Protein AF-0000000080282280 (afdb_homodimer)

Nearest PDB structures (foldseek):
  7npr-assembly1_B1  TM=6.898E-01  e=7.291E-30  Mycobacterium tuberculosis H37Rv
  7np7-assembly1_B4  TM=6.199E-01  e=2.602E-30  Mycobacterium tuberculosis H37Rv
  7nps-assembly1_B3  TM=7.570E-01  e=7.423E-27  Mycobacterium tuberculosis H37Rv
  7nps-assembly1_B6  TM=6.991E-01  e=2.502E-27  Mycobacterium tuberculosis H37Rv
  5cyu-assembly1_A  TM=7.502E-01  e=1.195E-23  Mycolicibacterium smegmatis MC2 155

InterPro domains:
  IPR007795 Type VII secretion system EccB [PF05108] (3-463)
  IPR007795 Type VII secretion system EccB [PTHR40765] (3-463)
  IPR007795 Type VII secretion system EccB [TIGR03919] (3-458)
  IPR042485 Type VII secretion system EccB, repeat 3 domain [G3DSA:2.40.50.910] (243-331)
  IPR044857 Type VII secretion system EccB, repeat 1 domain [G3DSA:3.30.2390.20] (70-168)

Sequence (948 aa):
MWTQRDQIQAYQFLRRRLVSALVSADANHPVAPSRRLVIGTLCGLGVALLVTAVFGVIGLLNPSGGKDWLAGGKVIVEEDTGARYILGQDGALHPVLNYASARLMAGGNGEATVTVPADKLAKAPRGAQIGIPGAPDSLPAKAALVTTPWTSCSRTTQDAPASAEPATTVLLGAPAAGIDLPKDQAVVVRVPEGERYLVTAGRRYKLTPEAAAALQFDTYPAIAVSSRWIGTVAAGRDLAYRAIEDAGRPGPRVGDTATKVGSVLGVIDAMASPGDATSYYLVRADGLEPIGQTEASLVLNTPQNADAYNGVPAPVAVRAADVAAVPKVGTARAGGADPAEYPDRIPRKAPVTGQSVTLCAQGSRIVISAQVPLPQGAKAIPVTARTDALVADEVFVPPSGGAVVTESGSGTVYVVTDTGFKYPVASTEALASLGYGQAERQPVPNGLLSLVPRGPALDPAQAGRTVSAAGGTGMWTQRDQIQAYQFLRRRLVSALVSADANHPVAPSRRLVIGTLCGLGVALLVTAVFGVIGLLNPSGGKDWLAGGKVIVEEDTGARYILGQDGALHPVLNYASARLMAGGNGEATVTVPADKLAKAPRGAQIGIPGAPDSLPAKAALVTTPWTSCSRTTQDAPASAEPATTVLLGAPAAGIDLPKDQAVVVRVPEGERYLVTAGRRYKLTPEAAAALQFDTYPAIAVSSRWIGTVAAGRDLAYRAIEDAGRPGPRVGDTATKVGSVLGVIDAMASPGDATSYYLVRADGLEPIGQTEASLVLNTPQNADAYNGVPAPVAVRAADVAAVPKVGTARAGGADPAEYPDRIPRKAPVTGQSVTLCAQGSRIVISAQVPLPQGAKAIPVTARTDALVADEVFVPPSGGAVVTESGSGTVYVVTDTGFKYPVASTEALASLGYGQAERQPVPNGLLSLVPRGPALDPAQAGRTVSAAGGTG

pLDDT: mean 84.82, std 15.78, range [20.39, 98.56]

Structure (mmCIF, N/CA/C/O backbone):
data_AF-0000000080282280-model_v1
#
loop_
_entity.id
_entity.type
_entity.pdbx_description
1 polymer 'Type VII secretion protein EccB'
#
loop_
_atom_site.group_PDB
_atom_site.id
_atom_site.type_symbol
_atom_site.label_atom_id
_atom_site.label_alt_id
_atom_site.label_comp_id
_atom_site.label_asym_id
_atom_site.label_entity_id
_atom_site.label_seq_id
_atom_site.pdbx_PDB_ins_code
_atom_site.Cartn_x
_atom_site.Cartn_y
_atom_site.Cartn_z
_atom_site.occupancy
_atom_site.B_iso_or_equiv
_atom_site.auth_seq_id
_atom_site.auth_comp_id
_atom_site.auth_asym_id
_atom_site.auth_atom_id
_atom_site.pdbx_PDB_model_num
ATOM 1 N N . MET A 1 1 ? 96.438 22.734 22.719 1 35.94 1 MET A N 1
ATOM 2 C CA . MET A 1 1 ? 95.5 22.547 23.797 1 35.94 1 MET A CA 1
ATOM 3 C C . MET A 1 1 ? 94.188 21.938 23.297 1 35.94 1 MET A C 1
ATOM 5 O O . MET A 1 1 ? 93.5 22.547 22.469 1 35.94 1 MET A O 1
ATOM 9 N N . TRP A 1 2 ? 94.25 20.609 23.25 1 51.06 2 TRP A N 1
ATOM 10 C CA . TRP A 1 2 ? 93.188 19.797 22.672 1 51.06 2 TRP A CA 1
ATOM 11 C C . TRP A 1 2 ? 91.875 20.141 23.312 1 51.06 2 TRP A C 1
ATOM 13 O O . TRP A 1 2 ? 91.688 20.109 24.531 1 51.06 2 TRP A O 1
ATOM 23 N N . THR A 1 3 ? 91.062 21.078 22.719 1 51.97 3 THR A N 1
ATOM 24 C CA . THR A 1 3 ? 89.875 21.719 23.234 1 51.97 3 THR A CA 1
ATOM 25 C C . THR A 1 3 ? 88.812 20.672 23.625 1 51.97 3 THR A C 1
ATOM 27 O O . THR A 1 3 ? 88.812 19.562 23.109 1 51.97 3 THR A O 1
ATOM 30 N N . GLN A 1 4 ? 88.062 20.766 24.719 1 61.19 4 GLN A N 1
ATOM 31 C CA . GLN A 1 4 ? 87 19.953 25.359 1 61.19 4 GLN A CA 1
ATOM 32 C C . GLN A 1 4 ? 86 19.453 24.344 1 61.19 4 GLN A C 1
ATOM 34 O O . GLN A 1 4 ? 85.438 18.359 24.484 1 61.19 4 GLN A O 1
ATOM 39 N N . ARG A 1 5 ? 85.75 20.203 23.344 1 58.38 5 ARG A N 1
ATOM 40 C CA . ARG A 1 5 ? 84.75 19.859 22.312 1 58.38 5 ARG A CA 1
ATOM 41 C C . ARG A 1 5 ? 85.25 18.688 21.469 1 58.38 5 ARG A C 1
ATOM 43 O O . ARG A 1 5 ? 84.438 17.812 21.094 1 58.38 5 ARG A O 1
ATOM 50 N N . ASP A 1 6 ? 86.562 18.734 21.203 1 62.34 6 ASP A N 1
ATOM 51 C CA . ASP A 1 6 ? 87.188 17.672 20.406 1 62.34 6 ASP A CA 1
ATOM 52 C C . ASP A 1 6 ? 87.188 16.344 21.156 1 62.34 6 ASP A C 1
ATOM 54 O O . ASP A 1 6 ? 87.062 15.281 20.547 1 62.34 6 ASP A O 1
ATOM 58 N N . GLN A 1 7 ? 87.188 16.406 22.547 1 63.06 7 GLN A N 1
ATOM 59 C CA . GLN A 1 7 ? 87.188 15.211 23.391 1 63.06 7 GLN A CA 1
ATOM 60 C C . GLN A 1 7 ? 85.75 14.602 23.422 1 63.06 7 GLN A C 1
ATOM 62 O O . GLN A 1 7 ? 85.625 13.375 23.391 1 63.06 7 GLN A O 1
ATOM 67 N N . ILE A 1 8 ? 84.75 15.508 23.453 1 64.56 8 ILE A N 1
ATOM 68 C CA . ILE A 1 8 ? 83.375 15.023 23.5 1 64.56 8 ILE A CA 1
ATOM 69 C C . ILE A 1 8 ? 83 14.398 22.156 1 64.56 8 ILE A C 1
ATOM 71 O O . ILE A 1 8 ? 82.375 13.352 22.109 1 64.56 8 ILE A O 1
ATOM 75 N N . GLN A 1 9 ? 83.5 14.969 20.984 1 63.75 9 GLN A N 1
ATOM 76 C CA . GLN A 1 9 ? 83.25 14.406 19.656 1 63.75 9 GLN A CA 1
ATOM 77 C C . GLN A 1 9 ? 84 13.086 19.469 1 63.75 9 GLN A C 1
ATOM 79 O O . GLN A 1 9 ? 83.5 12.141 18.891 1 63.75 9 GLN A O 1
ATOM 84 N N . ALA A 1 10 ? 85.25 12.938 20.125 1 67.06 10 ALA A N 1
ATOM 85 C CA . ALA A 1 10 ? 86 11.695 20.141 1 67.06 10 ALA A CA 1
ATOM 86 C C . ALA A 1 10 ? 85.312 10.633 20.984 1 67.06 10 ALA A C 1
ATOM 88 O O . ALA A 1 10 ? 85.312 9.453 20.625 1 67.06 10 ALA A O 1
ATOM 89 N N . TYR A 1 11 ? 84.75 11.156 22.141 1 66.38 11 TYR A N 1
ATOM 90 C CA . TYR A 1 11 ? 84.062 10.242 23.016 1 66.38 11 TYR A CA 1
ATOM 91 C C . TYR A 1 11 ? 82.812 9.727 22.344 1 66.38 11 TYR A C 1
ATOM 93 O O . TYR A 1 11 ? 82.5 8.531 22.406 1 66.38 11 TYR A O 1
ATOM 101 N N . GLN A 1 12 ? 82 10.578 21.672 1 65.94 12 GLN A N 1
ATOM 102 C CA . GLN A 1 12 ? 80.812 10.148 20.969 1 65.94 12 GLN A CA 1
ATOM 103 C C . GLN A 1 12 ? 81.125 9.25 19.781 1 65.94 12 GLN A C 1
ATOM 105 O O . GLN A 1 12 ? 80.438 8.266 19.531 1 65.94 12 GLN A O 1
ATOM 110 N N . PHE A 1 13 ? 82.312 9.508 19.047 1 69.62 13 PHE A N 1
ATOM 111 C CA . PHE A 1 13 ? 82.812 8.664 17.969 1 69.62 13 PHE A CA 1
ATOM 112 C C . PHE A 1 13 ? 83.25 7.312 18.516 1 69.62 13 PHE A C 1
ATOM 114 O O . PHE A 1 13 ? 83 6.27 17.922 1 69.62 13 PHE A O 1
ATOM 121 N N . LEU A 1 14 ? 83.938 7.367 19.703 1 68.25 14 LEU A N 1
ATOM 122 C CA . LEU A 1 14 ? 84.438 6.137 20.344 1 68.25 14 LEU A CA 1
ATOM 123 C C . LEU A 1 14 ? 83.25 5.332 20.875 1 68.25 14 LEU A C 1
ATOM 125 O O . LEU A 1 14 ? 83.188 4.102 20.766 1 68.25 14 LEU A O 1
ATOM 129 N N . ARG A 1 15 ? 82.188 6.023 21.484 1 65.06 15 ARG A N 1
ATOM 130 C CA . ARG A 1 15 ? 81 5.316 21.953 1 65.06 15 ARG A CA 1
ATOM 131 C C . ARG A 1 15 ? 80.25 4.703 20.797 1 65.06 15 ARG A C 1
ATOM 133 O O . ARG A 1 15 ? 79.812 3.564 20.875 1 65.06 15 ARG A O 1
ATOM 140 N N . ARG A 1 16 ? 80.125 5.398 19.641 1 61.75 16 ARG A N 1
ATOM 141 C CA . ARG A 1 16 ? 79.438 4.867 18.453 1 61.75 16 ARG A CA 1
ATOM 142 C C . ARG A 1 16 ? 80.25 3.705 17.875 1 61.75 16 ARG A C 1
ATOM 144 O O . ARG A 1 16 ? 79.688 2.713 17.422 1 61.75 16 ARG A O 1
ATOM 151 N N . ARG A 1 17 ? 81.625 3.787 17.922 1 62.16 17 ARG A N 1
ATOM 152 C CA . ARG A 1 17 ? 82.5 2.701 17.516 1 62.16 17 ARG A CA 1
ATOM 153 C C . ARG A 1 17 ? 82.375 1.501 18.438 1 62.16 17 ARG A C 1
ATOM 155 O O . ARG A 1 17 ? 82.375 0.353 18 1 62.16 17 ARG A O 1
ATOM 162 N N . LEU A 1 18 ? 82.25 1.785 19.766 1 65.62 18 LEU A N 1
ATOM 163 C CA . LEU A 1 18 ? 82.125 0.697 20.719 1 65.62 18 LEU A CA 1
ATOM 164 C C . LEU A 1 18 ? 80.75 0.006 20.562 1 65.62 18 LEU A C 1
ATOM 166 O O . LEU A 1 18 ? 80.688 -1.224 20.609 1 65.62 18 LEU A O 1
ATOM 170 N N . VAL A 1 19 ? 79.75 0.74 20.453 1 62.69 19 VAL A N 1
ATOM 171 C CA . VAL A 1 19 ? 78.438 0.139 20.297 1 62.69 19 VAL A CA 1
ATOM 172 C C . VAL A 1 19 ? 78.312 -0.58 18.953 1 62.69 19 VAL A C 1
ATOM 174 O O . VAL A 1 19 ? 77.812 -1.688 18.859 1 62.69 19 VAL A O 1
ATOM 177 N N . SER A 1 20 ? 78.875 -0.004 17.859 1 57.56 20 SER A N 1
ATOM 178 C CA . SER A 1 20 ? 78.938 -0.667 16.562 1 57.56 20 SER A CA 1
ATOM 179 C C . SER A 1 20 ? 79.812 -1.923 16.625 1 57.56 20 SER A C 1
ATOM 181 O O . SER A 1 20 ? 79.5 -2.926 15.977 1 57.56 20 SER A O 1
ATOM 183 N N . ALA A 1 21 ? 80.938 -1.854 17.359 1 61.03 21 ALA A N 1
ATOM 184 C CA . ALA A 1 21 ? 81.812 -3.021 17.562 1 61.03 21 ALA A CA 1
ATOM 185 C C . ALA A 1 21 ? 81.062 -4.113 18.328 1 61.03 21 ALA A C 1
ATOM 187 O O . ALA A 1 21 ? 81.312 -5.305 18.109 1 61.03 21 ALA A O 1
ATOM 188 N N . LEU A 1 22 ? 80.312 -3.693 19.328 1 59.03 22 LEU A N 1
ATOM 189 C CA . LEU A 1 22 ? 79.625 -4.688 20.125 1 59.03 22 LEU A CA 1
ATOM 190 C C . LEU A 1 22 ? 78.5 -5.312 19.359 1 59.03 22 LEU A C 1
ATOM 192 O O . LEU A 1 22 ? 78.188 -6.492 19.531 1 59.03 22 LEU A O 1
ATOM 196 N N . VAL A 1 23 ? 77.875 -4.516 18.609 1 55.25 23 VAL A N 1
ATOM 197 C CA . VAL A 1 23 ? 76.688 -5.051 17.922 1 55.25 23 VAL A CA 1
ATOM 198 C C . VAL A 1 23 ? 77.125 -5.652 16.578 1 55.25 23 VAL A C 1
ATOM 200 O O . VAL A 1 23 ? 76.562 -6.688 16.156 1 55.25 23 VAL A O 1
ATOM 203 N N . SER A 1 24 ? 77.875 -4.934 15.664 1 52.56 24 SER A N 1
ATOM 204 C CA . SER A 1 24 ? 78.25 -5.473 14.352 1 52.56 24 SER A CA 1
ATOM 205 C C . SER A 1 24 ? 79.688 -5.883 14.266 1 52.56 24 SER A C 1
ATOM 207 O O . SER A 1 24 ? 80.188 -6.301 13.203 1 52.56 24 SER A O 1
ATOM 209 N N . ALA A 1 25 ? 80.25 -6.738 15.352 1 52.12 25 ALA A N 1
ATOM 210 C CA . ALA A 1 25 ? 81.625 -7.277 15.469 1 52.12 25 ALA A CA 1
ATOM 211 C C . ALA A 1 25 ? 82.562 -6.594 14.484 1 52.12 25 ALA A C 1
ATOM 213 O O . ALA A 1 25 ? 83.75 -6.934 14.414 1 52.12 25 ALA A O 1
ATOM 214 N N . ASP A 1 26 ? 82.25 -5.922 13.453 1 44.59 26 ASP A N 1
ATOM 215 C CA . ASP A 1 26 ? 83.188 -5.164 12.586 1 44.59 26 ASP A CA 1
ATOM 216 C C . ASP A 1 26 ? 82.875 -3.668 12.664 1 44.59 26 ASP A C 1
ATOM 218 O O . ASP A 1 26 ? 81.75 -3.232 12.359 1 44.59 26 ASP A O 1
ATOM 222 N N . ALA A 1 27 ? 83.562 -2.9 13.492 1 45.66 27 ALA A N 1
ATOM 223 C CA . ALA A 1 27 ? 83.5 -1.49 13.867 1 45.66 27 ALA A CA 1
ATOM 224 C C . ALA A 1 27 ? 83.438 -0.598 12.633 1 45.66 27 ALA A C 1
ATOM 226 O O . ALA A 1 27 ? 83.125 0.589 12.734 1 45.66 27 ALA A O 1
ATOM 227 N N . ASN A 1 28 ? 84.125 -0.952 11.594 1 41.97 28 ASN A N 1
ATOM 228 C CA . ASN A 1 28 ? 84.312 -0.088 10.43 1 41.97 28 ASN A CA 1
ATOM 229 C C . ASN A 1 28 ? 83.188 -0.181 9.461 1 41.97 28 ASN A C 1
ATOM 231 O O . ASN A 1 28 ? 83.312 0.166 8.289 1 41.97 28 ASN A O 1
ATOM 235 N N . HIS A 1 29 ? 82.125 -0.99 9.789 1 46.84 29 HIS A N 1
ATOM 236 C CA . HIS A 1 29 ? 81.125 -1.015 8.719 1 46.84 29 HIS A CA 1
ATOM 237 C C . HIS A 1 29 ? 80.312 0.268 8.703 1 46.84 29 HIS A C 1
ATOM 239 O O . HIS A 1 29 ? 79.688 0.6 9.688 1 46.84 29 HIS A O 1
ATOM 245 N N . PRO A 1 30 ? 80.688 1.22 7.926 1 47 30 PRO A N 1
ATOM 246 C CA . PRO A 1 30 ? 80.125 2.576 7.836 1 47 30 PRO A CA 1
ATOM 247 C C . PRO A 1 30 ? 78.625 2.592 7.727 1 47 30 PRO A C 1
ATOM 249 O O . PRO A 1 30 ? 78 3.664 7.672 1 47 30 PRO A O 1
ATOM 252 N N . VAL A 1 31 ? 78.062 1.532 7.242 1 47.56 31 VAL A N 1
ATOM 253 C CA . VAL A 1 31 ? 76.625 1.745 7 1 47.56 31 VAL A CA 1
ATOM 254 C C . VAL A 1 31 ? 75.875 1.457 8.273 1 47.56 31 VAL A C 1
ATOM 256 O O . VAL A 1 31 ? 75.938 0.369 8.844 1 47.56 31 VAL A O 1
ATOM 259 N N . ALA A 1 32 ? 75.438 2.459 8.953 1 49.06 32 ALA A N 1
ATOM 260 C CA . ALA A 1 32 ? 74.625 2.336 10.164 1 49.06 32 ALA A CA 1
ATOM 261 C C . ALA A 1 32 ? 73.5 1.303 9.984 1 49.06 32 ALA A C 1
ATOM 263 O O . ALA A 1 32 ? 72.688 1.396 9.047 1 49.06 32 ALA A O 1
ATOM 264 N N . PRO A 1 33 ? 73.75 0.036 10.516 1 55.19 33 PRO A N 1
ATOM 265 C CA . PRO A 1 33 ? 72.75 -1.047 10.469 1 55.19 33 PRO A CA 1
ATOM 266 C C . PRO A 1 33 ? 71.312 -0.568 10.758 1 55.19 33 PRO A C 1
ATOM 268 O O . PRO A 1 33 ? 70.375 -1.208 10.336 1 55.19 33 PRO A O 1
ATOM 271 N N . SER A 1 34 ? 71.25 0.707 11.242 1 62.09 34 SER A N 1
ATOM 272 C CA . SER A 1 34 ? 69.938 1.172 11.719 1 62.09 34 SER A CA 1
ATOM 273 C C . SER A 1 34 ? 69.062 1.665 10.562 1 62.09 34 SER A C 1
ATOM 275 O O . SER A 1 34 ? 67.812 1.602 10.633 1 62.09 34 SER A O 1
ATOM 277 N N . ARG A 1 35 ? 69.688 1.911 9.461 1 63.22 35 ARG A N 1
ATOM 278 C CA . ARG A 1 35 ? 68.875 2.447 8.344 1 63.22 35 ARG A CA 1
ATOM 279 C C . ARG A 1 35 ? 68.062 1.363 7.707 1 63.22 35 ARG A C 1
ATOM 281 O O . ARG A 1 35 ? 66.875 1.609 7.355 1 63.22 35 ARG A O 1
ATOM 288 N N . ARG A 1 36 ? 68.625 0.152 7.605 1 61.84 36 ARG A N 1
ATOM 289 C CA . ARG A 1 36 ? 67.812 -0.965 7.055 1 61.84 36 ARG A CA 1
ATOM 290 C C . ARG A 1 36 ? 66.688 -1.332 7.965 1 61.84 36 ARG A C 1
ATOM 292 O O . ARG A 1 36 ? 65.562 -1.642 7.488 1 61.84 36 ARG A O 1
ATOM 299 N N . LEU A 1 37 ? 66.938 -1.275 9.203 1 63.44 37 LEU A N 1
ATOM 300 C CA . LEU A 1 37 ? 65.938 -1.575 10.18 1 63.44 37 LEU A CA 1
ATOM 301 C C . LEU A 1 37 ? 64.875 -0.492 10.172 1 63.44 37 LEU A C 1
ATOM 303 O O . LEU A 1 37 ? 63.656 -0.795 10.25 1 63.44 37 LEU A O 1
ATOM 307 N N . VAL A 1 38 ? 65.25 0.718 10.031 1 66.81 38 VAL A N 1
ATOM 308 C CA . VAL A 1 38 ? 64.375 1.847 10.016 1 66.81 38 VAL A CA 1
ATOM 309 C C . VAL A 1 38 ? 63.531 1.819 8.742 1 66.81 38 VAL A C 1
ATOM 311 O O . VAL A 1 38 ? 62.281 1.977 8.781 1 66.81 38 VAL A O 1
ATOM 314 N N . ILE A 1 39 ? 64.188 1.504 7.652 1 66.5 39 ILE A N 1
ATOM 315 C CA . ILE A 1 39 ? 63.469 1.432 6.383 1 66.5 39 ILE A CA 1
ATOM 316 C C . ILE A 1 39 ? 62.531 0.219 6.383 1 66.5 39 ILE A C 1
ATOM 318 O O . ILE A 1 39 ? 61.375 0.31 5.953 1 66.5 39 ILE A O 1
ATOM 322 N N . GLY A 1 40 ? 63.062 -0.881 6.863 1 67.75 40 GLY A N 1
ATOM 323 C CA . GLY A 1 40 ? 62.219 -2.055 6.996 1 67.75 40 GLY A CA 1
ATOM 324 C C . GLY A 1 40 ? 61 -1.824 7.887 1 67.75 40 GLY A C 1
ATOM 325 O O . GLY A 1 40 ? 59.875 -2.236 7.559 1 67.75 40 GLY A O 1
ATOM 326 N N . THR A 1 41 ? 61.219 -1.16 8.961 1 71.06 41 THR A N 1
ATOM 327 C CA . THR A 1 41 ? 60.125 -0.857 9.898 1 71.06 41 THR A CA 1
ATOM 328 C C . THR A 1 41 ? 59.125 0.127 9.289 1 71.06 41 THR A C 1
ATOM 330 O O . THR A 1 41 ? 57.938 -0.025 9.453 1 71.06 41 THR A O 1
ATOM 333 N N . LEU A 1 42 ? 59.688 1.075 8.594 1 70.19 42 LEU A N 1
ATOM 334 C CA . LEU A 1 42 ? 58.812 2.059 7.965 1 70.19 42 LEU A CA 1
ATOM 335 C C . LEU A 1 42 ? 58.031 1.424 6.836 1 70.19 42 LEU A C 1
ATOM 337 O O . LEU A 1 42 ? 56.812 1.701 6.688 1 70.19 42 LEU A O 1
ATOM 341 N N . CYS A 1 43 ? 58.688 0.546 6.066 1 67.25 43 CYS A N 1
ATOM 342 C CA . CYS A 1 43 ? 58 -0.189 5.012 1 67.25 43 CYS A CA 1
ATOM 343 C C . CYS A 1 43 ? 56.969 -1.143 5.602 1 67.25 43 CYS A C 1
ATOM 345 O O . CYS A 1 43 ? 55.875 -1.26 5.086 1 67.25 43 CYS A O 1
ATOM 347 N N . GLY A 1 44 ? 57.344 -1.804 6.594 1 64.81 44 GLY A N 1
ATOM 348 C CA . GLY A 1 44 ? 56.406 -2.672 7.281 1 64.81 44 GLY A CA 1
ATOM 349 C C . GLY A 1 44 ? 55.188 -1.928 7.828 1 64.81 44 GLY A C 1
ATOM 350 O O . GLY A 1 44 ? 54.062 -2.389 7.691 1 64.81 44 GLY A O 1
ATOM 351 N N . LEU A 1 45 ? 55.469 -0.78 8.398 1 70.5 45 LEU A N 1
ATOM 352 C CA . LEU A 1 45 ? 54.375 0.056 8.914 1 70.5 45 LEU A CA 1
ATOM 353 C C . LEU A 1 45 ? 53.469 0.53 7.777 1 70.5 45 LEU A C 1
ATOM 355 O O . LEU A 1 45 ? 52.25 0.564 7.93 1 70.5 45 LEU A O 1
ATOM 359 N N . GLY A 1 46 ? 54.125 0.839 6.703 1 67.81 46 GLY A N 1
ATOM 360 C CA . GLY A 1 46 ? 53.375 1.227 5.535 1 67.81 46 GLY A CA 1
ATOM 361 C C . GLY A 1 46 ? 52.469 0.118 5.023 1 67.81 46 GLY A C 1
ATOM 362 O O . GLY A 1 46 ? 51.281 0.346 4.75 1 67.81 46 GLY A O 1
ATOM 363 N N . VAL A 1 47 ? 53 -1.079 4.934 1 69.94 47 VAL A N 1
ATOM 364 C CA . VAL A 1 47 ? 52.219 -2.23 4.477 1 69.94 47 VAL A CA 1
ATOM 365 C C . VAL A 1 47 ? 51.125 -2.547 5.484 1 69.94 47 VAL A C 1
ATOM 367 O O . VAL A 1 47 ? 50 -2.836 5.098 1 69.94 47 VAL A O 1
ATOM 370 N N . ALA A 1 48 ? 51.469 -2.482 6.719 1 69.94 48 ALA A N 1
ATOM 371 C CA . ALA A 1 48 ? 50.5 -2.721 7.762 1 69.94 48 ALA A CA 1
ATOM 372 C C . ALA A 1 48 ? 49.344 -1.707 7.68 1 69.94 48 ALA A C 1
ATOM 374 O O . ALA A 1 48 ? 48.188 -2.066 7.816 1 69.94 48 ALA A O 1
ATOM 375 N N . LEU A 1 49 ? 49.719 -0.532 7.465 1 70.25 49 LEU A N 1
ATOM 376 C CA . LEU A 1 49 ? 48.719 0.514 7.316 1 70.25 49 LEU A CA 1
ATOM 377 C C . LEU A 1 49 ? 47.875 0.277 6.07 1 70.25 49 LEU A C 1
ATOM 379 O O . LEU A 1 49 ? 46.656 0.48 6.094 1 70.25 49 LEU A O 1
ATOM 383 N N . LEU A 1 50 ? 48.5 -0.169 5.059 1 68 50 LEU A N 1
ATOM 384 C CA . LEU A 1 50 ? 47.781 -0.479 3.826 1 68 50 LEU A CA 1
ATOM 385 C C . LEU A 1 50 ? 46.812 -1.65 4.035 1 68 50 LEU A C 1
ATOM 387 O O . LEU A 1 50 ? 45.688 -1.606 3.59 1 68 50 LEU A O 1
ATOM 391 N N . VAL A 1 51 ? 47.281 -2.658 4.617 1 70.12 51 VAL A N 1
ATOM 392 C CA . VAL A 1 51 ? 46.469 -3.834 4.867 1 70.12 51 VAL A CA 1
ATOM 393 C C . VAL A 1 51 ? 45.312 -3.463 5.785 1 70.12 51 VAL A C 1
ATOM 395 O O . VAL A 1 51 ? 44.156 -3.857 5.543 1 70.12 51 VAL A O 1
ATOM 398 N N . THR A 1 52 ? 45.531 -2.715 6.77 1 70.06 52 THR A N 1
ATOM 399 C CA . THR A 1 52 ? 44.469 -2.271 7.676 1 70.06 52 THR A CA 1
ATOM 400 C C . THR A 1 52 ? 43.469 -1.383 6.949 1 70.06 52 THR A C 1
ATOM 402 O O . THR A 1 52 ? 42.25 -1.462 7.203 1 70.06 52 THR A O 1
ATOM 405 N N . ALA A 1 53 ? 43.969 -0.619 6.176 1 65.88 53 ALA A N 1
ATOM 406 C CA . ALA A 1 53 ? 43.094 0.24 5.379 1 65.88 53 ALA A CA 1
ATOM 407 C C . ALA A 1 53 ? 42.219 -0.587 4.449 1 65.88 53 ALA A C 1
ATOM 409 O O . ALA A 1 53 ? 41.031 -0.316 4.316 1 65.88 53 ALA A O 1
ATOM 410 N N . VAL A 1 54 ? 42.812 -1.551 3.82 1 64 54 VAL A N 1
ATOM 411 C CA . VAL A 1 54 ? 42.062 -2.416 2.914 1 64 54 VAL A CA 1
ATOM 412 C C . VAL A 1 54 ? 40.969 -3.156 3.686 1 64 54 VAL A C 1
ATOM 414 O O . VAL A 1 54 ? 39.812 -3.211 3.248 1 64 54 VAL A O 1
ATOM 417 N N . PHE A 1 55 ? 41.281 -3.68 4.785 1 64.31 55 PHE A N 1
ATOM 418 C CA . PHE A 1 55 ? 40.281 -4.387 5.598 1 64.31 55 PHE A CA 1
ATOM 419 C C . PHE A 1 55 ? 39.281 -3.414 6.18 1 64.31 55 PHE A C 1
ATOM 421 O O . PHE A 1 55 ? 38.094 -3.76 6.344 1 64.31 55 PHE A O 1
ATOM 428 N N . GLY A 1 56 ? 39.688 -2.324 6.512 1 60.59 56 GLY A N 1
ATOM 429 C CA . GLY A 1 56 ? 38.75 -1.288 6.941 1 60.59 56 GLY A CA 1
ATOM 430 C C . GLY A 1 56 ? 37.75 -0.904 5.871 1 60.59 56 GLY A C 1
ATOM 431 O O . GLY A 1 56 ? 36.562 -0.77 6.148 1 60.59 56 GLY A O 1
ATOM 432 N N . VAL A 1 57 ? 38.25 -0.82 4.73 1 59.47 57 VAL A N 1
ATOM 433 C CA . VAL A 1 57 ? 37.406 -0.485 3.594 1 59.47 57 VAL A CA 1
ATOM 434 C C . VAL A 1 57 ? 36.406 -1.631 3.316 1 59.47 57 VAL A C 1
ATOM 436 O O . VAL A 1 57 ? 35.219 -1.403 3.074 1 59.47 57 VAL A O 1
ATOM 439 N N . ILE A 1 58 ? 36.969 -2.771 3.236 1 58.25 58 ILE A N 1
ATOM 440 C CA . ILE A 1 58 ? 36.094 -3.928 3.039 1 58.25 58 ILE A CA 1
ATOM 441 C C . ILE A 1 58 ? 35.031 -3.971 4.137 1 58.25 58 ILE A C 1
ATOM 443 O O . ILE A 1 58 ? 33.875 -4.277 3.869 1 58.25 58 ILE A O 1
ATOM 447 N N . GLY A 1 59 ? 35.5 -3.803 5.277 1 52.94 59 GLY A N 1
ATOM 448 C CA . GLY A 1 59 ? 34.562 -3.736 6.387 1 52.94 59 GLY A CA 1
ATOM 449 C C . GLY A 1 59 ? 33.531 -2.654 6.215 1 52.94 59 GLY A C 1
ATOM 450 O O . GLY A 1 59 ? 32.344 -2.844 6.59 1 52.94 59 GLY A O 1
ATOM 451 N N . LEU A 1 60 ? 34.031 -1.537 5.789 1 53.09 60 LEU A N 1
ATOM 452 C CA . LEU A 1 60 ? 33.125 -0.415 5.582 1 53.09 60 LEU A CA 1
ATOM 453 C C . LEU A 1 60 ? 32.219 -0.67 4.395 1 53.09 60 LEU A C 1
ATOM 455 O O . LEU A 1 60 ? 31.047 -0.272 4.406 1 53.09 60 LEU A O 1
ATOM 459 N N . LEU A 1 61 ? 32.812 -1.003 3.381 1 50.84 61 LEU A N 1
ATOM 460 C CA . LEU A 1 61 ? 32.031 -1.265 2.164 1 50.84 61 LEU A CA 1
ATOM 461 C C . LEU A 1 61 ? 31.172 -2.508 2.324 1 50.84 61 LEU A C 1
ATOM 463 O O . LEU A 1 61 ? 30.141 -2.65 1.645 1 50.84 61 LEU A O 1
ATOM 467 N N . ASN A 1 62 ? 31.734 -3.525 2.766 1 46.88 62 ASN A N 1
ATOM 468 C CA . ASN A 1 62 ? 30.906 -4.695 3.049 1 46.88 62 ASN A CA 1
ATOM 469 C C . ASN A 1 62 ? 30.234 -4.59 4.414 1 46.88 62 ASN A C 1
ATOM 471 O O . ASN A 1 62 ? 30.719 -5.164 5.395 1 46.88 62 ASN A O 1
ATOM 475 N N . PRO A 1 63 ? 29.594 -3.465 4.578 1 45.94 63 PRO A N 1
ATOM 476 C CA . PRO A 1 63 ? 28.938 -3.609 5.875 1 45.94 63 PRO A CA 1
ATOM 477 C C . PRO A 1 63 ? 28.391 -5.02 6.105 1 45.94 63 PRO A C 1
ATOM 479 O O . PRO A 1 63 ? 27.891 -5.652 5.172 1 45.94 63 PRO A O 1
ATOM 482 N N . SER A 1 64 ? 29.141 -5.883 6.727 1 43.47 64 SER A N 1
ATOM 483 C CA . SER A 1 64 ? 28.719 -7.219 7.133 1 43.47 64 SER A CA 1
ATOM 484 C C . SER A 1 64 ? 27.219 -7.266 7.391 1 43.47 64 SER A C 1
ATOM 486 O O . SER A 1 64 ? 26.734 -6.738 8.398 1 43.47 64 SER A O 1
ATOM 488 N N . GLY A 1 65 ? 26.391 -6.922 6.57 1 47.78 65 GLY A N 1
ATOM 489 C CA . GLY A 1 65 ? 25.141 -7.531 6.98 1 47.78 65 GLY A CA 1
ATOM 490 C C . GLY A 1 65 ? 25.328 -8.859 7.684 1 47.78 65 GLY A C 1
ATOM 491 O O . GLY A 1 65 ? 25.422 -9.906 7.035 1 47.78 65 GLY A O 1
ATOM 492 N N . GLY A 1 66 ? 26.234 -8.891 8.57 1 45.97 66 GLY A N 1
ATOM 493 C CA . GLY A 1 66 ? 26.609 -9.984 9.461 1 45.97 66 GLY A CA 1
ATOM 494 C C . GLY A 1 66 ? 25.469 -10.945 9.734 1 45.97 66 GLY A C 1
ATOM 495 O O . GLY A 1 66 ? 24.312 -10.633 9.484 1 45.97 66 GLY A O 1
ATOM 496 N N . LYS A 1 67 ? 25.891 -12.289 10.031 1 54.19 67 LYS A N 1
ATOM 497 C CA . LYS A 1 67 ? 25.109 -13.383 10.617 1 54.19 67 LYS A CA 1
ATOM 498 C C . LYS A 1 67 ? 24.125 -12.852 11.656 1 54.19 67 LYS A C 1
ATOM 500 O O . LYS A 1 67 ? 23.094 -13.469 11.906 1 54.19 67 LYS A O 1
ATOM 505 N N . ASP A 1 68 ? 24.188 -11.438 11.922 1 74.88 68 ASP A N 1
ATOM 506 C CA . ASP A 1 68 ? 23.422 -10.93 13.055 1 74.88 68 ASP A CA 1
ATOM 507 C C . ASP A 1 68 ? 22.094 -10.344 12.594 1 74.88 68 ASP A C 1
ATOM 509 O O . ASP A 1 68 ? 21.266 -9.945 13.414 1 74.88 68 ASP A O 1
ATOM 513 N N . TRP A 1 69 ? 21.75 -10.391 11.227 1 80.81 69 TRP A N 1
ATOM 514 C CA . TRP A 1 69 ? 20.469 -9.875 10.805 1 80.81 69 TRP A CA 1
ATOM 515 C C . TRP A 1 69 ? 19.344 -10.867 11.109 1 80.81 69 TRP A C 1
ATOM 517 O O . TRP A 1 69 ? 18.172 -10.508 11.133 1 80.81 69 TRP A O 1
ATOM 527 N N . LEU A 1 70 ? 19.766 -12.07 11.5 1 81.81 70 LEU A N 1
ATOM 528 C CA . LEU A 1 70 ? 18.781 -13.109 11.812 1 81.81 70 LEU A CA 1
ATOM 529 C C . LEU A 1 70 ? 18.422 -13.078 13.297 1 81.81 70 LEU A C 1
ATOM 531 O O . LEU A 1 70 ? 17.641 -13.914 13.758 1 81.81 70 LEU A O 1
ATOM 535 N N . ALA A 1 71 ? 18.984 -12.156 14.125 1 79.75 71 ALA A N 1
ATOM 536 C CA . ALA A 1 71 ? 18.703 -12.086 15.555 1 79.75 71 ALA A CA 1
ATOM 537 C C . ALA A 1 71 ? 17.344 -11.438 15.812 1 79.75 71 ALA A C 1
ATOM 539 O O . ALA A 1 71 ? 16.828 -11.477 16.938 1 79.75 71 ALA A O 1
ATOM 540 N N . GLY A 1 72 ? 16.547 -11.148 14.945 1 78.62 72 GLY A N 1
ATOM 541 C CA . GLY A 1 72 ? 15.242 -10.547 15.141 1 78.62 72 GLY A CA 1
ATOM 542 C C . GLY A 1 72 ? 15.312 -9.148 15.727 1 78.62 72 GLY A C 1
ATOM 543 O O . GLY A 1 72 ? 16.391 -8.664 16.062 1 78.62 72 GLY A O 1
ATOM 544 N N . GLY A 1 73 ? 14.148 -8.391 15.797 1 87.62 73 GLY A N 1
ATOM 545 C CA . GLY A 1 73 ? 14.008 -7.086 16.438 1 87.62 73 GLY A CA 1
ATOM 546 C C . GLY A 1 73 ? 14.594 -5.957 15.602 1 87.62 73 GLY A C 1
ATOM 547 O O . GLY A 1 73 ? 14.898 -4.887 16.125 1 87.62 73 GLY A O 1
ATOM 548 N N . LYS A 1 74 ? 14.898 -6.27 14.453 1 93.25 74 LYS A N 1
ATOM 549 C CA . LYS A 1 74 ? 15.445 -5.254 13.555 1 93.25 74 LYS A CA 1
ATOM 550 C C . LYS A 1 74 ? 14.664 -5.195 12.25 1 93.25 74 LYS A C 1
ATOM 552 O O . LYS A 1 74 ? 14.094 -6.199 11.812 1 93.25 74 LYS A O 1
ATOM 557 N N . VAL A 1 75 ? 14.641 -3.967 11.742 1 96.25 75 VAL A N 1
ATOM 558 C CA . VAL A 1 75 ? 14.102 -3.814 10.398 1 96.25 75 VAL A CA 1
ATOM 559 C C . VAL A 1 75 ? 15.164 -4.211 9.367 1 96.25 75 VAL A C 1
ATOM 561 O O . VAL A 1 75 ? 16.312 -3.762 9.445 1 96.25 75 VAL A O 1
ATOM 564 N N . ILE A 1 76 ? 14.828 -5.109 8.484 1 96.31 76 ILE A N 1
ATOM 565 C CA . ILE A 1 76 ? 15.727 -5.562 7.43 1 96.31 76 ILE A CA 1
ATOM 566 C C . ILE A 1 76 ? 15.328 -4.914 6.105 1 96.31 76 ILE A C 1
ATOM 568 O O . ILE A 1 76 ? 14.203 -5.078 5.641 1 96.31 76 ILE A O 1
ATOM 572 N N . VAL A 1 77 ? 16.219 -4.156 5.57 1 95.81 77 VAL A N 1
ATOM 573 C CA . VAL A 1 77 ? 15.984 -3.498 4.289 1 95.81 77 VAL A CA 1
ATOM 574 C C . VAL A 1 77 ? 16.797 -4.184 3.195 1 95.81 77 VAL A C 1
ATOM 576 O O . VAL A 1 77 ? 18 -4.391 3.35 1 95.81 77 VAL A O 1
ATOM 579 N N . GLU A 1 78 ? 16.062 -4.641 2.154 1 95.25 78 GLU A N 1
ATOM 580 C CA . GLU A 1 78 ? 16.75 -5.246 1.026 1 95.25 78 GLU A CA 1
ATOM 581 C C . GLU A 1 78 ? 17.578 -4.211 0.26 1 95.25 78 GLU A C 1
ATOM 583 O O . GLU A 1 78 ? 17.047 -3.158 -0.117 1 95.25 78 GLU A O 1
ATOM 588 N N . GLU A 1 79 ? 18.781 -4.672 0.023 1 89.75 79 GLU A N 1
ATOM 589 C CA . GLU A 1 79 ? 19.672 -3.789 -0.724 1 89.75 79 GLU A CA 1
ATOM 590 C C . GLU A 1 79 ? 19.156 -3.547 -2.139 1 89.75 79 GLU A C 1
ATOM 592 O O . GLU A 1 79 ? 18.688 -4.477 -2.807 1 89.75 79 GLU A O 1
ATOM 597 N N . ASP A 1 80 ? 19.094 -2.342 -2.674 1 87.62 80 ASP A N 1
ATOM 598 C CA . ASP A 1 80 ? 18.812 -1.938 -4.051 1 87.62 80 ASP A CA 1
ATOM 599 C C . ASP A 1 80 ? 17.328 -1.649 -4.254 1 87.62 80 ASP A C 1
ATOM 601 O O . ASP A 1 80 ? 16.969 -0.62 -4.828 1 87.62 80 ASP A O 1
ATOM 605 N N . THR A 1 81 ? 16.453 -2.59 -3.658 1 94.56 81 THR A N 1
ATOM 606 C CA . THR A 1 81 ? 15.047 -2.383 -3.957 1 94.56 81 THR A CA 1
ATOM 607 C C . THR A 1 81 ? 14.375 -1.559 -2.861 1 94.56 81 THR A C 1
ATOM 609 O O . THR A 1 81 ? 13.305 -0.982 -3.076 1 94.56 81 THR A O 1
ATOM 612 N N . GLY A 1 82 ? 14.945 -1.611 -1.665 1 96.5 82 GLY A N 1
ATOM 613 C CA . GLY A 1 82 ? 14.352 -0.902 -0.541 1 96.5 82 GLY A CA 1
ATOM 614 C C . GLY A 1 82 ? 13.234 -1.675 0.131 1 96.5 82 GLY 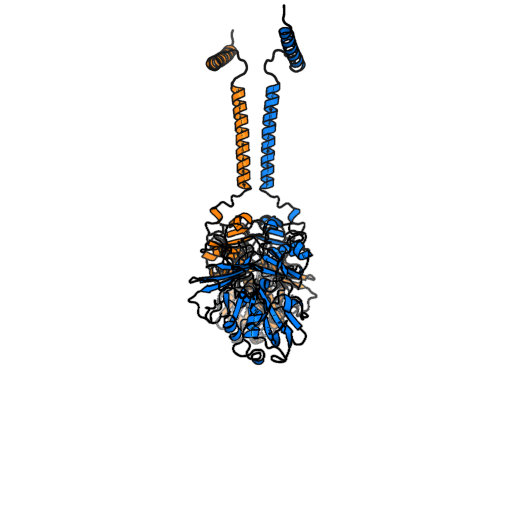A C 1
ATOM 615 O O . GLY A 1 82 ? 12.594 -1.173 1.059 1 96.5 82 GLY A O 1
ATOM 616 N N . ALA A 1 83 ? 12.953 -2.932 -0.365 1 97.75 83 ALA A N 1
ATOM 617 C CA . ALA A 1 83 ? 11.945 -3.754 0.302 1 97.75 83 ALA A CA 1
ATOM 618 C C . ALA A 1 83 ? 12.32 -4.008 1.758 1 97.75 83 ALA A C 1
ATOM 620 O O . ALA A 1 83 ? 13.508 -4.098 2.094 1 97.75 83 ALA A O 1
ATOM 621 N N . ARG A 1 84 ? 11.281 -4.078 2.555 1 97.62 84 ARG A N 1
ATOM 622 C CA . ARG A 1 84 ? 11.508 -4.23 3.988 1 97.62 84 ARG A CA 1
ATOM 623 C C . ARG A 1 84 ? 10.977 -5.574 4.484 1 97.62 84 ARG A C 1
ATOM 625 O O . ARG A 1 84 ? 9.945 -6.059 4.004 1 97.62 84 ARG A O 1
ATOM 632 N N . TYR A 1 85 ? 11.727 -6.125 5.492 1 97.12 85 TYR A N 1
ATOM 633 C CA . TYR A 1 85 ? 11.344 -7.406 6.082 1 97.12 85 TYR A CA 1
ATOM 634 C C . TYR A 1 85 ? 11.508 -7.375 7.598 1 97.12 85 TYR A C 1
ATOM 636 O O . TYR A 1 85 ? 12.305 -6.59 8.125 1 97.12 85 TYR A O 1
ATOM 644 N N . ILE A 1 86 ? 10.758 -8.172 8.242 1 96.5 86 ILE A N 1
ATOM 645 C CA . ILE A 1 86 ? 10.93 -8.477 9.664 1 96.5 86 ILE A CA 1
ATOM 646 C C . ILE A 1 86 ? 11.039 -9.984 9.859 1 96.5 86 ILE A C 1
ATOM 648 O O . ILE A 1 86 ? 10.32 -10.75 9.211 1 96.5 86 ILE A O 1
ATOM 652 N N . LEU A 1 87 ? 11.961 -10.414 10.664 1 95 87 LEU A N 1
ATOM 653 C CA . LEU A 1 87 ? 12.039 -11.828 11.031 1 95 87 LEU A CA 1
ATOM 654 C C . LEU A 1 87 ? 10.953 -12.18 12.047 1 95 87 LEU A C 1
ATOM 656 O O . LEU A 1 87 ? 10.945 -11.648 13.156 1 95 87 LEU A O 1
ATOM 660 N N . GLY A 1 88 ? 10.055 -13.086 11.609 1 91.94 88 GLY A N 1
ATOM 661 C CA . GLY A 1 88 ? 8.984 -13.492 12.508 1 91.94 88 GLY A CA 1
ATOM 662 C C . GLY A 1 88 ? 9.43 -14.508 13.547 1 91.94 88 GLY A C 1
ATOM 663 O O . GLY A 1 88 ? 10.516 -15.086 13.43 1 91.94 88 GLY A O 1
ATOM 664 N N . GLN A 1 89 ? 8.523 -14.68 14.523 1 87.75 89 GLN A N 1
ATOM 665 C CA . GLN A 1 89 ? 8.773 -15.703 15.531 1 87.75 89 GLN A CA 1
ATOM 666 C C . GLN A 1 89 ? 8.789 -17.094 14.914 1 87.75 89 GLN A C 1
ATOM 668 O O . GLN A 1 89 ? 9.367 -18.031 15.477 1 87.75 89 GLN A O 1
ATOM 673 N N . ASP A 1 90 ? 8.211 -17.234 13.766 1 87.94 90 ASP A N 1
ATOM 674 C CA . ASP A 1 90 ? 8.133 -18.516 13.055 1 87.94 90 ASP A CA 1
ATOM 675 C C . ASP A 1 90 ? 9.414 -18.781 12.266 1 87.94 90 ASP A C 1
ATOM 677 O O . ASP A 1 90 ? 9.508 -19.781 11.555 1 87.94 90 ASP A O 1
ATOM 681 N N . GLY A 1 91 ? 10.344 -17.844 12.289 1 89 91 GLY A N 1
ATOM 682 C CA . GLY A 1 91 ? 11.625 -18.016 11.617 1 89 91 GLY A CA 1
ATOM 683 C C . GLY A 1 91 ? 11.594 -17.609 10.156 1 89 91 GLY A C 1
ATOM 684 O O . GLY A 1 91 ? 12.578 -17.781 9.445 1 89 91 GLY A O 1
ATOM 685 N N . ALA A 1 92 ? 10.484 -17.094 9.734 1 93.88 92 ALA A N 1
ATOM 686 C CA . ALA A 1 92 ? 10.344 -16.672 8.344 1 93.88 92 ALA A CA 1
ATOM 687 C C . ALA A 1 92 ? 10.539 -15.156 8.227 1 93.88 92 ALA A C 1
ATOM 689 O O . ALA A 1 92 ? 10.312 -14.414 9.188 1 93.88 92 ALA A O 1
ATOM 690 N N . LEU A 1 93 ? 11.031 -14.758 7.094 1 95.69 93 LEU A N 1
ATOM 691 C CA . LEU A 1 93 ? 11.094 -13.336 6.77 1 95.69 93 LEU A CA 1
ATOM 692 C C . LEU A 1 93 ? 9.766 -12.852 6.203 1 95.69 93 LEU A C 1
ATOM 694 O O . LEU A 1 93 ? 9.305 -13.344 5.168 1 95.69 93 LEU A O 1
ATOM 698 N N . HIS A 1 94 ? 9.18 -12 6.922 1 96.12 94 HIS A N 1
ATOM 699 C CA . HIS A 1 94 ? 7.918 -11.438 6.461 1 96.12 94 HIS A CA 1
ATOM 700 C C . HIS A 1 94 ? 8.133 -10.109 5.742 1 96.12 94 HIS A C 1
ATOM 702 O O . HIS A 1 94 ? 8.688 -9.172 6.32 1 96.12 94 HIS A O 1
ATOM 708 N N . PRO A 1 95 ? 7.754 -10 4.48 1 96.81 95 PRO A N 1
ATOM 709 C CA . PRO A 1 95 ? 7.758 -8.68 3.844 1 96.81 95 PRO A CA 1
ATOM 710 C C . PRO A 1 95 ? 6.801 -7.699 4.512 1 96.81 95 PRO A C 1
ATOM 712 O O . PRO A 1 95 ? 5.715 -8.094 4.945 1 96.81 95 PRO A O 1
ATOM 715 N N . VAL A 1 96 ? 7.254 -6.477 4.645 1 97.5 96 VAL A N 1
ATOM 716 C CA . VAL A 1 96 ? 6.441 -5.469 5.316 1 97.5 96 VAL A CA 1
ATOM 717 C C . VAL A 1 96 ? 6.117 -4.332 4.352 1 97.5 96 VAL A C 1
ATOM 719 O O . VAL A 1 96 ? 6.977 -3.902 3.578 1 97.5 96 VAL A O 1
ATOM 722 N N . LEU A 1 97 ? 4.969 -3.789 4.445 1 96.62 97 LEU A N 1
ATOM 723 C CA . LEU A 1 97 ? 4.426 -2.855 3.463 1 96.62 97 LEU A CA 1
ATOM 724 C C . LEU A 1 97 ? 5.207 -1.544 3.475 1 96.62 97 LEU A C 1
ATOM 726 O O . LEU A 1 97 ? 5.359 -0.899 2.434 1 96.62 97 LEU A O 1
ATOM 730 N N . ASN A 1 98 ? 5.613 -1.14 4.652 1 97.56 98 ASN A N 1
ATOM 731 C CA . ASN A 1 98 ? 6.242 0.17 4.789 1 97.56 98 ASN A CA 1
ATOM 732 C C . ASN A 1 98 ? 7.176 0.221 5.996 1 97.56 98 ASN A C 1
ATOM 734 O O . ASN A 1 98 ? 7.176 -0.69 6.824 1 97.56 98 ASN A O 1
ATOM 738 N N . TYR A 1 99 ? 7.934 1.238 6.047 1 98.12 99 TYR A N 1
ATOM 739 C CA . TYR A 1 99 ? 8.977 1.337 7.066 1 98.12 99 TYR A CA 1
ATOM 740 C C . TYR A 1 99 ? 8.359 1.504 8.453 1 98.12 99 TYR A C 1
ATOM 742 O O . TYR A 1 99 ? 8.844 0.919 9.422 1 98.12 99 TYR A O 1
ATOM 750 N N . ALA A 1 100 ? 7.301 2.301 8.531 1 98.56 100 ALA A N 1
ATOM 751 C CA . ALA A 1 100 ? 6.664 2.539 9.82 1 98.56 100 ALA A CA 1
ATOM 752 C C . ALA A 1 100 ? 6.141 1.237 10.43 1 98.56 100 ALA A C 1
ATOM 754 O O . ALA A 1 100 ? 6.316 0.985 11.617 1 98.56 100 ALA A O 1
ATOM 755 N N . SER A 1 101 ? 5.5 0.436 9.617 1 98.31 101 SER A N 1
ATOM 756 C CA . SER A 1 101 ? 5.023 -0.854 10.102 1 98.31 101 SER A CA 1
ATOM 757 C C . SER A 1 101 ? 6.18 -1.73 10.57 1 98.31 101 SER A C 1
ATOM 759 O O . SER A 1 101 ? 6.082 -2.406 11.594 1 98.31 101 SER A O 1
ATOM 761 N N . ALA A 1 102 ? 7.215 -1.727 9.781 1 98.25 102 ALA A N 1
ATOM 762 C CA . ALA A 1 102 ? 8.383 -2.523 10.148 1 98.25 102 ALA A CA 1
ATOM 763 C C . ALA A 1 102 ? 8.969 -2.07 11.484 1 98.25 102 ALA A C 1
ATOM 765 O O . ALA A 1 102 ? 9.328 -2.896 12.32 1 98.25 102 ALA A O 1
ATOM 766 N N . ARG A 1 103 ? 9.07 -0.754 11.664 1 98.06 103 ARG A N 1
ATOM 767 C CA . ARG A 1 103 ? 9.602 -0.207 12.906 1 98.06 103 ARG A CA 1
ATOM 768 C C . ARG A 1 103 ? 8.727 -0.596 14.094 1 98.06 103 ARG A C 1
ATOM 770 O O . ARG A 1 103 ? 9.234 -0.958 15.156 1 98.06 103 ARG A O 1
ATOM 777 N N . LEU A 1 104 ? 7.43 -0.49 13.898 1 98.12 104 LEU A N 1
ATOM 778 C CA . LEU A 1 104 ? 6.5 -0.868 14.953 1 98.12 104 LEU A CA 1
ATOM 779 C C . LEU A 1 104 ? 6.691 -2.328 15.352 1 98.12 104 LEU A C 1
ATOM 781 O O . LEU A 1 104 ? 6.656 -2.664 16.531 1 98.12 104 LEU A O 1
ATOM 785 N N . MET A 1 105 ? 6.902 -3.232 14.359 1 96.81 105 MET A N 1
ATOM 786 C CA . MET A 1 105 ? 7.059 -4.664 14.602 1 96.81 105 MET A CA 1
ATOM 787 C C . MET A 1 105 ? 8.422 -4.961 15.227 1 96.81 105 MET A C 1
ATOM 789 O O . MET A 1 105 ? 8.539 -5.867 16.047 1 96.81 105 MET A O 1
ATOM 793 N N . ALA A 1 106 ? 9.461 -4.242 14.805 1 95.75 106 ALA A N 1
ATOM 794 C CA . ALA A 1 106 ? 10.797 -4.441 15.352 1 95.75 106 ALA A CA 1
ATOM 795 C C . ALA A 1 106 ? 10.867 -4.012 16.812 1 95.75 106 ALA A C 1
ATOM 797 O O . ALA A 1 106 ? 11.641 -4.574 17.594 1 95.75 106 ALA A O 1
ATOM 798 N N . GLY A 1 107 ? 10.102 -2.951 17.125 1 93.81 107 GLY A N 1
ATOM 799 C CA . GLY A 1 107 ? 10.141 -2.434 18.484 1 93.81 107 GLY A CA 1
ATOM 800 C C . GLY A 1 107 ? 11.406 -1.648 18.781 1 93.81 107 GLY A C 1
ATOM 801 O O . GLY A 1 107 ? 12.016 -1.078 17.875 1 93.81 107 GLY A O 1
ATOM 802 N N . GLY A 1 108 ? 11.609 -1.464 20.078 1 93.19 108 GLY A N 1
ATOM 803 C CA . GLY A 1 108 ? 12.82 -0.778 20.516 1 93.19 108 GLY A CA 1
ATOM 804 C C . GLY A 1 108 ? 12.711 0.732 20.422 1 93.19 108 GLY A C 1
ATOM 805 O O . GLY A 1 108 ? 11.656 1.306 20.672 1 93.19 108 GLY A O 1
ATOM 806 N N . ASN A 1 109 ? 13.922 1.334 20.031 1 92.12 109 ASN A N 1
ATOM 807 C CA . ASN A 1 109 ? 14 2.791 20.062 1 92.12 109 ASN A CA 1
ATOM 808 C C . ASN A 1 109 ? 14.109 3.385 18.656 1 92.12 109 ASN A C 1
ATOM 810 O O . ASN A 1 109 ? 14.508 4.539 18.5 1 92.12 109 ASN A O 1
ATOM 814 N N . GLY A 1 110 ? 13.852 2.586 17.688 1 87.06 110 GLY A N 1
ATOM 815 C CA . GLY A 1 110 ? 13.758 3.09 16.328 1 87.06 110 GLY A CA 1
ATOM 816 C C . GLY A 1 110 ? 15.078 3.082 15.586 1 87.06 110 GLY A C 1
ATOM 817 O O . GLY A 1 110 ? 15.188 3.623 14.484 1 87.06 110 GLY A O 1
ATOM 818 N N . GLU A 1 111 ? 16.094 2.42 16.078 1 85.75 111 GLU A N 1
ATOM 819 C CA . GLU A 1 111 ? 17.406 2.555 15.469 1 85.75 111 GLU A CA 1
ATOM 820 C C . GLU A 1 111 ? 17.875 1.241 14.844 1 85.75 111 GLU A C 1
ATOM 822 O O . GLU A 1 111 ? 18.797 1.224 14.039 1 85.75 111 GLU A O 1
ATOM 827 N N . ALA A 1 112 ? 17.297 0.193 15.086 1 89.06 112 ALA A N 1
ATOM 828 C CA . ALA A 1 112 ? 17.797 -1.111 14.656 1 89.06 112 ALA A CA 1
ATOM 829 C C . ALA A 1 112 ? 17.312 -1.438 13.242 1 89.06 112 ALA A C 1
ATOM 831 O O . ALA A 1 112 ? 16.328 -2.152 13.062 1 89.06 112 ALA A O 1
ATOM 832 N N . THR A 1 113 ? 17.969 -0.879 12.242 1 92.69 113 THR A N 1
ATOM 833 C CA . THR A 1 113 ? 17.703 -1.146 10.828 1 92.69 113 THR A CA 1
ATOM 834 C C . THR A 1 113 ? 18.984 -1.605 10.125 1 92.69 113 THR A C 1
ATOM 836 O O . THR A 1 113 ? 20.047 -1.008 10.305 1 92.69 113 THR A O 1
ATOM 839 N N . VAL A 1 114 ? 18.906 -2.693 9.375 1 92.38 114 VAL A N 1
ATOM 840 C CA . VAL A 1 114 ? 20.062 -3.225 8.664 1 92.38 114 VAL A CA 1
ATOM 841 C C . VAL A 1 114 ? 19.734 -3.4 7.188 1 92.38 114 VAL A C 1
ATOM 843 O O . VAL A 1 114 ? 18.594 -3.682 6.828 1 92.38 114 VAL A O 1
ATOM 846 N N . THR A 1 115 ? 20.703 -3.189 6.355 1 92.56 115 THR A N 1
ATOM 847 C CA . THR A 1 115 ? 20.578 -3.414 4.922 1 92.56 115 THR A CA 1
ATOM 848 C C . THR A 1 115 ? 21.25 -4.727 4.52 1 92.56 115 THR A C 1
ATOM 850 O O . THR A 1 115 ? 22.391 -4.977 4.871 1 92.56 115 THR A O 1
ATOM 853 N N . VAL A 1 116 ? 20.5 -5.582 3.826 1 92.44 116 VAL A N 1
ATOM 854 C CA . VAL A 1 116 ? 20.969 -6.918 3.473 1 92.44 116 VAL A CA 1
ATOM 855 C C . VAL A 1 116 ? 20.734 -7.172 1.985 1 92.44 116 VAL A C 1
ATOM 857 O O . VAL A 1 116 ? 19.672 -6.859 1.458 1 92.44 116 VAL A O 1
ATOM 860 N N . PRO A 1 117 ? 21.75 -7.711 1.256 1 93.19 117 PRO A N 1
ATOM 861 C CA . PRO A 1 117 ? 21.531 -8.039 -0.156 1 93.19 117 PRO A CA 1
ATOM 862 C C . PRO A 1 117 ? 20.547 -9.18 -0.351 1 93.19 117 PRO A C 1
ATOM 864 O O . PRO A 1 117 ? 20.359 -10 0.552 1 93.19 117 PRO A O 1
ATOM 867 N N . ALA A 1 118 ? 19.938 -9.227 -1.526 1 92.44 118 ALA A N 1
ATOM 868 C CA . ALA A 1 118 ? 18.891 -10.188 -1.838 1 92.44 118 ALA A CA 1
ATOM 869 C C . ALA A 1 118 ? 19.391 -11.625 -1.714 1 92.44 118 ALA A C 1
ATOM 871 O O . ALA A 1 118 ? 18.656 -12.516 -1.283 1 92.44 118 ALA A O 1
ATOM 872 N N . ASP A 1 119 ? 20.625 -11.883 -2.119 1 92.06 119 ASP A N 1
ATOM 873 C CA . ASP A 1 119 ? 21.172 -13.234 -2.102 1 92.06 119 ASP A CA 1
ATOM 874 C C . ASP A 1 119 ? 21.281 -13.766 -0.675 1 92.06 119 ASP A C 1
ATOM 876 O O . ASP A 1 119 ? 21.094 -14.961 -0.437 1 92.06 119 ASP A O 1
ATOM 880 N N . LYS A 1 120 ? 21.578 -12.859 0.222 1 91.75 120 LYS A N 1
ATOM 881 C CA . LYS A 1 120 ? 21.609 -13.258 1.627 1 91.75 120 LYS A CA 1
ATOM 882 C C . LYS A 1 120 ? 20.203 -13.477 2.17 1 91.75 120 LYS A C 1
ATOM 884 O O . LYS A 1 120 ? 19.969 -14.406 2.943 1 91.75 120 LYS A O 1
ATOM 889 N N . LEU A 1 121 ? 19.297 -12.664 1.742 1 93.81 121 LEU A N 1
ATOM 890 C CA . LEU A 1 121 ? 17.906 -12.781 2.193 1 93.81 121 LEU A CA 1
ATOM 891 C C . LEU A 1 121 ? 17.297 -14.094 1.725 1 93.81 121 LEU A C 1
ATOM 893 O O . LEU A 1 121 ? 16.328 -14.578 2.326 1 93.81 121 LEU A O 1
ATOM 897 N N . ALA A 1 122 ? 17.844 -14.633 0.655 1 92.38 122 ALA A N 1
ATOM 898 C CA . ALA A 1 122 ? 17.328 -15.852 0.051 1 92.38 122 ALA A CA 1
ATOM 899 C C . ALA A 1 122 ? 17.5 -17.047 0.987 1 92.38 122 ALA A C 1
ATOM 901 O O . ALA A 1 122 ? 16.875 -18.094 0.796 1 92.38 122 ALA A O 1
ATOM 902 N N . LYS A 1 123 ? 18.234 -16.891 2.031 1 89.44 123 LYS A N 1
ATOM 903 C CA . LYS A 1 123 ? 18.562 -18 2.926 1 89.44 123 LYS A CA 1
ATOM 904 C C . LYS A 1 123 ? 17.453 -18.203 3.967 1 89.44 123 LYS A C 1
ATOM 906 O O . LYS A 1 123 ? 17.438 -19.219 4.668 1 89.44 123 LYS A O 1
ATOM 911 N N . ALA A 1 124 ? 16.609 -17.266 4.094 1 91.88 124 ALA A N 1
ATOM 912 C CA . ALA A 1 124 ? 15.5 -17.375 5.031 1 91.88 124 ALA A CA 1
ATOM 913 C C . ALA A 1 124 ? 14.18 -17.547 4.297 1 91.88 124 ALA A C 1
ATOM 915 O O . ALA A 1 124 ? 13.938 -16.891 3.279 1 91.88 124 ALA A O 1
ATOM 916 N N . PRO A 1 125 ? 13.344 -18.469 4.867 1 93.94 125 PRO A N 1
ATOM 917 C CA . PRO A 1 125 ? 12.047 -18.656 4.215 1 93.94 125 PRO A CA 1
ATOM 918 C C . PRO A 1 125 ? 11.18 -17.391 4.273 1 93.94 125 PRO A C 1
ATOM 920 O O . PRO A 1 125 ? 11.445 -16.5 5.082 1 93.94 125 PRO A O 1
ATOM 923 N N . ARG A 1 126 ? 10.234 -17.359 3.367 1 94.69 126 ARG A N 1
ATOM 924 C CA . ARG A 1 126 ? 9.344 -16.203 3.291 1 94.69 126 ARG A CA 1
ATOM 925 C C . ARG A 1 126 ? 8.016 -16.5 3.986 1 94.69 126 ARG A C 1
ATOM 927 O O . ARG A 1 126 ? 7.496 -17.609 3.904 1 94.69 126 ARG A O 1
ATOM 934 N N . GLY A 1 127 ? 7.59 -15.547 4.742 1 93.38 127 GLY A N 1
ATOM 935 C CA . GLY A 1 127 ? 6.254 -15.602 5.312 1 93.38 127 GLY A CA 1
ATOM 936 C C . GLY A 1 127 ? 5.277 -14.656 4.633 1 93.38 127 GLY A C 1
ATOM 937 O O . GLY A 1 127 ? 5.621 -14.016 3.637 1 93.38 127 GLY A O 1
ATOM 938 N N . ALA A 1 128 ? 4.094 -14.648 5.168 1 92.94 128 ALA A N 1
ATOM 939 C CA . ALA A 1 128 ? 3.059 -13.781 4.613 1 92.94 128 ALA A CA 1
ATOM 940 C C . ALA A 1 128 ? 3.414 -12.312 4.809 1 92.94 128 ALA A C 1
ATOM 942 O O . ALA A 1 128 ? 4.078 -11.945 5.781 1 92.94 128 ALA A O 1
ATOM 943 N N . GLN A 1 129 ? 2.99 -11.477 3.881 1 94.25 129 GLN A N 1
ATOM 944 C CA . GLN A 1 129 ? 3.232 -10.039 3.969 1 94.25 129 GLN A CA 1
ATOM 945 C C . GLN A 1 129 ? 2.387 -9.406 5.07 1 94.25 129 GLN A C 1
ATOM 947 O O . GLN A 1 129 ? 1.208 -9.742 5.223 1 94.25 129 GLN A O 1
ATOM 952 N N . ILE A 1 130 ? 3.002 -8.484 5.809 1 96 130 ILE A N 1
ATOM 953 C CA . ILE A 1 130 ? 2.297 -7.824 6.902 1 96 130 ILE A CA 1
ATOM 954 C C . ILE A 1 130 ? 2.453 -6.309 6.777 1 96 130 ILE A C 1
ATOM 956 O O . ILE A 1 130 ? 3.213 -5.824 5.938 1 96 130 ILE A O 1
ATOM 960 N N . GLY A 1 131 ? 1.719 -5.543 7.617 1 96.94 131 GLY A N 1
ATOM 961 C CA . GLY A 1 131 ? 1.873 -4.098 7.688 1 96.94 131 GLY A CA 1
ATOM 962 C C . GLY A 1 131 ? 0.556 -3.352 7.594 1 96.94 131 GLY A C 1
ATOM 963 O O . GLY A 1 131 ? -0.462 -3.924 7.199 1 96.94 131 GLY A O 1
ATOM 964 N N . ILE A 1 132 ? 0.598 -2.125 7.914 1 96.69 132 ILE A N 1
ATOM 965 C CA . ILE A 1 132 ? -0.544 -1.22 7.855 1 96.69 132 ILE A CA 1
ATOM 966 C C . ILE A 1 132 ? -0.604 -0.552 6.484 1 96.69 132 ILE A C 1
ATOM 968 O O . ILE A 1 132 ? 0.269 0.246 6.137 1 96.69 132 ILE A O 1
ATOM 972 N N . PRO A 1 133 ? -1.655 -0.838 5.703 1 93.75 133 PRO A N 1
ATOM 973 C CA . PRO A 1 133 ? -1.768 -0.128 4.426 1 93.75 133 PRO A CA 1
ATOM 974 C C . PRO A 1 133 ? -1.859 1.387 4.598 1 93.75 133 PRO A C 1
ATOM 976 O O . PRO A 1 133 ? -2.652 1.872 5.41 1 93.75 133 PRO A O 1
ATOM 979 N N . GLY A 1 134 ? -1.007 2.146 3.914 1 93.75 134 GLY A N 1
ATOM 980 C CA . GLY A 1 134 ? -1.07 3.6 3.939 1 93.75 134 GLY A CA 1
ATOM 981 C C . GLY A 1 134 ? -0.151 4.219 4.977 1 93.75 134 GLY A C 1
ATOM 982 O O . GLY A 1 134 ? -0.04 5.445 5.062 1 93.75 134 GLY A O 1
ATOM 983 N N . ALA A 1 135 ? 0.453 3.402 5.801 1 97 135 ALA A N 1
ATOM 984 C CA . ALA A 1 135 ? 1.415 3.918 6.77 1 97 135 ALA A CA 1
ATOM 985 C C . ALA A 1 135 ? 2.656 4.469 6.07 1 97 135 ALA A C 1
ATOM 987 O O . ALA A 1 135 ? 2.889 4.188 4.895 1 97 135 ALA A O 1
ATOM 988 N N . PRO A 1 136 ? 3.463 5.215 6.73 1 97.25 136 PRO A N 1
ATOM 989 C CA . PRO A 1 136 ? 4.578 5.918 6.09 1 97.25 136 PRO A CA 1
ATOM 990 C C . PRO A 1 136 ? 5.664 4.973 5.59 1 97.25 136 PRO A C 1
ATOM 992 O O . PRO A 1 136 ? 6.012 4.008 6.277 1 97.25 136 PRO A O 1
ATOM 995 N N . ASP A 1 137 ? 6.223 5.312 4.445 1 97.12 137 ASP A N 1
ATOM 996 C CA . ASP A 1 137 ? 7.344 4.562 3.885 1 97.12 137 ASP A CA 1
ATOM 997 C C . ASP A 1 137 ? 8.672 5.098 4.406 1 97.12 137 ASP A C 1
ATOM 999 O O . ASP A 1 137 ? 9.711 4.441 4.27 1 97.12 137 ASP A O 1
ATOM 1003 N N . SER A 1 138 ? 8.625 6.277 4.867 1 96.88 138 SER A N 1
ATOM 1004 C CA . SER A 1 138 ? 9.797 6.93 5.445 1 96.88 138 SER A CA 1
ATOM 1005 C C . SER A 1 138 ? 9.422 7.723 6.695 1 96.88 138 SER A C 1
ATOM 1007 O O . SER A 1 138 ? 8.297 8.195 6.824 1 96.88 138 SER A O 1
ATOM 1009 N N . LEU A 1 139 ? 10.352 7.789 7.621 1 97.12 139 LEU A N 1
ATOM 1010 C CA . LEU A 1 139 ? 10.195 8.562 8.852 1 97.12 139 LEU A CA 1
ATOM 1011 C C . LEU A 1 139 ? 11.305 9.602 8.977 1 97.12 139 LEU A C 1
ATOM 1013 O O . LEU A 1 139 ? 12.477 9.297 8.789 1 97.12 139 LEU A O 1
ATOM 1017 N N . PRO A 1 140 ? 10.883 10.805 9.281 1 95.5 140 PRO A N 1
ATOM 1018 C CA . PRO A 1 140 ? 11.914 11.844 9.414 1 95.5 140 PRO A CA 1
ATOM 1019 C C . PRO A 1 140 ? 12.891 11.562 10.555 1 95.5 140 PRO A C 1
ATOM 1021 O O . PRO A 1 140 ? 12.5 11 11.578 1 95.5 140 PRO A O 1
ATOM 1024 N N . ALA A 1 141 ? 14.102 11.992 10.281 1 93.94 141 ALA A N 1
ATOM 1025 C CA . ALA A 1 141 ? 15.07 11.953 11.367 1 93.94 141 ALA A CA 1
ATOM 1026 C C . ALA A 1 141 ? 14.664 12.906 12.492 1 93.94 141 ALA A C 1
ATOM 1028 O O . ALA A 1 141 ? 14.023 13.93 12.25 1 93.94 141 ALA A O 1
ATOM 1029 N N . LYS A 1 142 ? 15.109 12.562 13.711 1 93.38 142 LYS A N 1
ATOM 1030 C CA . LYS A 1 142 ? 14.789 13.383 14.875 1 93.38 142 LYS A CA 1
ATOM 1031 C C . LYS A 1 142 ? 15.258 14.828 14.68 1 93.38 142 LYS A C 1
ATOM 1033 O O . LYS A 1 142 ? 14.555 15.766 15.039 1 93.38 142 LYS A O 1
ATOM 1038 N N . ALA A 1 143 ? 16.375 14.961 14.039 1 92.44 143 ALA A N 1
ATOM 1039 C CA . ALA A 1 143 ? 16.969 16.281 13.836 1 92.44 143 ALA A CA 1
ATOM 1040 C C . ALA A 1 143 ? 16.188 17.078 12.797 1 92.44 143 ALA A C 1
ATOM 1042 O O . ALA A 1 143 ? 16.344 18.297 12.703 1 92.44 143 ALA A O 1
ATOM 1043 N N . ALA A 1 144 ? 15.367 16.438 12.008 1 94 144 ALA A N 1
ATOM 1044 C CA . ALA A 1 144 ? 14.648 17.094 10.914 1 94 144 ALA A CA 1
ATOM 1045 C C . ALA A 1 144 ? 13.211 17.422 11.328 1 94 144 ALA A C 1
ATOM 1047 O O . ALA A 1 144 ? 12.422 17.891 10.508 1 94 144 ALA A O 1
ATOM 1048 N N . LEU A 1 145 ? 12.859 17.188 12.602 1 95.75 145 LEU A N 1
ATOM 1049 C CA . LEU A 1 145 ? 11.516 17.469 13.086 1 95.75 145 LEU A CA 1
ATOM 1050 C C . LEU A 1 145 ? 11.312 18.969 13.281 1 95.75 145 LEU A C 1
ATOM 1052 O O . LEU A 1 145 ? 12.156 19.641 13.867 1 95.75 145 LEU A O 1
ATOM 1056 N N . VAL A 1 146 ? 10.203 19.422 12.727 1 93.38 146 VAL A N 1
ATOM 1057 C CA . VAL A 1 146 ? 9.844 20.828 12.828 1 93.38 146 VAL A CA 1
ATOM 1058 C C . VAL A 1 146 ? 9.195 21.094 14.18 1 93.38 146 VAL A C 1
ATOM 1060 O O . VAL A 1 146 ? 8.281 20.375 14.602 1 93.38 146 VAL A O 1
ATOM 1063 N N . THR A 1 147 ? 9.633 22.203 14.852 1 91.31 147 THR A N 1
ATOM 1064 C CA . THR A 1 147 ? 9.055 22.578 16.141 1 91.31 147 THR A CA 1
ATOM 1065 C C . THR A 1 147 ? 8.531 24 16.094 1 91.31 147 THR A C 1
ATOM 1067 O O . THR A 1 147 ? 8.125 24.547 17.125 1 91.31 147 THR A O 1
ATOM 1070 N N . THR A 1 148 ? 8.617 24.609 14.906 1 89.12 148 THR A N 1
ATOM 1071 C CA . THR A 1 148 ? 8.109 25.969 14.75 1 89.12 148 THR A CA 1
ATOM 1072 C C . THR A 1 148 ? 6.594 25.953 14.578 1 89.12 148 THR A C 1
ATOM 1074 O O . THR A 1 148 ? 6.02 24.953 14.148 1 89.12 148 THR A O 1
ATOM 1077 N N . PRO A 1 149 ? 5.934 27.062 14.945 1 90.31 149 PRO A N 1
ATOM 1078 C CA . PRO A 1 149 ? 4.473 27.109 14.828 1 90.31 149 PRO A CA 1
ATOM 1079 C C . PRO A 1 149 ? 3.988 26.922 13.391 1 90.31 149 PRO A C 1
ATOM 1081 O O . PRO A 1 149 ? 4.656 27.359 12.445 1 90.31 149 PRO A O 1
ATOM 1084 N N . TRP A 1 150 ? 2.908 26.297 13.32 1 94.38 150 TRP A N 1
ATOM 1085 C CA . TRP A 1 150 ? 2.277 26.078 12.023 1 94.38 150 TRP A CA 1
ATOM 1086 C C . TRP A 1 150 ? 1.618 27.359 11.516 1 94.38 150 TRP A C 1
ATOM 1088 O O . TRP A 1 150 ? 1.258 28.234 12.305 1 94.38 150 TRP A O 1
ATOM 1098 N N . THR A 1 151 ? 1.517 27.469 10.211 1 94.88 151 THR A N 1
ATOM 1099 C CA . THR A 1 151 ? 0.851 28.578 9.555 1 94.88 151 THR A CA 1
ATOM 1100 C C . THR A 1 151 ? -0.293 28.094 8.672 1 94.88 151 THR A C 1
ATOM 1102 O O . THR A 1 151 ? -0.154 27.094 7.965 1 94.88 151 THR A O 1
ATOM 1105 N N . SER A 1 152 ? -1.455 28.641 8.805 1 96.44 152 SER A N 1
ATOM 1106 C CA . SER A 1 152 ? -2.562 28.375 7.895 1 96.44 152 SER A CA 1
ATOM 1107 C C . SER A 1 152 ? -2.826 29.578 6.988 1 96.44 152 SER A C 1
ATOM 1109 O O . SER A 1 152 ? -2.73 30.734 7.426 1 96.44 152 SER A O 1
ATOM 1111 N N . CYS A 1 153 ? -3.174 29.297 5.707 1 96.38 153 CYS A N 1
ATOM 1112 C CA . CYS A 1 153 ? -3.346 30.375 4.75 1 96.38 153 CYS A CA 1
ATOM 1113 C C . CYS A 1 153 ? -4.609 30.172 3.918 1 96.38 153 CYS A C 1
ATOM 1115 O O . CYS A 1 153 ? -4.992 29.031 3.635 1 96.38 153 CYS A O 1
ATOM 1117 N N . SER A 1 154 ? -5.238 31.234 3.586 1 96.56 154 SER A N 1
ATOM 1118 C CA . SER A 1 154 ? -6.32 31.297 2.607 1 96.56 154 SER A CA 1
ATOM 1119 C C . SER A 1 154 ? -5.961 32.219 1.448 1 96.56 154 SER A C 1
ATOM 1121 O O . SER A 1 154 ? -5.574 33.375 1.661 1 96.56 154 SER A O 1
ATOM 1123 N N . ARG A 1 155 ? -6.059 31.688 0.283 1 95 155 ARG A N 1
ATOM 1124 C CA . ARG A 1 155 ? -5.691 32.438 -0.899 1 95 155 ARG A CA 1
ATOM 1125 C C . ARG A 1 155 ? -6.887 32.656 -1.823 1 95 155 ARG A C 1
ATOM 1127 O O . ARG A 1 155 ? -7.648 31.703 -2.066 1 95 155 ARG A O 1
ATOM 1134 N N . THR A 1 156 ? -7.035 33.844 -2.254 1 92.25 156 THR A N 1
ATOM 1135 C CA . THR A 1 156 ? -8.102 34.188 -3.193 1 92.25 156 THR A CA 1
ATOM 1136 C C . THR A 1 156 ? -7.59 35.094 -4.297 1 92.25 156 THR A C 1
ATOM 1138 O O . THR A 1 156 ? -6.469 35.594 -4.219 1 92.25 156 THR A O 1
ATOM 1141 N N . THR A 1 157 ? -8.359 35.094 -5.348 1 87.88 157 THR A N 1
ATOM 1142 C CA . THR A 1 157 ? -8.086 36.031 -6.438 1 87.88 157 THR A CA 1
ATOM 1143 C C . THR A 1 157 ? -9.273 36.938 -6.676 1 87.88 157 THR A C 1
ATOM 1145 O O . THR A 1 157 ? -10.406 36.625 -6.316 1 87.88 157 THR A O 1
ATOM 1148 N N . GLN A 1 158 ? -8.945 38.156 -7.184 1 77.44 158 GLN A N 1
ATOM 1149 C CA . GLN A 1 158 ? -9.992 39.156 -7.422 1 77.44 158 GLN A CA 1
ATOM 1150 C C . GLN A 1 158 ? -11.031 38.625 -8.414 1 77.44 158 GLN A C 1
ATOM 1152 O O . GLN A 1 158 ? -12.203 39 -8.344 1 77.44 158 GLN A O 1
ATOM 1157 N N . ASP A 1 159 ? -10.578 37.75 -9.258 1 76.81 159 ASP A N 1
ATOM 1158 C CA . ASP A 1 159 ? -11.477 37.281 -10.305 1 76.81 159 ASP A CA 1
ATOM 1159 C C . ASP A 1 159 ? -12.227 36.031 -9.859 1 76.81 159 ASP A C 1
ATOM 1161 O O . ASP A 1 159 ? -13.055 35.5 -10.602 1 76.81 159 ASP A O 1
ATOM 1165 N N . ALA A 1 160 ? -11.977 35.656 -8.656 1 78.62 160 ALA A N 1
ATOM 1166 C CA . ALA A 1 160 ? -12.664 34.469 -8.203 1 78.62 160 ALA A CA 1
ATOM 1167 C C . ALA A 1 160 ? -14.141 34.719 -7.945 1 78.62 160 ALA A C 1
ATOM 1169 O O . ALA A 1 160 ? -14.5 35.781 -7.402 1 78.62 160 ALA A O 1
ATOM 1170 N N . PRO A 1 161 ? -14.984 33.812 -8.469 1 77.12 161 PRO A N 1
ATOM 1171 C CA . PRO A 1 161 ? -16.406 34 -8.141 1 77.12 161 PRO A CA 1
ATOM 1172 C C . PRO A 1 161 ? -16.656 34.062 -6.633 1 77.12 161 PRO A C 1
ATOM 1174 O O . PRO A 1 161 ? -15.93 33.438 -5.859 1 77.12 161 PRO A O 1
ATOM 1177 N N . ALA A 1 162 ? -17.609 34.812 -6.348 1 68.5 162 ALA A N 1
ATOM 1178 C CA . ALA A 1 162 ? -17.938 35 -4.938 1 68.5 162 ALA A CA 1
ATOM 1179 C C . ALA A 1 162 ? -18.266 33.688 -4.258 1 68.5 162 ALA A C 1
ATOM 1181 O O . ALA A 1 162 ? -18.047 33.531 -3.059 1 68.5 162 ALA A O 1
ATOM 1182 N N . SER A 1 163 ? -18.703 32.75 -5 1 76.06 163 SER A N 1
ATOM 1183 C CA . SER A 1 163 ? -19.156 31.484 -4.43 1 76.06 163 SER A CA 1
ATOM 1184 C C . SER A 1 163 ? -18.016 30.469 -4.355 1 76.06 163 SER A C 1
ATOM 1186 O O . SER A 1 163 ? -18.125 29.453 -3.668 1 76.06 163 SER A O 1
ATOM 1188 N N . ALA A 1 164 ? -16.984 30.828 -4.969 1 83.62 164 ALA A N 1
ATOM 1189 C CA . ALA A 1 164 ? -15.875 29.875 -4.992 1 83.62 164 ALA A CA 1
ATOM 1190 C C . ALA A 1 164 ? -15.141 29.844 -3.654 1 83.62 164 ALA A C 1
ATOM 1192 O O . ALA A 1 164 ? -14.883 30.906 -3.066 1 83.62 164 ALA A O 1
ATOM 1193 N N . GLU A 1 165 ? -14.984 28.719 -3.051 1 88.44 165 GLU A N 1
ATOM 1194 C CA . GLU A 1 165 ? -14.234 28.578 -1.805 1 88.44 165 GLU A CA 1
ATOM 1195 C C . GLU A 1 165 ? -12.742 28.797 -2.027 1 88.44 165 GLU A C 1
ATOM 1197 O O . GLU A 1 165 ? -12.109 28.078 -2.803 1 88.44 165 GLU A O 1
ATOM 1202 N N . PRO A 1 166 ? -12.219 29.828 -1.427 1 93.88 166 PRO A N 1
ATOM 1203 C CA . PRO A 1 166 ? -10.781 30.078 -1.586 1 93.88 166 PRO A CA 1
ATOM 1204 C C . PRO A 1 166 ? -9.922 28.906 -1.146 1 93.88 166 PRO A C 1
ATOM 1206 O O . PRO A 1 166 ? -10.352 28.109 -0.306 1 93.88 166 PRO A O 1
ATOM 1209 N N . ALA A 1 167 ? -8.727 28.797 -1.606 1 93.88 167 ALA A N 1
ATOM 1210 C CA . ALA A 1 167 ? -7.812 27.688 -1.323 1 93.88 167 ALA A CA 1
ATOM 1211 C C . ALA A 1 167 ? -7.188 27.844 0.06 1 93.88 167 ALA A C 1
ATOM 1213 O O . ALA A 1 167 ? -6.82 28.938 0.468 1 93.88 167 ALA A O 1
ATOM 1214 N N . THR A 1 168 ? -7.156 26.766 0.766 1 96.12 168 THR A N 1
ATOM 1215 C CA . THR A 1 168 ? -6.535 26.719 2.084 1 96.12 168 THR A CA 1
ATOM 1216 C C . THR A 1 168 ? -5.234 25.922 2.043 1 96.12 168 THR A C 1
ATOM 1218 O O . THR A 1 168 ? -5.164 24.859 1.418 1 96.12 168 THR A O 1
ATOM 1221 N N . THR A 1 169 ? -4.207 26.453 2.641 1 96.5 169 THR A N 1
ATOM 1222 C CA . THR A 1 169 ? -2.91 25.797 2.74 1 96.5 169 THR A CA 1
ATOM 1223 C C . THR A 1 169 ? -2.406 25.797 4.18 1 96.5 169 THR A C 1
ATOM 1225 O O . THR A 1 169 ? -2.543 26.812 4.883 1 96.5 169 THR A O 1
ATOM 1228 N N . VAL A 1 170 ? -1.915 24.703 4.605 1 96.62 170 VAL A N 1
ATOM 1229 C CA . VAL A 1 170 ? -1.272 24.641 5.914 1 96.62 170 VAL A CA 1
ATOM 1230 C C . VAL A 1 170 ? 0.229 24.422 5.746 1 96.62 170 VAL A C 1
ATOM 1232 O O . VAL A 1 170 ? 0.657 23.609 4.93 1 96.62 170 VAL A O 1
ATOM 1235 N N . LEU A 1 171 ? 1.008 25.203 6.449 1 96.44 171 LEU A N 1
ATOM 1236 C CA . LEU A 1 171 ? 2.461 25.203 6.324 1 96.44 171 LEU A CA 1
ATOM 1237 C C . LEU A 1 171 ? 3.119 24.812 7.641 1 96.44 171 LEU A C 1
ATOM 1239 O O . LEU A 1 171 ? 2.912 25.453 8.664 1 96.44 171 LEU A O 1
ATOM 1243 N N . LEU A 1 172 ? 3.869 23.703 7.566 1 94.5 172 LEU A N 1
ATOM 1244 C CA . LEU A 1 172 ? 4.75 23.344 8.672 1 94.5 172 LEU A CA 1
ATOM 1245 C C . LEU A 1 172 ? 6.164 23.859 8.43 1 94.5 172 LEU A C 1
ATOM 1247 O O . LEU A 1 172 ? 6.738 23.625 7.363 1 94.5 172 LEU A O 1
ATOM 1251 N N . GLY A 1 173 ? 6.77 24.516 9.367 1 82.25 173 GLY A N 1
ATOM 1252 C CA . GLY A 1 173 ? 8.156 24.938 9.289 1 82.25 173 GLY A CA 1
ATOM 1253 C C . GLY A 1 173 ? 8.398 26.016 8.25 1 82.25 173 GLY A C 1
ATOM 1254 O O . GLY A 1 173 ? 9.5 26.125 7.707 1 82.25 173 GLY A O 1
ATOM 1255 N N . ALA A 1 174 ? 7.367 26.688 7.797 1 77.06 174 ALA A N 1
ATOM 1256 C CA . ALA A 1 174 ? 7.586 27.703 6.781 1 77.06 174 ALA A CA 1
ATOM 1257 C C . ALA A 1 174 ? 7.961 29.047 7.422 1 77.06 174 ALA A C 1
ATOM 1259 O O . ALA A 1 174 ? 7.547 29.328 8.547 1 77.06 174 ALA A O 1
ATOM 1260 N N . PRO A 1 175 ? 8.891 29.703 6.629 1 72.12 175 PRO A N 1
ATOM 1261 C CA . PRO A 1 175 ? 9.297 31.016 7.148 1 72.12 175 PRO A CA 1
ATOM 1262 C C . PRO A 1 175 ? 8.156 32.031 7.176 1 72.12 175 PRO A C 1
ATOM 1264 O O . PRO A 1 175 ? 7.18 31.875 6.434 1 72.12 175 PRO A O 1
ATOM 1267 N N . ALA A 1 176 ? 8.289 32.875 8.109 1 65.25 176 ALA A N 1
ATOM 1268 C CA . ALA A 1 176 ? 7.352 34 8.172 1 65.25 176 ALA A CA 1
ATOM 1269 C C . ALA A 1 176 ? 7.609 35 7.047 1 65.25 176 ALA A C 1
ATOM 1271 O O . ALA A 1 176 ? 8.664 35.625 7.012 1 65.25 176 ALA A O 1
ATOM 1272 N N . ALA A 1 177 ? 6.934 34.844 5.969 1 78 177 ALA A N 1
ATOM 1273 C CA . ALA A 1 177 ? 7.043 35.812 4.895 1 78 177 ALA A CA 1
ATOM 1274 C C . ALA A 1 177 ? 5.719 36.562 4.672 1 78 177 ALA A C 1
ATOM 1276 O O . ALA A 1 177 ? 4.648 36 4.934 1 78 177 ALA A O 1
ATOM 1277 N N . GLY A 1 178 ? 5.902 37.844 4.277 1 84.94 178 GLY A N 1
ATOM 1278 C CA . GLY A 1 178 ? 4.742 38.719 4.062 1 84.94 178 GLY A CA 1
ATOM 1279 C C . GLY A 1 178 ? 4.719 39.906 4.977 1 84.94 178 GLY A C 1
ATOM 1280 O O . GLY A 1 178 ? 5.695 40.188 5.668 1 84.94 178 GLY A O 1
ATOM 1281 N N . ILE A 1 179 ? 3.609 40.625 4.867 1 90.5 179 ILE A N 1
ATOM 1282 C CA . ILE A 1 179 ? 3.441 41.844 5.66 1 90.5 179 ILE A CA 1
ATOM 1283 C C . ILE A 1 179 ? 2.525 41.562 6.848 1 90.5 179 ILE A C 1
ATOM 1285 O O . ILE A 1 179 ? 1.413 41.062 6.676 1 90.5 179 ILE A O 1
ATOM 1289 N N . ASP A 1 180 ? 2.984 41.906 7.953 1 93.25 180 ASP A N 1
ATOM 1290 C CA . ASP A 1 180 ? 2.184 41.719 9.156 1 93.25 180 ASP A CA 1
ATOM 1291 C C . ASP A 1 180 ? 1 42.688 9.188 1 93.25 180 ASP A C 1
ATOM 1293 O O . ASP A 1 180 ? 1.144 43.875 8.844 1 93.25 180 ASP A O 1
ATOM 1297 N N . LEU A 1 181 ? -0.125 42.188 9.492 1 93.88 181 LEU A N 1
ATOM 1298 C CA . LEU A 1 181 ? -1.237 43.094 9.828 1 93.88 181 LEU A CA 1
ATOM 1299 C C . LEU A 1 181 ? -1.022 43.75 11.188 1 93.88 181 LEU A C 1
ATOM 1301 O O . LEU A 1 181 ? -1.021 43.062 12.211 1 93.88 181 LEU A O 1
ATOM 1305 N N . PRO A 1 182 ? -0.815 45 11.117 1 92.44 182 PRO A N 1
ATOM 1306 C CA . PRO A 1 182 ? -0.62 45.656 12.406 1 92.44 182 PRO A CA 1
ATOM 1307 C C . PRO A 1 182 ? -1.789 45.438 13.359 1 92.44 182 PRO A C 1
ATOM 1309 O O . PRO A 1 182 ? -2.93 45.281 12.922 1 92.44 182 PRO A O 1
ATOM 1312 N N . LYS A 1 183 ? -1.535 45.562 14.664 1 90.06 183 LYS A N 1
ATOM 1313 C CA . LYS A 1 183 ? -2.535 45.25 15.688 1 90.06 183 LYS A CA 1
ATOM 1314 C C . LYS A 1 183 ? -3.643 46.312 15.688 1 90.06 183 LYS A C 1
ATOM 1316 O O . LYS A 1 183 ? -4.742 46.062 16.188 1 90.06 183 LYS A O 1
ATOM 1321 N N . ASP A 1 184 ? -3.359 47.5 15.125 1 91.44 184 ASP A N 1
ATOM 1322 C CA . ASP A 1 184 ? -4.34 48.594 15.141 1 91.44 184 ASP A CA 1
ATOM 1323 C C . ASP A 1 184 ? -5.078 48.688 13.812 1 91.44 184 ASP A C 1
ATOM 1325 O O . ASP A 1 184 ? -5.82 49.625 13.57 1 91.44 184 ASP A O 1
ATOM 1329 N N . GLN A 1 185 ? -4.832 47.719 13.008 1 94 185 GLN A N 1
ATOM 1330 C CA . GLN A 1 185 ? -5.527 47.688 11.727 1 94 185 GLN A CA 1
ATOM 1331 C C . GLN A 1 185 ? -6.348 46.406 11.602 1 94 185 GLN A C 1
ATOM 1333 O O . GLN A 1 185 ? -6.172 45.469 12.383 1 94 185 GLN A O 1
ATOM 1338 N N . ALA A 1 186 ? -7.262 46.469 10.664 1 95.12 186 ALA A N 1
ATOM 1339 C CA . ALA A 1 186 ? -8.156 45.312 10.477 1 95.12 186 ALA A CA 1
ATOM 1340 C C . ALA A 1 186 ? -8.469 45.094 9 1 95.12 186 ALA A C 1
ATOM 1342 O O . ALA A 1 186 ? -8.297 46 8.188 1 95.12 186 ALA A O 1
ATOM 1343 N N . VAL A 1 187 ? -8.812 43.875 8.758 1 94.62 187 VAL A N 1
ATOM 1344 C CA . VAL A 1 187 ? -9.359 43.531 7.453 1 94.62 187 VAL A CA 1
ATOM 1345 C C . VAL A 1 187 ? -10.727 42.875 7.625 1 94.62 187 VAL A C 1
ATOM 1347 O O . VAL A 1 187 ? -10.969 42.188 8.609 1 94.62 187 VAL A O 1
ATOM 1350 N N . VAL A 1 188 ? -11.625 43.188 6.715 1 94.75 188 VAL A N 1
ATOM 1351 C CA . VAL A 1 188 ? -12.922 42.531 6.691 1 94.75 188 VAL A CA 1
ATOM 1352 C C . VAL A 1 188 ? -12.875 41.344 5.738 1 94.75 188 VAL A C 1
ATOM 1354 O O . VAL A 1 188 ? -12.438 41.469 4.59 1 94.75 188 VAL A O 1
ATOM 1357 N N . VAL A 1 189 ? -13.297 40.219 6.262 1 94.5 189 VAL A N 1
ATOM 1358 C CA . VAL A 1 189 ? -13.281 39.031 5.426 1 94.5 189 VAL A CA 1
ATOM 1359 C C . VAL A 1 189 ? -14.688 38.438 5.352 1 94.5 189 VAL A C 1
ATOM 1361 O O . VAL A 1 189 ? -15.531 38.688 6.207 1 94.5 189 VAL A O 1
ATOM 1364 N N . ARG A 1 190 ? -14.922 37.688 4.301 1 93.38 190 ARG A N 1
ATOM 1365 C CA . ARG A 1 190 ? -16.188 37 4.113 1 93.38 190 ARG A CA 1
ATOM 1366 C C . ARG A 1 190 ? -15.984 35.562 3.736 1 93.38 190 ARG A C 1
ATOM 1368 O O . ARG A 1 190 ? -15.055 35.219 3 1 93.38 190 ARG A O 1
ATOM 1375 N N . VAL A 1 191 ? -16.828 34.688 4.25 1 93.94 191 VAL A N 1
ATOM 1376 C CA . VAL A 1 191 ? -16.812 33.281 3.869 1 93.94 191 VAL A CA 1
ATOM 1377 C C . VAL A 1 191 ? -17.922 33.031 2.844 1 93.94 191 VAL A C 1
ATOM 1379 O O . VAL A 1 191 ? -18.828 33.844 2.68 1 93.94 191 VAL A O 1
ATOM 1382 N N . PRO A 1 192 ? -17.828 32 2.064 1 87.69 192 PRO A N 1
ATOM 1383 C CA . PRO A 1 192 ? -18.797 31.734 1.001 1 87.69 192 PRO A CA 1
ATOM 1384 C C . PRO A 1 192 ? -20.234 31.688 1.515 1 87.69 192 PRO A C 1
ATOM 1386 O O . PRO A 1 192 ? -21.156 32.062 0.794 1 87.69 192 PRO A O 1
ATOM 1389 N N . GLU A 1 193 ? -20.406 31.297 2.684 1 81.19 193 GLU A N 1
ATOM 1390 C CA . GLU A 1 193 ? -21.75 31.203 3.23 1 81.19 193 GLU A CA 1
ATOM 1391 C C . GLU A 1 193 ? -22.328 32.562 3.551 1 81.19 193 GLU A C 1
ATOM 1393 O O . GLU A 1 193 ? -23.5 32.719 3.887 1 81.19 193 GLU A O 1
ATOM 1398 N N . GLY A 1 194 ? -21.516 33.531 3.488 1 82.88 194 GLY A N 1
ATOM 1399 C CA . GLY A 1 194 ? -22.031 34.906 3.578 1 82.88 194 GLY A CA 1
ATOM 1400 C C . GLY A 1 194 ? -21.656 35.594 4.871 1 82.88 194 GLY A C 1
ATOM 1401 O O . GLY A 1 194 ? -21.781 36.812 4.984 1 82.88 194 GLY A O 1
ATOM 1402 N N . GLU A 1 195 ? -21.219 34.906 5.852 1 91.75 195 GLU A N 1
ATOM 1403 C CA . GLU A 1 195 ? -20.828 35.562 7.102 1 91.75 195 GLU A CA 1
ATOM 1404 C C . GLU A 1 195 ? -19.562 36.406 6.91 1 91.75 195 GLU A C 1
ATOM 1406 O O . GLU A 1 195 ? -18.672 36.031 6.148 1 91.75 195 GLU A O 1
ATOM 1411 N N . ARG A 1 196 ? -19.594 37.5 7.625 1 95.12 196 ARG A N 1
ATOM 1412 C CA . ARG A 1 196 ? -18.453 38.406 7.582 1 95.12 196 ARG A CA 1
ATOM 1413 C C . ARG A 1 196 ? -17.734 38.469 8.93 1 95.12 196 ARG A C 1
ATOM 1415 O O . ARG A 1 196 ? -18.375 38.281 9.977 1 95.12 196 ARG A O 1
ATOM 1422 N N . TYR A 1 197 ? -16.516 38.719 8.805 1 96.69 197 TYR A N 1
ATOM 1423 C CA . TYR A 1 197 ? -15.695 38.812 10.008 1 96.69 197 TYR A CA 1
ATOM 1424 C C . TYR A 1 197 ? -14.734 40 9.914 1 96.69 197 TYR A C 1
ATOM 1426 O O . TYR A 1 197 ? -14.328 40.375 8.82 1 96.69 197 TYR A O 1
ATOM 1434 N N . LEU A 1 198 ? -14.461 40.562 11.031 1 96.06 198 LEU A N 1
ATOM 1435 C CA . LEU A 1 198 ? -13.336 41.469 11.195 1 96.06 198 LEU A CA 1
ATOM 1436 C C . LEU A 1 198 ? -12.125 40.75 11.773 1 96.06 198 LEU A C 1
ATOM 1438 O O . LEU A 1 198 ? -12.242 40.062 12.797 1 96.06 198 LEU A O 1
ATOM 1442 N N . VAL A 1 199 ? -11.062 40.781 11.055 1 95.94 199 VAL A N 1
ATOM 1443 C CA . VAL A 1 199 ? -9.836 40.156 11.555 1 95.94 199 VAL A CA 1
ATOM 1444 C C . VAL A 1 199 ? -8.859 41.219 11.992 1 95.94 199 VAL A C 1
ATOM 1446 O O . VAL A 1 199 ? -8.461 42.094 11.188 1 95.94 199 VAL A O 1
ATOM 1449 N N . THR A 1 200 ? -8.516 41.281 13.203 1 93.81 200 THR A N 1
ATOM 1450 C CA . THR A 1 200 ? -7.598 42.25 13.781 1 93.81 200 THR A CA 1
ATOM 1451 C C . THR A 1 200 ? -6.918 41.688 15.023 1 93.81 200 THR A C 1
ATOM 1453 O O . THR A 1 200 ? -7.504 40.844 15.734 1 93.81 200 THR A O 1
ATOM 1456 N N . ALA A 1 201 ? -5.648 42.031 15.18 1 91 201 ALA A N 1
ATOM 1457 C CA . ALA A 1 201 ? -4.867 41.656 16.359 1 91 201 ALA A CA 1
ATOM 1458 C C . ALA A 1 201 ? -4.926 40.156 16.594 1 91 201 ALA A C 1
ATOM 1460 O O . ALA A 1 201 ? -5.105 39.719 17.719 1 91 201 ALA A O 1
ATOM 1461 N N . GLY A 1 202 ? -5.004 39.406 15.523 1 91.19 202 GLY A N 1
ATOM 1462 C CA . GLY A 1 202 ? -4.867 37.969 15.578 1 91.19 202 GLY A CA 1
ATOM 1463 C C . GLY A 1 202 ? -6.164 37.25 15.906 1 91.19 202 GLY A C 1
ATOM 1464 O O . GLY A 1 202 ? -6.168 36.062 16.188 1 91.19 202 GLY A O 1
ATOM 1465 N N . ARG A 1 203 ? -7.289 37.969 15.836 1 94.06 203 ARG A N 1
ATOM 1466 C CA . ARG A 1 203 ? -8.578 37.375 16.172 1 94.06 203 ARG A CA 1
ATOM 1467 C C . ARG A 1 203 ? -9.617 37.688 15.094 1 94.06 203 ARG A C 1
ATOM 1469 O O . ARG A 1 203 ? -9.492 38.656 14.367 1 94.06 203 ARG A O 1
ATOM 1476 N N . ARG A 1 204 ? -10.547 36.812 15.117 1 95.62 204 ARG A N 1
ATOM 1477 C CA . ARG A 1 204 ? -11.695 37.062 14.25 1 95.62 204 ARG A CA 1
ATOM 1478 C C . ARG A 1 204 ? -12.914 37.469 15.055 1 95.62 204 ARG A C 1
ATOM 1480 O O . ARG A 1 204 ? -13.172 36.938 16.141 1 95.62 204 ARG A O 1
ATOM 1487 N N . TYR A 1 205 ? -13.641 38.438 14.555 1 95.38 205 TYR A N 1
ATOM 1488 C CA . TYR A 1 205 ? -14.891 38.906 15.133 1 95.38 205 TYR A CA 1
ATOM 1489 C C . TYR A 1 205 ? -16.031 38.844 14.125 1 95.38 205 TYR A C 1
ATOM 1491 O O . TYR A 1 205 ? -15.969 39.469 13.062 1 95.38 205 TYR A O 1
ATOM 1499 N N . LYS A 1 206 ? -17.016 38 14.484 1 96.31 206 LYS A N 1
ATOM 1500 C CA . LYS A 1 206 ? -18.172 38 13.594 1 96.31 206 LYS A CA 1
ATOM 1501 C C . LYS A 1 206 ? -18.766 39.406 13.453 1 96.31 206 LYS A C 1
ATOM 1503 O O . LYS A 1 206 ? -18.984 40.094 14.453 1 96.31 206 LYS A O 1
ATOM 1508 N N . LEU A 1 207 ? -18.938 39.812 12.258 1 96.31 207 LEU A N 1
ATOM 1509 C CA . LEU A 1 207 ? -19.375 41.188 11.977 1 96.31 207 LEU A CA 1
ATOM 1510 C C . LEU A 1 207 ? -20.766 41.188 11.367 1 96.31 207 LEU A C 1
ATOM 1512 O O . LEU A 1 207 ? -20.938 40.844 10.195 1 96.31 207 LEU A O 1
ATOM 1516 N N . THR A 1 208 ? -21.781 41.594 12.117 1 95.25 208 THR A N 1
ATOM 1517 C CA . THR A 1 208 ? -23.125 41.75 11.578 1 95.25 208 THR A CA 1
ATOM 1518 C C . THR A 1 208 ? -23.219 43 10.703 1 95.25 208 THR A C 1
ATOM 1520 O O . THR A 1 208 ? -22.391 43.906 10.812 1 95.25 208 THR A O 1
ATOM 1523 N N . PRO A 1 209 ? -24.234 43 9.805 1 93.06 209 PRO A N 1
ATOM 1524 C CA . PRO A 1 209 ? -24.406 44.188 8.977 1 93.06 209 PRO A CA 1
ATOM 1525 C C . PRO A 1 209 ? -24.594 45.469 9.797 1 93.06 209 PRO A C 1
ATOM 1527 O O . PRO A 1 209 ? -24.062 46.531 9.438 1 93.06 209 PRO A O 1
ATOM 1530 N N . GLU A 1 210 ? -25.234 45.438 10.883 1 93.25 210 GLU A N 1
ATOM 1531 C CA . GLU A 1 210 ? -25.484 46.562 11.75 1 93.25 210 GLU A CA 1
ATOM 1532 C C . GLU A 1 210 ? -24.203 47.062 12.406 1 93.25 210 GLU A C 1
ATOM 1534 O O . GLU A 1 210 ? -23.953 48.281 12.477 1 93.25 210 GLU A O 1
ATOM 1539 N N . ALA A 1 211 ? -23.469 46.125 12.836 1 94.25 211 ALA A N 1
ATOM 1540 C CA . ALA A 1 211 ? -22.203 46.5 13.453 1 94.25 211 ALA A CA 1
ATOM 1541 C C . ALA A 1 211 ? -21.234 47.094 12.438 1 94.25 211 ALA A C 1
ATOM 1543 O O . ALA A 1 211 ? -20.469 48 12.766 1 94.25 211 ALA A O 1
ATOM 1544 N N . ALA A 1 212 ? -21.266 46.562 11.234 1 94.56 212 ALA A N 1
ATOM 1545 C CA . ALA A 1 212 ? -20.422 47.094 10.18 1 94.56 212 ALA A CA 1
ATOM 1546 C C . ALA A 1 212 ? -20.703 48.562 9.945 1 94.56 212 ALA A C 1
ATOM 1548 O O . ALA A 1 212 ? -19.781 49.375 9.766 1 94.56 212 ALA A O 1
ATOM 1549 N N . ALA A 1 213 ? -21.875 48.906 9.969 1 91.62 213 ALA A N 1
ATOM 1550 C CA . ALA A 1 213 ? -22.281 50.312 9.805 1 91.62 213 ALA A CA 1
ATOM 1551 C C . ALA A 1 213 ? -21.859 51.156 11.008 1 91.62 213 ALA A C 1
ATOM 1553 O O . ALA A 1 213 ? -21.328 52.25 10.852 1 91.62 213 ALA A O 1
ATOM 1554 N N . ALA A 1 214 ? -22.109 50.594 12.172 1 90.75 214 ALA A N 1
ATOM 1555 C CA . ALA A 1 214 ? -21.797 51.281 13.406 1 90.75 214 ALA A CA 1
ATOM 1556 C C . ALA A 1 214 ? -20.312 51.562 13.523 1 90.75 214 ALA A C 1
ATOM 1558 O O . ALA A 1 214 ? -19.906 52.594 14.07 1 90.75 214 ALA A O 1
ATOM 1559 N N . LEU A 1 215 ? -19.516 50.688 12.992 1 92.94 215 LEU A N 1
ATOM 1560 C CA . LEU A 1 215 ? -18.078 50.812 13.117 1 92.94 215 LEU A CA 1
ATOM 1561 C C . LEU A 1 215 ? -17.453 51.344 11.828 1 92.94 215 LEU A C 1
ATOM 1563 O O . LEU A 1 215 ? -16.234 51.438 11.719 1 92.94 215 LEU A O 1
ATOM 1567 N N . GLN A 1 216 ? -18.328 51.594 10.812 1 89.88 216 GLN A N 1
ATOM 1568 C CA . GLN A 1 216 ? -17.938 52.219 9.547 1 89.88 216 GLN A CA 1
ATOM 1569 C C . GLN A 1 216 ? -17.094 51.281 8.703 1 89.88 216 GLN A C 1
ATOM 1571 O O . GLN A 1 216 ? -16.078 51.656 8.141 1 89.88 216 GLN A O 1
ATOM 1576 N N . PHE A 1 217 ? -17.438 50 8.742 1 91.88 217 PHE A N 1
ATOM 1577 C CA . PHE A 1 217 ? -16.781 49 7.902 1 91.88 217 PHE A CA 1
ATOM 1578 C C . PHE A 1 217 ? -17.688 48.562 6.762 1 91.88 217 PHE A C 1
ATOM 1580 O O . PHE A 1 217 ? -17.359 47.656 6 1 91.88 217 PHE A O 1
ATOM 1587 N N . ASP A 1 218 ? -18.828 49.094 6.625 1 86.5 218 ASP A N 1
ATOM 1588 C CA . ASP A 1 218 ? -19.844 48.688 5.66 1 86.5 218 ASP A CA 1
ATOM 1589 C C . ASP A 1 218 ? -19.391 48.969 4.23 1 86.5 218 ASP A C 1
ATOM 1591 O O . ASP A 1 218 ? -19.781 48.25 3.299 1 86.5 218 ASP A O 1
ATOM 1595 N N . THR A 1 219 ? -18.562 49.969 3.996 1 83.69 219 THR A N 1
ATOM 1596 C CA . THR A 1 219 ? -18.156 50.312 2.643 1 83.69 219 THR A CA 1
ATOM 1597 C C . THR A 1 219 ? -16.812 49.688 2.285 1 83.69 219 THR A C 1
ATOM 1599 O O . THR A 1 219 ? -16.281 49.906 1.192 1 83.69 219 THR A O 1
ATOM 1602 N N . TYR A 1 220 ? -16.375 48.875 3.164 1 82.75 220 TYR A N 1
ATOM 1603 C CA . TYR A 1 220 ? -15.078 48.25 2.932 1 82.75 220 TYR A CA 1
ATOM 1604 C C . TYR A 1 220 ? -15.25 46.938 2.197 1 82.75 220 TYR A C 1
ATOM 1606 O O . TYR A 1 220 ? -16.109 46.125 2.561 1 82.75 220 TYR A O 1
ATOM 1614 N N . PRO A 1 221 ? -14.43 46.844 1.182 1 84.69 221 PRO A N 1
ATOM 1615 C CA . PRO A 1 221 ? -14.508 45.562 0.481 1 84.69 221 PRO A CA 1
ATOM 1616 C C . PRO A 1 221 ? -14.039 44.406 1.344 1 84.69 221 PRO A C 1
ATOM 1618 O O . PRO A 1 221 ? -13.023 44.5 2.039 1 84.69 221 PRO A O 1
ATOM 1621 N N . ALA A 1 222 ? -14.836 43.344 1.354 1 89.94 222 ALA A N 1
ATOM 1622 C CA . ALA A 1 222 ? -14.492 42.156 2.109 1 89.94 222 ALA A CA 1
ATOM 1623 C C . ALA A 1 222 ? -13.633 41.188 1.275 1 89.94 222 ALA A C 1
ATOM 1625 O O . ALA A 1 222 ? -13.867 41.031 0.076 1 89.94 222 ALA A O 1
ATOM 1626 N N . ILE A 1 223 ? -12.633 40.688 1.815 1 91.06 223 ILE A N 1
ATOM 1627 C CA . ILE A 1 223 ? -11.789 39.688 1.161 1 91.06 223 ILE A CA 1
ATOM 1628 C C . ILE A 1 223 ? -12.375 38.281 1.377 1 91.06 223 ILE A C 1
ATOM 1630 O O . ILE A 1 223 ? -12.672 37.906 2.51 1 91.06 223 ILE A O 1
ATOM 1634 N N . ALA A 1 224 ? -12.57 37.562 0.306 1 92.75 224 ALA A N 1
ATOM 1635 C CA . ALA A 1 224 ? -13.062 36.219 0.433 1 92.75 224 ALA A CA 1
ATOM 1636 C C . ALA A 1 224 ? -12.008 35.312 1.053 1 92.75 224 ALA A C 1
ATOM 1638 O O . ALA A 1 224 ? -10.852 35.281 0.624 1 92.75 224 ALA A O 1
ATOM 1639 N N . VAL A 1 225 ? -12.398 34.625 2.08 1 94.75 225 VAL A N 1
ATOM 1640 C CA . VAL A 1 225 ? -11.5 33.656 2.697 1 94.75 225 VAL A CA 1
ATOM 1641 C C . VAL A 1 225 ? -12.219 32.312 2.859 1 94.75 225 VAL A C 1
ATOM 1643 O O . VAL A 1 225 ? -13.445 32.25 2.809 1 94.75 225 VAL A O 1
ATOM 1646 N N . SER A 1 226 ? -11.414 31.328 3.047 1 94.75 226 SER A N 1
ATOM 1647 C CA . SER A 1 226 ? -11.977 30 3.248 1 94.75 226 SER A CA 1
ATOM 1648 C C . SER A 1 226 ? -12.609 29.859 4.629 1 94.75 226 SER A C 1
ATOM 1650 O O . SER A 1 226 ? -12.07 30.375 5.613 1 94.75 226 SER A O 1
ATOM 1652 N N . SER A 1 227 ? -13.742 29.125 4.668 1 93.56 227 SER A N 1
ATOM 1653 C CA . SER A 1 227 ? -14.375 28.844 5.953 1 93.56 227 SER A CA 1
ATOM 1654 C C . SER A 1 227 ? -13.461 28 6.84 1 93.56 227 SER A C 1
ATOM 1656 O O . SER A 1 227 ? -13.484 28.125 8.062 1 93.56 227 SER A O 1
ATOM 1658 N N . ARG A 1 228 ? -12.586 27.188 6.238 1 94.5 228 ARG A N 1
ATOM 1659 C CA . ARG A 1 228 ? -11.648 26.344 6.969 1 94.5 228 ARG A CA 1
ATOM 1660 C C . ARG A 1 228 ? -10.555 27.172 7.621 1 94.5 228 ARG A C 1
ATOM 1662 O O . ARG A 1 228 ? -10.18 26.922 8.773 1 94.5 228 ARG A O 1
ATOM 1669 N N . TRP A 1 229 ? -10.172 28.125 6.941 1 96.12 229 TRP A N 1
ATOM 1670 C CA . TRP A 1 229 ? -9.102 28.969 7.465 1 96.12 229 TRP A CA 1
ATOM 1671 C C . TRP A 1 229 ? -9.602 29.828 8.617 1 96.12 229 TRP A C 1
ATOM 1673 O O . TRP A 1 229 ? -8.945 29.922 9.656 1 96.12 229 TRP A O 1
ATOM 1683 N N . ILE A 1 230 ? -10.734 30.547 8.383 1 95.56 230 ILE A N 1
ATOM 1684 C CA . ILE A 1 230 ? -11.211 31.484 9.398 1 95.56 230 ILE A CA 1
ATOM 1685 C C . ILE A 1 230 ? -11.453 30.734 10.711 1 95.56 230 ILE A C 1
ATOM 1687 O O . ILE A 1 230 ? -11.305 31.312 11.789 1 95.56 230 ILE A O 1
ATOM 1691 N N . GLY A 1 231 ? -11.711 29.391 10.586 1 93.62 231 GLY A N 1
ATOM 1692 C CA . GLY A 1 231 ? -11.906 28.562 11.766 1 93.62 231 GLY A CA 1
ATOM 1693 C C . GLY A 1 231 ? -10.633 28.359 12.57 1 93.62 231 GLY A C 1
ATOM 1694 O O . GLY A 1 231 ? -10.688 27.969 13.734 1 93.62 231 GLY A O 1
ATOM 1695 N N . THR A 1 232 ? -9.516 28.625 11.984 1 95.19 232 THR A N 1
ATOM 1696 C CA . THR A 1 232 ? -8.242 28.453 12.68 1 95.19 232 THR A CA 1
ATOM 1697 C C . THR A 1 232 ? -7.844 29.719 13.414 1 95.19 232 THR A C 1
ATOM 1699 O O . THR A 1 232 ? -6.926 29.719 14.234 1 95.19 232 THR A O 1
ATOM 1702 N N . VAL A 1 233 ? -8.453 30.828 13.117 1 94.88 233 VAL A N 1
ATOM 1703 C CA . VAL A 1 233 ? -8.188 32.094 13.773 1 94.88 233 VAL A CA 1
ATOM 1704 C C . VAL A 1 233 ? -9.008 32.219 15.055 1 94.88 233 VAL A C 1
ATOM 1706 O O . VAL A 1 233 ? -10.211 31.938 15.047 1 94.88 233 VAL A O 1
ATOM 1709 N N . ALA A 1 234 ? -8.352 32.594 16.109 1 92.44 234 ALA A N 1
ATOM 1710 C CA . ALA A 1 234 ? -9.023 32.656 17.406 1 92.44 234 ALA A CA 1
ATOM 1711 C C . ALA A 1 234 ? -10.227 33.594 17.328 1 92.44 234 ALA A C 1
ATOM 1713 O O . ALA A 1 234 ? -10.172 34.656 16.688 1 92.44 234 ALA A O 1
ATOM 1714 N N . ALA A 1 235 ? -11.297 33.25 18 1 92.69 235 ALA A N 1
ATOM 1715 C CA . ALA A 1 235 ? -12.539 34 17.953 1 92.69 235 ALA A CA 1
ATOM 1716 C C . ALA A 1 235 ? -12.586 35.031 19.078 1 92.69 235 ALA A C 1
ATOM 1718 O O . ALA A 1 235 ? -12.156 34.75 20.203 1 92.69 235 ALA A O 1
ATOM 1719 N N . GLY A 1 236 ? -13 36.188 18.719 1 91.62 236 GLY A N 1
ATOM 1720 C CA . GLY A 1 236 ? -13.414 37.188 19.688 1 91.62 236 GLY A CA 1
ATOM 1721 C C . GLY A 1 236 ? -14.922 37.281 19.828 1 91.62 236 GLY A C 1
ATOM 1722 O O . GLY A 1 236 ? -15.664 36.5 19.234 1 91.62 236 GLY A O 1
ATOM 1723 N N . ARG A 1 237 ? -15.359 38.219 20.562 1 91.62 237 ARG A N 1
ATOM 1724 C CA . ARG A 1 237 ? -16.797 38.406 20.75 1 91.62 237 ARG A CA 1
ATOM 1725 C C . ARG A 1 237 ? -17.438 38.938 19.484 1 91.62 237 ARG A C 1
ATOM 1727 O O . ARG A 1 237 ? -16.875 39.781 18.797 1 91.62 237 ARG A O 1
ATOM 1734 N N . ASP A 1 238 ? -18.656 38.438 19.266 1 93.62 238 ASP A N 1
ATOM 1735 C CA . ASP A 1 238 ? -19.359 38.906 18.078 1 93.62 238 ASP A CA 1
ATOM 1736 C C . ASP A 1 238 ? -19.578 40.406 18.109 1 93.62 238 ASP A C 1
ATOM 1738 O O . ASP A 1 238 ? -19.891 40.969 19.156 1 93.62 238 ASP A O 1
ATOM 1742 N N . LEU A 1 239 ? -19.266 40.969 17 1 95.19 239 LEU A N 1
ATOM 1743 C CA . LEU A 1 239 ? -19.578 42.406 16.844 1 95.19 239 LEU A CA 1
ATOM 1744 C C . LEU A 1 239 ? -21.016 42.594 16.375 1 95.19 239 LEU A C 1
ATOM 1746 O O . LEU A 1 239 ? -21.312 42.375 15.188 1 95.19 239 LEU A O 1
ATOM 1750 N N . ALA A 1 240 ? -21.781 42.938 17.281 1 93.5 240 ALA A N 1
ATOM 1751 C CA . ALA A 1 240 ? -23.203 43.156 17.062 1 93.5 240 ALA A CA 1
ATOM 1752 C C . ALA A 1 240 ? -23.75 44.25 17.969 1 93.5 240 ALA A C 1
ATOM 1754 O O . ALA A 1 240 ? -23.062 44.719 18.875 1 93.5 240 ALA A O 1
ATOM 1755 N N . TYR A 1 241 ? -24.953 44.688 17.594 1 92.31 241 TYR A N 1
ATOM 1756 C CA . TYR A 1 241 ? -25.641 45.625 18.469 1 92.31 241 TYR A CA 1
ATOM 1757 C C . TYR A 1 241 ? -25.797 45.031 19.875 1 92.31 241 TYR A C 1
ATOM 1759 O O . TYR A 1 241 ? -25.969 43.812 20.031 1 92.31 241 TYR A O 1
ATOM 1767 N N . ARG A 1 242 ? -25.656 45.938 20.812 1 91.81 242 ARG A N 1
ATOM 1768 C CA . ARG A 1 242 ? -25.781 45.5 22.203 1 91.81 242 ARG A CA 1
ATOM 1769 C C . ARG A 1 242 ? -26.859 46.312 22.922 1 91.81 242 ARG A C 1
ATOM 1771 O O . ARG A 1 242 ? -26.609 47.438 23.344 1 91.81 242 ARG A O 1
ATOM 1778 N N . ALA A 1 243 ? -27.984 45.688 23.125 1 94.06 243 ALA A N 1
ATOM 1779 C CA . ALA A 1 243 ? -29.078 46.344 23.844 1 94.06 243 ALA A CA 1
ATOM 1780 C C . ALA A 1 243 ? -28.844 46.281 25.359 1 94.06 243 ALA A C 1
ATOM 1782 O O . ALA A 1 243 ? -28.391 45.281 25.891 1 94.06 243 ALA A O 1
ATOM 1783 N N . ILE A 1 244 ? -29.078 47.438 25.953 1 93.94 244 ILE A N 1
ATOM 1784 C CA . ILE A 1 244 ? -28.906 47.531 27.391 1 93.94 244 ILE A CA 1
ATOM 1785 C C . ILE A 1 244 ? -30.266 47.5 28.078 1 93.94 244 ILE A C 1
ATOM 1787 O O . ILE A 1 244 ? -31.141 48.312 27.75 1 93.94 244 ILE A O 1
ATOM 1791 N N . GLU A 1 245 ? -30.344 46.656 28.984 1 92.75 245 GLU A N 1
ATOM 1792 C CA . GLU A 1 245 ? -31.594 46.594 29.734 1 92.75 245 GLU A CA 1
ATOM 1793 C C . GLU A 1 245 ? -31.844 47.906 30.484 1 92.75 245 GLU A C 1
ATOM 1795 O O . GLU A 1 245 ? -30.922 48.469 31.062 1 92.75 245 GLU A O 1
ATOM 1800 N N . ASP A 1 246 ? -33.031 48.344 30.516 1 93.19 246 ASP A N 1
ATOM 1801 C CA . ASP A 1 246 ? -33.5 49.531 31.234 1 93.19 246 ASP A CA 1
ATOM 1802 C C . ASP A 1 246 ? -32.906 50.781 30.656 1 93.19 246 ASP A C 1
ATOM 1804 O O . ASP A 1 246 ? -32.75 51.781 31.375 1 93.19 246 ASP A O 1
ATOM 1808 N N . ALA A 1 247 ? -32.5 50.75 29.422 1 96.06 247 ALA A N 1
ATOM 1809 C CA . ALA A 1 247 ? -31.953 51.938 28.781 1 96.06 247 ALA A CA 1
ATOM 1810 C C . ALA A 1 247 ? -32.938 53.125 28.891 1 96.06 247 ALA A C 1
ATOM 1812 O O . ALA A 1 247 ? -34.125 52.969 28.609 1 96.06 247 ALA A O 1
ATOM 1813 N N . GLY A 1 248 ? -32.438 54.25 29.312 1 95.31 248 GLY A N 1
ATOM 1814 C CA . GLY A 1 248 ? -33.281 55.406 29.406 1 95.31 248 GLY A CA 1
ATOM 1815 C C . GLY A 1 248 ? -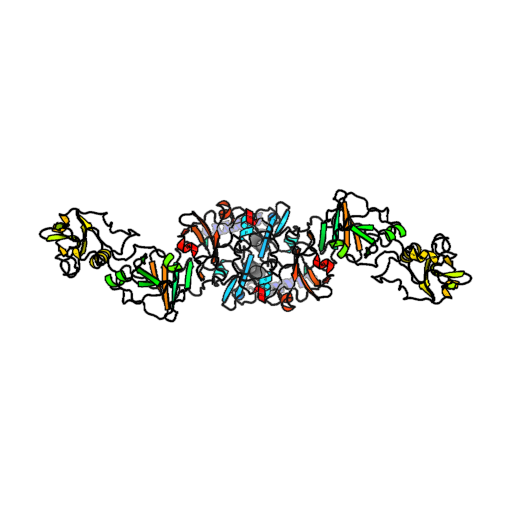33.688 55.75 30.844 1 95.31 248 GLY A C 1
ATOM 1816 O O . GLY A 1 248 ? -34.094 56.875 31.141 1 95.31 248 GLY A O 1
ATOM 1817 N N . ARG A 1 249 ? -33.688 54.781 31.75 1 96.19 249 ARG A N 1
ATOM 1818 C CA . ARG A 1 249 ? -33.969 55.031 33.156 1 96.19 249 ARG A CA 1
ATOM 1819 C C . ARG A 1 249 ? -32.875 55.906 33.812 1 96.19 249 ARG A C 1
ATOM 1821 O O . ARG A 1 249 ? -31.75 55.969 33.281 1 96.19 249 ARG A O 1
ATOM 1828 N N . PRO A 1 250 ? -33.219 56.562 34.875 1 95.25 250 PRO A N 1
ATOM 1829 C CA . PRO A 1 250 ? -32.188 57.406 35.5 1 95.25 250 PRO A CA 1
ATOM 1830 C C . PRO A 1 250 ? -31.016 56.594 36.031 1 95.25 250 PRO A C 1
ATOM 1832 O O . PRO A 1 250 ? -31.219 55.5 36.594 1 95.25 250 PRO A O 1
ATOM 1835 N N . GLY A 1 251 ? -29.906 57.031 35.719 1 94.5 251 GLY A N 1
ATOM 1836 C CA . GLY A 1 251 ? -28.672 56.469 36.25 1 94.5 251 GLY A CA 1
ATOM 1837 C C . GLY A 1 251 ? -28.062 57.312 37.375 1 94.5 251 GLY A C 1
ATOM 1838 O O . GLY A 1 251 ? -28.688 58.25 37.844 1 94.5 251 GLY A O 1
ATOM 1839 N N . PRO A 1 252 ? -26.953 56.969 37.781 1 94.62 252 PRO A N 1
ATOM 1840 C CA . PRO A 1 252 ? -26.266 57.75 38.781 1 94.62 252 PRO A CA 1
ATOM 1841 C C . PRO A 1 252 ? -25.844 59.125 38.281 1 94.62 252 PRO A C 1
ATOM 1843 O O . PRO A 1 252 ? -25.594 59.281 37.062 1 94.62 252 PRO A O 1
ATOM 1846 N N . ARG A 1 253 ? -25.75 60.031 39.156 1 94.12 253 ARG A N 1
ATOM 1847 C CA . ARG A 1 253 ? -25.219 61.344 38.781 1 94.12 253 ARG A CA 1
ATOM 1848 C C . ARG A 1 253 ? -23.688 61.344 38.719 1 94.12 253 ARG A C 1
ATOM 1850 O O . ARG A 1 253 ? -23.047 60.719 39.594 1 94.12 253 ARG A O 1
ATOM 1857 N N . VAL A 1 254 ? -23.188 61.875 37.75 1 94.5 254 VAL A N 1
ATOM 1858 C CA . VAL A 1 254 ? -21.75 62 37.594 1 94.5 254 VAL A CA 1
ATOM 1859 C C . VAL A 1 254 ? -21.359 63.5 37.625 1 94.5 254 VAL A C 1
ATOM 1861 O O . VAL A 1 254 ? -21.469 64.188 36.594 1 94.5 254 VAL A O 1
ATOM 1864 N N . GLY A 1 255 ? -20.875 63.906 38.75 1 91.81 255 GLY A N 1
ATOM 1865 C CA . GLY A 1 255 ? -20.734 65.312 38.906 1 91.81 255 GLY A CA 1
ATOM 1866 C C . GLY A 1 255 ? -22.062 66.062 38.844 1 91.81 255 GLY A C 1
ATOM 1867 O O . GLY A 1 255 ? -23.016 65.75 39.531 1 91.81 255 GLY A O 1
ATOM 1868 N N . ASP A 1 256 ? -22.047 67 37.906 1 90.69 256 ASP A N 1
ATOM 1869 C CA . ASP A 1 256 ? -23.266 67.75 37.75 1 90.69 256 ASP A CA 1
ATOM 1870 C C . ASP A 1 256 ? -24.125 67.25 36.594 1 90.69 256 ASP A C 1
ATOM 1872 O O . ASP A 1 256 ? -25.172 67.812 36.281 1 90.69 256 ASP A O 1
ATOM 1876 N N . THR A 1 257 ? -23.734 66.125 36.125 1 91.31 257 THR A N 1
ATOM 1877 C CA . THR A 1 257 ? -24.406 65.562 34.969 1 91.31 257 THR A CA 1
ATOM 1878 C C . THR A 1 257 ? -25.359 64.438 35.375 1 91.31 257 THR A C 1
ATOM 1880 O O . THR A 1 257 ? -24.938 63.469 36 1 91.31 257 THR A O 1
ATOM 1883 N N . ALA A 1 258 ? -26.625 64.625 35.062 1 92.5 258 ALA A N 1
ATOM 1884 C CA . ALA A 1 258 ? -27.562 63.531 35.219 1 92.5 258 ALA A CA 1
ATOM 1885 C C . ALA A 1 258 ? -27.406 62.531 34.062 1 92.5 258 ALA A C 1
ATOM 1887 O O . ALA A 1 258 ? -27.266 62.906 32.906 1 92.5 258 ALA A O 1
ATOM 1888 N N . THR A 1 259 ? -27.312 61.312 34.438 1 94.69 259 THR A N 1
ATOM 1889 C CA . THR A 1 259 ? -27.094 60.312 33.438 1 94.69 259 THR A CA 1
ATOM 1890 C C . THR A 1 259 ? -28.281 59.375 33.312 1 94.69 259 THR A C 1
ATOM 1892 O O . THR A 1 259 ? -29.141 59.312 34.188 1 94.69 259 THR A O 1
ATOM 1895 N N . LYS A 1 260 ? -28.375 58.688 32.188 1 96.44 260 LYS A N 1
ATOM 1896 C CA . LYS A 1 260 ? -29.375 57.656 31.953 1 96.44 260 LYS A CA 1
ATOM 1897 C C . LYS A 1 260 ? -28.719 56.312 31.719 1 96.44 260 LYS A C 1
ATOM 1899 O O . LYS A 1 260 ? -27.656 56.219 31.125 1 96.44 260 LYS A O 1
ATOM 1904 N N . VAL A 1 261 ? -29.406 55.25 32.219 1 96.5 261 VAL A N 1
ATOM 1905 C CA . VAL A 1 261 ? -28.906 53.906 31.969 1 96.5 261 VAL A CA 1
ATOM 1906 C C . VAL A 1 261 ? -28.781 53.656 30.469 1 96.5 261 VAL A C 1
ATOM 1908 O O . VAL A 1 261 ? -29.703 54 29.703 1 96.5 261 VAL A O 1
ATOM 1911 N N . GLY A 1 262 ? -27.641 53.094 30.047 1 96.19 262 GLY A N 1
ATOM 1912 C CA . GLY A 1 262 ? -27.422 52.812 28.625 1 96.19 262 GLY A CA 1
ATOM 1913 C C . GLY A 1 262 ? -26.625 53.906 27.922 1 96.19 262 GLY A C 1
ATOM 1914 O O . GLY A 1 262 ? -26.172 53.719 26.797 1 96.19 262 GLY A O 1
ATOM 1915 N N . SER A 1 263 ? -26.5 55.094 28.5 1 95.69 263 SER A N 1
ATOM 1916 C CA . SER A 1 263 ? -25.703 56.125 27.906 1 95.69 263 SER A CA 1
ATOM 1917 C C . SER A 1 263 ? -24.203 55.875 28.078 1 95.69 263 SER A C 1
ATOM 1919 O O . SER A 1 263 ? -23.797 55.188 29.016 1 95.69 263 SER A O 1
ATOM 1921 N N . VAL A 1 264 ? -23.469 56.344 27.141 1 95 264 VAL A N 1
ATOM 1922 C CA . VAL A 1 264 ? -22.016 56.188 27.172 1 95 264 VAL A CA 1
ATOM 1923 C C . VAL A 1 264 ? -21.375 57.5 27.562 1 95 264 VAL A C 1
ATOM 1925 O O . VAL A 1 264 ? -21.703 58.562 27 1 95 264 VAL A O 1
ATOM 1928 N N . LEU A 1 265 ? -20.484 57.375 28.516 1 93.25 265 LEU A N 1
ATOM 1929 C CA . LEU A 1 265 ? -19.734 58.531 28.953 1 93.25 265 LEU A CA 1
ATOM 1930 C C . LEU A 1 265 ? -18.328 58.531 28.359 1 93.25 265 LEU A C 1
ATOM 1932 O O . LEU A 1 265 ? -17.688 57.5 28.25 1 93.25 265 LEU A O 1
ATOM 1936 N N . GLY A 1 266 ? -17.859 59.625 27.906 1 90.62 266 GLY A N 1
ATOM 1937 C CA . GLY A 1 266 ? -16.484 59.844 27.469 1 90.62 266 GLY A CA 1
ATOM 1938 C C . GLY A 1 266 ? -15.703 60.781 28.359 1 90.62 266 GLY A C 1
ATOM 1939 O O . GLY A 1 266 ? -16.141 61.875 28.656 1 90.62 266 GLY A O 1
ATOM 1940 N N . VAL A 1 267 ? -14.617 60.188 28.812 1 86.94 267 VAL A N 1
ATOM 1941 C CA . VAL A 1 267 ? -13.805 61 29.703 1 86.94 267 VAL A CA 1
ATOM 1942 C C . VAL A 1 267 ? -12.914 61.938 28.875 1 86.94 267 VAL A C 1
ATOM 1944 O O . VAL A 1 267 ? -12.211 61.469 27.969 1 86.94 267 VAL A O 1
ATOM 1947 N N . ILE A 1 268 ? -13.062 63.125 28.953 1 76.56 268 ILE A N 1
ATOM 1948 C CA . ILE A 1 268 ? -12.25 64.125 28.234 1 76.56 268 ILE A CA 1
ATOM 1949 C C . ILE A 1 268 ? -11.023 64.5 29.078 1 76.56 268 ILE A C 1
ATOM 1951 O O . ILE A 1 268 ? -11.148 64.75 30.281 1 76.56 268 ILE A O 1
ATOM 1955 N N . ASP A 1 269 ? -9.883 63.906 28.578 1 63.97 269 ASP A N 1
ATOM 1956 C CA . ASP A 1 269 ? -8.664 64.375 29.219 1 63.97 269 ASP A CA 1
ATOM 1957 C C . ASP A 1 269 ? -8.344 65.812 28.766 1 63.97 269 ASP A C 1
ATOM 1959 O O . ASP A 1 269 ? -8.234 66.062 27.562 1 63.97 269 ASP A O 1
ATOM 1963 N N . ALA A 1 270 ? -8.5 66.812 29.594 1 57.19 270 ALA A N 1
ATOM 1964 C CA . ALA A 1 270 ? -8.242 68.25 29.312 1 57.19 270 ALA A CA 1
ATOM 1965 C C . ALA A 1 270 ? -6.938 68.375 28.547 1 57.19 270 ALA A C 1
ATOM 1967 O O . ALA A 1 270 ? -6.754 69.375 27.828 1 57.19 270 ALA A O 1
ATOM 1968 N N . MET A 1 271 ? -5.965 67.625 28.844 1 57.75 271 MET A N 1
ATOM 1969 C CA . MET A 1 271 ? -4.684 67.75 28.141 1 57.75 271 MET A CA 1
ATOM 1970 C C . MET A 1 271 ? -4.703 67.062 26.812 1 57.75 271 MET A C 1
ATOM 1972 O O . MET A 1 271 ? -3.762 67.125 26.016 1 57.75 271 MET A O 1
ATOM 1976 N N . ALA A 1 272 ? -5.602 66.188 26.656 1 54.06 272 ALA A N 1
ATOM 1977 C CA . ALA A 1 272 ? -5.633 65.438 25.406 1 54.06 272 ALA A CA 1
ATOM 1978 C C . ALA A 1 272 ? -6.426 66.188 24.344 1 54.06 272 ALA A C 1
ATOM 1980 O O . ALA A 1 272 ? -7.242 67.062 24.672 1 54.06 272 ALA A O 1
ATOM 1981 N N . SER A 1 273 ? -6.051 66.25 23.141 1 49.25 273 SER A N 1
ATOM 1982 C CA . SER A 1 273 ? -6.762 67 22.078 1 49.25 273 SER A CA 1
ATOM 1983 C C . SER A 1 273 ? -8.266 66.75 22.172 1 49.25 273 SER A C 1
ATOM 1985 O O . SER A 1 273 ? -8.711 65.688 22.531 1 49.25 273 SER A O 1
ATOM 1987 N N . PRO A 1 274 ? -9.133 67.75 22.016 1 41.88 274 PRO A N 1
ATOM 1988 C CA . PRO A 1 274 ? -10.594 67.75 21.953 1 41.88 274 PRO A CA 1
ATOM 1989 C C . PRO A 1 274 ? -11.141 66.688 21.016 1 41.88 274 PRO A C 1
ATOM 1991 O O . PRO A 1 274 ? -10.633 66.5 19.906 1 41.88 274 PRO A O 1
ATOM 1994 N N . GLY A 1 275 ? -11.828 65.625 21.438 1 47.03 275 GLY A N 1
ATOM 1995 C CA . GLY A 1 275 ? -12.461 64.562 20.594 1 47.03 275 GLY A CA 1
ATOM 1996 C C . GLY A 1 275 ? -11.945 63.188 20.859 1 47.03 275 GLY A C 1
ATOM 1997 O O . GLY A 1 275 ? -12.508 62.219 20.359 1 47.03 275 GLY A O 1
ATOM 1998 N N . ASP A 1 276 ? -10.758 63.156 21.344 1 55.78 276 ASP A N 1
ATOM 1999 C CA . ASP A 1 276 ? -10.211 61.812 21.484 1 55.78 276 ASP A CA 1
ATOM 2000 C C . ASP A 1 276 ? -10.469 61.25 22.891 1 55.78 276 ASP A C 1
ATOM 2002 O O . ASP A 1 276 ? -9.75 61.594 23.828 1 55.78 276 ASP A O 1
ATOM 2006 N N . ALA A 1 277 ? -11.711 60.938 23.25 1 55.38 277 ALA A N 1
ATOM 2007 C CA . ALA A 1 277 ? -11.938 60.281 24.531 1 55.38 277 ALA A CA 1
ATOM 2008 C C . ALA A 1 277 ? -10.883 59.219 24.812 1 55.38 277 ALA A C 1
ATOM 2010 O O . ALA A 1 277 ? -10.508 58.469 23.906 1 55.38 277 ALA A O 1
ATOM 2011 N N . THR A 1 278 ? -10.352 59.406 26 1 69.62 278 THR A N 1
ATOM 2012 C CA . THR A 1 278 ? -9.297 58.5 26.438 1 69.62 278 THR A CA 1
ATOM 2013 C C . THR A 1 278 ? -9.891 57.219 27.016 1 69.62 278 THR A C 1
ATOM 2015 O O . THR A 1 278 ? -9.266 56.156 26.953 1 69.62 278 THR A O 1
ATOM 2018 N N . SER A 1 279 ? -11.125 57.375 27.594 1 85.81 279 SER A N 1
ATOM 2019 C CA . SER A 1 279 ? -11.781 56.219 28.172 1 85.81 279 SER A CA 1
ATOM 2020 C C . SER A 1 279 ? -13.297 56.344 28.094 1 85.81 279 SER A C 1
ATOM 2022 O O . SER A 1 279 ? -13.828 57.438 27.984 1 85.81 279 SER A O 1
ATOM 2024 N N . TYR A 1 280 ? -14.008 55.219 28.078 1 89.31 280 TYR A N 1
ATOM 2025 C CA . TYR A 1 280 ? -15.461 55.188 27.953 1 89.31 280 TYR A CA 1
ATOM 2026 C C . TYR A 1 280 ? -16.078 54.375 29.094 1 89.31 280 TYR A C 1
ATOM 2028 O O . TYR A 1 280 ? -15.469 53.438 29.609 1 89.31 280 TYR A O 1
ATOM 2036 N N . TYR A 1 281 ? -17.266 54.812 29.469 1 91.12 281 TYR A N 1
ATOM 2037 C CA . TYR A 1 281 ? -18.016 54.125 30.516 1 91.12 281 TYR A CA 1
ATOM 2038 C C . TYR A 1 281 ? -19.469 53.969 30.125 1 91.12 281 TYR A C 1
ATOM 2040 O O . TYR A 1 281 ? -20.078 54.875 29.562 1 91.12 281 TYR A O 1
ATOM 2048 N N . LEU A 1 282 ? -19.984 52.812 30.375 1 93.62 282 LEU A N 1
ATOM 2049 C CA . LEU A 1 282 ? -21.406 52.562 30.203 1 93.62 282 LEU A CA 1
ATOM 2050 C C . LEU A 1 282 ? -22.156 52.781 31.5 1 93.62 282 LEU A C 1
ATOM 2052 O O . LEU A 1 282 ? -21.781 52.219 32.562 1 93.62 282 LEU A O 1
ATOM 2056 N N . VAL A 1 283 ? -23.141 53.562 31.375 1 95.75 283 VAL A N 1
ATOM 2057 C CA . VAL A 1 283 ? -23.938 53.844 32.562 1 95.75 283 VAL A CA 1
ATOM 2058 C C . VAL A 1 283 ? -24.875 52.688 32.875 1 95.75 283 VAL A C 1
ATOM 2060 O O . VAL A 1 283 ? -25.672 52.312 32 1 95.75 283 VAL A O 1
ATOM 2063 N N . ARG A 1 284 ? -24.75 52.188 34 1 94.62 284 ARG A N 1
ATOM 2064 C CA . ARG A 1 284 ? -25.656 51.188 34.531 1 94.62 284 ARG A CA 1
ATOM 2065 C C . ARG A 1 284 ? -26.5 51.75 35.688 1 94.62 284 ARG A C 1
ATOM 2067 O O . ARG A 1 284 ? -26.25 52.875 36.125 1 94.62 284 ARG A O 1
ATOM 2074 N N . ALA A 1 285 ? -27.469 50.906 36.062 1 92.5 285 ALA A N 1
ATOM 2075 C CA . ALA A 1 285 ? -28.344 51.375 37.156 1 92.5 285 ALA A CA 1
ATOM 2076 C C . ALA A 1 285 ? -27.562 51.625 38.438 1 92.5 285 ALA A C 1
ATOM 2078 O O . ALA A 1 285 ? -27.859 52.562 39.156 1 92.5 285 ALA A O 1
ATOM 2079 N N . ASP A 1 286 ? -26.547 50.812 38.656 1 90.62 286 ASP A N 1
ATOM 2080 C CA . ASP A 1 286 ? -25.875 50.844 39.938 1 90.62 286 ASP A CA 1
ATOM 2081 C C . ASP A 1 286 ? -24.484 51.438 39.844 1 90.62 286 ASP A C 1
ATOM 2083 O O . ASP A 1 286 ? -23.703 51.375 40.781 1 90.62 286 ASP A O 1
ATOM 2087 N N . GLY A 1 287 ? -24.141 51.906 38.688 1 93.56 287 GLY A N 1
ATOM 2088 C CA . GLY A 1 287 ? -22.797 52.469 38.531 1 93.56 287 GLY A CA 1
ATOM 2089 C C . GLY A 1 287 ? -22.344 52.562 37.094 1 93.56 287 GLY A C 1
ATOM 2090 O O . GLY A 1 287 ? -23.156 52.594 36.188 1 93.56 287 GLY A O 1
ATOM 2091 N N . LEU A 1 288 ? -21 52.75 37 1 93.19 288 LEU A N 1
ATOM 2092 C CA . LEU A 1 288 ? -20.391 52.875 35.688 1 93.19 288 LEU A CA 1
ATOM 2093 C C . LEU A 1 288 ? -19.578 51.625 35.312 1 93.19 288 LEU A C 1
ATOM 2095 O O . LEU A 1 288 ? -18.859 51.094 36.156 1 93.19 288 LEU A O 1
ATOM 2099 N N . GLU A 1 289 ? -19.75 51.125 34.156 1 91.5 289 GLU A N 1
ATOM 2100 C CA . GLU A 1 289 ? -18.984 50 33.625 1 91.5 289 GLU A CA 1
ATOM 2101 C C . GLU A 1 289 ? -17.953 50.438 32.625 1 91.5 289 GLU A C 1
ATOM 2103 O O . GLU A 1 289 ? -18.297 51 31.562 1 91.5 289 GLU A O 1
ATOM 2108 N N . PRO A 1 290 ? -16.688 50.25 32.938 1 89.06 290 PRO A N 1
ATOM 2109 C CA . PRO A 1 290 ? -15.688 50.594 31.906 1 89.06 290 PRO A CA 1
ATOM 2110 C C . PRO A 1 290 ? -15.805 49.75 30.641 1 89.06 290 PRO A C 1
ATOM 2112 O O . PRO A 1 290 ? -15.914 48.531 30.734 1 89.06 290 PRO A O 1
ATOM 2115 N N . ILE A 1 291 ? -15.836 50.375 29.469 1 87.75 291 ILE A N 1
ATOM 2116 C CA . ILE A 1 291 ? -15.914 49.656 28.203 1 87.75 291 ILE A CA 1
ATOM 2117 C C . ILE A 1 291 ? -14.922 50.25 27.219 1 87.75 291 ILE A C 1
ATOM 2119 O O . ILE A 1 291 ? -14.422 51.375 27.422 1 87.75 291 ILE A O 1
ATOM 2123 N N . GLY A 1 292 ? -14.57 49.5 26.203 1 87 292 GLY A N 1
ATOM 2124 C CA . GLY A 1 292 ? -13.703 50 25.141 1 87 292 GLY A CA 1
ATOM 2125 C C . GLY A 1 292 ? -14.43 50.844 24.125 1 87 292 GLY A C 1
ATOM 2126 O O . GLY A 1 292 ? -15.664 50.906 24.125 1 87 292 GLY A O 1
ATOM 2127 N N . GLN A 1 293 ? -13.664 51.469 23.281 1 88.38 293 GLN A N 1
ATOM 2128 C CA . GLN A 1 293 ? -14.219 52.312 22.234 1 88.38 293 GLN A CA 1
ATOM 2129 C C . GLN A 1 293 ? -15.148 51.531 21.312 1 88.38 293 GLN A C 1
ATOM 2131 O O . GLN A 1 293 ? -16.203 52.031 20.906 1 88.38 293 GLN A O 1
ATOM 2136 N N . THR A 1 294 ? -14.711 50.344 20.953 1 91.69 294 THR A N 1
ATOM 2137 C CA . THR A 1 294 ? -15.508 49.5 20.062 1 91.69 294 THR A CA 1
ATOM 2138 C C . THR A 1 294 ? -16.859 49.188 20.672 1 91.69 294 THR A C 1
ATOM 2140 O O . THR A 1 294 ? -17.906 49.344 20.031 1 91.69 294 THR A O 1
ATOM 2143 N N . GLU A 1 295 ? -16.844 48.75 21.844 1 90.69 295 GLU A N 1
ATOM 2144 C CA . GLU A 1 295 ? -18.094 48.469 22.531 1 90.69 295 GLU A CA 1
ATOM 2145 C C . GLU A 1 295 ? -18.953 49.719 22.688 1 90.69 295 GLU A C 1
ATOM 2147 O O . GLU A 1 295 ? -20.172 49.656 22.531 1 90.69 295 GLU A O 1
ATOM 2152 N N . ALA A 1 296 ? -18.344 50.781 22.984 1 90.94 296 ALA A N 1
ATOM 2153 C CA . ALA A 1 296 ? -19.062 52.031 23.109 1 90.94 296 ALA A CA 1
ATOM 2154 C C . ALA A 1 296 ? -19.812 52.375 21.828 1 90.94 296 ALA A C 1
ATOM 2156 O O . ALA A 1 296 ? -20.969 52.781 21.859 1 90.94 296 ALA A O 1
ATOM 2157 N N . SER A 1 297 ? -19.078 52.281 20.781 1 92.38 297 SER A N 1
ATOM 2158 C CA . SER A 1 297 ? -19.672 52.562 19.484 1 92.38 297 SER A CA 1
ATOM 2159 C C . SER A 1 297 ? -20.859 51.656 19.188 1 92.38 297 SER A C 1
ATOM 2161 O O . SER A 1 297 ? -21.875 52.125 18.656 1 92.38 297 SER A O 1
ATOM 2163 N N . LEU A 1 298 ? -20.781 50.438 19.547 1 94.06 298 LEU A N 1
ATOM 2164 C CA . LEU A 1 298 ? -21.859 49.469 19.312 1 94.06 298 LEU A CA 1
ATOM 2165 C C . LEU A 1 298 ? -23.078 49.812 20.156 1 94.06 298 LEU A C 1
ATOM 2167 O O . LEU A 1 298 ? -24.203 49.781 19.672 1 94.06 298 LEU A O 1
ATOM 2171 N N . VAL A 1 299 ? -22.844 50.125 21.391 1 93.81 299 VAL A N 1
ATOM 2172 C CA . VAL A 1 299 ? -23.922 50.469 22.312 1 93.81 299 VAL A CA 1
ATOM 2173 C C . VAL A 1 299 ? -24.625 51.75 21.859 1 93.81 299 VAL A C 1
ATOM 2175 O O . VAL A 1 299 ? -25.844 51.812 21.812 1 93.81 299 VAL A O 1
ATOM 2178 N N . LEU A 1 300 ? -23.828 52.75 21.469 1 94.38 300 LEU A N 1
ATOM 2179 C CA . LEU A 1 300 ? -24.328 54.062 21.062 1 94.38 300 LEU A CA 1
ATOM 2180 C C . LEU A 1 300 ? -25.234 53.938 19.828 1 94.38 300 LEU A C 1
ATOM 2182 O O . LEU A 1 300 ? -26.219 54.688 19.719 1 94.38 300 LEU A O 1
ATOM 2186 N N . ASN A 1 301 ? -24.922 53.031 19.016 1 93.44 301 ASN A N 1
ATOM 2187 C CA . ASN A 1 301 ? -25.625 52.969 17.734 1 93.44 301 ASN A CA 1
ATOM 2188 C C . ASN A 1 301 ? -26.766 51.938 17.781 1 93.44 301 ASN A C 1
ATOM 2190 O O . ASN A 1 301 ? -27.469 51.781 16.797 1 93.44 301 ASN A O 1
ATOM 2194 N N . THR A 1 302 ? -26.938 51.281 18.859 1 94.94 302 THR A N 1
ATOM 2195 C CA . THR A 1 302 ? -28.031 50.344 19 1 94.94 302 THR A CA 1
ATOM 2196 C C . THR A 1 302 ? -29.359 51.062 19.172 1 94.94 302 THR A C 1
ATOM 2198 O O . THR A 1 302 ? -29.562 51.812 20.141 1 94.94 302 THR A O 1
ATOM 2201 N N . PRO A 1 303 ? -30.281 50.781 18.297 1 93.94 303 PRO A N 1
ATOM 2202 C CA . PRO A 1 303 ? -31.562 51.5 18.328 1 93.94 303 PRO A CA 1
ATOM 2203 C C . PRO A 1 303 ? -32.344 51.281 19.641 1 93.94 303 PRO A C 1
ATOM 2205 O O . PRO A 1 303 ? -33.031 52.156 20.109 1 93.94 303 PRO A O 1
ATOM 2208 N N . GLN A 1 304 ? -32.25 50.219 20.25 1 93.88 304 GLN A N 1
ATOM 2209 C CA . GLN A 1 304 ? -32.969 49.906 21.484 1 93.88 304 GLN A CA 1
ATOM 2210 C C . GLN A 1 304 ? -32.469 50.781 22.641 1 93.88 304 GLN A C 1
ATOM 2212 O O . GLN A 1 304 ? -33.125 50.812 23.688 1 93.88 304 GLN A O 1
ATOM 2217 N N . ASN A 1 305 ? -31.312 51.438 22.391 1 96.06 305 ASN A N 1
ATOM 2218 C CA . ASN A 1 305 ? -30.766 52.25 23.453 1 96.06 305 ASN A CA 1
ATOM 2219 C C . ASN A 1 305 ? -31.094 53.719 23.234 1 96.06 305 ASN A C 1
ATOM 2221 O O . ASN A 1 305 ? -30.578 54.594 23.953 1 96.06 305 ASN A O 1
ATOM 2225 N N . ALA A 1 306 ? -31.859 54.094 22.344 1 93.5 306 ALA A N 1
ATOM 2226 C CA . ALA A 1 306 ? -32.125 55.469 21.906 1 93.5 306 ALA A CA 1
ATOM 2227 C C . ALA A 1 306 ? -32.625 56.312 23.078 1 93.5 306 ALA A C 1
ATOM 2229 O O . ALA A 1 306 ? -32.344 57.5 23.156 1 93.5 306 ALA A O 1
ATOM 2230 N N . ASP A 1 307 ? -33.375 55.688 24 1 94.38 307 ASP A N 1
ATOM 2231 C CA . ASP A 1 307 ? -33.969 56.406 25.109 1 94.38 307 ASP A CA 1
ATOM 2232 C C . ASP A 1 307 ? -32.906 56.906 26.109 1 94.38 307 ASP A C 1
ATOM 2234 O O . ASP A 1 307 ? -33.188 57.75 26.953 1 94.38 307 ASP A O 1
ATOM 2238 N N . ALA A 1 308 ? -31.75 56.406 25.922 1 95.12 308 ALA A N 1
ATOM 2239 C CA . ALA A 1 308 ? -30.672 56.812 26.828 1 95.12 308 ALA A CA 1
ATOM 2240 C C . ALA A 1 308 ? -30.078 58.156 26.406 1 95.12 308 ALA A C 1
ATOM 2242 O O . ALA A 1 308 ? -29.281 58.75 27.141 1 95.12 308 ALA A O 1
ATOM 2243 N N . TYR A 1 309 ? -30.484 58.625 25.344 1 92.81 309 TYR A N 1
ATOM 2244 C CA . TYR A 1 309 ? -29.906 59.875 24.797 1 92.81 309 TYR A CA 1
ATOM 2245 C C . TYR A 1 309 ? -31 60.875 24.453 1 92.81 309 TYR A C 1
ATOM 2247 O O . TYR A 1 309 ? -32.156 60.5 24.203 1 92.81 309 TYR A O 1
ATOM 2255 N N . ASN A 1 310 ? -30.531 62.156 24.609 1 87.19 310 ASN A N 1
ATOM 2256 C CA . ASN A 1 310 ? -31.391 63.25 24.141 1 87.19 310 ASN A CA 1
ATOM 2257 C C . ASN A 1 310 ? -31.016 63.656 22.719 1 87.19 310 ASN A C 1
ATOM 2259 O O . ASN A 1 310 ? -30.016 64.375 22.516 1 87.19 310 ASN A O 1
ATOM 2263 N N . GLY A 1 311 ? -31.562 63.031 21.672 1 86.69 311 GLY A N 1
ATOM 2264 C CA . GLY A 1 311 ? -31.234 63.312 20.281 1 86.69 311 GLY A CA 1
ATOM 2265 C C . GLY A 1 311 ? -30.328 62.281 19.656 1 86.69 311 GLY A C 1
ATOM 2266 O O . GLY A 1 311 ? -30.5 61.094 19.875 1 86.69 311 GLY A O 1
ATOM 2267 N N . VAL A 1 312 ? -29.328 62.844 18.844 1 86.88 312 VAL A N 1
ATOM 2268 C CA . VAL A 1 312 ? -28.391 61.938 18.203 1 86.88 312 VAL A CA 1
ATOM 2269 C C . VAL A 1 312 ? -27.422 61.375 19.234 1 86.88 312 VAL A C 1
ATOM 2271 O O . VAL A 1 312 ? -26.75 62.156 19.938 1 86.88 312 VAL A O 1
ATOM 2274 N N . PRO A 1 313 ? -27.406 60.125 19.344 1 89.88 313 PRO A N 1
ATOM 2275 C CA . PRO A 1 313 ? -26.578 59.5 20.391 1 89.88 313 PRO A CA 1
ATOM 2276 C C . PRO A 1 313 ? -25.109 59.906 20.266 1 89.88 313 PRO A C 1
ATOM 2278 O O . PRO A 1 313 ? -24.531 59.812 19.172 1 89.88 313 PRO A O 1
ATOM 2281 N N . ALA A 1 314 ? -24.5 60.375 21.312 1 90.12 314 ALA A N 1
ATOM 2282 C CA . ALA A 1 314 ? -23.078 60.719 21.453 1 90.12 314 ALA A CA 1
ATOM 2283 C C . ALA A 1 314 ? -22.609 60.5 22.875 1 90.12 314 ALA A C 1
ATOM 2285 O O . ALA A 1 314 ? -23.406 60.562 23.828 1 90.12 314 ALA A O 1
ATOM 2286 N N . PRO A 1 315 ? -21.344 60.25 22.938 1 90.88 315 PRO A N 1
ATOM 2287 C CA . PRO A 1 315 ? -20.844 60.125 24.312 1 90.88 315 PRO A CA 1
ATOM 2288 C C . PRO A 1 315 ? -21.016 61.438 25.109 1 90.88 315 PRO A C 1
ATOM 2290 O O . PRO A 1 315 ? -20.797 62.531 24.578 1 90.88 315 PRO A O 1
ATOM 2293 N N . VAL A 1 316 ? -21.391 61.25 26.297 1 90.38 316 VAL A N 1
ATOM 2294 C CA . VAL A 1 316 ? -21.531 62.375 27.188 1 90.38 316 VAL A CA 1
ATOM 2295 C C . VAL A 1 316 ? -20.188 62.719 27.828 1 90.38 316 VAL A C 1
ATOM 2297 O O . VAL A 1 316 ? -19.578 61.844 28.484 1 90.38 316 VAL A O 1
ATOM 2300 N N . ALA A 1 317 ? -19.688 63.906 27.625 1 88.56 317 ALA A N 1
ATOM 2301 C CA . ALA A 1 317 ? -18.391 64.312 28.141 1 88.56 317 ALA A CA 1
ATOM 2302 C C . ALA A 1 317 ? -18.438 64.5 29.656 1 88.56 317 ALA A C 1
ATOM 2304 O O . ALA A 1 317 ? -19.312 65.25 30.156 1 88.56 317 ALA A O 1
ATOM 2305 N N . VAL A 1 318 ? -17.594 63.812 30.312 1 88.69 318 VAL A N 1
ATOM 2306 C CA . VAL A 1 318 ? -17.5 63.969 31.75 1 88.69 318 VAL A CA 1
ATOM 2307 C C . VAL A 1 318 ? -16.031 64.125 32.156 1 88.69 318 VAL A C 1
ATOM 2309 O O . VAL A 1 318 ? -15.133 63.75 31.406 1 88.69 318 VAL A O 1
ATOM 2312 N N . ARG A 1 319 ? -15.789 64.562 33.312 1 88.12 319 ARG A N 1
ATOM 2313 C CA . ARG A 1 319 ? -14.438 64.75 33.844 1 88.12 319 ARG A CA 1
ATOM 2314 C C . ARG A 1 319 ? -14 63.438 34.562 1 88.12 319 ARG A C 1
ATOM 2316 O O . ARG A 1 319 ? -14.828 62.75 35.156 1 88.12 319 ARG A O 1
ATOM 2323 N N . ALA A 1 320 ? -12.766 63.219 34.531 1 86.5 320 ALA A N 1
ATOM 2324 C CA . ALA A 1 320 ? -12.195 62.031 35.188 1 86.5 320 ALA A CA 1
ATOM 2325 C C . ALA A 1 320 ? -12.531 61.969 36.656 1 86.5 320 ALA A C 1
ATOM 2327 O O . ALA A 1 320 ? -12.844 60.906 37.188 1 86.5 320 ALA A O 1
ATOM 2328 N N . ALA A 1 321 ? -12.508 63.125 37.25 1 86.19 321 ALA A N 1
ATOM 2329 C CA . ALA A 1 321 ? -12.75 63.219 38.688 1 86.19 321 ALA A CA 1
ATOM 2330 C C . ALA A 1 321 ? -14.188 62.812 39.031 1 86.19 321 ALA A C 1
ATOM 2332 O O . ALA A 1 321 ? -14.445 62.219 40.094 1 86.19 321 ALA A O 1
ATOM 2333 N N . ASP A 1 322 ? -15.055 63.281 38.219 1 90.75 322 ASP A N 1
ATOM 2334 C CA . ASP A 1 322 ? -16.469 63 38.438 1 90.75 322 ASP A CA 1
ATOM 2335 C C . ASP A 1 322 ? -16.766 61.5 38.281 1 90.75 322 ASP A C 1
ATOM 2337 O O . ASP A 1 322 ? -17.594 60.938 39 1 90.75 322 ASP A O 1
ATOM 2341 N N . VAL A 1 323 ? -16.125 60.906 37.281 1 89.94 323 VAL A N 1
ATOM 2342 C CA . VAL A 1 323 ? -16.281 59.469 37.031 1 89.94 323 VAL A CA 1
ATOM 2343 C C . VAL A 1 323 ? -15.727 58.688 38.188 1 89.94 323 VAL A C 1
ATOM 2345 O O . VAL A 1 323 ? -16.281 57.656 38.594 1 89.94 323 VAL A O 1
ATOM 2348 N N . ALA A 1 324 ? -14.594 59.125 38.781 1 88.44 324 ALA A N 1
ATOM 2349 C CA . ALA A 1 324 ? -13.922 58.438 39.875 1 88.44 324 ALA A CA 1
ATOM 2350 C C . ALA A 1 324 ? -14.828 58.375 41.125 1 88.44 324 ALA A C 1
ATOM 2352 O O . ALA A 1 324 ? -14.711 57.469 41.938 1 88.44 324 ALA A O 1
ATOM 2353 N N . ALA A 1 325 ? -15.719 59.281 41.188 1 91.25 325 ALA A N 1
ATOM 2354 C CA . ALA A 1 325 ? -16.562 59.406 42.375 1 91.25 325 ALA A CA 1
ATOM 2355 C C . ALA A 1 325 ? -17.75 58.438 42.312 1 91.25 325 ALA A C 1
ATOM 2357 O O . ALA A 1 325 ? -18.453 58.25 43.281 1 91.25 325 ALA A O 1
ATOM 2358 N N . VAL A 1 326 ? -17.922 57.906 41.156 1 92.81 326 VAL A N 1
ATOM 2359 C CA . VAL A 1 326 ? -19.047 57 40.969 1 92.81 326 VAL A CA 1
ATOM 2360 C C . VAL A 1 326 ? -18.594 55.562 41.062 1 92.81 326 VAL A C 1
ATOM 2362 O O . VAL A 1 326 ? -17.531 55.219 40.531 1 92.81 326 VAL A O 1
ATOM 2365 N N . PRO A 1 327 ? -19.344 54.656 41.719 1 91.94 327 PRO A N 1
ATOM 2366 C CA . PRO A 1 327 ? -18.953 53.25 41.812 1 91.94 327 PRO A CA 1
ATOM 2367 C C . PRO A 1 327 ? -18.844 52.594 40.438 1 91.94 327 PRO A C 1
ATOM 2369 O O . PRO A 1 327 ? -19.641 52.875 39.531 1 91.94 327 PRO A O 1
ATOM 2372 N N . LYS A 1 328 ? -17.828 51.844 40.281 1 90.25 328 LYS A N 1
ATOM 2373 C CA . LYS A 1 328 ? -17.656 51.062 39.062 1 90.25 328 LYS A CA 1
ATOM 2374 C C . LYS A 1 328 ? -18.281 49.688 39.188 1 90.25 328 LYS A C 1
ATOM 2376 O O . LYS A 1 328 ? -18.172 49.031 40.219 1 90.25 328 LYS A O 1
ATOM 2381 N N . VAL A 1 329 ? -19.047 49.375 38.125 1 83.75 329 VAL A N 1
ATOM 2382 C CA . VAL A 1 329 ? -19.703 48.062 38.094 1 83.75 329 VAL A CA 1
ATOM 2383 C C . VAL A 1 329 ? -19.156 47.25 36.938 1 83.75 329 VAL A C 1
ATOM 2385 O O . VAL A 1 329 ? -18.609 47.812 35.969 1 83.75 329 VAL A O 1
ATOM 2388 N N . GLY A 1 330 ? -19.203 45.969 37.125 1 70.12 330 GLY A N 1
ATOM 2389 C CA . GLY A 1 330 ? -18.75 45.031 36.094 1 70.12 330 GLY A CA 1
ATOM 2390 C C . GLY A 1 330 ? -17.281 44.656 36.25 1 70.12 330 GLY A C 1
ATOM 2391 O O . GLY A 1 330 ? -16.594 45.156 37.125 1 70.12 330 GLY A O 1
ATOM 2392 N N . THR A 1 331 ? -16.938 43.719 35.688 1 59.66 331 THR A N 1
ATOM 2393 C CA . THR A 1 331 ? -15.602 43.156 35.844 1 59.66 331 THR A CA 1
ATOM 2394 C C . THR A 1 331 ? -14.562 44.031 35.125 1 59.66 331 THR A C 1
ATOM 2396 O O . THR A 1 331 ? -14.812 44.531 34.062 1 59.66 331 THR A O 1
ATOM 2399 N N . ALA A 1 332 ? -13.57 44.594 35.969 1 52.81 332 ALA A N 1
ATOM 2400 C CA . ALA A 1 332 ? -12.438 45.375 35.469 1 52.81 332 ALA A CA 1
ATOM 2401 C C . ALA A 1 332 ? -11.922 44.812 34.125 1 52.81 332 ALA A C 1
ATOM 2403 O O . ALA A 1 332 ? -11.766 43.594 34 1 52.81 332 ALA A O 1
ATOM 2404 N N . ARG A 1 333 ? -12.242 45.562 33.125 1 53.12 333 ARG A N 1
ATOM 2405 C CA . ARG A 1 333 ? -11.633 45.156 31.844 1 53.12 333 ARG A CA 1
ATOM 2406 C C . ARG A 1 333 ? -10.117 45.031 31.984 1 53.12 333 ARG A C 1
ATOM 2408 O O . ARG A 1 333 ? -9.438 45.969 32.375 1 53.12 333 ARG A O 1
ATOM 2415 N N . ALA A 1 334 ? -9.609 44.062 32.625 1 42.09 334 ALA A N 1
ATOM 2416 C CA . ALA A 1 334 ? -8.156 43.938 32.656 1 42.09 334 ALA A CA 1
ATOM 2417 C C . ALA A 1 334 ? -7.57 44.156 31.266 1 42.09 334 ALA A C 1
ATOM 2419 O O . ALA A 1 334 ? -8.117 43.688 30.266 1 42.09 334 ALA A O 1
ATOM 2420 N N . GLY A 1 335 ? -7.086 45.375 30.922 1 41.62 335 GLY A N 1
ATOM 2421 C CA . GLY A 1 335 ? -6.387 45.719 29.703 1 41.62 335 GLY A CA 1
ATOM 2422 C C . GLY A 1 335 ? -5.938 44.531 28.891 1 41.62 335 GLY A C 1
ATOM 2423 O O . GLY A 1 335 ? -5.332 44.688 27.828 1 41.62 335 GLY A O 1
ATOM 2424 N N . GLY A 1 336 ? -5.66 43.469 29.609 1 37.81 336 GLY A N 1
ATOM 2425 C CA . GLY A 1 336 ? -4.934 42.375 28.969 1 37.81 336 GLY A CA 1
ATOM 2426 C C . GLY A 1 336 ? -5.723 41.688 27.875 1 37.81 336 GLY A C 1
ATOM 2427 O O . GLY A 1 336 ? -6.828 42.125 27.531 1 37.81 336 GLY A O 1
ATOM 2428 N N . ALA A 1 337 ? -5.117 40.719 27.188 1 40.84 337 ALA A N 1
ATOM 2429 C CA . ALA A 1 337 ? -5.535 39.75 26.172 1 40.84 337 ALA A CA 1
ATOM 2430 C C . ALA A 1 337 ? -6.875 39.094 26.531 1 40.84 337 ALA A C 1
ATOM 2432 O O . ALA A 1 337 ? -6.922 37.969 26.969 1 40.84 337 ALA A O 1
ATOM 2433 N N . ASP A 1 338 ? -7.652 39.656 27.312 1 46.62 338 ASP A N 1
ATOM 2434 C CA . ASP A 1 338 ? -8.828 38.812 27.547 1 46.62 338 ASP A CA 1
ATOM 2435 C C . ASP A 1 338 ? -9.461 38.375 26.234 1 46.62 338 ASP A C 1
ATOM 2437 O O . ASP A 1 338 ? -9.914 39.188 25.438 1 46.62 338 ASP A O 1
ATOM 2441 N N . PRO A 1 339 ? -9.102 37.188 25.609 1 49.25 339 PRO A N 1
ATOM 2442 C CA . PRO A 1 339 ? -9.461 36.5 24.359 1 49.25 339 PRO A CA 1
ATOM 2443 C C . PRO A 1 339 ? -10.898 36.812 23.922 1 49.25 339 PRO A C 1
ATOM 2445 O O . PRO A 1 339 ? -11.195 36.812 22.734 1 49.25 339 PRO A O 1
ATOM 2448 N N . ALA A 1 340 ? -11.891 36.75 24.875 1 53.56 340 ALA A N 1
ATOM 2449 C CA . ALA A 1 340 ? -13.297 36.719 24.484 1 53.56 340 ALA A CA 1
ATOM 2450 C C . ALA A 1 340 ? -13.852 38.156 24.328 1 53.56 340 ALA A C 1
ATOM 2452 O O . ALA A 1 340 ? -15.062 38.344 24.266 1 53.56 340 ALA A O 1
ATOM 2453 N N . GLU A 1 341 ? -12.828 39.219 24.234 1 74.12 341 GLU A N 1
ATOM 2454 C CA . GLU A 1 341 ? -13.461 40.531 24.312 1 74.12 341 GLU A CA 1
ATOM 2455 C C . GLU A 1 341 ? -13.359 41.25 22.984 1 74.12 341 GLU A C 1
ATOM 2457 O O . GLU A 1 341 ? -12.805 40.75 22.016 1 74.12 341 GLU A O 1
ATOM 2462 N N . TYR A 1 342 ? -14.125 42.438 22.844 1 86.94 342 TYR A N 1
ATOM 2463 C CA . TYR A 1 342 ? -14.086 43.344 21.719 1 86.94 342 TYR A CA 1
ATOM 2464 C C . TYR A 1 342 ? -12.703 43.969 21.562 1 86.94 342 TYR A C 1
ATOM 2466 O O . TYR A 1 342 ? -11.945 44.062 22.531 1 86.94 342 TYR A O 1
ATOM 2474 N N . PRO A 1 343 ? -12.297 44.281 20.328 1 88.38 343 PRO A N 1
ATOM 2475 C CA . PRO A 1 343 ? -11.133 45.156 20.234 1 88.38 343 PRO A CA 1
ATOM 2476 C C . PRO A 1 343 ? -11.281 46.438 21.094 1 88.38 343 PRO A C 1
ATOM 2478 O O . PRO A 1 343 ? -12.352 47.031 21.109 1 88.38 343 PRO A O 1
ATOM 2481 N N . ASP A 1 344 ? -10.305 46.781 21.812 1 84 344 ASP A N 1
ATOM 2482 C CA . ASP A 1 344 ? -10.398 47.906 22.719 1 84 344 ASP A CA 1
ATOM 2483 C C . ASP A 1 344 ? -10.672 49.188 21.922 1 84 344 ASP A C 1
ATOM 2485 O O . ASP A 1 344 ? -11.492 50.031 22.344 1 84 344 ASP A O 1
ATOM 2489 N N . ARG A 1 345 ? -9.938 49.344 20.859 1 88.19 345 ARG A N 1
ATOM 2490 C CA . ARG A 1 345 ? -10.133 50.5 19.953 1 88.19 345 ARG A CA 1
ATOM 2491 C C . ARG A 1 345 ? -10.656 50.031 18.594 1 88.19 345 ARG A C 1
ATOM 2493 O O . ARG A 1 345 ? -10.438 48.875 18.203 1 88.19 345 ARG A O 1
ATOM 2500 N N . ILE A 1 346 ? -11.398 50.875 17.984 1 90.5 346 ILE A N 1
ATOM 2501 C CA . ILE A 1 346 ? -11.82 50.562 16.625 1 90.5 346 ILE A CA 1
ATOM 2502 C C . ILE A 1 346 ? -10.602 50.562 15.695 1 90.5 346 ILE A C 1
ATOM 2504 O O . ILE A 1 346 ? -9.953 51.625 15.516 1 90.5 346 ILE A O 1
ATOM 2508 N N . PRO A 1 347 ? -10.281 49.469 15.156 1 92.19 347 PRO A N 1
ATOM 2509 C CA . PRO A 1 347 ? -9.094 49.406 14.305 1 92.19 347 PRO A CA 1
ATOM 2510 C C . PRO A 1 347 ? -9.266 50.156 13 1 92.19 347 PRO A C 1
ATOM 2512 O O . PRO A 1 347 ? -10.391 50.344 12.531 1 92.19 347 PRO A O 1
ATOM 2515 N N . ARG A 1 348 ? -8.109 50.562 12.445 1 92.31 348 ARG A N 1
ATOM 2516 C CA . ARG A 1 348 ? -8.125 51.188 11.133 1 92.31 348 ARG A CA 1
ATOM 2517 C C . ARG A 1 348 ? -8.141 50.156 10.016 1 92.31 348 ARG A C 1
ATOM 2519 O O . ARG A 1 348 ? -7.746 49 10.227 1 92.31 348 ARG A O 1
ATOM 2526 N N . LYS A 1 349 ? -8.578 50.531 8.969 1 89 349 LYS A N 1
ATOM 2527 C CA . LYS A 1 349 ? -8.594 49.625 7.82 1 89 349 LYS A CA 1
ATOM 2528 C C . LYS A 1 349 ? -7.188 49.438 7.27 1 89 349 LYS A C 1
ATOM 2530 O O . LYS A 1 349 ? -6.422 50.375 7.129 1 89 349 LYS A O 1
ATOM 2535 N N . ALA A 1 350 ? -6.902 48.219 7.062 1 89.25 350 ALA A N 1
ATOM 2536 C CA . ALA A 1 350 ? -5.633 47.906 6.41 1 89.25 350 ALA A CA 1
ATOM 2537 C C . ALA A 1 350 ? -5.777 47.938 4.891 1 89.25 350 ALA A C 1
ATOM 2539 O O . ALA A 1 350 ? -6.734 47.406 4.336 1 89.25 350 ALA A O 1
ATOM 2540 N N . PRO A 1 351 ? -4.844 48.594 4.258 1 81 351 PRO A N 1
ATOM 2541 C CA . PRO A 1 351 ? -4.891 48.594 2.795 1 81 351 PRO A CA 1
ATOM 2542 C C . PRO A 1 351 ? -4.484 47.25 2.193 1 81 351 PRO A C 1
ATOM 2544 O O . PRO A 1 351 ? -3.424 46.719 2.527 1 81 351 PRO A O 1
ATOM 2547 N N . VAL A 1 352 ? -5.387 46.594 1.651 1 81.25 352 VAL A N 1
ATOM 2548 C CA . VAL A 1 352 ? -5.059 45.375 0.908 1 81.25 352 VAL A CA 1
ATOM 2549 C C . VAL A 1 352 ? -5.242 45.625 -0.588 1 81.25 352 VAL A C 1
ATOM 2551 O O . VAL A 1 352 ? -6.344 45.938 -1.039 1 81.25 352 VAL A O 1
ATOM 2554 N N . THR A 1 353 ? -4.074 45.719 -1.151 1 72.94 353 THR A N 1
ATOM 2555 C CA . THR A 1 353 ? -4.102 45.969 -2.586 1 72.94 353 THR A CA 1
ATOM 2556 C C . THR A 1 353 ? -3.557 44.781 -3.365 1 72.94 353 THR A C 1
ATOM 2558 O O . THR A 1 353 ? -2.865 43.938 -2.801 1 72.94 353 THR A O 1
ATOM 2561 N N . GLY A 1 354 ? -4.094 44.562 -4.574 1 75.19 354 GLY A N 1
ATOM 2562 C CA . GLY A 1 354 ? -3.541 43.562 -5.469 1 75.19 354 GLY A CA 1
ATOM 2563 C C . GLY A 1 354 ? -4.59 42.594 -6.02 1 75.19 354 GLY A C 1
ATOM 2564 O O . GLY A 1 354 ? -5.723 42.562 -5.535 1 75.19 354 GLY A O 1
ATOM 2565 N N . GLN A 1 355 ? -4.203 41.875 -6.969 1 80.88 355 GLN A N 1
ATOM 2566 C CA . GLN A 1 355 ? -5.082 40.938 -7.68 1 80.88 355 GLN A CA 1
ATOM 2567 C C . GLN A 1 355 ? -5.25 39.625 -6.91 1 80.88 355 GLN A C 1
ATOM 2569 O O . GLN A 1 355 ? -6.293 38.969 -7.004 1 80.88 355 GLN A O 1
ATOM 2574 N N . SER A 1 356 ? -4.227 39.25 -6.242 1 87.25 356 SER A N 1
ATOM 2575 C CA . SER A 1 356 ? -4.258 38.062 -5.398 1 87.25 356 SER A CA 1
ATOM 2576 C C . SER A 1 356 ? -3.908 38.406 -3.953 1 87.25 356 SER A C 1
ATOM 2578 O O . SER A 1 356 ? -3.031 39.25 -3.697 1 87.25 356 SER A O 1
ATOM 2580 N N . VAL A 1 357 ? -4.719 37.844 -3.041 1 91.56 357 VAL A N 1
ATOM 2581 C CA . VAL A 1 357 ? -4.504 38.094 -1.621 1 91.56 357 VAL A CA 1
ATOM 2582 C C . VAL A 1 357 ? -4.441 36.781 -0.857 1 91.56 357 VAL A C 1
ATOM 2584 O O . VAL A 1 357 ? -5.309 35.938 -1.021 1 91.56 357 VAL A O 1
ATOM 2587 N N . THR A 1 358 ? -3.383 36.656 -0.154 1 94.44 358 THR A N 1
ATOM 2588 C CA . THR A 1 358 ? -3.232 35.531 0.767 1 94.44 358 THR A CA 1
ATOM 2589 C C . THR A 1 358 ? -3.188 36 2.211 1 94.44 358 THR A C 1
ATOM 2591 O O . THR A 1 358 ? -2.375 36.875 2.555 1 94.44 358 THR A O 1
ATOM 2594 N N . LEU A 1 359 ? -4.137 35.562 2.965 1 94.81 359 LEU A N 1
ATOM 2595 C CA . LEU A 1 359 ? -4.137 35.812 4.398 1 94.81 359 LEU A CA 1
ATOM 2596 C C . LEU A 1 359 ? -3.668 34.594 5.176 1 94.81 359 LEU A C 1
ATOM 2598 O O . LEU A 1 359 ? -4.227 33.5 5.027 1 94.81 359 LEU A O 1
ATOM 2602 N N . CYS A 1 360 ? -2.643 34.781 5.969 1 95.69 360 CYS A N 1
ATOM 2603 C CA . CYS A 1 360 ? -2.088 33.688 6.742 1 95.69 360 CYS A CA 1
ATOM 2604 C C . CYS A 1 360 ? -2.139 33.969 8.234 1 95.69 360 CYS A C 1
ATOM 2606 O O . CYS A 1 360 ? -1.959 35.125 8.648 1 95.69 360 CYS A O 1
ATOM 2608 N N . ALA A 1 361 ? -2.412 32.969 8.992 1 94.75 361 ALA A N 1
ATOM 2609 C CA . ALA A 1 361 ? -2.41 33.062 10.445 1 94.75 361 ALA A CA 1
ATOM 2610 C C . ALA A 1 361 ? -1.338 32.156 11.055 1 94.75 361 ALA A C 1
ATOM 2612 O O . ALA A 1 361 ? -1.251 30.969 10.719 1 94.75 361 ALA A O 1
ATOM 2613 N N . GLN A 1 362 ? -0.502 32.625 11.852 1 92.94 362 GLN A N 1
ATOM 2614 C CA . GLN A 1 362 ? 0.468 31.922 12.688 1 92.94 362 GLN A CA 1
ATOM 2615 C C . GLN A 1 362 ? 0.322 32.312 14.156 1 92.94 362 GLN A C 1
ATOM 2617 O O . GLN A 1 362 ? 0.888 33.344 14.586 1 92.94 362 GLN A O 1
ATOM 2622 N N . GLY A 1 363 ? -0.408 31.5 14.875 1 87.88 363 GLY A N 1
ATOM 2623 C CA . GLY A 1 363 ? -0.808 31.969 16.188 1 87.88 363 GLY A CA 1
ATOM 2624 C C . GLY A 1 363 ? -1.673 33.219 16.141 1 87.88 363 GLY A C 1
ATOM 2625 O O . GLY A 1 363 ? -2.713 33.219 15.484 1 87.88 363 GLY A O 1
ATOM 2626 N N . SER A 1 364 ? -1.14 34.25 16.75 1 88.44 364 SER A N 1
ATOM 2627 C CA . SER A 1 364 ? -1.897 35.5 16.781 1 88.44 364 SER A CA 1
ATOM 2628 C C . SER A 1 364 ? -1.401 36.469 15.711 1 88.44 364 SER A C 1
ATOM 2630 O O . SER A 1 364 ? -1.898 37.594 15.602 1 88.44 364 SER A O 1
ATOM 2632 N N . ARG A 1 365 ? -0.501 36 14.914 1 91.69 365 ARG A N 1
ATOM 2633 C CA . ARG A 1 365 ? 0.044 36.844 13.836 1 91.69 365 ARG A CA 1
ATOM 2634 C C . ARG A 1 365 ? -0.73 36.625 12.539 1 91.69 365 ARG A C 1
ATOM 2636 O O . ARG A 1 365 ? -0.97 35.5 12.133 1 91.69 365 ARG A O 1
ATOM 2643 N N . ILE A 1 366 ? -1.177 37.719 12 1 93.69 366 ILE A N 1
ATOM 2644 C CA . ILE A 1 366 ? -1.821 37.656 10.695 1 93.69 366 ILE A CA 1
ATOM 2645 C C . ILE A 1 366 ? -0.913 38.312 9.648 1 93.69 366 ILE A C 1
ATOM 2647 O O . ILE A 1 366 ? -0.453 39.438 9.828 1 93.69 366 ILE A O 1
ATOM 2651 N N . VAL A 1 367 ? -0.684 37.562 8.617 1 93.19 367 VAL A N 1
ATOM 2652 C CA . VAL A 1 367 ? 0.219 38.031 7.57 1 93.19 367 VAL A CA 1
ATOM 2653 C C . VAL A 1 367 ? -0.527 38.125 6.238 1 93.19 367 VAL A C 1
ATOM 2655 O O . VAL A 1 367 ? -1.338 37.25 5.926 1 93.19 367 VAL A O 1
ATOM 2658 N N . ILE A 1 368 ? -0.279 39.156 5.527 1 92.88 368 ILE A N 1
ATOM 2659 C CA . ILE A 1 368 ? -0.863 39.344 4.207 1 92.88 368 ILE A CA 1
ATOM 2660 C C . ILE A 1 368 ? 0.225 39.25 3.139 1 92.88 368 ILE A C 1
ATOM 2662 O O . ILE A 1 368 ? 1.292 39.875 3.275 1 92.88 368 ILE A O 1
ATOM 2666 N N . SER A 1 369 ? -0.015 38.469 2.148 1 92.06 369 SER A N 1
ATOM 2667 C CA . SER A 1 369 ? 0.923 38.344 1.041 1 92.06 369 SER A CA 1
ATOM 2668 C C . SER A 1 369 ? 0.193 38.062 -0.267 1 92.06 369 SER A C 1
ATOM 2670 O O . SER A 1 369 ? -1.021 37.844 -0.273 1 92.06 369 SER A O 1
ATOM 2672 N N . ALA A 1 370 ? 0.887 38.188 -1.336 1 90.06 370 ALA A N 1
ATOM 2673 C CA . ALA A 1 370 ? 0.303 37.906 -2.641 1 90.06 370 ALA A CA 1
ATOM 2674 C C . ALA A 1 370 ? 0.234 36.406 -2.883 1 90.06 370 ALA A C 1
ATOM 2676 O O . ALA A 1 370 ? -0.675 35.906 -3.559 1 90.06 370 ALA A O 1
ATOM 2677 N N . GLN A 1 371 ? 1.246 35.719 -2.326 1 91.12 371 GLN A N 1
ATOM 2678 C CA . GLN A 1 371 ? 1.335 34.25 -2.49 1 91.12 371 GLN A CA 1
ATOM 2679 C C . GLN A 1 371 ? 1.565 33.562 -1.148 1 91.12 371 GLN A C 1
ATOM 2681 O O . GLN A 1 371 ? 1.97 34.219 -0.176 1 91.12 371 GLN A O 1
ATOM 2686 N N . VAL A 1 372 ? 1.185 32.312 -1.188 1 93.19 372 VAL A N 1
ATOM 2687 C CA . VAL A 1 372 ? 1.486 31.516 0.001 1 93.19 372 VAL A CA 1
ATOM 2688 C C . VAL A 1 372 ? 2.986 31.562 0.286 1 93.19 372 VAL A C 1
ATOM 2690 O O . VAL A 1 372 ? 3.803 31.328 -0.611 1 93.19 372 VAL A O 1
ATOM 2693 N N . PRO A 1 373 ? 3.35 31.906 1.459 1 92.81 373 PRO A N 1
ATOM 2694 C CA . PRO A 1 373 ? 4.773 32.062 1.777 1 92.81 373 PRO A CA 1
ATOM 2695 C C . PRO A 1 373 ? 5.484 30.703 1.916 1 92.81 373 PRO A C 1
ATOM 2697 O O . PRO A 1 373 ? 5.547 30.156 3.014 1 92.81 373 PRO A O 1
ATOM 2700 N N . LEU A 1 374 ? 6.074 30.219 0.881 1 92 374 LEU A N 1
ATOM 2701 C CA . LEU A 1 374 ? 6.883 29.016 0.853 1 92 374 LEU A CA 1
ATOM 2702 C C . LEU A 1 374 ? 8.359 29.344 0.686 1 92 374 LEU A C 1
ATOM 2704 O O . LEU A 1 374 ? 8.703 30.406 0.133 1 92 374 LEU A O 1
ATOM 2708 N N . PRO A 1 375 ? 9.219 28.438 1.261 1 89.12 375 PRO A N 1
ATOM 2709 C CA . PRO A 1 375 ? 10.633 28.625 0.95 1 89.12 375 PRO A CA 1
ATOM 2710 C C . PRO A 1 375 ? 10.922 28.578 -0.549 1 89.12 375 PRO A C 1
ATOM 2712 O O . PRO A 1 375 ? 10.125 28.031 -1.316 1 89.12 375 PRO A O 1
ATOM 2715 N N . GLN A 1 376 ? 12.039 29.188 -0.884 1 85.56 376 GLN A N 1
ATOM 2716 C CA . GLN A 1 376 ? 12.398 29.219 -2.297 1 85.56 376 GLN A CA 1
ATOM 2717 C C . GLN A 1 376 ? 12.492 27.797 -2.869 1 85.56 376 GLN A C 1
ATOM 2719 O O . GLN A 1 376 ? 13.148 26.938 -2.289 1 85.56 376 GLN A O 1
ATOM 2724 N N . GLY A 1 377 ? 11.773 27.594 -3.889 1 87.12 377 GLY A N 1
ATOM 2725 C CA . GLY A 1 377 ? 11.852 26.328 -4.594 1 87.12 377 GLY A CA 1
ATOM 2726 C C . GLY A 1 377 ? 10.945 25.266 -4 1 87.12 377 GLY A C 1
ATOM 2727 O O . GLY A 1 377 ? 10.836 24.156 -4.539 1 87.12 377 GLY A O 1
ATOM 2728 N N . ALA A 1 378 ? 10.344 25.625 -2.949 1 90.75 378 ALA A N 1
ATOM 2729 C CA . ALA A 1 378 ? 9.477 24.656 -2.285 1 90.75 378 ALA A CA 1
ATOM 2730 C C . ALA A 1 378 ? 8.109 24.578 -2.961 1 90.75 378 ALA A C 1
ATOM 2732 O O . ALA A 1 378 ? 7.723 25.5 -3.688 1 90.75 378 ALA A O 1
ATOM 2733 N N . LYS A 1 379 ? 7.5 23.422 -2.801 1 92.19 379 LYS A N 1
ATOM 2734 C CA . LYS A 1 379 ? 6.148 23.203 -3.309 1 92.19 379 LYS A CA 1
ATOM 2735 C C . LYS A 1 379 ? 5.262 22.562 -2.244 1 92.19 379 LYS A C 1
ATOM 2737 O O . LYS A 1 379 ? 5.707 21.672 -1.508 1 92.19 379 LYS A O 1
ATOM 2742 N N . ALA A 1 380 ? 4.047 23.141 -2.162 1 94.31 380 ALA A N 1
ATOM 2743 C CA . ALA A 1 380 ? 3.068 22.469 -1.307 1 94.31 380 ALA A CA 1
ATOM 2744 C C . ALA A 1 380 ? 2.496 21.234 -1.991 1 94.31 380 ALA A C 1
ATOM 2746 O O . ALA A 1 380 ? 2.385 21.188 -3.219 1 94.31 380 ALA A O 1
ATOM 2747 N N . ILE A 1 381 ? 2.189 20.281 -1.205 1 93.75 381 ILE A N 1
ATOM 2748 C CA . ILE A 1 381 ? 1.655 19.016 -1.724 1 93.75 381 ILE A CA 1
ATOM 2749 C C . ILE A 1 381 ? 0.134 19.109 -1.817 1 93.75 381 ILE A C 1
ATOM 2751 O O . ILE A 1 381 ? -0.542 19.359 -0.818 1 93.75 381 ILE A O 1
ATOM 2755 N N . PRO A 1 382 ? -0.4 18.891 -2.969 1 92.06 382 PRO A N 1
ATOM 2756 C CA . PRO A 1 382 ? -1.861 18.859 -3.066 1 92.06 382 PRO A CA 1
ATOM 2757 C C . PRO A 1 382 ? -2.486 17.672 -2.363 1 92.06 382 PRO A C 1
ATOM 2759 O O . PRO A 1 382 ? -1.94 16.562 -2.418 1 92.06 382 PRO A O 1
ATOM 2762 N N . VAL A 1 383 ? -3.566 17.938 -1.693 1 90.31 383 VAL A N 1
ATOM 2763 C CA . VAL A 1 383 ? -4.309 16.859 -1.069 1 90.31 383 VAL A CA 1
ATOM 2764 C C . VAL A 1 383 ? -5.316 16.281 -2.064 1 90.31 383 VAL A C 1
ATOM 2766 O O . VAL A 1 383 ? -6.223 16.984 -2.516 1 90.31 383 VAL A O 1
ATOM 2769 N N . THR A 1 384 ? -5.133 15.031 -2.568 1 76.81 384 THR A N 1
ATOM 2770 C CA . THR A 1 384 ? -5.953 14.453 -3.625 1 76.81 384 THR A CA 1
ATOM 2771 C C . THR A 1 384 ? -7.191 1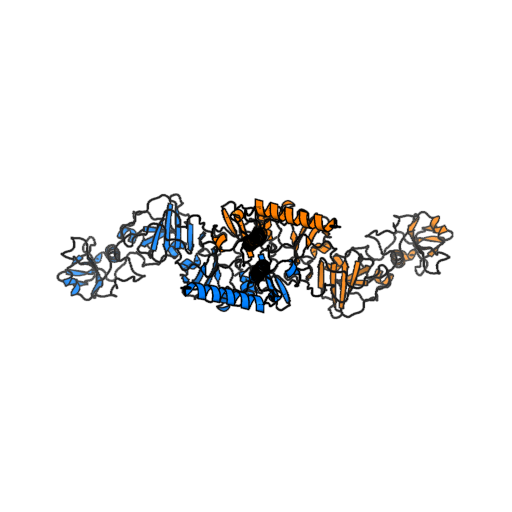3.781 -3.039 1 76.81 384 THR A C 1
ATOM 2773 O O . THR A 1 384 ? -8.219 13.68 -3.707 1 76.81 384 THR A O 1
ATOM 2776 N N . ALA A 1 385 ? -7.098 13.234 -1.951 1 68.12 385 ALA A N 1
ATOM 2777 C CA . ALA A 1 385 ? -8.273 12.625 -1.328 1 68.12 385 ALA A CA 1
ATOM 2778 C C . ALA A 1 385 ? -8.492 13.164 0.08 1 68.12 385 ALA A C 1
ATOM 2780 O O . ALA A 1 385 ? -7.652 12.977 0.965 1 68.12 385 ALA A O 1
ATOM 2781 N N . ARG A 1 386 ? -9.648 13.961 0.084 1 68.88 386 ARG A N 1
ATOM 2782 C CA . ARG A 1 386 ? -9.93 14.547 1.39 1 68.88 386 ARG A CA 1
ATOM 2783 C C . ARG A 1 386 ? -10.688 13.562 2.281 1 68.88 386 ARG A C 1
ATOM 2785 O O . ARG A 1 386 ? -11.703 13.008 1.873 1 68.88 386 ARG A O 1
ATOM 2792 N N . THR A 1 387 ? -10.094 13.289 3.322 1 69.44 387 THR A N 1
ATOM 2793 C CA . THR A 1 387 ? -10.695 12.406 4.312 1 69.44 387 THR A CA 1
ATOM 2794 C C . THR A 1 387 ? -11.828 13.117 5.055 1 69.44 387 THR A C 1
ATOM 2796 O O . THR A 1 387 ? -12.68 12.469 5.66 1 69.44 387 THR A O 1
ATOM 2799 N N . ASP A 1 388 ? -11.734 14.445 5.066 1 80.19 388 ASP A N 1
ATOM 2800 C CA . ASP A 1 388 ? -12.68 15.297 5.793 1 80.19 388 ASP A CA 1
ATOM 2801 C C . ASP A 1 388 ? -12.836 16.656 5.102 1 80.19 388 ASP A C 1
ATOM 2803 O O . ASP A 1 388 ? -11.938 17.094 4.391 1 80.19 388 ASP A O 1
ATOM 2807 N N . ALA A 1 389 ? -13.969 17.281 5.359 1 85.06 389 ALA A N 1
ATOM 2808 C CA . ALA A 1 389 ? -14.273 18.562 4.719 1 85.06 389 ALA A CA 1
ATOM 2809 C C . ALA A 1 389 ? -13.344 19.656 5.223 1 85.06 389 ALA A C 1
ATOM 2811 O O . ALA A 1 389 ? -13.125 20.656 4.531 1 85.06 389 ALA A O 1
ATOM 2812 N N . LEU A 1 390 ? -12.727 19.5 6.332 1 91.88 390 LEU A N 1
ATOM 2813 C CA . LEU A 1 390 ? -11.922 20.547 6.953 1 91.88 390 LEU A CA 1
ATOM 2814 C C . LEU A 1 390 ? -10.477 20.469 6.48 1 91.88 390 LEU A C 1
ATOM 2816 O O . LEU A 1 390 ? -9.695 21.391 6.695 1 91.88 390 LEU A O 1
ATOM 2820 N N . VAL A 1 391 ? -10.156 19.391 5.789 1 94.62 391 VAL A N 1
ATOM 2821 C CA . VAL A 1 391 ? -8.781 19.203 5.359 1 94.62 391 VAL A CA 1
ATOM 2822 C C . VAL A 1 391 ? -8.398 20.25 4.324 1 94.62 391 VAL A C 1
ATOM 2824 O O . VAL A 1 391 ? -9.195 20.562 3.432 1 94.62 391 VAL A O 1
ATOM 2827 N N . ALA A 1 392 ? -7.254 20.766 4.438 1 96.38 392 ALA A N 1
ATOM 2828 C CA . ALA A 1 392 ? -6.758 21.797 3.541 1 96.38 392 ALA A CA 1
ATOM 2829 C C . ALA A 1 392 ? -6.586 21.266 2.123 1 96.38 392 ALA A C 1
ATOM 2831 O O . ALA A 1 392 ? -6.602 20.047 1.904 1 96.38 392 ALA A O 1
ATOM 2832 N N . ASP A 1 393 ? -6.457 22.188 1.212 1 94.81 393 ASP A N 1
ATOM 2833 C CA . ASP A 1 393 ? -6.25 21.828 -0.187 1 94.81 393 ASP A CA 1
ATOM 2834 C C . ASP A 1 393 ? -4.801 21.422 -0.439 1 94.81 393 ASP A C 1
ATOM 2836 O O . ASP A 1 393 ? -4.523 20.625 -1.334 1 94.81 393 ASP A O 1
ATOM 2840 N N . GLU A 1 394 ? -3.916 22.062 0.355 1 95.56 394 GLU A N 1
ATOM 2841 C CA . GLU A 1 394 ? -2.486 21.797 0.224 1 95.56 394 GLU A CA 1
ATOM 2842 C C . GLU A 1 394 ? -1.797 21.797 1.585 1 95.56 394 GLU A C 1
ATOM 2844 O O . GLU A 1 394 ? -2.201 22.531 2.49 1 95.56 394 GLU A O 1
ATOM 2849 N N . VAL A 1 395 ? -0.795 20.984 1.636 1 96.06 395 VAL A N 1
ATOM 2850 C CA . VAL A 1 395 ? 0.017 20.922 2.846 1 96.06 395 VAL A CA 1
ATOM 2851 C C . VAL A 1 395 ? 1.495 21.047 2.484 1 96.06 395 VAL A C 1
ATOM 2853 O O . VAL A 1 395 ? 1.958 20.438 1.516 1 96.06 395 VAL A O 1
ATOM 2856 N N . PHE A 1 396 ? 2.133 21.844 3.195 1 96 396 PHE A N 1
ATOM 2857 C CA . PHE A 1 396 ? 3.578 21.906 3.018 1 96 396 PHE A CA 1
ATOM 2858 C C . PHE A 1 396 ? 4.301 21.406 4.262 1 96 396 PHE A C 1
ATOM 2860 O O . PHE A 1 396 ? 4.027 21.859 5.375 1 96 396 PHE A O 1
ATOM 2867 N N . VAL A 1 397 ? 5.105 20.469 4.07 1 96.38 397 VAL A N 1
ATOM 2868 C CA . VAL A 1 397 ? 6.078 19.969 5.031 1 96.38 397 VAL A CA 1
ATOM 2869 C C . VAL A 1 397 ? 7.469 19.938 4.398 1 96.38 397 VAL A C 1
ATOM 2871 O O . VAL A 1 397 ? 7.625 19.516 3.25 1 96.38 397 VAL A O 1
ATOM 2874 N N . PRO A 1 398 ? 8.461 20.547 5.125 1 95.5 398 PRO A N 1
ATOM 2875 C CA . PRO A 1 398 ? 9.797 20.453 4.527 1 95.5 398 PRO A CA 1
ATOM 2876 C C . PRO A 1 398 ? 10.164 19.031 4.102 1 95.5 398 PRO A C 1
ATOM 2878 O O . PRO A 1 398 ? 9.914 18.078 4.84 1 95.5 398 PRO A O 1
ATOM 2881 N N . PRO A 1 399 ? 10.727 18.891 2.869 1 95.44 399 PRO A N 1
ATOM 2882 C CA . PRO A 1 399 ? 11.102 17.562 2.4 1 95.44 399 PRO A CA 1
ATOM 2883 C C . PRO A 1 399 ? 12.031 16.828 3.373 1 95.44 399 PRO A C 1
ATOM 2885 O O . PRO A 1 399 ? 12.93 17.438 3.947 1 95.44 399 PRO A O 1
ATOM 2888 N N . SER A 1 400 ? 11.75 15.508 3.627 1 95.56 400 SER A N 1
ATOM 2889 C CA . SER A 1 400 ? 12.477 14.617 4.527 1 95.56 400 SER A CA 1
ATOM 2890 C C . SER A 1 400 ? 12.297 15.039 5.984 1 95.56 400 SER A C 1
ATOM 2892 O O . SER A 1 400 ? 12.945 14.5 6.879 1 95.56 400 SER A O 1
ATOM 2894 N N . GLY A 1 401 ? 11.469 16.047 6.18 1 95.44 401 GLY A N 1
ATOM 2895 C CA . GLY A 1 401 ? 11.141 16.484 7.523 1 95.44 401 GLY A CA 1
ATOM 2896 C C . GLY A 1 401 ? 9.805 15.969 8.016 1 95.44 401 GLY A C 1
ATOM 2897 O O . GLY A 1 401 ? 9.242 15.039 7.441 1 95.44 401 GLY A O 1
ATOM 2898 N N . GLY A 1 402 ? 9.383 16.516 9.102 1 96.81 402 GLY A N 1
ATOM 2899 C CA . GLY A 1 402 ? 8.125 16.141 9.734 1 96.81 402 GLY A CA 1
ATOM 2900 C C . GLY A 1 402 ? 7.945 16.75 11.109 1 96.81 402 GLY A C 1
ATOM 2901 O O . GLY A 1 402 ? 8.57 17.766 11.43 1 96.81 402 GLY A O 1
ATOM 2902 N N . ALA A 1 403 ? 6.984 16.203 11.852 1 97.62 403 ALA A N 1
ATOM 2903 C CA . ALA A 1 403 ? 6.727 16.719 13.195 1 97.62 403 ALA A CA 1
ATOM 2904 C C . ALA A 1 403 ? 6.055 15.656 14.07 1 97.62 403 ALA A C 1
ATOM 2906 O O . ALA A 1 403 ? 5.379 14.758 13.555 1 97.62 403 ALA A O 1
ATOM 2907 N N . VAL A 1 404 ? 6.375 15.695 15.344 1 98.12 404 VAL A N 1
ATOM 2908 C CA . VAL A 1 404 ? 5.605 14.992 16.359 1 98.12 404 VAL A CA 1
ATOM 2909 C C . VAL A 1 404 ? 4.758 15.984 17.156 1 98.12 404 VAL A C 1
ATOM 2911 O O . VAL A 1 404 ? 5.289 16.906 17.781 1 98.12 404 VAL A O 1
ATOM 2914 N N . VAL A 1 405 ? 3.428 15.789 17.062 1 97.62 405 VAL A N 1
ATOM 2915 C CA . VAL A 1 405 ? 2.561 16.812 17.641 1 97.62 405 VAL A CA 1
ATOM 2916 C C . VAL A 1 405 ? 1.554 16.172 18.578 1 97.62 405 VAL A C 1
ATOM 2918 O O . VAL A 1 405 ? 1.276 14.969 18.484 1 97.62 405 VAL A O 1
ATOM 2921 N N . THR A 1 406 ? 1.105 16.938 19.5 1 96.62 406 THR A N 1
ATOM 2922 C CA . THR A 1 406 ? 0.029 16.547 20.406 1 96.62 406 THR A CA 1
ATOM 2923 C C . THR A 1 406 ? -1.194 17.438 20.203 1 96.62 406 THR A C 1
ATOM 2925 O O . THR A 1 406 ? -1.066 18.656 20.062 1 96.62 406 THR A O 1
ATOM 2928 N N . GLU A 1 407 ? -2.271 16.828 19.938 1 94.62 407 GLU A N 1
ATOM 2929 C CA . GLU A 1 407 ? -3.514 17.594 19.828 1 94.62 407 GLU A CA 1
ATOM 2930 C C . GLU A 1 407 ? -3.857 18.266 21.141 1 94.62 407 GLU A C 1
ATOM 2932 O O . GLU A 1 407 ? -3.932 17.625 22.188 1 94.62 407 GLU A O 1
ATOM 2937 N N . SER A 1 408 ? -4.129 19.547 20.906 1 88.81 408 SER A N 1
ATOM 2938 C CA . SER A 1 408 ? -4.504 20.281 22.109 1 88.81 408 SER A CA 1
ATOM 2939 C C . SER A 1 408 ? -5.852 19.812 22.641 1 88.81 408 SER A C 1
ATOM 2941 O O . SER A 1 408 ? -6.805 19.641 21.875 1 88.81 408 SER A O 1
ATOM 2943 N N . GLY A 1 409 ? -6.027 19.438 23.891 1 86.38 409 GLY A N 1
ATOM 2944 C CA . GLY A 1 409 ? -7.262 18.969 24.5 1 86.38 409 GLY A CA 1
ATOM 2945 C C . GLY A 1 409 ? -7.273 17.469 24.75 1 86.38 409 GLY A C 1
ATOM 2946 O O . GLY A 1 409 ? -7.203 17.031 25.906 1 86.38 409 GLY A O 1
ATOM 2947 N N . SER A 1 410 ? -7.184 16.625 23.516 1 87.12 410 SER A N 1
ATOM 2948 C CA . SER A 1 410 ? -7.301 15.18 23.656 1 87.12 410 SER A CA 1
ATOM 2949 C C . SER A 1 410 ? -5.984 14.555 24.094 1 87.12 410 SER A C 1
ATOM 2951 O O . SER A 1 410 ? -5.973 13.461 24.656 1 87.12 410 SER A O 1
ATOM 2953 N N . GLY A 1 411 ? -4.898 15.227 23.688 1 91.88 411 GLY A N 1
ATOM 2954 C CA . GLY A 1 411 ? -3.596 14.68 24.031 1 91.88 411 GLY A CA 1
ATOM 2955 C C . GLY A 1 411 ? -3.119 13.625 23.047 1 91.88 411 GLY A C 1
ATOM 2956 O O . GLY A 1 411 ? -2.037 13.062 23.219 1 91.88 411 GLY A O 1
ATOM 2957 N N . THR A 1 412 ? -3.916 13.359 22.047 1 95.62 412 THR A N 1
ATOM 2958 C CA . THR A 1 412 ? -3.529 12.375 21.047 1 95.62 412 THR A CA 1
ATOM 2959 C C . THR A 1 412 ? -2.244 12.805 20.344 1 95.62 412 THR A C 1
ATOM 2961 O O . THR A 1 412 ? -2.07 13.984 20.016 1 95.62 412 THR A O 1
ATOM 2964 N N . VAL A 1 413 ? -1.333 11.891 20.219 1 97.94 413 VAL A N 1
ATOM 2965 C CA . VAL A 1 413 ? -0.052 12.172 19.578 1 97.94 413 VAL A CA 1
ATOM 2966 C C . VAL A 1 413 ? -0.109 11.773 18.094 1 97.94 413 VAL A C 1
ATOM 2968 O O . VAL A 1 413 ? -0.627 10.711 17.766 1 97.94 413 VAL A O 1
ATOM 2971 N N . TYR A 1 414 ? 0.376 12.664 17.266 1 98.12 414 TYR A N 1
ATOM 2972 C CA . TYR A 1 414 ? 0.446 12.406 15.836 1 98.12 414 TYR A CA 1
ATOM 2973 C C . TYR A 1 414 ? 1.876 12.539 15.328 1 98.12 414 TYR A C 1
ATOM 2975 O O . TYR A 1 414 ? 2.662 13.32 15.859 1 98.12 414 TYR A O 1
ATOM 2983 N N . VAL A 1 415 ? 2.18 11.719 14.328 1 98.31 415 VAL A N 1
ATOM 2984 C CA . VAL A 1 415 ? 3.383 11.914 13.531 1 98.31 415 VAL A CA 1
ATOM 2985 C C . VAL A 1 415 ? 3.004 12.469 12.156 1 98.31 415 VAL A C 1
ATOM 2987 O O . VAL A 1 415 ? 2.148 11.898 11.469 1 98.31 415 VAL A O 1
ATOM 2990 N N . VAL A 1 416 ? 3.537 13.586 11.828 1 97.69 416 VAL A N 1
ATOM 2991 C CA . VAL A 1 416 ? 3.338 14.172 10.508 1 97.69 416 VAL A CA 1
ATOM 2992 C C . VAL A 1 416 ? 4.574 13.938 9.641 1 97.69 416 VAL A C 1
ATOM 2994 O O . VAL A 1 416 ? 5.703 14.18 10.078 1 97.69 416 VAL A O 1
ATOM 2997 N N . THR A 1 417 ? 4.371 13.43 8.43 1 97.06 417 THR A N 1
ATOM 2998 C CA . THR A 1 417 ? 5.496 13.156 7.543 1 97.06 417 THR A CA 1
ATOM 2999 C C . THR A 1 417 ? 5.527 14.156 6.387 1 97.06 417 THR A C 1
ATOM 3001 O O . THR A 1 417 ? 4.637 15 6.266 1 97.06 417 THR A O 1
ATOM 3004 N N . ASP A 1 418 ? 6.602 14.047 5.551 1 96.06 418 ASP A N 1
ATOM 3005 C CA . ASP A 1 418 ? 6.789 15.016 4.469 1 96.06 418 ASP A CA 1
ATOM 3006 C C . ASP A 1 418 ? 5.848 14.727 3.305 1 96.06 418 ASP A C 1
ATOM 3008 O O . ASP A 1 418 ? 5.867 15.43 2.293 1 96.06 418 ASP A O 1
ATOM 3012 N N . THR A 1 419 ? 4.996 13.648 3.502 1 93.62 419 THR A N 1
ATOM 3013 C CA . THR A 1 419 ? 3.955 13.406 2.51 1 93.62 419 THR A CA 1
ATOM 3014 C C . THR A 1 419 ? 2.709 14.227 2.828 1 93.62 419 THR A C 1
ATOM 3016 O O . THR A 1 419 ? 1.747 14.234 2.057 1 93.62 419 THR A O 1
ATOM 3019 N N . GLY A 1 420 ? 2.668 14.875 3.93 1 93.88 420 GLY A N 1
ATOM 3020 C CA . GLY A 1 420 ? 1.598 15.797 4.273 1 93.88 420 GLY A CA 1
ATOM 3021 C C . GLY A 1 420 ? 0.471 15.141 5.051 1 93.88 420 GLY A C 1
ATOM 3022 O O . GLY A 1 420 ? -0.616 15.711 5.172 1 93.88 420 GLY A O 1
ATOM 3023 N N . PHE A 1 421 ? 0.733 13.945 5.59 1 94.81 421 PHE A N 1
ATOM 3024 C CA . PHE A 1 421 ? -0.273 13.25 6.375 1 94.81 421 PHE A CA 1
ATOM 3025 C C . PHE A 1 421 ? 0.095 13.25 7.855 1 94.81 421 PHE A C 1
ATOM 3027 O O . PHE A 1 421 ? 1.276 13.258 8.203 1 94.81 421 PHE A O 1
ATOM 3034 N N . LYS A 1 422 ? -0.941 13.273 8.633 1 96.44 422 LYS A N 1
ATOM 3035 C CA . LYS A 1 422 ? -0.748 13.031 10.055 1 96.44 422 LYS A CA 1
ATOM 3036 C C . LYS A 1 422 ? -1.212 11.633 10.445 1 96.44 422 LYS A C 1
ATOM 3038 O O . LYS A 1 422 ? -2.252 11.164 9.977 1 96.44 422 LYS A O 1
ATOM 3043 N N . TYR A 1 423 ? -0.436 11 11.266 1 97.69 423 TYR A N 1
ATOM 3044 C CA . TYR A 1 423 ? -0.724 9.625 11.68 1 97.69 423 TYR A CA 1
ATOM 3045 C C . TYR A 1 423 ? -0.846 9.523 13.195 1 97.69 423 TYR A C 1
ATOM 3047 O O . TYR A 1 423 ? 0.11 9.812 13.922 1 97.69 423 TYR A O 1
ATOM 3055 N N . PRO A 1 424 ? -2.072 9.148 13.672 1 98.06 424 PRO A N 1
ATOM 3056 C CA . PRO A 1 424 ? -2.156 8.961 15.117 1 98.06 424 PRO A CA 1
ATOM 3057 C C . PRO A 1 424 ? -1.327 7.773 15.602 1 98.06 424 PRO A C 1
ATOM 3059 O O . PRO A 1 424 ? -1.253 6.746 14.922 1 98.06 424 PRO A O 1
ATOM 3062 N N . VAL A 1 425 ? -0.651 7.938 16.672 1 98.38 425 VAL A N 1
ATOM 3063 C CA . VAL A 1 425 ? 0.19 6.891 17.25 1 98.38 425 VAL A CA 1
ATOM 3064 C C . VAL A 1 425 ? -0.517 6.254 18.438 1 98.38 425 VAL A C 1
ATOM 3066 O O . VAL A 1 425 ? -1.005 6.957 19.328 1 98.38 425 VAL A O 1
ATOM 3069 N N . ALA A 1 426 ? -0.533 4.996 18.516 1 96.06 426 ALA A N 1
ATOM 3070 C CA . ALA A 1 426 ? -1.403 4.246 19.422 1 96.06 426 ALA A CA 1
ATOM 3071 C C . ALA A 1 426 ? -0.892 4.316 20.859 1 96.06 426 ALA A C 1
ATOM 3073 O O . ALA A 1 426 ? -1.676 4.234 21.812 1 96.06 426 ALA A O 1
ATOM 3074 N N . SER A 1 427 ? 0.456 4.387 21.094 1 95.88 427 SER A N 1
ATOM 3075 C CA . SER A 1 427 ? 1.015 4.332 22.438 1 95.88 427 SER A CA 1
ATOM 3076 C C . SER A 1 427 ? 2.398 4.969 22.484 1 95.88 427 SER A C 1
ATOM 3078 O O . SER A 1 427 ? 2.996 5.25 21.453 1 95.88 427 SER A O 1
ATOM 3080 N N . THR A 1 428 ? 2.842 5.164 23.75 1 95.5 428 THR A N 1
ATOM 3081 C CA . THR A 1 428 ? 4.184 5.703 23.953 1 95.5 428 THR A CA 1
ATOM 3082 C C . THR A 1 428 ? 5.242 4.719 23.469 1 95.5 428 THR A C 1
ATOM 3084 O O . THR A 1 428 ? 6.289 5.125 22.969 1 95.5 428 THR A O 1
ATOM 3087 N N . GLU A 1 429 ? 4.98 3.457 23.594 1 96.44 429 GLU A N 1
ATOM 3088 C CA . GLU A 1 429 ? 5.895 2.426 23.109 1 96.44 429 GLU A CA 1
ATOM 3089 C C . GLU A 1 429 ? 5.988 2.445 21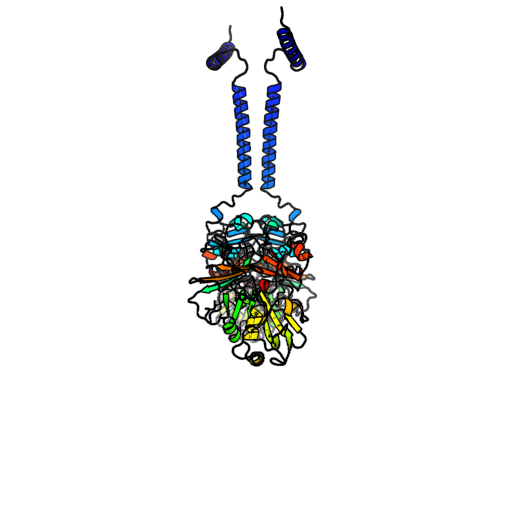.594 1 96.44 429 GLU A C 1
ATOM 3091 O O . GLU A 1 429 ? 7.074 2.279 21.031 1 96.44 429 GLU A O 1
ATOM 3096 N N . ALA A 1 430 ? 4.816 2.615 21 1 98.06 430 ALA A N 1
ATOM 3097 C CA . ALA A 1 430 ? 4.801 2.732 19.531 1 98.06 430 ALA A CA 1
ATOM 3098 C C . ALA A 1 430 ? 5.609 3.941 19.078 1 98.06 430 ALA A C 1
ATOM 3100 O O . ALA A 1 430 ? 6.379 3.852 18.109 1 98.06 430 ALA A O 1
ATOM 3101 N N . LEU A 1 431 ? 5.441 5.059 19.797 1 98.06 431 LEU A N 1
ATOM 3102 C CA . LEU A 1 431 ? 6.176 6.273 19.453 1 98.06 431 LEU A CA 1
ATOM 3103 C C . LEU A 1 431 ? 7.68 6.051 19.578 1 98.06 431 LEU A C 1
ATOM 3105 O O . LEU A 1 431 ? 8.445 6.512 18.734 1 98.06 431 LEU A O 1
ATOM 3109 N N . ALA A 1 432 ? 8.109 5.344 20.594 1 97.5 432 ALA A N 1
ATOM 3110 C CA . ALA A 1 432 ? 9.523 5.031 20.797 1 97.5 432 ALA A CA 1
ATOM 3111 C C . ALA A 1 432 ? 10.047 4.125 19.688 1 97.5 432 ALA A C 1
ATOM 3113 O O . ALA A 1 432 ? 11.164 4.32 19.188 1 97.5 432 ALA A O 1
ATOM 3114 N N . SER A 1 433 ? 9.242 3.148 19.297 1 97.25 433 SER A N 1
ATOM 3115 C CA . SER A 1 433 ? 9.641 2.223 18.25 1 97.25 433 SER A CA 1
ATOM 3116 C C . SER A 1 433 ? 9.844 2.949 16.922 1 97.25 433 SER A C 1
ATOM 3118 O O . SER A 1 433 ? 10.609 2.496 16.062 1 97.25 433 SER A O 1
ATOM 3120 N N . LEU A 1 434 ? 9.125 4.059 16.781 1 98.12 434 LEU A N 1
ATOM 3121 C CA . LEU A 1 434 ? 9.242 4.855 15.57 1 98.12 434 LEU A CA 1
ATOM 3122 C C . LEU A 1 434 ? 10.445 5.785 15.648 1 98.12 434 LEU A C 1
ATOM 3124 O O . LEU A 1 434 ? 10.773 6.473 14.672 1 98.12 434 LEU A O 1
ATOM 3128 N N . GLY A 1 435 ? 11.086 5.844 16.797 1 96.56 435 GLY A N 1
ATOM 3129 C CA . GLY A 1 435 ? 12.289 6.633 16.984 1 96.56 435 GLY A CA 1
ATOM 3130 C C . GLY A 1 435 ? 12.039 7.961 17.672 1 96.56 435 GLY A C 1
ATOM 3131 O O . GLY A 1 435 ? 12.938 8.805 17.75 1 96.56 435 GLY A O 1
ATOM 3132 N N . TYR A 1 436 ? 10.828 8.141 18.219 1 97.88 436 TYR A N 1
ATOM 3133 C CA . TYR A 1 436 ? 10.469 9.477 18.688 1 97.88 436 TYR A CA 1
ATOM 3134 C C . TYR A 1 436 ? 10.18 9.461 20.188 1 97.88 436 TYR A C 1
ATOM 3136 O O . TYR A 1 436 ? 9.469 10.328 20.703 1 97.88 436 TYR A O 1
ATOM 3144 N N . GLY A 1 437 ? 10.648 8.453 20.875 1 94.94 437 GLY A N 1
ATOM 3145 C CA . GLY A 1 437 ? 10.398 8.352 22.297 1 94.94 437 GLY A CA 1
ATOM 3146 C C . GLY A 1 437 ? 10.773 9.602 23.062 1 94.94 437 GLY A C 1
ATOM 3147 O O . GLY A 1 437 ? 10.062 10.008 24 1 94.94 437 GLY A O 1
ATOM 3148 N N . GLN A 1 438 ? 11.82 10.281 22.609 1 91.88 438 GLN A N 1
ATOM 3149 C CA . GLN A 1 438 ? 12.312 11.445 23.328 1 91.88 438 GLN A CA 1
ATOM 3150 C C . GLN A 1 438 ? 12.109 12.719 22.531 1 91.88 438 GLN A C 1
ATOM 3152 O O . GLN A 1 438 ? 12.688 13.766 22.844 1 91.88 438 GLN A O 1
ATOM 3157 N N . ALA A 1 439 ? 11.375 12.57 21.547 1 92.38 439 ALA A N 1
ATOM 3158 C CA . ALA A 1 439 ? 11.164 13.742 20.688 1 92.38 439 ALA A CA 1
ATOM 3159 C C . ALA A 1 439 ? 10.242 14.75 21.359 1 92.38 439 ALA A C 1
ATOM 3161 O O . ALA A 1 439 ? 9.328 14.375 22.094 1 92.38 439 ALA A O 1
ATOM 3162 N N . GLU A 1 440 ? 10.547 16.031 21.109 1 90.94 440 GLU A N 1
ATOM 3163 C CA . GLU A 1 440 ? 9.656 17.094 21.594 1 90.94 440 GLU A CA 1
ATOM 3164 C C . GLU A 1 440 ? 8.305 17.031 20.875 1 90.94 440 GLU A C 1
ATOM 3166 O O . GLU A 1 440 ? 8.242 16.922 19.656 1 90.94 440 GLU A O 1
ATOM 3171 N N . ARG A 1 441 ? 7.266 17.047 21.703 1 93.31 441 ARG A N 1
ATOM 3172 C CA . ARG A 1 441 ? 5.91 17.031 21.156 1 93.31 441 ARG A CA 1
ATOM 3173 C C . ARG A 1 441 ? 5.301 18.438 21.172 1 93.31 441 ARG A C 1
ATOM 3175 O O . ARG A 1 441 ? 5.059 19 22.25 1 93.31 441 ARG A O 1
ATOM 3182 N N . GLN A 1 442 ? 5.078 18.953 20.062 1 92.56 442 GLN A N 1
ATOM 3183 C CA . GLN A 1 442 ? 4.527 20.297 19.938 1 92.56 442 GLN A CA 1
ATOM 3184 C C . GLN A 1 442 ? 3.006 20.297 20.047 1 92.56 442 GLN A C 1
ATOM 3186 O O . GLN A 1 442 ? 2.336 19.562 19.312 1 92.56 442 GLN A O 1
ATOM 3191 N N . PRO A 1 443 ? 2.463 21.062 20.969 1 94 443 PRO A N 1
ATOM 3192 C CA . PRO A 1 443 ? 1.001 21.172 20.984 1 94 443 PRO A CA 1
ATOM 3193 C C . PRO A 1 443 ? 0.445 21.953 19.797 1 94 443 PRO A C 1
ATOM 3195 O O . PRO A 1 443 ? 0.985 23 19.438 1 94 443 PRO A O 1
ATOM 3198 N N . VAL A 1 444 ? -0.49 21.422 19.141 1 94.19 444 VAL A N 1
ATOM 3199 C CA . VAL A 1 444 ? -1.138 22.047 18 1 94.19 444 VAL A CA 1
ATOM 3200 C C . VAL A 1 444 ? -2.646 22.109 18.234 1 94.19 444 VAL A C 1
ATOM 3202 O O . VAL A 1 444 ? -3.266 21.094 18.578 1 94.19 444 VAL A O 1
ATOM 3205 N N . PRO A 1 445 ? -3.26 23.312 18.078 1 92.69 445 PRO A N 1
ATOM 3206 C CA . PRO A 1 445 ? -4.711 23.422 18.234 1 92.69 445 PRO A CA 1
ATOM 3207 C C . PRO A 1 445 ? -5.484 22.531 17.281 1 92.69 445 PRO A C 1
ATOM 3209 O O . PRO A 1 445 ? -5.023 22.266 16.156 1 92.69 445 PRO A O 1
ATOM 3212 N N . ASN A 1 446 ? -6.637 22.078 17.625 1 92.25 446 ASN A N 1
ATOM 3213 C CA . ASN A 1 446 ? -7.469 21.172 16.844 1 92.25 446 ASN A CA 1
ATOM 3214 C C . ASN A 1 446 ? -7.809 21.766 15.484 1 92.25 446 ASN A C 1
ATOM 3216 O O . ASN A 1 446 ? -7.801 21.047 14.477 1 92.25 446 ASN A O 1
ATOM 3220 N N . GLY A 1 447 ? -8.117 23.062 15.477 1 91.44 447 GLY A N 1
ATOM 3221 C CA . GLY A 1 447 ? -8.469 23.688 14.211 1 91.44 447 GLY A CA 1
ATOM 3222 C C . GLY A 1 447 ? -7.375 23.578 13.164 1 91.44 447 GLY A C 1
ATOM 3223 O O . GLY A 1 447 ? -7.656 23.344 11.992 1 91.44 447 GLY A O 1
ATOM 3224 N N . LEU A 1 448 ? -6.16 23.719 13.633 1 94.06 448 LEU A N 1
ATOM 3225 C CA . LEU A 1 448 ? -5.016 23.625 12.734 1 94.06 448 LEU A CA 1
ATOM 3226 C C . LEU A 1 448 ? -4.742 22.172 12.352 1 94.06 448 LEU A C 1
ATOM 3228 O O . LEU A 1 448 ? -4.469 21.859 11.188 1 94.06 448 LEU A O 1
ATOM 3232 N N . LEU A 1 449 ? -4.828 21.281 13.281 1 95.06 449 LEU A N 1
ATOM 3233 C CA . LEU A 1 449 ? -4.555 19.859 13.055 1 95.06 449 LEU A CA 1
ATOM 3234 C C . LEU A 1 449 ? -5.562 19.266 12.078 1 95.06 449 LEU A C 1
ATOM 3236 O O . LEU A 1 449 ? -5.219 18.375 11.297 1 95.06 449 LEU A O 1
ATOM 3240 N N . SER A 1 450 ? -6.77 19.766 12.109 1 94.69 450 SER A N 1
ATOM 3241 C CA . SER A 1 450 ? -7.828 19.25 11.25 1 94.69 450 SER A CA 1
ATOM 3242 C C . SER A 1 450 ? -7.559 19.562 9.781 1 94.69 450 SER A C 1
ATOM 3244 O O . SER A 1 450 ? -8.141 18.938 8.891 1 94.69 450 SER A O 1
ATOM 3246 N N . LEU A 1 451 ? -6.707 20.531 9.516 1 96.06 451 LEU A N 1
ATOM 3247 C CA . LEU A 1 451 ? -6.387 20.891 8.141 1 96.06 451 LEU A CA 1
ATOM 3248 C C . LEU A 1 451 ? -5.48 19.859 7.496 1 96.06 451 LEU A C 1
ATOM 3250 O O . LEU A 1 451 ? -5.359 19.812 6.27 1 96.06 451 LEU A O 1
ATOM 3254 N N . VAL A 1 452 ? -4.797 19.062 8.266 1 95.81 452 VAL A N 1
ATOM 3255 C CA . VAL A 1 452 ? -3.875 18.047 7.762 1 95.81 452 VAL A CA 1
ATOM 3256 C C . VAL A 1 452 ? -4.609 16.719 7.578 1 95.81 452 VAL A C 1
ATOM 3258 O O . VAL A 1 452 ? -5.293 16.25 8.492 1 95.81 452 VAL A O 1
ATOM 3261 N N . PRO A 1 453 ? -4.504 16.141 6.387 1 95.06 453 PRO A N 1
ATOM 3262 C CA . PRO A 1 453 ? -5.172 14.852 6.184 1 95.06 453 PRO A CA 1
ATOM 3263 C C . PRO A 1 453 ? -4.668 13.773 7.133 1 95.06 453 PRO A C 1
ATOM 3265 O O . PRO A 1 453 ? -3.488 13.766 7.496 1 95.06 453 PRO A O 1
ATOM 3268 N N . ARG A 1 454 ? -5.551 12.883 7.496 1 94.19 454 ARG A N 1
ATOM 3269 C CA . ARG A 1 454 ? -5.254 11.844 8.477 1 94.19 454 ARG A CA 1
ATOM 3270 C C . ARG A 1 454 ? -4.977 10.508 7.797 1 94.19 454 ARG A C 1
ATOM 3272 O O . ARG A 1 454 ? -5.711 10.094 6.895 1 94.19 454 ARG A O 1
ATOM 3279 N N . GLY A 1 455 ? -3.889 9.875 8.148 1 94.5 455 GLY A N 1
ATOM 3280 C CA . GLY A 1 455 ? -3.598 8.508 7.746 1 94.5 455 GLY A CA 1
ATOM 3281 C C . GLY A 1 455 ? -4.008 7.48 8.781 1 94.5 455 GLY A C 1
ATOM 3282 O O . GLY A 1 455 ? -4.625 7.82 9.797 1 94.5 455 GLY A O 1
ATOM 3283 N N . PRO A 1 456 ? -3.703 6.242 8.539 1 95.38 456 PRO A N 1
ATOM 3284 C CA . PRO A 1 456 ? -4.062 5.188 9.484 1 95.38 456 PRO A CA 1
ATOM 3285 C C . PRO A 1 456 ? -3.309 5.297 10.805 1 95.38 456 PRO A C 1
ATOM 3287 O O . PRO A 1 456 ? -2.236 5.902 10.859 1 95.38 456 PRO A O 1
ATOM 3290 N N . ALA A 1 457 ? -3.893 4.672 11.805 1 97.88 457 ALA A N 1
ATOM 3291 C CA . ALA A 1 457 ? -3.238 4.664 13.109 1 97.88 457 ALA A CA 1
ATOM 3292 C C . ALA A 1 457 ? -1.985 3.793 13.086 1 97.88 457 ALA A C 1
ATOM 3294 O O . ALA A 1 457 ? -1.981 2.713 12.492 1 97.88 457 ALA A O 1
ATOM 3295 N N . LEU A 1 458 ? -0.957 4.332 13.633 1 98.56 458 LEU A N 1
ATOM 3296 C CA . LEU A 1 458 ? 0.277 3.57 13.781 1 98.56 458 LEU A CA 1
ATOM 3297 C C . LEU A 1 458 ? 0.25 2.744 15.062 1 98.56 458 LEU A C 1
ATOM 3299 O O . LEU A 1 458 ? 0.649 3.227 16.125 1 98.56 458 LEU A O 1
ATOM 3303 N N . ASP A 1 459 ? -0.193 1.547 14.852 1 98.12 459 ASP A N 1
ATOM 3304 C CA . ASP A 1 459 ? -0.423 0.594 15.938 1 98.12 459 ASP A CA 1
ATOM 3305 C C . ASP A 1 459 ? 0.289 -0.729 15.664 1 98.12 459 ASP A C 1
ATOM 3307 O O . ASP A 1 459 ? 0.044 -1.372 14.641 1 98.12 459 ASP A O 1
ATOM 3311 N N . PRO A 1 460 ? 1.13 -1.165 16.672 1 97.12 460 PRO A N 1
ATOM 3312 C CA . PRO A 1 460 ? 1.845 -2.428 16.469 1 97.12 460 PRO A CA 1
ATOM 3313 C C . PRO A 1 460 ? 0.905 -3.602 16.203 1 97.12 460 PRO A C 1
ATOM 3315 O O . PRO A 1 460 ? 1.242 -4.504 15.43 1 97.12 460 PRO A O 1
ATOM 3318 N N . ALA A 1 461 ? -0.204 -3.65 16.781 1 96.62 461 ALA A N 1
ATOM 3319 C CA . ALA A 1 461 ? -1.162 -4.73 16.562 1 96.62 461 ALA A CA 1
ATOM 3320 C C . ALA A 1 461 ? -1.619 -4.773 15.102 1 96.62 461 ALA A C 1
ATOM 3322 O O . ALA A 1 461 ? -1.77 -5.852 14.523 1 96.62 461 ALA A O 1
ATOM 3323 N N . GLN A 1 462 ? -1.837 -3.672 14.547 1 96.38 462 GLN A N 1
ATOM 3324 C CA . GLN A 1 462 ? -2.254 -3.598 13.156 1 96.38 462 GLN A CA 1
ATOM 3325 C C . GLN A 1 462 ? -1.087 -3.891 12.211 1 96.38 462 GLN A C 1
ATOM 3327 O O . GLN A 1 462 ? -1.276 -4.477 11.148 1 96.38 462 GLN A O 1
ATOM 3332 N N . ALA A 1 463 ? 0.07 -3.465 12.617 1 97.38 463 ALA A N 1
ATOM 3333 C CA . ALA A 1 463 ? 1.264 -3.658 11.797 1 97.38 463 ALA A CA 1
ATOM 3334 C C . ALA A 1 463 ? 1.556 -5.141 11.602 1 97.38 463 ALA A C 1
ATOM 3336 O O . ALA A 1 463 ? 2.145 -5.535 10.594 1 97.38 463 ALA A O 1
ATOM 3337 N N . GLY A 1 464 ? 1.189 -5.98 12.562 1 95.5 464 GLY A N 1
ATOM 3338 C CA . GLY A 1 464 ? 1.479 -7.406 12.508 1 95.5 464 GLY A CA 1
ATOM 3339 C C . GLY A 1 464 ? 0.429 -8.195 11.758 1 95.5 464 GLY A C 1
ATOM 3340 O O . GLY A 1 464 ? 0.57 -9.406 11.578 1 95.5 464 GLY A O 1
ATOM 3341 N N . ARG A 1 465 ? -0.503 -7.555 11.242 1 93.31 465 ARG A N 1
ATOM 3342 C CA . ARG A 1 465 ? -1.577 -8.25 10.539 1 93.31 465 ARG A CA 1
ATOM 3343 C C . ARG A 1 465 ? -1.197 -8.523 9.086 1 93.31 465 ARG A C 1
ATOM 3345 O O . ARG A 1 465 ? -0.572 -7.684 8.438 1 93.31 465 ARG A O 1
ATOM 3352 N N . THR A 1 466 ? -1.596 -9.695 8.617 1 91.81 466 THR A N 1
ATOM 3353 C CA . THR A 1 466 ? -1.337 -10.07 7.23 1 91.81 466 THR A CA 1
ATOM 3354 C C . THR A 1 466 ? -2.172 -9.219 6.277 1 91.81 466 THR A C 1
ATOM 3356 O O . THR A 1 466 ? -3.307 -8.859 6.594 1 91.81 466 THR A O 1
ATOM 3359 N N . VAL A 1 467 ? -1.529 -8.852 5.156 1 86.56 467 VAL A N 1
ATOM 3360 C CA . VAL A 1 467 ? -2.172 -7.996 4.16 1 86.56 467 VAL A CA 1
ATOM 3361 C C . VAL A 1 467 ? -3.062 -8.844 3.252 1 86.56 467 VAL A C 1
ATOM 3363 O O . VAL A 1 467 ? -2.666 -9.93 2.82 1 86.56 467 VAL A O 1
ATOM 3366 N N . SER A 1 468 ? -4.281 -8.562 3.283 1 68.88 468 SER A N 1
ATOM 3367 C CA . SER A 1 468 ? -5.16 -9.258 2.354 1 68.88 468 SER A CA 1
ATOM 3368 C C . SER A 1 468 ? -5.035 -8.695 0.943 1 68.88 468 SER A C 1
ATOM 3370 O O . SER A 1 468 ? -4.77 -7.508 0.765 1 68.88 468 SER A O 1
ATOM 3372 N N . ALA A 1 469 ? -4.844 -9.562 -0.052 1 55.31 469 ALA A N 1
ATOM 3373 C CA . ALA A 1 469 ? -4.758 -9.102 -1.433 1 55.31 469 ALA A CA 1
ATOM 3374 C C . ALA A 1 469 ? -5.922 -8.172 -1.771 1 55.31 469 ALA A C 1
ATOM 3376 O O . ALA A 1 469 ? -7.082 -8.5 -1.519 1 55.31 469 ALA A O 1
ATOM 3377 N N . ALA A 1 470 ? -5.93 -6.895 -1.59 1 47 470 ALA A N 1
ATOM 3378 C CA . ALA A 1 470 ? -6.953 -5.93 -1.978 1 47 470 ALA A CA 1
ATOM 3379 C C . ALA A 1 470 ? -7.602 -6.32 -3.305 1 47 470 ALA A C 1
ATOM 3381 O O . ALA A 1 470 ? -6.906 -6.52 -4.305 1 47 470 ALA A O 1
ATOM 3382 N N . GLY A 1 471 ? -8.664 -7.152 -3.307 1 36 471 GLY A N 1
ATOM 3383 C CA . GLY A 1 471 ? -9.5 -7.379 -4.477 1 36 471 GLY A CA 1
ATOM 3384 C C . GLY A 1 471 ? -9.57 -6.18 -5.398 1 36 471 GLY A C 1
ATOM 3385 O O . GLY A 1 471 ? -9.836 -5.062 -4.949 1 36 471 GLY A O 1
ATOM 3386 N N . GLY A 1 472 ? -8.672 -6.023 -6.332 1 30.72 472 GLY A N 1
ATOM 3387 C CA . GLY A 1 472 ? -9.055 -5.117 -7.398 1 30.72 472 GLY A CA 1
ATOM 3388 C C . GLY A 1 472 ? -10.562 -5.004 -7.574 1 30.72 472 GLY A C 1
ATOM 3389 O O . GLY A 1 472 ? -11.273 -6.012 -7.535 1 30.72 472 GLY A O 1
ATOM 3390 N N . THR A 1 473 ? -11.344 -3.947 -7.012 1 25.83 473 THR A N 1
ATOM 3391 C CA . THR A 1 473 ? -12.641 -3.705 -7.641 1 25.83 473 THR A CA 1
ATOM 3392 C C . THR A 1 473 ? -12.602 -4.078 -9.117 1 25.83 473 THR A C 1
ATOM 3394 O O . THR A 1 473 ? -11.766 -3.574 -9.875 1 25.83 473 THR A O 1
ATOM 3397 N N . GLY A 1 474 ? -12.898 -5.379 -9.609 1 20.72 474 GLY A N 1
ATOM 3398 C CA . GLY A 1 474 ? -13.586 -5.465 -10.883 1 20.72 474 GLY A CA 1
ATOM 3399 C C . GLY A 1 474 ? -14.523 -4.301 -11.141 1 20.72 474 GLY A C 1
ATOM 3400 O O . GLY A 1 474 ? -15.109 -3.75 -10.211 1 20.72 474 GLY A O 1
ATOM 3401 N N . MET B 1 1 ? 99.125 -16.219 -13.18 1 37 1 MET B N 1
ATOM 3402 C CA . MET B 1 1 ? 98.25 -16.156 -14.336 1 37 1 MET B CA 1
ATOM 3403 C C . MET B 1 1 ? 96.875 -15.562 -13.953 1 37 1 MET B C 1
ATOM 3405 O O . MET B 1 1 ? 96.188 -16.109 -13.109 1 37 1 MET B O 1
ATOM 3409 N N . TRP B 1 2 ? 96.938 -14.234 -14.031 1 51.5 2 TRP B N 1
ATOM 3410 C CA . TRP B 1 2 ? 95.75 -13.438 -13.672 1 51.5 2 TRP B CA 1
ATOM 3411 C C . TRP B 1 2 ? 94.5 -13.922 -14.398 1 51.5 2 TRP B C 1
ATOM 3413 O O . TRP B 1 2 ? 94.5 -14.031 -15.633 1 51.5 2 TRP B O 1
ATOM 3423 N N . THR B 1 3 ? 93.75 -14.852 -13.789 1 52.53 3 THR B N 1
ATOM 3424 C CA . THR B 1 3 ? 92.625 -15.57 -14.359 1 52.53 3 THR B CA 1
ATOM 3425 C C . THR B 1 3 ? 91.562 -14.594 -14.883 1 52.53 3 THR B C 1
ATOM 3427 O O . THR B 1 3 ? 91.5 -13.438 -14.453 1 52.53 3 THR B O 1
ATOM 3430 N N . GLN B 1 4 ? 90.938 -14.758 -16.031 1 61.78 4 GLN B N 1
ATOM 3431 C CA . GLN B 1 4 ? 89.938 -14.031 -16.781 1 61.78 4 GLN B CA 1
ATOM 3432 C C . GLN B 1 4 ? 88.812 -13.555 -15.867 1 61.78 4 GLN B C 1
ATOM 3434 O O . GLN B 1 4 ? 88.188 -12.5 -16.094 1 61.78 4 GLN B O 1
ATOM 3439 N N . ARG B 1 5 ? 88.5 -14.25 -14.828 1 58.47 5 ARG B N 1
ATOM 3440 C CA . ARG B 1 5 ? 87.438 -13.922 -13.875 1 58.47 5 ARG B CA 1
ATOM 3441 C C . ARG B 1 5 ? 87.812 -12.68 -13.07 1 58.47 5 ARG B C 1
ATOM 3443 O O . ARG B 1 5 ? 86.938 -11.828 -12.812 1 58.47 5 ARG B O 1
ATOM 3450 N N . ASP B 1 6 ? 89.125 -12.602 -12.711 1 62.59 6 ASP B N 1
ATOM 3451 C CA . ASP B 1 6 ? 89.625 -11.461 -11.945 1 62.59 6 ASP B CA 1
ATOM 3452 C C . ASP B 1 6 ? 89.625 -10.18 -12.773 1 62.59 6 ASP B C 1
ATOM 3454 O O . ASP B 1 6 ? 89.375 -9.094 -12.234 1 62.59 6 ASP B O 1
ATOM 3458 N N . GLN B 1 7 ? 89.688 -10.305 -14.172 1 63.62 7 GLN B N 1
ATOM 3459 C CA . GLN B 1 7 ? 89.625 -9.156 -15.078 1 63.62 7 GLN B CA 1
ATOM 3460 C C . GLN B 1 7 ? 88.188 -8.641 -15.219 1 63.62 7 GLN B C 1
ATOM 3462 O O . GLN B 1 7 ? 88 -7.43 -15.273 1 63.62 7 GLN B O 1
ATOM 3467 N N . ILE B 1 8 ? 87.25 -9.609 -15.234 1 65.31 8 ILE B N 1
ATOM 3468 C CA . ILE B 1 8 ? 85.875 -9.219 -15.391 1 65.31 8 ILE B CA 1
ATOM 3469 C C . ILE B 1 8 ? 85.375 -8.562 -14.102 1 65.31 8 ILE B C 1
ATOM 3471 O O . ILE B 1 8 ? 84.625 -7.559 -14.148 1 65.31 8 ILE B O 1
ATOM 3475 N N . GLN B 1 9 ? 85.812 -9.016 -12.891 1 64.38 9 GLN B N 1
ATOM 3476 C CA . GLN B 1 9 ? 85.438 -8.406 -11.609 1 64.38 9 GLN B CA 1
ATOM 3477 C C . GLN B 1 9 ? 86.125 -7.035 -11.453 1 64.38 9 GLN B C 1
ATOM 3479 O O . GLN B 1 9 ? 85.5 -6.105 -10.945 1 64.38 9 GLN B O 1
ATOM 3484 N N . ALA B 1 10 ? 87.375 -6.836 -12.008 1 67.94 10 ALA B N 1
ATOM 3485 C CA . ALA B 1 10 ? 88.062 -5.551 -12.039 1 67.94 10 ALA B CA 1
ATOM 3486 C C . ALA B 1 10 ? 87.375 -4.574 -12.984 1 67.94 10 ALA B C 1
ATOM 3488 O O . ALA B 1 10 ? 87.25 -3.383 -12.688 1 67.94 10 ALA B O 1
ATOM 3489 N N . TYR B 1 11 ? 86.875 -5.164 -14.133 1 66.88 11 TYR B N 1
ATOM 3490 C CA . TYR B 1 11 ? 86.188 -4.34 -15.094 1 66.88 11 TYR B CA 1
ATOM 3491 C C . TYR B 1 11 ? 84.812 -3.879 -14.523 1 66.88 11 TYR B C 1
ATOM 3493 O O . TYR B 1 11 ? 84.438 -2.713 -14.664 1 66.88 11 TYR B O 1
ATOM 3501 N N . GLN B 1 12 ? 84.062 -4.75 -13.875 1 66.38 12 GLN B N 1
ATOM 3502 C CA . GLN B 1 12 ? 82.812 -4.379 -13.273 1 66.38 12 GLN B CA 1
ATOM 3503 C C . GLN B 1 12 ? 83 -3.41 -12.109 1 66.38 12 GLN B C 1
ATOM 3505 O O . GLN B 1 12 ? 82.188 -2.463 -11.945 1 66.38 12 GLN B O 1
ATOM 3510 N N . PHE B 1 13 ? 84.125 -3.537 -11.281 1 70.38 13 PHE B N 1
ATOM 3511 C CA . PHE B 1 13 ? 84.5 -2.619 -10.219 1 70.38 13 PHE B CA 1
ATOM 3512 C C . PHE B 1 13 ? 84.875 -1.266 -10.797 1 70.38 13 PHE B C 1
ATOM 3514 O O . PHE B 1 13 ? 84.5 -0.221 -10.273 1 70.38 13 PHE B O 1
ATOM 3521 N N . LEU B 1 14 ? 85.625 -1.312 -11.945 1 69.38 14 LEU B N 1
ATOM 3522 C CA . LEU B 1 14 ? 86.062 -0.077 -12.609 1 69.38 14 LEU B CA 1
ATOM 3523 C C . LEU B 1 14 ? 84.875 0.626 -13.242 1 69.38 14 LEU B C 1
ATOM 3525 O O . LEU B 1 14 ? 84.75 1.854 -13.188 1 69.38 14 LEU B O 1
ATOM 3529 N N . ARG B 1 15 ? 83.938 -0.133 -13.875 1 66 15 ARG B N 1
ATOM 3530 C CA . ARG B 1 15 ? 82.75 0.469 -14.445 1 66 15 ARG B CA 1
ATOM 3531 C C . ARG B 1 15 ? 81.875 1.073 -13.359 1 66 15 ARG B C 1
ATOM 3533 O O . ARG B 1 15 ? 81.312 2.174 -13.523 1 66 15 ARG B O 1
ATOM 3540 N N . ARG B 1 16 ? 81.688 0.427 -12.234 1 62.22 16 ARG B N 1
ATOM 3541 C CA . ARG B 1 16 ? 80.875 0.953 -11.094 1 62.22 16 ARG B CA 1
ATOM 3542 C C . ARG B 1 16 ? 81.562 2.195 -10.523 1 62.22 16 ARG B C 1
ATOM 3544 O O . ARG B 1 16 ? 80.875 3.16 -10.156 1 62.22 16 ARG B O 1
ATOM 3551 N N . ARG B 1 17 ? 82.938 2.219 -10.461 1 62.62 17 ARG B N 1
ATOM 3552 C CA . ARG B 1 17 ? 83.688 3.377 -10.039 1 62.62 17 ARG B CA 1
ATOM 3553 C C . ARG B 1 17 ? 83.562 4.531 -11.016 1 62.62 17 ARG B C 1
ATOM 3555 O O . ARG B 1 17 ? 83.5 5.691 -10.609 1 62.62 17 ARG B O 1
ATOM 3562 N N . LEU B 1 18 ? 83.562 4.184 -12.305 1 67.06 18 LEU B N 1
ATOM 3563 C CA . LEU B 1 18 ? 83.438 5.227 -13.312 1 67.06 18 LEU B CA 1
ATOM 3564 C C . LEU B 1 18 ? 82 5.828 -13.289 1 67.06 18 LEU B C 1
ATOM 3566 O O . LEU B 1 18 ? 81.875 7.047 -13.391 1 67.06 18 LEU B O 1
ATOM 3570 N N . VAL B 1 19 ? 81.062 5.035 -13.203 1 63.59 19 VAL B N 1
ATOM 3571 C CA . VAL B 1 19 ? 79.688 5.543 -13.164 1 63.59 19 VAL B CA 1
ATOM 3572 C C . VAL B 1 19 ? 79.438 6.301 -11.859 1 63.59 19 VAL B C 1
ATOM 3574 O O . VAL B 1 19 ? 78.812 7.367 -11.852 1 63.59 19 VAL B O 1
ATOM 3577 N N . SER B 1 20 ? 79.938 5.805 -10.75 1 58.44 20 SER B N 1
ATOM 3578 C CA . SER B 1 20 ? 79.875 6.508 -9.469 1 58.44 20 SER B CA 1
ATOM 3579 C C . SER B 1 20 ? 80.625 7.82 -9.508 1 58.44 20 SER B C 1
ATOM 3581 O O . SER B 1 20 ? 80.188 8.82 -8.922 1 58.44 20 SER B O 1
ATOM 3583 N N . ALA B 1 21 ? 81.812 7.801 -10.164 1 62.22 21 ALA B N 1
ATOM 3584 C CA . ALA B 1 21 ? 82.625 9.016 -10.352 1 62.22 21 ALA B CA 1
ATOM 3585 C C . ALA B 1 21 ? 81.812 10.031 -11.203 1 62.22 21 ALA B C 1
ATOM 3587 O O . ALA B 1 21 ? 82 11.242 -11.008 1 62.22 21 ALA B O 1
ATOM 3588 N N . LEU B 1 22 ? 81.25 9.516 -12.211 1 60.56 22 LEU B N 1
ATOM 3589 C CA . LEU B 1 22 ? 80.5 10.43 -13.109 1 60.56 22 LEU B CA 1
ATOM 3590 C C . LEU B 1 22 ? 79.25 11 -12.445 1 60.56 22 LEU B C 1
ATOM 3592 O O . LEU B 1 22 ? 78.938 12.148 -12.68 1 60.56 22 LEU B O 1
ATOM 3596 N N . VAL B 1 23 ? 78.688 10.195 -11.695 1 56.97 23 VAL B N 1
ATOM 3597 C CA . VAL B 1 23 ? 77.438 10.656 -11.125 1 56.97 23 VAL B CA 1
ATOM 3598 C C . VAL B 1 23 ? 77.688 11.336 -9.781 1 56.97 23 VAL B C 1
ATOM 3600 O O . VAL B 1 23 ? 77 12.328 -9.445 1 56.97 23 VAL B O 1
ATOM 3603 N N . SER B 1 24 ? 78.5 10.711 -8.789 1 53.78 24 SER B N 1
ATOM 3604 C CA . SER B 1 24 ? 78.625 11.305 -7.465 1 53.78 24 SER B CA 1
ATOM 3605 C C . SER B 1 24 ? 80.062 11.867 -7.266 1 53.78 24 SER B C 1
ATOM 3607 O O . SER B 1 24 ? 80.375 12.359 -6.18 1 53.78 24 SER B O 1
ATOM 3609 N N . ALA B 1 25 ? 80.688 12.664 -8.328 1 52.5 25 ALA B N 1
ATOM 3610 C CA . ALA B 1 25 ? 82 13.32 -8.336 1 52.5 25 ALA B CA 1
ATOM 3611 C C . ALA B 1 25 ? 82.875 12.75 -7.238 1 52.5 25 ALA B C 1
ATOM 3613 O O . ALA B 1 25 ? 84 13.203 -7.062 1 52.5 25 ALA B O 1
ATOM 3614 N N . ASP B 1 26 ? 82.562 12.094 -6.223 1 45.44 26 ASP B N 1
ATOM 3615 C CA . ASP B 1 26 ? 83.438 11.43 -5.254 1 45.44 26 ASP B CA 1
ATOM 3616 C C . ASP B 1 26 ? 83.25 9.914 -5.316 1 45.44 26 ASP B C 1
ATOM 3618 O O . ASP B 1 26 ? 82.125 9.398 -5.105 1 45.44 26 ASP B O 1
ATOM 3622 N N . ALA B 1 27 ? 84.062 9.188 -6.051 1 47.34 27 ALA B N 1
ATOM 3623 C CA . ALA B 1 27 ? 84.188 7.77 -6.402 1 47.34 27 ALA B CA 1
ATOM 3624 C C . ALA B 1 27 ? 84 6.887 -5.168 1 47.34 27 ALA B C 1
ATOM 3626 O O . ALA B 1 27 ? 83.75 5.688 -5.285 1 47.34 27 ALA B O 1
ATOM 3627 N N . ASN B 1 28 ? 84.562 7.277 -4.059 1 42.41 28 ASN B N 1
ATOM 3628 C CA . ASN B 1 28 ? 84.688 6.457 -2.855 1 42.41 28 ASN B CA 1
ATOM 3629 C C . ASN B 1 28 ? 83.438 6.531 -2.008 1 42.41 28 ASN B C 1
ATOM 3631 O O . ASN B 1 28 ? 83.438 6.234 -0.812 1 42.41 28 ASN B O 1
ATOM 3635 N N . HIS B 1 29 ? 82.438 7.258 -2.451 1 47.75 29 HIS B N 1
ATOM 3636 C CA . HIS B 1 29 ? 81.312 7.273 -1.502 1 47.75 29 HIS B CA 1
ATOM 3637 C C . HIS B 1 29 ? 80.562 5.949 -1.504 1 47.75 29 HIS B C 1
ATOM 3639 O O . HIS B 1 29 ? 80 5.535 -2.533 1 47.75 29 HIS B O 1
ATOM 3645 N N . PRO B 1 30 ? 80.875 5.07 -0.64 1 47.91 30 PRO B N 1
ATOM 3646 C CA . PRO B 1 30 ? 80.438 3.682 -0.555 1 47.91 30 PRO B CA 1
ATOM 3647 C C . PRO B 1 30 ? 78.938 3.557 -0.582 1 47.91 30 PRO B C 1
ATOM 3649 O O . PRO B 1 30 ? 78.375 2.443 -0.569 1 47.91 30 PRO B O 1
ATOM 3652 N N . VAL B 1 31 ? 78.25 4.594 -0.22 1 48.47 31 VAL B N 1
ATOM 3653 C CA . VAL B 1 31 ? 76.812 4.309 -0.13 1 48.47 31 VAL B CA 1
ATOM 3654 C C . VAL B 1 31 ? 76.125 4.555 -1.485 1 48.47 31 VAL B C 1
ATOM 3656 O O . VAL B 1 31 ? 76.25 5.645 -2.049 1 48.47 31 VAL B O 1
ATOM 3659 N N . ALA B 1 32 ? 75.812 3.545 -2.213 1 50 32 ALA B N 1
ATOM 3660 C CA . ALA B 1 32 ? 75.188 3.621 -3.508 1 50 32 ALA B CA 1
ATOM 3661 C C . ALA B 1 32 ? 73.938 4.578 -3.455 1 50 32 ALA B C 1
ATOM 3663 O O . ALA B 1 32 ? 73.062 4.426 -2.613 1 50 32 ALA B O 1
ATOM 3664 N N . PRO B 1 33 ? 74.188 5.852 -3.994 1 56 33 PRO B N 1
ATOM 3665 C CA . PRO B 1 33 ? 73.125 6.871 -4.059 1 56 33 PRO B CA 1
ATOM 3666 C C . PRO B 1 33 ? 71.75 6.301 -4.488 1 56 33 PRO B C 1
ATOM 3668 O O . PRO B 1 33 ? 70.75 6.867 -4.164 1 56 33 PRO B O 1
ATOM 3671 N N . SER B 1 34 ? 71.812 5.059 -5.012 1 62.22 34 SER B N 1
ATOM 3672 C CA . SER B 1 34 ? 70.562 4.504 -5.602 1 62.22 34 SER B CA 1
ATOM 3673 C C . SER B 1 34 ? 69.625 3.941 -4.531 1 62.22 34 SER B C 1
ATOM 3675 O O . SER B 1 34 ? 68.438 3.91 -4.715 1 62.22 34 SER B O 1
ATOM 3677 N N . ARG B 1 35 ? 70.188 3.734 -3.385 1 64.12 35 ARG B N 1
ATOM 3678 C CA . ARG B 1 35 ? 69.375 3.146 -2.334 1 64.12 35 ARG B CA 1
ATOM 3679 C C . ARG B 1 35 ? 68.375 4.164 -1.784 1 64.12 35 ARG B C 1
ATOM 3681 O O . ARG B 1 35 ? 67.188 3.832 -1.53 1 64.12 35 ARG B O 1
ATOM 3688 N N . ARG B 1 36 ? 68.812 5.422 -1.653 1 62.59 36 ARG B N 1
ATOM 3689 C CA . ARG B 1 36 ? 67.875 6.48 -1.186 1 62.59 36 ARG B CA 1
ATOM 3690 C C . ARG B 1 36 ? 66.812 6.754 -2.197 1 62.59 36 ARG B C 1
ATOM 3692 O O . ARG B 1 36 ? 65.625 6.98 -1.821 1 62.59 36 ARG B O 1
ATOM 3699 N N . LEU B 1 37 ? 67.188 6.73 -3.406 1 64 37 LEU B N 1
ATOM 3700 C CA . LEU B 1 37 ? 66.25 6.941 -4.473 1 64 37 LEU B CA 1
ATOM 3701 C C . LEU B 1 37 ? 65.25 5.777 -4.551 1 64 37 LEU B C 1
ATOM 3703 O O . LEU B 1 37 ? 64.062 5.98 -4.734 1 64 37 LEU B O 1
ATOM 3707 N N . VAL B 1 38 ? 65.75 4.605 -4.371 1 67.94 38 VAL B N 1
ATOM 3708 C CA . VAL B 1 38 ? 64.938 3.406 -4.422 1 67.94 38 VAL B CA 1
ATOM 3709 C C . VAL B 1 38 ? 63.969 3.377 -3.217 1 67.94 38 VAL B C 1
ATOM 3711 O O . VAL B 1 38 ? 62.781 3.119 -3.361 1 67.94 38 VAL B O 1
ATOM 3714 N N . ILE B 1 39 ? 64.5 3.756 -2.088 1 67.06 39 ILE B N 1
ATOM 3715 C CA . ILE B 1 39 ? 63.688 3.783 -0.885 1 67.06 39 ILE B CA 1
ATOM 3716 C C . ILE B 1 39 ? 62.688 4.918 -0.981 1 67.06 39 ILE B C 1
ATOM 3718 O O . ILE B 1 39 ? 61.5 4.738 -0.644 1 67.06 39 ILE B O 1
ATOM 3722 N N . GLY B 1 40 ? 63.156 6.047 -1.444 1 68.19 40 GLY B N 1
ATOM 3723 C CA . GLY B 1 40 ? 62.25 7.152 -1.664 1 68.19 40 GLY B CA 1
ATOM 3724 C C . GLY B 1 40 ? 61.125 6.816 -2.65 1 68.19 40 GLY B C 1
ATOM 3725 O O . GLY B 1 40 ? 59.969 7.145 -2.418 1 68.19 40 GLY B O 1
ATOM 3726 N N . THR B 1 41 ? 61.469 6.188 -3.697 1 70.94 41 THR B N 1
ATOM 3727 C CA . THR B 1 41 ? 60.5 5.789 -4.715 1 70.94 41 THR B CA 1
ATOM 3728 C C . THR B 1 41 ? 59.562 4.738 -4.172 1 70.94 41 THR B C 1
ATOM 3730 O O . THR B 1 41 ? 58.344 4.793 -4.438 1 70.94 41 THR B O 1
ATOM 3733 N N . LEU B 1 42 ? 60.125 3.852 -3.412 1 70.44 42 LEU B N 1
ATOM 3734 C CA . LEU B 1 42 ? 59.281 2.809 -2.842 1 70.44 42 LEU B CA 1
ATOM 3735 C C . LEU B 1 42 ? 58.344 3.387 -1.798 1 70.44 42 LEU B C 1
ATOM 3737 O O . LEU B 1 42 ? 57.156 3.02 -1.749 1 70.44 42 LEU B O 1
ATOM 3741 N N . CYS B 1 43 ? 58.844 4.332 -1.005 1 67.44 43 CYS B N 1
ATOM 3742 C CA . CYS B 1 43 ? 58.031 5.02 -0.025 1 67.44 43 CYS B CA 1
ATOM 3743 C C . CYS B 1 43 ? 56.969 5.883 -0.713 1 67.44 43 CYS B C 1
ATOM 3745 O O . CYS B 1 43 ? 55.812 5.914 -0.29 1 67.44 43 CYS B O 1
ATOM 3747 N N . GLY B 1 44 ? 57.375 6.566 -1.661 1 65 44 GLY B N 1
ATOM 3748 C CA . GLY B 1 44 ? 56.406 7.352 -2.436 1 65 44 GLY B CA 1
ATOM 3749 C C . GLY B 1 44 ? 55.344 6.512 -3.074 1 65 44 GLY B C 1
ATOM 3750 O O . GLY B 1 44 ? 54.156 6.883 -3.045 1 65 44 GLY B O 1
ATOM 3751 N N . LEU B 1 45 ? 55.719 5.391 -3.619 1 70.44 45 LEU B N 1
ATOM 3752 C CA . LEU B 1 45 ? 54.75 4.465 -4.211 1 70.44 45 LEU B CA 1
ATOM 3753 C C . LEU B 1 45 ? 53.812 3.932 -3.152 1 70.44 45 LEU B C 1
ATOM 3755 O O . LEU B 1 45 ? 52.594 3.795 -3.408 1 70.44 45 LEU B O 1
ATOM 3759 N N . GLY B 1 46 ? 54.375 3.686 -2.018 1 67.81 46 GLY B N 1
ATOM 3760 C CA . GLY B 1 46 ? 53.531 3.246 -0.916 1 67.81 46 GLY B CA 1
ATOM 3761 C C . GLY B 1 46 ? 52.531 4.285 -0.5 1 67.81 46 GLY B C 1
ATOM 3762 O O . GLY B 1 46 ? 51.344 3.965 -0.326 1 67.81 46 GLY B O 1
ATOM 3763 N N . VAL B 1 47 ? 52.938 5.527 -0.388 1 70.19 47 VAL B N 1
ATOM 3764 C CA . VAL B 1 47 ? 52.062 6.617 -0.015 1 70.19 47 VAL B CA 1
ATOM 3765 C C . VAL B 1 47 ? 51.031 6.84 -1.117 1 70.19 47 VAL B C 1
ATOM 3767 O O . VAL B 1 47 ? 49.844 7.039 -0.836 1 70.19 47 VAL B O 1
ATOM 3770 N N . ALA B 1 48 ? 51.469 6.793 -2.305 1 69.75 48 ALA B N 1
ATOM 3771 C CA . ALA B 1 48 ? 50.562 6.945 -3.434 1 69.75 48 ALA B CA 1
ATOM 3772 C C . ALA B 1 48 ? 49.5 5.848 -3.434 1 69.75 48 ALA B C 1
ATOM 3774 O O . ALA B 1 48 ? 48.312 6.109 -3.676 1 69.75 48 ALA B O 1
ATOM 3775 N N . LEU B 1 49 ? 49.938 4.715 -3.17 1 70.44 49 LEU B N 1
ATOM 3776 C CA . LEU B 1 49 ? 49.031 3.594 -3.09 1 70.44 49 LEU B CA 1
ATOM 3777 C C . LEU B 1 49 ? 48.062 3.77 -1.923 1 70.44 49 LEU B C 1
ATOM 3779 O O . LEU B 1 49 ? 46.875 3.467 -2.045 1 70.44 49 LEU B O 1
ATOM 3783 N N . LEU B 1 50 ? 48.531 4.277 -0.882 1 68.25 50 LEU B N 1
ATOM 3784 C CA . LEU B 1 50 ? 47.719 4.535 0.282 1 68.25 50 LEU B CA 1
ATOM 3785 C C . LEU B 1 50 ? 46.688 5.621 -0.018 1 68.25 50 LEU B C 1
ATOM 3787 O O . LEU B 1 50 ? 45.5 5.488 0.333 1 68.25 50 LEU B O 1
ATOM 3791 N N . VAL B 1 51 ? 47.094 6.672 -0.566 1 70.25 51 VAL B N 1
ATOM 3792 C CA . VAL B 1 51 ? 46.219 7.773 -0.898 1 70.25 51 VAL B CA 1
ATOM 3793 C C . VAL B 1 51 ? 45.156 7.301 -1.907 1 70.25 51 VAL B C 1
ATOM 3795 O O . VAL B 1 51 ? 43.969 7.602 -1.766 1 70.25 51 VAL B O 1
ATOM 3798 N N . THR B 1 52 ? 45.5 6.574 -2.871 1 70.12 52 THR B N 1
ATOM 3799 C CA . THR B 1 52 ? 44.594 6.039 -3.857 1 70.12 52 THR B CA 1
ATOM 3800 C C . THR B 1 52 ? 43.594 5.074 -3.207 1 70.12 52 THR B C 1
ATOM 3802 O O . THR B 1 52 ? 42.406 5.051 -3.561 1 70.12 52 THR B O 1
ATOM 3805 N N . ALA B 1 53 ? 44.094 4.367 -2.373 1 65.88 53 ALA B N 1
ATOM 3806 C CA . ALA B 1 53 ? 43.219 3.445 -1.641 1 65.88 53 ALA B CA 1
ATOM 3807 C C . ALA B 1 53 ? 42.219 4.199 -0.802 1 65.88 53 ALA B C 1
ATOM 3809 O O . ALA B 1 53 ? 41.031 3.832 -0.768 1 65.88 53 ALA B O 1
ATOM 3810 N N . VAL B 1 54 ? 42.656 5.215 -0.142 1 64.44 54 VAL B N 1
ATOM 3811 C CA . VAL B 1 54 ? 41.781 6.02 0.688 1 64.44 54 VAL B CA 1
ATOM 3812 C C . VAL B 1 54 ? 40.688 6.664 -0.182 1 64.44 54 VAL B C 1
ATOM 3814 O O . VAL B 1 54 ? 39.5 6.625 0.158 1 64.44 54 VAL B O 1
ATOM 3817 N N . PHE B 1 55 ? 41.031 7.199 -1.259 1 64.44 55 PHE B N 1
ATOM 3818 C CA . PHE B 1 55 ? 40.062 7.816 -2.158 1 64.44 55 PHE B CA 1
ATOM 3819 C C . PHE B 1 55 ? 39.188 6.762 -2.812 1 64.44 55 PHE B C 1
ATOM 3821 O O . PHE B 1 55 ? 38 7.012 -3.08 1 64.44 55 PHE B O 1
ATOM 3828 N N . GLY B 1 56 ? 39.719 5.711 -3.107 1 60.84 56 GLY B N 1
ATOM 3829 C CA . GLY B 1 56 ? 38.938 4.602 -3.598 1 60.84 56 GLY B CA 1
ATOM 3830 C C . GLY B 1 56 ? 37.875 4.145 -2.609 1 60.84 56 GLY B C 1
ATOM 3831 O O . GLY B 1 56 ? 36.719 3.908 -2.986 1 60.84 56 GLY B O 1
ATOM 3832 N N . VAL B 1 57 ? 38.281 4.113 -1.428 1 59.84 57 VAL B N 1
ATOM 3833 C CA . VAL B 1 57 ? 37.344 3.713 -0.362 1 59.84 57 VAL B CA 1
ATOM 3834 C C . VAL B 1 57 ? 36.281 4.777 -0.18 1 59.84 57 VAL B C 1
ATOM 3836 O O . VAL B 1 57 ? 35.094 4.449 -0.033 1 59.84 57 VAL B O 1
ATOM 3839 N N . ILE B 1 58 ? 36.719 5.961 -0.068 1 58.41 58 ILE B N 1
ATOM 3840 C CA . ILE B 1 58 ? 35.719 7.039 0.048 1 58.41 58 ILE B CA 1
ATOM 3841 C C . ILE B 1 58 ? 34.781 6.992 -1.134 1 58.41 58 ILE B C 1
ATOM 3843 O O . ILE B 1 58 ? 33.562 7.199 -0.967 1 58.41 58 ILE B O 1
ATOM 3847 N N . GLY B 1 59 ? 35.344 6.867 -2.23 1 53.06 59 GLY B N 1
ATOM 3848 C CA . GLY B 1 59 ? 34.5 6.723 -3.414 1 53.06 59 GLY B CA 1
ATOM 3849 C C . GLY B 1 59 ? 33.531 5.555 -3.324 1 53.06 59 GLY B C 1
ATOM 3850 O O . GLY B 1 59 ? 32.406 5.641 -3.799 1 53.06 59 GLY B O 1
ATOM 3851 N N . LEU B 1 60 ? 34.125 4.488 -2.842 1 53.62 60 LEU B N 1
ATOM 3852 C CA . LEU B 1 60 ? 33.312 3.293 -2.699 1 53.62 60 LEU B CA 1
ATOM 3853 C C . LEU B 1 60 ? 32.25 3.477 -1.597 1 53.62 60 LEU B C 1
ATOM 3855 O O . LEU B 1 60 ? 31.141 2.984 -1.709 1 53.62 60 LEU B O 1
ATOM 3859 N N . LEU B 1 61 ? 32.75 3.869 -0.548 1 50.88 61 LEU B N 1
ATOM 3860 C CA . LEU B 1 61 ? 31.859 4.07 0.594 1 50.88 61 LEU B CA 1
ATOM 3861 C C . LEU B 1 61 ? 30.906 5.234 0.344 1 50.88 61 LEU B C 1
ATOM 3863 O O . LEU B 1 61 ? 29.812 5.293 0.93 1 50.88 61 LEU B O 1
ATOM 3867 N N . ASN B 1 62 ? 31.406 6.281 -0.071 1 47.06 62 ASN B N 1
ATOM 3868 C CA . ASN B 1 62 ? 30.516 7.371 -0.434 1 47.06 62 ASN B CA 1
ATOM 3869 C C . ASN B 1 62 ? 29.969 7.207 -1.853 1 47.06 62 ASN B C 1
ATOM 3871 O O . ASN B 1 62 ? 30.484 7.816 -2.791 1 47.06 62 ASN B O 1
ATOM 3875 N N . PRO B 1 63 ? 29.438 6.051 -2.059 1 45.97 63 PRO B N 1
ATOM 3876 C CA . PRO B 1 63 ? 28.875 6.117 -3.412 1 45.97 63 PRO B CA 1
ATOM 3877 C C . PRO B 1 63 ? 28.234 7.469 -3.719 1 45.97 63 PRO B C 1
ATOM 3879 O O . PRO B 1 63 ? 27.609 8.078 -2.842 1 45.97 63 PRO B O 1
ATOM 3882 N N . SER B 1 64 ? 28.953 8.375 -4.328 1 43.5 64 SER B N 1
ATOM 3883 C CA . SER B 1 64 ? 28.453 9.664 -4.805 1 43.5 64 SER B CA 1
ATOM 3884 C C . SER B 1 64 ? 26.969 9.578 -5.168 1 43.5 64 SER B C 1
ATOM 3886 O O . SER B 1 64 ? 26.609 9.023 -6.211 1 43.5 64 SER B O 1
ATOM 3888 N N . GLY B 1 65 ? 26.125 9.164 -4.402 1 47.94 65 GLY B N 1
ATOM 3889 C CA . GLY B 1 65 ? 24.844 9.641 -4.914 1 47.94 65 GLY B CA 1
ATOM 3890 C C . GLY B 1 65 ? 24.953 11 -5.578 1 47.94 65 GLY B C 1
ATOM 3891 O O . GLY B 1 65 ? 24.875 12.031 -4.906 1 47.94 65 GLY B O 1
ATOM 3892 N N . GLY B 1 66 ? 25.938 11.18 -6.363 1 46.19 66 GLY B N 1
ATOM 3893 C CA . GLY B 1 66 ? 26.25 12.328 -7.191 1 46.19 66 GLY B CA 1
ATOM 3894 C C . GLY B 1 66 ? 25.031 13.141 -7.578 1 46.19 66 GLY B C 1
ATOM 3895 O O . GLY B 1 66 ? 23.906 12.672 -7.441 1 46.19 66 GLY B O 1
ATOM 3896 N N . LYS B 1 67 ? 25.297 14.531 -7.875 1 54.28 67 LYS B N 1
ATOM 3897 C CA . LYS B 1 67 ? 24.453 15.508 -8.531 1 54.28 67 LYS B CA 1
ATOM 3898 C C . LYS B 1 67 ? 23.625 14.867 -9.648 1 54.28 67 LYS B C 1
ATOM 3900 O O . LYS B 1 67 ? 22.531 15.344 -9.977 1 54.28 67 LYS B O 1
ATOM 3905 N N . ASP B 1 68 ? 23.859 13.469 -9.883 1 75.06 68 ASP B N 1
ATOM 3906 C CA . ASP B 1 68 ? 23.266 12.859 -11.062 1 75.06 68 ASP B CA 1
ATOM 3907 C C . ASP B 1 68 ? 21.969 12.133 -10.711 1 75.06 68 ASP B C 1
ATOM 3909 O O . ASP B 1 68 ? 21.25 11.664 -11.594 1 75.06 68 ASP B O 1
ATOM 3913 N N . TRP B 1 69 ? 21.5 12.148 -9.367 1 81.12 69 TRP B N 1
ATOM 3914 C CA . TRP B 1 69 ? 20.234 11.492 -9.047 1 81.12 69 TRP B CA 1
ATOM 3915 C C . TRP B 1 69 ? 19.062 12.367 -9.453 1 81.12 69 TRP B C 1
ATOM 3917 O O . TRP B 1 69 ? 17.938 11.883 -9.57 1 81.12 69 TRP B O 1
ATOM 3927 N N . LEU B 1 70 ? 19.391 13.617 -9.82 1 81.88 70 LEU B N 1
ATOM 3928 C CA . LEU B 1 70 ? 18.328 14.547 -10.211 1 81.88 70 LEU B CA 1
ATOM 3929 C C . LEU B 1 70 ? 18.109 14.5 -11.719 1 81.88 70 LEU B C 1
ATOM 3931 O O . LEU B 1 70 ? 17.297 15.258 -12.258 1 81.88 70 LEU B O 1
ATOM 3935 N N . ALA B 1 71 ? 18.812 13.641 -12.5 1 79.69 71 ALA B N 1
ATOM 3936 C CA . ALA B 1 71 ? 18.656 13.555 -13.953 1 79.69 71 ALA B CA 1
ATOM 3937 C C . ALA B 1 71 ? 17.406 12.781 -14.328 1 79.69 71 ALA B C 1
ATOM 3939 O O . ALA B 1 71 ? 16.984 12.773 -15.492 1 79.69 71 ALA B O 1
ATOM 3940 N N . GLY B 1 72 ? 16.547 12.438 -13.516 1 78.5 72 GLY B N 1
ATOM 3941 C CA . GLY B 1 72 ? 15.336 11.711 -13.828 1 78.5 72 GLY B CA 1
ATOM 3942 C C . GLY B 1 72 ? 15.586 10.328 -14.398 1 78.5 72 GLY B C 1
ATOM 3943 O O . GLY B 1 72 ? 16.734 9.961 -14.656 1 78.5 72 GLY B O 1
ATOM 3944 N N . GLY B 1 73 ? 14.523 9.461 -14.57 1 87.44 73 GLY B N 1
ATOM 3945 C CA . GLY B 1 73 ? 14.57 8.148 -15.203 1 87.44 73 GLY B CA 1
ATOM 3946 C C . GLY B 1 73 ? 15.188 7.082 -14.328 1 87.44 73 GLY B C 1
ATOM 3947 O O . GLY B 1 73 ? 15.641 6.047 -14.828 1 87.44 73 GLY B O 1
ATOM 3948 N N . LYS B 1 74 ? 15.359 7.406 -13.156 1 93.19 74 LYS B N 1
ATOM 3949 C CA . LYS B 1 74 ? 15.93 6.441 -12.219 1 93.19 74 LYS B CA 1
ATOM 3950 C C . LYS B 1 74 ? 15.047 6.301 -10.977 1 93.19 74 LYS B C 1
ATOM 3952 O O . LYS B 1 74 ? 14.352 7.242 -10.594 1 93.19 74 LYS B O 1
ATOM 3957 N N . VAL B 1 75 ? 15.117 5.078 -10.469 1 96.25 75 VAL B N 1
ATOM 3958 C CA . VAL B 1 75 ? 14.492 4.867 -9.164 1 96.25 75 VAL B CA 1
ATOM 3959 C C . VAL B 1 75 ? 15.414 5.359 -8.055 1 96.25 75 VAL B C 1
ATOM 3961 O O . VAL B 1 75 ? 16.594 5.023 -8.039 1 96.25 75 VAL B O 1
ATOM 3964 N N . ILE B 1 76 ? 14.922 6.219 -7.211 1 96.38 76 ILE B N 1
ATOM 3965 C CA . ILE B 1 76 ? 15.68 6.754 -6.082 1 96.38 76 ILE B CA 1
ATOM 3966 C C . ILE B 1 76 ? 15.234 6.062 -4.793 1 96.38 76 ILE B C 1
ATOM 3968 O O . ILE B 1 76 ? 14.062 6.105 -4.43 1 96.38 76 ILE B O 1
ATOM 3972 N N . VAL B 1 77 ? 16.156 5.395 -4.168 1 95.88 77 VAL B N 1
ATOM 3973 C CA . VAL B 1 77 ? 15.875 4.711 -2.912 1 95.88 77 VAL B CA 1
ATOM 3974 C C . VAL B 1 77 ? 16.531 5.465 -1.757 1 95.88 77 VAL B C 1
ATOM 3976 O O . VAL B 1 77 ? 17.719 5.789 -1.813 1 95.88 77 VAL B O 1
ATOM 3979 N N . GLU B 1 78 ? 15.664 5.848 -0.779 1 95.38 78 GLU B N 1
ATOM 3980 C CA . GLU B 1 78 ? 16.203 6.516 0.399 1 95.38 78 GLU B CA 1
ATOM 3981 C C . GLU B 1 78 ? 17.047 5.562 1.236 1 95.38 78 GLU B C 1
ATOM 3983 O O . GLU B 1 78 ? 16.609 4.461 1.573 1 95.38 78 GLU B O 1
ATOM 3988 N N . GLU B 1 79 ? 18.188 6.129 1.561 1 89.81 79 GLU B N 1
ATOM 3989 C CA . GLU B 1 79 ? 19.094 5.336 2.387 1 89.81 79 GLU B CA 1
ATOM 3990 C C . GLU B 1 79 ? 18.484 5.047 3.756 1 89.81 79 GLU B C 1
ATOM 3992 O O . GLU B 1 79 ? 17.875 5.934 4.371 1 89.81 79 GLU B O 1
ATOM 3997 N N . ASP B 1 80 ? 18.5 3.842 4.301 1 87.75 80 ASP B N 1
ATOM 3998 C CA . ASP B 1 80 ? 18.156 3.416 5.652 1 87.75 80 ASP B CA 1
ATOM 3999 C C . ASP B 1 80 ? 16.688 2.992 5.738 1 87.75 80 ASP B C 1
ATOM 4001 O O . ASP B 1 80 ? 16.375 1.951 6.32 1 87.75 80 ASP B O 1
ATOM 4005 N N . THR B 1 81 ? 15.797 3.818 5.043 1 94.69 81 THR B N 1
ATOM 4006 C CA . THR B 1 81 ? 14.391 3.48 5.227 1 94.69 81 THR B CA 1
ATOM 4007 C C . THR B 1 81 ? 13.891 2.6 4.082 1 94.69 81 THR B C 1
ATOM 4009 O O . THR B 1 81 ? 12.867 1.921 4.215 1 94.69 81 THR B O 1
ATOM 4012 N N . GLY B 1 82 ? 14.547 2.715 2.938 1 96.5 82 GLY B N 1
ATOM 4013 C CA . GLY B 1 82 ? 14.125 1.954 1.772 1 96.5 82 GLY B CA 1
ATOM 4014 C C . GLY B 1 82 ? 12.992 2.613 1.007 1 96.5 82 GLY B C 1
ATOM 4015 O O . GLY B 1 82 ? 12.484 2.053 0.034 1 96.5 82 GLY B O 1
ATOM 4016 N N . ALA B 1 83 ? 12.539 3.83 1.48 1 97.81 83 ALA B N 1
ATOM 4017 C CA . ALA B 1 83 ? 11.516 4.551 0.729 1 97.81 83 ALA B CA 1
ATOM 4018 C C . ALA B 1 83 ? 11.984 4.844 -0.694 1 97.81 83 ALA B C 1
ATOM 4020 O O . ALA B 1 83 ? 13.18 5.055 -0.93 1 97.81 83 ALA B O 1
ATOM 4021 N N . ARG B 1 84 ? 11.016 4.824 -1.584 1 97.62 84 ARG B N 1
ATOM 4022 C CA . ARG B 1 84 ? 11.336 5.004 -2.994 1 97.62 84 ARG B CA 1
ATOM 4023 C C . ARG B 1 84 ? 10.727 6.289 -3.539 1 97.62 84 ARG B C 1
ATOM 4025 O O . ARG B 1 84 ? 9.625 6.672 -3.145 1 97.62 84 ARG B O 1
ATOM 4032 N N . TYR B 1 85 ? 11.5 6.914 -4.473 1 97.12 85 TYR B N 1
ATOM 4033 C CA . TYR B 1 85 ? 11.047 8.148 -5.098 1 97.12 85 TYR B CA 1
ATOM 4034 C C . TYR B 1 85 ? 11.336 8.148 -6.594 1 97.12 85 TYR B C 1
ATOM 4036 O O . TYR B 1 85 ? 12.242 7.445 -7.055 1 97.12 85 TYR B O 1
ATOM 4044 N N . ILE B 1 86 ? 10.555 8.867 -7.309 1 96.56 86 ILE B N 1
ATOM 4045 C CA . ILE B 1 86 ? 10.82 9.188 -8.703 1 96.56 86 ILE B CA 1
ATOM 4046 C C . ILE B 1 86 ? 10.789 10.703 -8.898 1 96.56 86 ILE B C 1
ATOM 4048 O O . ILE B 1 86 ? 9.953 11.398 -8.312 1 96.56 86 ILE B O 1
ATOM 4052 N N . LEU B 1 87 ? 11.734 11.227 -9.641 1 95 87 LEU B N 1
ATOM 4053 C CA . LEU B 1 87 ? 11.695 12.641 -10.008 1 95 87 LEU B CA 1
ATOM 4054 C C . LEU B 1 87 ? 10.68 12.891 -11.109 1 95 87 LEU B C 1
ATOM 4056 O O . LEU B 1 87 ? 10.805 12.359 -12.211 1 95 87 LEU B O 1
ATOM 4060 N N . GLY B 1 88 ? 9.656 13.695 -10.742 1 91.94 88 GLY B N 1
ATOM 4061 C CA . GLY B 1 88 ? 8.633 14 -11.734 1 91.94 88 GLY B CA 1
ATOM 4062 C C . GLY B 1 88 ? 9.062 15.062 -12.727 1 91.94 88 GLY B C 1
ATOM 4063 O O . GLY B 1 88 ? 10.07 15.734 -12.531 1 91.94 88 GLY B O 1
ATOM 4064 N N . GLN B 1 89 ? 8.219 15.156 -13.781 1 87.75 89 GLN B N 1
ATOM 4065 C CA . GLN B 1 89 ? 8.461 16.203 -14.766 1 87.75 89 GLN B CA 1
ATOM 4066 C C . GLN B 1 89 ? 8.289 17.594 -14.148 1 87.75 89 GLN B C 1
ATOM 4068 O O . GLN B 1 89 ? 8.812 18.578 -14.672 1 87.75 89 GLN B O 1
ATOM 4073 N N . ASP B 1 90 ? 7.605 17.656 -13.055 1 87.94 90 ASP B N 1
ATOM 4074 C CA . ASP B 1 90 ? 7.348 18.922 -12.359 1 87.94 90 ASP B CA 1
ATOM 4075 C C . ASP B 1 90 ? 8.523 19.312 -11.469 1 87.94 90 ASP B C 1
ATOM 4077 O O . ASP B 1 90 ? 8.469 20.312 -10.766 1 87.94 90 ASP B O 1
ATOM 4081 N N . GLY B 1 91 ? 9.547 18.469 -11.43 1 89.06 91 GLY B N 1
ATOM 4082 C CA . GLY B 1 91 ? 10.742 18.766 -10.656 1 89.06 91 GLY B CA 1
ATOM 4083 C C . GLY B 1 91 ? 10.625 18.344 -9.203 1 89.06 91 GLY B C 1
ATOM 4084 O O . GLY B 1 91 ? 11.539 18.594 -8.406 1 89.06 91 GLY B O 1
ATOM 4085 N N . ALA B 1 92 ? 9.531 17.719 -8.859 1 94 92 ALA B N 1
ATOM 4086 C CA . ALA B 1 92 ? 9.32 17.266 -7.488 1 94 92 ALA B CA 1
ATOM 4087 C C . ALA B 1 92 ? 9.648 15.789 -7.344 1 94 92 ALA B C 1
ATOM 4089 O O . ALA B 1 92 ? 9.57 15.031 -8.312 1 94 92 ALA B O 1
ATOM 4090 N N . LEU B 1 93 ? 10.086 15.438 -6.176 1 95.75 93 LEU B N 1
ATOM 4091 C CA . LEU B 1 93 ? 10.266 14.031 -5.84 1 95.75 93 LEU B CA 1
ATOM 4092 C C . LEU B 1 93 ? 8.945 13.414 -5.379 1 95.75 93 LEU B C 1
ATOM 4094 O O . LEU B 1 93 ? 8.359 13.859 -4.391 1 95.75 93 LEU B O 1
ATOM 4098 N N . HIS B 1 94 ? 8.508 12.508 -6.141 1 96.19 94 HIS B N 1
ATOM 4099 C CA . HIS B 1 94 ? 7.277 11.82 -5.785 1 96.19 94 HIS B CA 1
ATOM 4100 C C . HIS B 1 94 ? 7.562 10.523 -5.047 1 96.19 94 HIS B C 1
ATOM 4102 O O . HIS B 1 94 ? 8.25 9.641 -5.574 1 96.19 94 HIS B O 1
ATOM 4108 N N . PRO B 1 95 ? 7.086 10.383 -3.812 1 96.88 95 PRO B N 1
ATOM 4109 C CA . PRO B 1 95 ? 7.168 9.062 -3.17 1 96.88 95 PRO B CA 1
ATOM 4110 C C . PRO B 1 95 ? 6.367 7.996 -3.91 1 96.88 95 PRO B C 1
ATOM 4112 O O . PRO B 1 95 ? 5.289 8.281 -4.434 1 96.88 95 PRO B O 1
ATOM 4115 N N . VAL B 1 96 ? 6.953 6.824 -3.996 1 97.56 96 VAL B N 1
ATOM 4116 C CA . VAL B 1 96 ? 6.305 5.742 -4.73 1 97.56 96 VAL B CA 1
ATOM 4117 C C . VAL B 1 96 ? 6.016 4.578 -3.787 1 97.56 96 VAL B C 1
ATOM 4119 O O . VAL B 1 96 ? 6.848 4.23 -2.945 1 97.56 96 VAL B O 1
ATOM 4122 N N . LEU B 1 97 ? 4.938 3.926 -3.975 1 96.62 97 LEU B N 1
ATOM 4123 C CA . LEU B 1 97 ? 4.41 2.939 -3.037 1 96.62 97 LEU B CA 1
ATOM 4124 C C . LEU B 1 97 ? 5.312 1.71 -2.98 1 96.62 97 LEU B C 1
ATOM 4126 O O . LEU B 1 97 ? 5.445 1.079 -1.931 1 96.62 97 LEU B O 1
ATOM 4130 N N . ASN B 1 98 ? 5.852 1.351 -4.121 1 97.56 98 ASN B N 1
ATOM 4131 C CA . ASN B 1 98 ? 6.613 0.108 -4.203 1 97.56 98 ASN B CA 1
ATOM 4132 C C . ASN B 1 98 ? 7.645 0.152 -5.328 1 97.56 98 ASN B C 1
ATOM 4134 O O . ASN B 1 98 ? 7.617 1.06 -6.16 1 97.56 98 ASN B O 1
ATOM 4138 N N . TYR B 1 99 ? 8.508 -0.786 -5.316 1 98.06 99 TYR B N 1
ATOM 4139 C CA . TYR B 1 99 ? 9.633 -0.778 -6.246 1 98.06 99 TYR B CA 1
ATOM 4140 C C . TYR B 1 99 ? 9.156 -0.999 -7.68 1 98.06 99 TYR B C 1
ATOM 4142 O O . TYR B 1 99 ? 9.656 -0.367 -8.609 1 98.06 99 TYR B O 1
ATOM 4150 N N . ALA B 1 100 ? 8.188 -1.888 -7.844 1 98.56 100 ALA B N 1
ATOM 4151 C CA . ALA B 1 100 ? 7.68 -2.182 -9.18 1 98.56 100 ALA B CA 1
ATOM 4152 C C . ALA B 1 100 ? 7.086 -0.935 -9.828 1 98.56 100 ALA B C 1
ATOM 4154 O O . ALA B 1 100 ? 7.332 -0.661 -11.008 1 98.56 100 ALA B O 1
ATOM 4155 N N . SER B 1 101 ? 6.309 -0.203 -9.078 1 98.31 101 SER B N 1
ATOM 4156 C CA . SER B 1 101 ? 5.75 1.036 -9.609 1 98.31 101 SER B CA 1
ATOM 4157 C C . SER B 1 101 ? 6.852 2.023 -9.977 1 98.31 101 SER B C 1
ATOM 4159 O O . SER B 1 101 ? 6.773 2.689 -11.016 1 98.31 101 SER B O 1
ATOM 4161 N N . ALA B 1 102 ? 7.805 2.117 -9.109 1 98.25 102 ALA B N 1
ATOM 4162 C CA . ALA B 1 102 ? 8.914 3.025 -9.375 1 98.25 102 ALA B CA 1
ATOM 4163 C C . ALA B 1 102 ? 9.648 2.637 -10.656 1 98.25 102 ALA B C 1
ATOM 4165 O O . ALA B 1 102 ? 10 3.498 -11.469 1 98.25 102 ALA B O 1
ATOM 4166 N N . ARG B 1 103 ? 9.898 1.342 -10.828 1 98 103 ARG B N 1
ATOM 4167 C CA . ARG B 1 103 ? 10.578 0.852 -12.023 1 98 103 ARG B CA 1
ATOM 4168 C C . ARG B 1 103 ? 9.766 1.159 -13.281 1 98 103 ARG B C 1
ATOM 4170 O O . ARG B 1 103 ? 10.32 1.57 -14.297 1 98 103 ARG B O 1
ATOM 4177 N N . LEU B 1 104 ? 8.477 0.926 -13.188 1 98.06 104 LEU B N 1
ATOM 4178 C CA . LEU B 1 104 ? 7.605 1.215 -14.32 1 98.06 104 LEU B CA 1
ATOM 4179 C C . LEU B 1 104 ? 7.68 2.689 -14.703 1 98.06 104 LEU B C 1
ATOM 4181 O O . LEU B 1 104 ? 7.711 3.027 -15.891 1 98.06 104 LEU B O 1
ATOM 4185 N N . MET B 1 105 ? 7.723 3.604 -13.703 1 96.75 105 MET B N 1
ATOM 4186 C CA . MET B 1 105 ? 7.762 5.047 -13.938 1 96.75 105 MET B CA 1
ATOM 4187 C C . MET B 1 105 ? 9.133 5.477 -14.445 1 96.75 105 MET B C 1
ATOM 4189 O O . MET B 1 105 ? 9.234 6.395 -15.266 1 96.75 105 MET B O 1
ATOM 4193 N N . ALA B 1 106 ? 10.195 4.863 -13.938 1 95.75 106 ALA B N 1
ATOM 4194 C CA . ALA B 1 106 ? 11.555 5.195 -14.375 1 95.75 106 ALA B CA 1
ATOM 4195 C C . ALA B 1 106 ? 11.781 4.781 -15.82 1 95.75 106 ALA B C 1
ATOM 4197 O O . ALA B 1 106 ? 12.555 5.418 -16.547 1 95.75 106 ALA B O 1
ATOM 4198 N N . GLY B 1 107 ? 11.156 3.654 -16.188 1 93.75 107 GLY B N 1
ATOM 4199 C CA . GLY B 1 107 ? 11.352 3.146 -17.547 1 93.75 107 GLY B CA 1
ATOM 4200 C C . GLY B 1 107 ? 12.711 2.49 -17.734 1 93.75 107 GLY B C 1
ATOM 4201 O O . GLY B 1 107 ? 13.297 1.977 -16.781 1 93.75 107 GLY B O 1
ATOM 4202 N N . GLY B 1 108 ? 13.047 2.34 -19.016 1 93.12 108 GLY B N 1
ATOM 4203 C CA . GLY B 1 108 ? 14.344 1.777 -19.344 1 93.12 108 GLY B CA 1
ATOM 4204 C C . GLY B 1 108 ? 14.383 0.264 -19.25 1 93.12 108 GLY B C 1
ATOM 4205 O O . GLY B 1 108 ? 13.406 -0.41 -19.594 1 93.12 108 GLY B O 1
ATOM 4206 N N . ASN B 1 109 ? 15.609 -0.219 -18.766 1 91.94 109 ASN B N 1
ATOM 4207 C CA . ASN B 1 109 ? 15.836 -1.661 -18.797 1 91.94 109 ASN B CA 1
ATOM 4208 C C . ASN B 1 109 ? 15.883 -2.248 -17.391 1 91.94 109 ASN B C 1
ATOM 4210 O O . ASN B 1 109 ? 16.375 -3.357 -17.188 1 91.94 109 ASN B O 1
ATOM 4214 N N . GLY B 1 110 ? 15.477 -1.487 -16.422 1 86.94 110 GLY B N 1
ATOM 4215 C CA . GLY B 1 110 ? 15.312 -2.008 -15.078 1 86.94 110 GLY B CA 1
ATOM 4216 C C . GLY B 1 110 ? 16.562 -1.876 -14.227 1 86.94 110 GLY B C 1
ATOM 4217 O O . GLY B 1 110 ? 16.641 -2.414 -13.125 1 86.94 110 GLY B O 1
ATOM 4218 N N . GLU B 1 111 ? 17.531 -1.106 -14.633 1 85.62 111 GLU B N 1
ATOM 4219 C CA . GLU B 1 111 ? 18.812 -1.116 -13.922 1 85.62 111 GLU B CA 1
ATOM 4220 C C . GLU B 1 111 ? 19.094 0.234 -13.266 1 85.62 111 GLU B C 1
ATOM 4222 O O . GLU B 1 111 ? 19.953 0.339 -12.383 1 85.62 111 GLU B O 1
ATOM 4227 N N . ALA B 1 112 ? 18.438 1.217 -13.555 1 88.88 112 ALA B N 1
ATOM 4228 C CA . ALA B 1 112 ? 18.766 2.561 -13.086 1 88.88 112 ALA B CA 1
ATOM 4229 C C . ALA B 1 112 ? 18.141 2.834 -11.719 1 88.88 112 ALA B C 1
ATOM 4231 O O . ALA B 1 112 ? 17.078 3.445 -11.625 1 88.88 112 ALA B O 1
ATOM 4232 N N . THR B 1 113 ? 18.75 2.336 -10.672 1 92.56 113 THR B N 1
ATOM 4233 C CA . THR B 1 113 ? 18.359 2.572 -9.281 1 92.56 113 THR B CA 1
ATOM 4234 C C . THR B 1 113 ? 19.516 3.152 -8.484 1 92.56 113 THR B C 1
ATOM 4236 O O . THR B 1 113 ? 20.656 2.666 -8.57 1 92.56 113 THR B O 1
ATOM 4239 N N . VAL B 1 114 ? 19.281 4.223 -7.738 1 92.38 114 VAL B N 1
ATOM 4240 C CA . VAL B 1 114 ? 20.312 4.867 -6.945 1 92.38 114 VAL B CA 1
ATOM 4241 C C . VAL B 1 114 ? 19.859 5 -5.496 1 92.38 114 VAL B C 1
ATOM 4243 O O . VAL B 1 114 ? 18.656 5.18 -5.234 1 92.38 114 VAL B O 1
ATOM 4246 N N . THR B 1 115 ? 20.766 4.871 -4.586 1 92.56 115 THR B N 1
ATOM 4247 C CA . THR B 1 115 ? 20.5 5.074 -3.164 1 92.56 115 THR B CA 1
ATOM 4248 C C . THR B 1 115 ? 20.984 6.445 -2.713 1 92.56 115 THR B C 1
ATOM 4250 O O . THR B 1 115 ? 22.141 6.809 -2.969 1 92.56 115 THR B O 1
ATOM 4253 N N . VAL B 1 116 ? 20.125 7.23 -2.09 1 92.56 116 VAL B N 1
ATOM 4254 C CA . VAL B 1 116 ? 20.422 8.609 -1.703 1 92.56 116 VAL B CA 1
ATOM 4255 C C . VAL B 1 116 ? 20.031 8.828 -0.242 1 92.56 116 VAL B C 1
ATOM 4257 O O . VAL B 1 116 ? 18.953 8.414 0.194 1 92.56 116 VAL B O 1
ATOM 4260 N N . PRO B 1 117 ? 20.938 9.461 0.564 1 93.19 117 PRO B N 1
ATOM 4261 C CA . PRO B 1 117 ? 20.562 9.75 1.952 1 93.19 117 PRO B CA 1
ATOM 4262 C C . PRO B 1 117 ? 19.453 10.797 2.061 1 93.19 117 PRO B C 1
ATOM 4264 O O . PRO B 1 117 ? 19.266 11.594 1.142 1 93.19 117 PRO B O 1
ATOM 4267 N N . ALA B 1 118 ? 18.75 10.773 3.191 1 92.62 118 ALA B N 1
ATOM 4268 C CA . ALA B 1 118 ? 17.594 11.633 3.412 1 92.62 118 ALA B CA 1
ATOM 4269 C C . ALA B 1 118 ? 17.969 13.109 3.322 1 92.62 118 ALA B C 1
ATOM 4271 O O . ALA B 1 118 ? 17.188 13.922 2.828 1 92.62 118 ALA B O 1
ATOM 4272 N N . ASP B 1 119 ? 19.125 13.484 3.82 1 92.25 119 ASP B N 1
ATOM 4273 C CA . ASP B 1 119 ? 19.547 14.883 3.84 1 92.25 119 ASP B CA 1
ATOM 4274 C C . ASP B 1 119 ? 19.703 15.43 2.424 1 92.25 119 ASP B C 1
ATOM 4276 O O . ASP B 1 119 ? 19.422 16.594 2.162 1 92.25 119 ASP B O 1
ATOM 4280 N N . LYS B 1 120 ? 20.188 14.562 1.55 1 91.81 120 LYS B N 1
ATOM 4281 C CA . LYS B 1 120 ? 20.297 14.961 0.15 1 91.81 120 LYS B CA 1
ATOM 4282 C C . LYS B 1 120 ? 18.922 15.039 -0.509 1 91.81 120 LYS B C 1
ATOM 4284 O O . LYS B 1 120 ? 18.656 15.938 -1.307 1 91.81 120 LYS B O 1
ATOM 4289 N N . LEU B 1 121 ? 18.047 14.141 -0.145 1 93.88 121 LEU B N 1
ATOM 4290 C CA . LEU B 1 121 ? 16.703 14.117 -0.71 1 93.88 121 LEU B CA 1
ATOM 4291 C C . LEU B 1 121 ? 15.922 15.359 -0.303 1 93.88 121 LEU B C 1
ATOM 4293 O O . LEU B 1 121 ? 14.977 15.758 -0.987 1 93.88 121 LEU B O 1
ATOM 4297 N N . ALA B 1 122 ? 16.328 15.953 0.809 1 92.56 122 ALA B N 1
ATOM 4298 C CA . ALA B 1 122 ? 15.641 17.109 1.36 1 92.56 122 ALA B CA 1
ATOM 4299 C C . ALA B 1 122 ? 15.781 18.328 0.435 1 92.56 122 ALA B C 1
ATOM 4301 O O . ALA B 1 122 ? 15.039 19.297 0.565 1 92.56 122 ALA B O 1
ATOM 4302 N N . LYS B 1 123 ? 16.609 18.234 -0.545 1 89.56 123 LYS B N 1
ATOM 4303 C CA . LYS B 1 123 ? 16.891 19.375 -1.417 1 89.56 123 LYS B CA 1
ATOM 4304 C C . LYS B 1 123 ? 15.875 19.469 -2.543 1 89.56 123 LYS B C 1
ATOM 4306 O O . LYS B 1 123 ? 15.812 20.484 -3.242 1 89.56 123 LYS B O 1
ATOM 4311 N N . ALA B 1 124 ? 15.133 18.453 -2.738 1 92 124 ALA B N 1
ATOM 4312 C CA . ALA B 1 124 ? 14.094 18.469 -3.766 1 92 124 ALA B CA 1
ATOM 4313 C C . ALA B 1 124 ? 12.703 18.5 -3.141 1 92 124 ALA B C 1
ATOM 4315 O O . ALA B 1 124 ? 12.445 17.828 -2.143 1 92 124 ALA B O 1
ATOM 4316 N N . PRO B 1 125 ? 11.836 19.344 -3.781 1 94.06 125 PRO B N 1
ATOM 4317 C CA . PRO B 1 125 ? 10.477 19.391 -3.236 1 94.06 125 PRO B CA 1
ATOM 4318 C C . PRO B 1 125 ? 9.75 18.062 -3.359 1 94.06 125 PRO B C 1
ATOM 4320 O O . PRO B 1 125 ? 10.148 17.203 -4.148 1 94.06 125 PRO B O 1
ATOM 4323 N N . ARG B 1 126 ? 8.75 17.938 -2.523 1 94.75 126 ARG B N 1
ATOM 4324 C CA . ARG B 1 126 ? 7.965 16.703 -2.518 1 94.75 126 ARG B CA 1
ATOM 4325 C C . ARG B 1 126 ? 6.68 16.859 -3.322 1 94.75 126 ARG B C 1
ATOM 4327 O O . ARG B 1 126 ? 6.051 17.922 -3.285 1 94.75 126 ARG B O 1
ATOM 4334 N N . GLY B 1 127 ? 6.414 15.875 -4.105 1 93.44 127 GLY B N 1
ATOM 4335 C CA . GLY B 1 127 ? 5.129 15.797 -4.789 1 93.44 127 GLY B CA 1
ATOM 4336 C C . GLY B 1 127 ? 4.195 14.766 -4.188 1 93.44 127 GLY B C 1
ATOM 4337 O O . GLY B 1 127 ? 4.512 14.156 -3.162 1 93.44 127 GLY B O 1
ATOM 4338 N N . ALA B 1 128 ? 3.066 14.648 -4.82 1 93.06 128 ALA B N 1
ATOM 4339 C CA . ALA B 1 128 ? 2.076 13.68 -4.352 1 93.06 128 ALA B CA 1
ATOM 4340 C C . ALA B 1 128 ? 2.588 12.258 -4.512 1 93.06 128 ALA B C 1
ATOM 4342 O O . ALA B 1 128 ? 3.365 11.961 -5.422 1 93.06 128 ALA B O 1
ATOM 4343 N N . GLN B 1 129 ? 2.172 11.383 -3.621 1 94.25 129 GLN B N 1
ATOM 4344 C CA . GLN B 1 129 ? 2.561 9.977 -3.684 1 94.25 129 GLN B CA 1
ATOM 4345 C C . GLN B 1 129 ? 1.874 9.266 -4.848 1 94.25 129 GLN B C 1
ATOM 4347 O O . GLN B 1 129 ? 0.687 9.484 -5.102 1 94.25 129 GLN B O 1
ATOM 4352 N N . ILE B 1 130 ? 2.645 8.414 -5.523 1 96 130 ILE B N 1
ATOM 4353 C CA . ILE B 1 130 ? 2.104 7.688 -6.672 1 96 130 ILE B CA 1
ATOM 4354 C C . ILE B 1 130 ? 2.396 6.199 -6.527 1 96 130 ILE B C 1
ATOM 4356 O O . ILE B 1 130 ? 3.121 5.785 -5.617 1 96 130 ILE B O 1
ATOM 4360 N N . GLY B 1 131 ? 1.801 5.363 -7.426 1 97 131 GLY B N 1
ATOM 4361 C CA . GLY B 1 131 ? 2.1 3.941 -7.473 1 97 131 GLY B CA 1
ATOM 4362 C C . GLY B 1 131 ? 0.858 3.07 -7.484 1 97 131 GLY B C 1
ATOM 4363 O O . GLY B 1 131 ? -0.239 3.539 -7.176 1 97 131 GLY B O 1
ATOM 4364 N N . ILE B 1 132 ? 1.052 1.858 -7.793 1 96.75 132 ILE B N 1
ATOM 4365 C CA . ILE B 1 132 ? 0.002 0.846 -7.824 1 96.75 132 ILE B CA 1
ATOM 4366 C C . ILE B 1 132 ? -0.106 0.171 -6.461 1 96.75 132 ILE B C 1
ATOM 4368 O O . ILE B 1 132 ? 0.809 -0.54 -6.039 1 96.75 132 ILE B O 1
ATOM 4372 N N . PRO B 1 133 ? -1.243 0.355 -5.773 1 93.75 133 PRO B N 1
ATOM 4373 C CA . PRO B 1 133 ? -1.392 -0.37 -4.508 1 93.75 133 PRO B CA 1
ATOM 4374 C C . PRO B 1 133 ? -1.323 -1.886 -4.684 1 93.75 133 PRO B C 1
ATOM 4376 O O . PRO B 1 133 ? -1.998 -2.439 -5.555 1 93.75 133 PRO B O 1
ATOM 4379 N N . GLY B 1 134 ? -0.451 -2.561 -3.932 1 93.75 134 GLY B N 1
ATOM 4380 C CA . GLY B 1 134 ? -0.371 -4.012 -3.959 1 93.75 134 GLY B CA 1
ATOM 4381 C C . GLY B 1 134 ? 0.686 -4.535 -4.914 1 93.75 134 GLY B C 1
ATOM 4382 O O . GLY B 1 134 ? 0.922 -5.742 -4.984 1 93.75 134 GLY B O 1
ATOM 4383 N N . ALA B 1 135 ? 1.272 -3.666 -5.68 1 97.06 135 ALA B N 1
ATOM 4384 C CA . ALA B 1 135 ? 2.357 -4.082 -6.566 1 97.06 135 ALA B CA 1
ATOM 4385 C C . ALA B 1 135 ? 3.584 -4.512 -5.766 1 97.06 135 ALA B C 1
ATOM 4387 O O . ALA B 1 135 ? 3.691 -4.211 -4.574 1 97.06 135 ALA B O 1
ATOM 4388 N N . PRO B 1 136 ? 4.516 -5.172 -6.348 1 97.25 136 PRO B N 1
ATOM 4389 C CA . PRO B 1 136 ? 5.637 -5.77 -5.617 1 97.25 136 PRO B CA 1
ATOM 4390 C C . PRO B 1 136 ? 6.578 -4.723 -5.031 1 97.25 136 PRO B C 1
ATOM 4392 O O . PRO B 1 136 ? 6.887 -3.725 -5.688 1 97.25 136 PRO B O 1
ATOM 4395 N N . ASP B 1 137 ? 7.066 -5.012 -3.842 1 97.06 137 ASP B N 1
ATOM 4396 C CA . ASP B 1 137 ? 8.055 -4.16 -3.191 1 97.06 137 ASP B CA 1
ATOM 4397 C C . ASP B 1 137 ? 9.477 -4.559 -3.598 1 97.06 137 ASP B C 1
ATOM 4399 O O . ASP B 1 137 ? 10.422 -3.803 -3.377 1 97.06 137 ASP B O 1
ATOM 4403 N N . SER B 1 138 ? 9.578 -5.734 -4.051 1 96.81 138 SER B N 1
ATOM 4404 C CA . SER B 1 138 ? 10.852 -6.262 -4.535 1 96.81 138 SER B CA 1
ATOM 4405 C C . SER B 1 138 ? 10.664 -7.082 -5.809 1 96.81 138 SER B C 1
ATOM 4407 O O . SER B 1 138 ? 9.594 -7.664 -6.023 1 96.81 138 SER B O 1
ATOM 4409 N N . LEU B 1 139 ? 11.664 -7.055 -6.652 1 97.06 139 LEU B N 1
ATOM 4410 C CA . LEU B 1 139 ? 11.688 -7.836 -7.883 1 97.06 139 LEU B CA 1
ATOM 4411 C C . LEU B 1 139 ? 12.898 -8.766 -7.914 1 97.06 139 LEU B C 1
ATOM 4413 O O . LEU B 1 139 ? 14.016 -8.344 -7.629 1 97.06 139 LEU B O 1
ATOM 4417 N N . PRO B 1 140 ? 12.633 -10 -8.25 1 95.44 140 PRO B N 1
ATOM 4418 C CA . PRO B 1 140 ? 13.766 -10.93 -8.297 1 95.44 140 PRO B CA 1
ATOM 4419 C C . PRO B 1 140 ? 14.797 -10.547 -9.352 1 95.44 140 PRO B C 1
ATOM 4421 O O . PRO B 1 140 ? 14.438 -10.016 -10.406 1 95.44 140 PRO B O 1
ATOM 4424 N N . ALA B 1 141 ? 16.016 -10.852 -8.984 1 93.88 141 ALA B N 1
ATOM 4425 C CA . ALA B 1 141 ? 17.062 -10.711 -9.992 1 93.88 141 ALA B CA 1
ATOM 4426 C C . ALA B 1 141 ? 16.859 -11.688 -11.148 1 93.88 141 ALA B C 1
ATOM 4428 O O . ALA B 1 141 ? 16.297 -12.773 -10.953 1 93.88 141 ALA B O 1
ATOM 4429 N N . LYS B 1 142 ? 17.359 -11.305 -12.312 1 93.5 142 LYS B N 1
ATOM 4430 C CA . LYS B 1 142 ? 17.219 -12.156 -13.5 1 93.5 142 LYS B CA 1
ATOM 4431 C C . LYS B 1 142 ? 17.812 -13.539 -13.258 1 93.5 142 LYS B C 1
ATOM 4433 O O . LYS B 1 142 ? 17.234 -14.547 -13.672 1 93.5 142 LYS B O 1
ATOM 4438 N N . ALA B 1 143 ? 18.875 -13.562 -12.531 1 92.44 143 ALA B N 1
ATOM 4439 C CA . ALA B 1 143 ? 19.578 -14.82 -12.281 1 92.44 143 ALA B CA 1
ATOM 4440 C C . ALA B 1 143 ? 18.797 -15.703 -11.312 1 92.44 143 ALA B C 1
ATOM 4442 O O . ALA B 1 143 ? 19.078 -16.906 -11.203 1 92.44 143 ALA B O 1
ATOM 4443 N N . ALA B 1 144 ? 17.859 -15.156 -10.594 1 94 144 ALA B N 1
ATOM 4444 C CA . ALA B 1 144 ? 17.125 -15.883 -9.562 1 94 144 ALA B CA 1
ATOM 4445 C C . ALA B 1 144 ? 15.766 -16.344 -10.086 1 94 144 ALA B C 1
ATOM 4447 O O . ALA B 1 144 ? 14.961 -16.922 -9.344 1 94 144 ALA B O 1
ATOM 4448 N N . LEU B 1 145 ? 15.492 -16.141 -11.383 1 95.69 145 LEU B N 1
ATOM 4449 C CA . LEU B 1 145 ? 14.227 -16.547 -11.977 1 95.69 145 LEU B CA 1
ATOM 4450 C C . LEU B 1 145 ? 14.188 -18.062 -12.18 1 95.69 145 LEU B C 1
ATOM 4452 O O . LEU B 1 145 ? 15.141 -18.656 -12.688 1 95.69 145 LEU B O 1
ATOM 4456 N N . VAL B 1 146 ? 13.086 -18.609 -11.734 1 93.31 146 VAL B N 1
ATOM 4457 C CA . VAL B 1 146 ? 12.875 -20.047 -11.852 1 93.31 146 VAL B CA 1
ATOM 4458 C C . VAL B 1 146 ? 12.367 -20.375 -13.258 1 93.31 146 VAL B C 1
ATOM 4460 O O . VAL B 1 146 ? 11.43 -19.734 -13.75 1 93.31 146 VAL B O 1
ATOM 4463 N N . THR B 1 147 ? 12.961 -21.422 -13.875 1 91.25 147 THR B N 1
ATOM 4464 C CA . THR B 1 147 ? 12.531 -21.844 -15.211 1 91.25 147 THR B CA 1
ATOM 4465 C C . THR B 1 147 ? 12.148 -23.328 -15.211 1 91.25 147 THR B C 1
ATOM 4467 O O . THR B 1 147 ? 11.883 -23.891 -16.266 1 91.25 147 THR B O 1
ATOM 4470 N N . THR B 1 148 ? 12.203 -23.922 -14.023 1 89.12 148 THR B N 1
ATOM 4471 C CA . THR B 1 148 ? 11.82 -25.312 -13.906 1 89.12 148 THR B CA 1
ATOM 4472 C C . THR B 1 148 ? 10.297 -25.453 -13.859 1 89.12 148 THR B C 1
ATOM 4474 O O . THR B 1 148 ? 9.594 -24.516 -13.477 1 89.12 148 THR B O 1
ATOM 4477 N N . PRO B 1 149 ? 9.781 -26.625 -14.266 1 90.25 149 PRO B N 1
ATOM 4478 C CA . PRO B 1 149 ? 8.328 -26.828 -14.281 1 90.25 149 PRO B CA 1
ATOM 4479 C C . PRO B 1 149 ? 7.707 -26.688 -12.891 1 90.25 149 PRO B C 1
ATOM 4481 O O . PRO B 1 149 ? 8.328 -27.062 -11.891 1 90.25 149 PRO B O 1
ATOM 4484 N N . TRP B 1 150 ? 6.578 -26.172 -12.914 1 94.38 150 TRP B N 1
ATOM 4485 C CA . TRP B 1 150 ? 5.82 -26.016 -11.68 1 94.38 150 TRP B CA 1
ATOM 4486 C C . TRP B 1 150 ? 5.25 -27.359 -11.227 1 94.38 150 TRP B C 1
ATOM 4488 O O . TRP B 1 150 ? 5.047 -28.266 -12.039 1 94.38 150 TRP B O 1
ATOM 4498 N N . THR B 1 151 ? 5.043 -27.469 -9.93 1 94.81 151 THR B N 1
ATOM 4499 C CA . THR B 1 151 ? 4.438 -28.656 -9.328 1 94.81 151 THR B CA 1
ATOM 4500 C C . THR B 1 151 ? 3.182 -28.281 -8.547 1 94.81 151 THR B C 1
ATOM 4502 O O . THR B 1 151 ? 3.162 -27.281 -7.836 1 94.81 151 THR B O 1
ATOM 4505 N N . SER B 1 152 ? 2.096 -28.953 -8.773 1 96.44 152 SER B N 1
ATOM 4506 C CA . SER B 1 152 ? 0.895 -28.812 -7.961 1 96.44 152 SER B CA 1
ATOM 4507 C C . SER B 1 152 ? 0.673 -30.047 -7.082 1 96.44 152 SER B C 1
ATOM 4509 O O . SER B 1 152 ? 0.915 -31.172 -7.508 1 96.44 152 SER B O 1
ATOM 4511 N N . CYS B 1 153 ? 0.198 -29.781 -5.84 1 96.31 153 CYS B N 1
ATOM 4512 C CA . CYS B 1 153 ? 0.05 -30.875 -4.895 1 96.31 153 CYS B CA 1
ATOM 4513 C C . CYS B 1 153 ? -1.291 -30.812 -4.176 1 96.31 153 CYS B C 1
ATOM 4515 O O . CYS B 1 153 ? -1.81 -29.719 -3.93 1 96.31 153 CYS B O 1
ATOM 4517 N N . SER B 1 154 ? -1.84 -31.938 -3.889 1 96.5 154 SER B N 1
ATOM 4518 C CA . SER B 1 154 ? -2.988 -32.125 -3.006 1 96.5 154 SER B CA 1
ATOM 4519 C C . SER B 1 154 ? -2.639 -33 -1.819 1 96.5 154 SER B C 1
ATOM 4521 O O . SER B 1 154 ? -2.121 -34.094 -1.996 1 96.5 154 SER B O 1
ATOM 4523 N N . ARG B 1 155 ? -2.889 -32.469 -0.671 1 95 155 ARG B N 1
ATOM 4524 C CA . ARG B 1 155 ? -2.547 -33.219 0.539 1 95 155 ARG B CA 1
ATOM 4525 C C . ARG B 1 155 ? -3.793 -33.531 1.358 1 95 155 ARG B C 1
ATOM 4527 O O . ARG B 1 155 ? -4.656 -32.656 1.544 1 95 155 ARG B O 1
ATOM 4534 N N . THR B 1 156 ? -3.859 -34.75 1.77 1 92.19 156 THR B N 1
ATOM 4535 C CA . THR B 1 156 ? -4.965 -35.188 2.615 1 92.19 156 THR B CA 1
ATOM 4536 C C . THR B 1 156 ? -4.457 -36.062 3.76 1 92.19 156 THR B C 1
ATOM 4538 O O . THR B 1 156 ? -3.293 -36.469 3.773 1 92.19 156 THR B O 1
ATOM 4541 N N . THR B 1 157 ? -5.309 -36.156 4.738 1 87.81 157 THR B N 1
ATOM 4542 C CA . THR B 1 157 ? -5.035 -37.062 5.848 1 87.81 157 THR B CA 1
ATOM 4543 C C . THR B 1 157 ? -6.148 -38.094 5.984 1 87.81 157 THR B C 1
ATOM 4545 O O . THR B 1 157 ? -7.273 -37.875 5.531 1 87.81 157 THR B O 1
ATOM 4548 N N . GLN B 1 158 ? -5.762 -39.281 6.508 1 77.38 158 GLN B N 1
ATOM 4549 C CA . GLN B 1 158 ? -6.723 -40.375 6.656 1 77.38 158 GLN B CA 1
ATOM 4550 C C . GLN B 1 158 ? -7.883 -39.969 7.559 1 77.38 158 GLN B C 1
ATOM 4552 O O . GLN B 1 158 ? -9.008 -40.438 7.383 1 77.38 158 GLN B O 1
ATOM 4557 N N . ASP B 1 159 ? -7.586 -39.062 8.445 1 76.5 159 ASP B N 1
ATOM 4558 C CA . ASP B 1 159 ? -8.617 -38.688 9.406 1 76.5 159 ASP B CA 1
ATOM 4559 C C . ASP B 1 159 ? -9.445 -37.5 8.891 1 76.5 159 ASP B C 1
ATOM 4561 O O . ASP B 1 159 ? -10.367 -37.031 9.57 1 76.5 159 ASP B O 1
ATOM 4565 N N . ALA B 1 160 ? -9.117 -37.125 7.715 1 78.31 160 ALA B N 1
ATOM 4566 C CA . ALA B 1 160 ? -9.883 -35.969 7.199 1 78.31 160 ALA B CA 1
ATOM 4567 C C . ALA B 1 160 ? -11.297 -36.406 6.816 1 78.31 160 ALA B C 1
ATOM 4569 O O . ALA B 1 160 ? -11.5 -37.469 6.246 1 78.31 160 ALA B O 1
ATOM 4570 N N . PRO B 1 161 ? -12.266 -35.562 7.285 1 76.69 161 PRO B N 1
ATOM 4571 C CA . PRO B 1 161 ? -13.625 -35.875 6.836 1 76.69 161 PRO B CA 1
ATOM 4572 C C . PRO B 1 161 ? -13.75 -35.938 5.316 1 76.69 161 PRO B C 1
ATOM 4574 O O . PRO B 1 161 ? -13.023 -35.25 4.605 1 76.69 161 PRO B O 1
ATOM 4577 N N . ALA B 1 162 ? -14.594 -36.781 4.938 1 68.56 162 ALA B N 1
ATOM 4578 C CA . ALA B 1 162 ? -14.789 -37 3.508 1 68.56 162 ALA B CA 1
ATOM 4579 C C . ALA B 1 162 ? -15.188 -35.688 2.807 1 68.56 162 ALA B C 1
ATOM 4581 O O . ALA B 1 162 ? -14.875 -35.5 1.629 1 68.56 162 ALA B O 1
ATOM 4582 N N . SER B 1 163 ? -15.773 -34.812 3.508 1 76.25 163 SER B N 1
ATOM 4583 C CA . SER B 1 163 ? -16.297 -33.594 2.904 1 76.25 163 SER B CA 1
ATOM 4584 C C . SER B 1 163 ? -15.258 -32.469 2.93 1 76.25 163 SER B C 1
ATOM 4586 O O . SER B 1 163 ? -15.414 -31.469 2.24 1 76.25 163 SER B O 1
ATOM 4588 N N . ALA B 1 164 ? -14.25 -32.75 3.631 1 83.38 164 ALA B N 1
ATOM 4589 C CA . ALA B 1 164 ? -13.242 -31.688 3.752 1 83.38 164 ALA B CA 1
ATOM 4590 C C . ALA B 1 164 ? -12.406 -31.578 2.48 1 83.38 164 ALA B C 1
ATOM 4592 O O . ALA B 1 164 ? -12 -32.594 1.91 1 83.38 164 ALA B O 1
ATOM 4593 N N . GLU B 1 165 ? -12.297 -30.422 1.897 1 88.38 165 GLU B N 1
ATOM 4594 C CA . GLU B 1 165 ? -11.469 -30.188 0.72 1 88.38 165 GLU B CA 1
ATOM 4595 C C . GLU B 1 165 ? -9.984 -30.281 1.067 1 88.38 165 GLU B C 1
ATOM 4597 O O . GLU B 1 165 ? -9.492 -29.5 1.896 1 88.38 165 GLU B O 1
ATOM 4602 N N . PRO B 1 166 ? -9.305 -31.25 0.516 1 93.88 166 PRO B N 1
ATOM 4603 C CA . PRO B 1 166 ? -7.875 -31.359 0.794 1 93.88 166 PRO B CA 1
ATOM 4604 C C . PRO B 1 166 ? -7.102 -30.094 0.429 1 93.88 166 PRO B C 1
ATOM 4606 O O . PRO B 1 166 ? -7.527 -29.328 -0.441 1 93.88 166 PRO B O 1
ATOM 4609 N N . ALA B 1 167 ? -5.965 -29.891 0.99 1 93.94 167 ALA B N 1
ATOM 4610 C CA . ALA B 1 167 ? -5.145 -28.703 0.784 1 93.94 167 ALA B CA 1
ATOM 4611 C C . ALA B 1 167 ? -4.398 -28.766 -0.544 1 93.94 167 ALA B C 1
ATOM 4613 O O . ALA B 1 167 ? -3.895 -29.828 -0.923 1 93.94 167 ALA B O 1
ATOM 4614 N N . THR B 1 168 ? -4.406 -27.688 -1.235 1 96.06 168 THR B N 1
ATOM 4615 C CA . THR B 1 168 ? -3.689 -27.562 -2.5 1 96.06 168 THR B CA 1
ATOM 4616 C C . THR B 1 168 ? -2.475 -26.656 -2.354 1 96.06 168 THR B C 1
ATOM 4618 O O . THR B 1 168 ? -2.553 -25.609 -1.712 1 96.06 168 THR B O 1
ATOM 4621 N N . THR B 1 169 ? -1.364 -27.078 -2.871 1 96.44 169 THR B N 1
ATOM 4622 C CA . THR B 1 169 ? -0.132 -26.297 -2.865 1 96.44 169 THR B CA 1
ATOM 4623 C C . THR B 1 169 ? 0.487 -26.25 -4.258 1 96.44 169 THR B C 1
ATOM 4625 O O . THR B 1 169 ? 0.5 -27.25 -4.973 1 96.44 169 THR B O 1
ATOM 4628 N N . VAL B 1 170 ? 0.903 -25.109 -4.645 1 96.62 170 VAL B N 1
ATOM 4629 C CA . VAL B 1 170 ? 1.643 -24.969 -5.895 1 96.62 170 VAL B CA 1
ATOM 4630 C C . VAL B 1 170 ? 3.098 -24.609 -5.602 1 96.62 170 VAL B C 1
ATOM 4632 O O . VAL B 1 170 ? 3.373 -23.75 -4.758 1 96.62 170 VAL B O 1
ATOM 4635 N N . LEU B 1 171 ? 4.004 -25.312 -6.23 1 96.38 171 LEU B N 1
ATOM 4636 C CA . LEU B 1 171 ? 5.434 -25.172 -5.988 1 96.38 171 LEU B CA 1
ATOM 4637 C C . LEU B 1 171 ? 6.156 -24.703 -7.246 1 96.38 171 LEU B C 1
ATOM 4639 O O . LEU B 1 171 ? 6.105 -25.375 -8.281 1 96.38 171 LEU B O 1
ATOM 4643 N N . LEU B 1 172 ? 6.777 -23.531 -7.117 1 94.5 172 LEU B N 1
ATOM 4644 C CA . LEU B 1 172 ? 7.711 -23.094 -8.148 1 94.5 172 LEU B CA 1
ATOM 4645 C C . LEU B 1 172 ? 9.141 -23.469 -7.785 1 94.5 172 LEU B C 1
ATOM 4647 O O . LEU B 1 172 ? 9.602 -23.188 -6.676 1 94.5 172 LEU B O 1
ATOM 4651 N N . GLY B 1 173 ? 9.891 -24.047 -8.664 1 81.69 173 GLY B N 1
ATOM 4652 C CA . GLY B 1 173 ? 11.297 -24.344 -8.469 1 81.69 173 GLY B CA 1
ATOM 4653 C C . GLY B 1 173 ? 11.547 -25.406 -7.414 1 81.69 173 GLY B C 1
ATOM 4654 O O . GLY B 1 173 ? 12.609 -25.438 -6.793 1 81.69 173 GLY B O 1
ATOM 4655 N N . ALA B 1 174 ? 10.531 -26.141 -7.039 1 76.44 174 ALA B N 1
ATOM 4656 C CA . ALA B 1 174 ? 10.766 -27.141 -6.004 1 76.44 174 ALA B CA 1
ATOM 4657 C C . ALA B 1 174 ? 11.312 -28.438 -6.613 1 76.44 174 ALA B C 1
ATOM 4659 O O . ALA B 1 174 ? 11.008 -28.766 -7.762 1 76.44 174 ALA B O 1
ATOM 4660 N N . PRO B 1 175 ? 12.258 -29 -5.742 1 71.75 175 PRO B N 1
ATOM 4661 C CA . PRO B 1 175 ? 12.836 -30.25 -6.227 1 71.75 175 PRO B CA 1
ATOM 4662 C C . PRO B 1 175 ? 11.805 -31.375 -6.344 1 71.75 175 PRO B C 1
ATOM 4664 O O . PRO B 1 175 ? 10.773 -31.344 -5.672 1 71.75 175 PRO B O 1
ATOM 4667 N N . ALA B 1 176 ? 12.07 -32.188 -7.281 1 65.12 176 ALA B N 1
ATOM 4668 C CA . ALA B 1 176 ? 11.258 -33.406 -7.406 1 65.12 176 ALA B CA 1
ATOM 4669 C C . ALA B 1 176 ? 11.539 -34.375 -6.27 1 65.12 176 ALA B C 1
ATOM 4671 O O . ALA B 1 176 ? 12.656 -34.875 -6.148 1 65.12 176 ALA B O 1
ATOM 4672 N N . ALA B 1 177 ? 10.773 -34.312 -5.246 1 78 177 ALA B N 1
ATOM 4673 C CA . ALA B 1 177 ? 10.891 -35.281 -4.168 1 78 177 ALA B CA 1
ATOM 4674 C C . ALA B 1 177 ? 9.633 -36.156 -4.066 1 78 177 ALA B C 1
ATOM 4676 O O . ALA B 1 177 ? 8.547 -35.719 -4.469 1 78 177 ALA B O 1
ATOM 4677 N N . GLY B 1 178 ? 9.906 -37.438 -3.623 1 84.88 178 GLY B N 1
ATOM 4678 C CA . GLY B 1 178 ? 8.82 -38.375 -3.51 1 84.88 178 GLY B CA 1
ATOM 4679 C C . GLY B 1 178 ? 8.992 -39.594 -4.426 1 84.88 178 GLY B C 1
ATOM 4680 O O . GLY B 1 178 ? 10.047 -39.75 -5.035 1 84.88 178 GLY B O 1
ATOM 4681 N N . ILE B 1 179 ? 7.953 -40.406 -4.422 1 90.31 179 ILE B N 1
ATOM 4682 C CA . ILE B 1 179 ? 7.973 -41.625 -5.227 1 90.31 179 ILE B CA 1
ATOM 4683 C C . ILE B 1 179 ? 7.137 -41.438 -6.488 1 90.31 179 ILE B C 1
ATOM 4685 O O . ILE B 1 179 ? 5.973 -41.031 -6.41 1 90.31 179 ILE B O 1
ATOM 4689 N N . ASP B 1 180 ? 7.719 -41.719 -7.555 1 93.19 180 ASP B N 1
ATOM 4690 C CA . ASP B 1 180 ? 7.008 -41.625 -8.82 1 93.19 180 ASP B CA 1
ATOM 4691 C C . ASP B 1 180 ? 5.93 -42.688 -8.953 1 93.19 180 ASP B C 1
ATOM 4693 O O . ASP B 1 180 ? 6.156 -43.844 -8.602 1 93.19 180 ASP B O 1
ATOM 4697 N N . LEU B 1 181 ? 4.789 -42.281 -9.359 1 93.88 181 LEU B N 1
ATOM 4698 C CA . LEU B 1 181 ? 3.799 -43.281 -9.781 1 93.88 181 LEU B CA 1
ATOM 4699 C C . LEU B 1 181 ? 4.188 -43.906 -11.117 1 93.88 181 LEU B C 1
ATOM 4701 O O . LEU B 1 181 ? 4.211 -43.219 -12.141 1 93.88 181 LEU B O 1
ATOM 4705 N N . PRO B 1 182 ? 4.516 -45.125 -11.031 1 92.62 182 PRO B N 1
ATOM 4706 C CA . PRO B 1 182 ? 4.879 -45.75 -12.305 1 92.62 182 PRO B CA 1
ATOM 4707 C C . PRO B 1 182 ? 3.779 -45.656 -13.359 1 92.62 182 PRO B C 1
ATOM 4709 O O . PRO B 1 182 ? 2.596 -45.594 -13.016 1 92.62 182 PRO B O 1
ATOM 4712 N N . LYS B 1 183 ? 4.156 -45.719 -14.633 1 90.19 183 LYS B N 1
ATOM 4713 C CA . LYS B 1 183 ? 3.223 -45.5 -15.742 1 90.19 183 LYS B CA 1
ATOM 4714 C C . LYS B 1 183 ? 2.227 -46.656 -15.844 1 90.19 183 LYS B C 1
ATOM 4716 O O . LYS B 1 183 ? 1.153 -46.5 -16.422 1 90.19 183 LYS B O 1
ATOM 4721 N N . ASP B 1 184 ? 2.578 -47.812 -15.266 1 91.62 184 ASP B N 1
ATOM 4722 C CA . ASP B 1 184 ? 1.714 -48.969 -15.375 1 91.62 184 ASP B CA 1
ATOM 4723 C C . ASP B 1 184 ? 0.875 -49.156 -14.109 1 91.62 184 ASP B C 1
ATOM 4725 O O . ASP B 1 184 ? 0.217 -50.188 -13.938 1 91.62 184 ASP B O 1
ATOM 4729 N N . GLN B 1 185 ? 0.96 -48.188 -13.289 1 94 185 GLN B N 1
ATOM 4730 C CA . GLN B 1 185 ? 0.157 -48.219 -12.07 1 94 185 GLN B CA 1
ATOM 4731 C C . GLN B 1 185 ? -0.791 -47.031 -12.008 1 94 185 GLN B C 1
ATOM 4733 O O . GLN B 1 185 ? -0.642 -46.094 -12.766 1 94 185 GLN B O 1
ATOM 4738 N N . ALA B 1 186 ? -1.774 -47.219 -11.148 1 95.12 186 ALA B N 1
ATOM 4739 C CA . ALA B 1 186 ? -2.787 -46.156 -11.039 1 95.12 186 ALA B CA 1
ATOM 4740 C C . ALA B 1 186 ? -3.24 -46 -9.594 1 95.12 186 ALA B C 1
ATOM 4742 O O . ALA B 1 186 ? -3.055 -46.906 -8.766 1 95.12 186 ALA B O 1
ATOM 4743 N N . VAL B 1 187 ? -3.707 -44.844 -9.375 1 94.62 187 VAL B N 1
ATOM 4744 C CA . VAL B 1 187 ? -4.398 -44.562 -8.117 1 94.62 187 VAL B CA 1
ATOM 4745 C C . VAL B 1 187 ? -5.805 -44.031 -8.406 1 94.62 187 VAL B C 1
ATOM 4747 O O . VAL B 1 187 ? -6.027 -43.344 -9.398 1 94.62 187 VAL B O 1
ATOM 4750 N N . VAL B 1 188 ? -6.742 -44.406 -7.562 1 94.75 188 VAL B N 1
ATOM 4751 C CA . VAL B 1 188 ? -8.102 -43.875 -7.645 1 94.75 188 VAL B CA 1
ATOM 4752 C C . VAL B 1 188 ? -8.242 -42.688 -6.691 1 94.75 188 VAL B C 1
ATOM 4754 O O . VAL B 1 188 ? -7.891 -42.812 -5.512 1 94.75 188 VAL B O 1
ATOM 4757 N N . VAL B 1 189 ? -8.727 -41.625 -7.254 1 94.5 189 VAL B N 1
ATOM 4758 C CA . VAL B 1 189 ? -8.898 -40.438 -6.418 1 94.5 189 VAL B CA 1
ATOM 4759 C C . VAL B 1 189 ? -10.359 -40 -6.461 1 94.5 189 VAL B C 1
ATOM 4761 O O . VAL B 1 189 ? -11.094 -40.344 -7.383 1 94.5 189 VAL B O 1
ATOM 4764 N N . ARG B 1 190 ? -10.75 -39.281 -5.426 1 93.38 190 ARG B N 1
ATOM 4765 C CA . ARG B 1 190 ? -12.102 -38.75 -5.344 1 93.38 190 ARG B CA 1
ATOM 4766 C C . ARG B 1 190 ? -12.062 -37.25 -4.949 1 93.38 190 ARG B C 1
ATOM 4768 O O . ARG B 1 190 ? -11.234 -36.844 -4.137 1 93.38 190 ARG B O 1
ATOM 4775 N N . VAL B 1 191 ? -12.922 -36.5 -5.547 1 93.94 191 VAL B N 1
ATOM 4776 C CA . VAL B 1 191 ? -13.086 -35.125 -5.164 1 93.94 191 VAL B CA 1
ATOM 4777 C C . VAL B 1 191 ? -14.281 -34.969 -4.23 1 93.94 191 VAL B C 1
ATOM 4779 O O . VAL B 1 191 ? -15.125 -35.875 -4.141 1 93.94 191 VAL B O 1
ATOM 4782 N N . PRO B 1 192 ? -14.352 -33.938 -3.441 1 87.75 192 PRO B N 1
ATOM 4783 C CA . PRO B 1 192 ? -15.43 -33.781 -2.461 1 87.75 192 PRO B CA 1
ATOM 4784 C C . PRO B 1 192 ? -16.812 -33.844 -3.088 1 87.75 192 PRO B C 1
ATOM 4786 O O . PRO B 1 192 ? -17.766 -34.312 -2.445 1 87.75 192 PRO B O 1
ATOM 4789 N N . GLU B 1 193 ? -16.922 -33.5 -4.285 1 81.5 193 GLU B N 1
ATOM 4790 C CA . GLU B 1 193 ? -18.234 -33.5 -4.938 1 81.5 193 GLU B CA 1
ATOM 4791 C C . GLU B 1 193 ? -18.641 -34.938 -5.305 1 81.5 193 GLU B C 1
ATOM 4793 O O . GLU B 1 193 ? -19.766 -35.188 -5.746 1 81.5 193 GLU B O 1
ATOM 4798 N N . GLY B 1 194 ? -17.75 -35.844 -5.145 1 83.12 194 GLY B N 1
ATOM 4799 C CA . GLY B 1 194 ? -18.125 -37.219 -5.281 1 83.12 194 GLY B CA 1
ATOM 4800 C C . GLY B 1 194 ? -17.578 -37.875 -6.543 1 83.12 194 GLY B C 1
ATOM 4801 O O . GLY B 1 194 ? -17.578 -39.094 -6.672 1 83.12 194 GLY B O 1
ATOM 4802 N N . GLU B 1 195 ? -17.141 -37.125 -7.484 1 91.75 195 GLU B N 1
ATOM 4803 C CA . GLU B 1 195 ? -16.594 -37.688 -8.695 1 91.75 195 GLU B CA 1
ATOM 4804 C C . GLU B 1 195 ? -15.281 -38.438 -8.406 1 91.75 195 GLU B C 1
ATOM 4806 O O . GLU B 1 195 ? -14.484 -37.969 -7.574 1 91.75 195 GLU B O 1
ATOM 4811 N N . ARG B 1 196 ? -15.141 -39.531 -9.125 1 95.12 196 ARG B N 1
ATOM 4812 C CA . ARG B 1 196 ? -13.922 -40.312 -8.992 1 95.12 196 ARG B CA 1
ATOM 4813 C C . ARG B 1 196 ? -13.102 -40.281 -10.273 1 95.12 196 ARG B C 1
ATOM 4815 O O . ARG B 1 196 ? -13.656 -40.156 -11.367 1 95.12 196 ARG B O 1
ATOM 4822 N N . TYR B 1 197 ? -11.875 -40.438 -10.047 1 96.69 197 TYR B N 1
ATOM 4823 C CA . TYR B 1 197 ? -10.953 -40.438 -11.18 1 96.69 197 TYR B CA 1
ATOM 4824 C C . TYR B 1 197 ? -9.891 -41.531 -11.016 1 96.69 197 TYR B C 1
ATOM 4826 O O . TYR B 1 197 ? -9.539 -41.875 -9.891 1 96.69 197 TYR B O 1
ATOM 4834 N N . LEU B 1 198 ? -9.469 -42.031 -12.102 1 96.06 198 LEU B N 1
ATOM 4835 C CA . LEU B 1 198 ? -8.258 -42.844 -12.172 1 96.06 198 LEU B CA 1
ATOM 4836 C C . LEU B 1 198 ? -7.074 -42 -12.648 1 96.06 198 LEU B C 1
ATOM 4838 O O . LEU B 1 198 ? -7.164 -41.312 -13.672 1 96.06 198 LEU B O 1
ATOM 4842 N N . VAL B 1 199 ? -6.082 -41.938 -11.836 1 95.94 199 VAL B N 1
ATOM 4843 C CA . VAL B 1 199 ? -4.887 -41.188 -12.234 1 95.94 199 VAL B CA 1
ATOM 4844 C C . VAL B 1 199 ? -3.768 -42.156 -12.586 1 95.94 199 VAL B C 1
ATOM 4846 O O . VAL B 1 199 ? -3.361 -42.969 -11.758 1 95.94 199 VAL B O 1
ATOM 4849 N N . THR B 1 200 ? -3.324 -42.125 -13.766 1 93.88 200 THR B N 1
ATOM 4850 C CA . THR B 1 200 ? -2.266 -43 -14.266 1 93.88 200 THR B CA 1
ATOM 4851 C C . THR B 1 200 ? -1.546 -42.375 -15.445 1 93.88 200 THR B C 1
ATOM 4853 O O . THR B 1 200 ? -2.146 -41.594 -16.203 1 93.88 200 THR B O 1
ATOM 4856 N N . ALA B 1 201 ? -0.229 -42.625 -15.492 1 91.12 201 ALA B N 1
ATOM 4857 C CA . ALA B 1 201 ? 0.604 -42.156 -16.594 1 91.12 201 ALA B CA 1
ATOM 4858 C C . ALA B 1 201 ? 0.415 -40.656 -16.828 1 91.12 201 ALA B C 1
ATOM 4860 O O . ALA B 1 201 ? 0.282 -40.219 -17.984 1 91.12 201 ALA B O 1
ATOM 4861 N N . GLY B 1 202 ? 0.182 -39.938 -15.789 1 91.25 202 GLY B N 1
ATOM 4862 C CA . GLY B 1 202 ? 0.18 -38.5 -15.828 1 91.25 202 GLY B CA 1
ATOM 4863 C C . GLY B 1 202 ? -1.151 -37.906 -16.266 1 91.25 202 GLY B C 1
ATOM 4864 O O . GLY B 1 202 ? -1.25 -36.719 -16.547 1 91.25 202 GLY B O 1
ATOM 4865 N N . ARG B 1 203 ? -2.201 -38.719 -16.281 1 94.06 203 ARG B N 1
ATOM 4866 C CA . ARG B 1 203 ? -3.514 -38.281 -16.719 1 94.06 203 ARG B CA 1
ATOM 4867 C C . ARG B 1 203 ? -4.602 -38.688 -15.742 1 94.06 203 ARG B C 1
ATOM 4869 O O . ARG B 1 203 ? -4.441 -39.656 -15 1 94.06 203 ARG B O 1
ATOM 4876 N N . ARG B 1 204 ? -5.602 -37.906 -15.836 1 95.62 204 ARG B N 1
ATOM 4877 C CA . ARG B 1 204 ? -6.789 -38.25 -15.07 1 95.62 204 ARG B CA 1
ATOM 4878 C C . ARG B 1 204 ? -7.895 -38.781 -15.977 1 95.62 204 ARG B C 1
ATOM 4880 O O . ARG B 1 204 ? -8.109 -38.281 -17.078 1 95.62 204 ARG B O 1
ATOM 4887 N N . TYR B 1 205 ? -8.562 -39.812 -15.539 1 95.44 205 TYR B N 1
ATOM 4888 C CA . TYR B 1 205 ? -9.703 -40.406 -16.219 1 95.44 205 TYR B CA 1
ATOM 4889 C C . TYR B 1 205 ? -10.922 -40.438 -15.312 1 95.44 205 TYR B C 1
ATOM 4891 O O . TYR B 1 205 ? -10.891 -41.062 -14.25 1 95.44 205 TYR B O 1
ATOM 4899 N N . LYS B 1 206 ? -11.961 -39.719 -15.766 1 96.31 206 LYS B N 1
ATOM 4900 C CA . LYS B 1 206 ? -13.18 -39.812 -14.977 1 96.31 206 LYS B CA 1
ATOM 4901 C C . LYS B 1 206 ? -13.656 -41.281 -14.891 1 96.31 206 LYS B C 1
ATOM 4903 O O . LYS B 1 206 ? -13.719 -41.969 -15.906 1 96.31 206 LYS B O 1
ATOM 4908 N N . LEU B 1 207 ? -13.883 -41.719 -13.711 1 96.31 207 LEU B N 1
ATOM 4909 C CA . LEU B 1 207 ? -14.195 -43.125 -13.469 1 96.31 207 LEU B CA 1
ATOM 4910 C C . LEU B 1 207 ? -15.633 -43.281 -12.977 1 96.31 207 LEU B C 1
ATOM 4912 O O . LEU B 1 207 ? -15.938 -42.938 -11.828 1 96.31 207 LEU B O 1
ATOM 4916 N N . THR B 1 208 ? -16.516 -43.781 -13.82 1 95.25 208 THR B N 1
ATOM 4917 C CA . THR B 1 208 ? -17.891 -44.062 -13.391 1 95.25 208 THR B CA 1
ATOM 4918 C C . THR B 1 208 ? -17.938 -45.344 -12.531 1 95.25 208 THR B C 1
ATOM 4920 O O . THR B 1 208 ? -17.016 -46.156 -12.57 1 95.25 208 THR B O 1
ATOM 4923 N N . PRO B 1 209 ? -19 -45.438 -11.719 1 93.19 209 PRO B N 1
ATOM 4924 C CA . PRO B 1 209 ? -19.125 -46.656 -10.906 1 93.19 209 PRO B CA 1
ATOM 4925 C C . PRO B 1 209 ? -19.125 -47.906 -11.75 1 93.19 209 PRO B C 1
ATOM 4927 O O . PRO B 1 209 ? -18.516 -48.906 -11.344 1 93.19 209 PRO B O 1
ATOM 4930 N N . GLU B 1 210 ? -19.688 -47.938 -12.891 1 93.31 210 GLU B N 1
ATOM 4931 C CA . GLU B 1 210 ? -19.75 -49.094 -13.773 1 93.31 210 GLU B CA 1
ATOM 4932 C C . GLU B 1 210 ? -18.375 -49.438 -14.32 1 93.31 210 GLU B C 1
ATOM 4934 O O . GLU B 1 210 ? -18 -50.625 -14.367 1 93.31 210 GLU B O 1
ATOM 4939 N N . ALA B 1 211 ? -17.703 -48.438 -14.688 1 94.31 211 ALA B N 1
ATOM 4940 C CA . ALA B 1 211 ? -16.344 -48.656 -15.195 1 94.31 211 ALA B CA 1
ATOM 4941 C C . ALA B 1 211 ? -15.422 -49.188 -14.102 1 94.31 211 ALA B C 1
ATOM 4943 O O . ALA B 1 211 ? -14.539 -50 -14.367 1 94.31 211 ALA B O 1
ATOM 4944 N N . ALA B 1 212 ? -15.602 -48.656 -12.906 1 94.56 212 ALA B N 1
ATOM 4945 C CA . ALA B 1 212 ? -14.789 -49.125 -11.781 1 94.56 212 ALA B CA 1
ATOM 4946 C C . ALA B 1 212 ? -14.953 -50.625 -11.578 1 94.56 212 ALA B C 1
ATOM 4948 O O . ALA B 1 212 ? -13.977 -51.344 -11.32 1 94.56 212 ALA B O 1
ATOM 4949 N N . ALA B 1 213 ? -16.094 -51.062 -11.703 1 91.75 213 ALA B N 1
ATOM 4950 C CA . ALA B 1 213 ? -16.359 -52.5 -11.562 1 91.75 213 ALA B CA 1
ATOM 4951 C C . ALA B 1 213 ? -15.766 -53.281 -12.734 1 91.75 213 ALA B C 1
ATOM 4953 O O . ALA B 1 213 ? -15.125 -54.312 -12.531 1 91.75 213 ALA B O 1
ATOM 4954 N N . ALA B 1 214 ? -15.969 -52.75 -13.906 1 90.81 214 ALA B N 1
ATOM 4955 C CA . ALA B 1 214 ? -15.5 -53.406 -15.117 1 90.81 214 ALA B CA 1
ATOM 4956 C C . ALA B 1 214 ? -13.977 -53.531 -15.109 1 90.81 214 ALA B C 1
ATOM 4958 O O . ALA B 1 214 ? -13.438 -54.531 -15.609 1 90.81 214 ALA B O 1
ATOM 4959 N N . LEU B 1 215 ? -13.328 -52.594 -14.516 1 92.94 215 LEU B N 1
ATOM 4960 C CA . LEU B 1 215 ? -11.867 -52.562 -14.523 1 92.94 215 LEU B CA 1
ATOM 4961 C C . LEU B 1 215 ? -11.305 -53.062 -13.188 1 92.94 215 LEU B C 1
ATOM 4963 O O . LEU B 1 215 ? -10.094 -53.031 -12.977 1 92.94 215 LEU B O 1
ATOM 4967 N N . GLN B 1 216 ? -12.227 -53.406 -12.234 1 89.94 216 GLN B N 1
ATOM 4968 C CA . GLN B 1 216 ? -11.891 -53.969 -10.945 1 89.94 216 GLN B CA 1
ATOM 4969 C C . GLN B 1 216 ? -11.219 -52.969 -10.031 1 89.94 216 GLN B C 1
ATOM 4971 O O . GLN B 1 216 ? -10.211 -53.25 -9.391 1 89.94 216 GLN B O 1
ATOM 4976 N N . PHE B 1 217 ? -11.672 -51.75 -10.102 1 91.88 217 PHE B N 1
ATOM 4977 C CA . PHE B 1 217 ? -11.188 -50.688 -9.203 1 91.88 217 PHE B CA 1
ATOM 4978 C C . PHE B 1 217 ? -12.234 -50.344 -8.148 1 91.88 217 PHE B C 1
ATOM 4980 O O . PHE B 1 217 ? -12.062 -49.438 -7.367 1 91.88 217 PHE B O 1
ATOM 4987 N N . ASP B 1 218 ? -13.328 -51 -8.102 1 86.5 218 ASP B N 1
ATOM 4988 C CA . ASP B 1 218 ? -14.461 -50.688 -7.234 1 86.5 218 ASP B CA 1
ATOM 4989 C C . ASP B 1 218 ? -14.109 -50.906 -5.766 1 86.5 218 ASP B C 1
ATOM 4991 O O . ASP B 1 218 ? -14.641 -50.219 -4.887 1 86.5 218 ASP B O 1
ATOM 4995 N N . THR B 1 219 ? -13.219 -51.812 -5.445 1 83.56 219 THR B N 1
ATOM 4996 C CA . THR B 1 219 ? -12.898 -52.125 -4.059 1 83.56 219 THR B CA 1
ATOM 4997 C C . THR B 1 219 ? -11.656 -51.375 -3.604 1 83.56 219 THR B C 1
ATOM 4999 O O . THR B 1 219 ? -11.203 -51.531 -2.467 1 83.56 219 THR B O 1
ATOM 5002 N N . TYR B 1 220 ? -11.188 -50.562 -4.469 1 82.62 220 TYR B N 1
ATOM 5003 C CA . TYR B 1 220 ? -9.984 -49.812 -4.145 1 82.62 220 TYR B CA 1
ATOM 5004 C C . TYR B 1 220 ? -10.328 -48.531 -3.418 1 82.62 220 TYR B C 1
ATOM 5006 O O . TYR B 1 220 ? -11.219 -47.781 -3.838 1 82.62 220 TYR B O 1
ATOM 5014 N N . PRO B 1 221 ? -9.609 -48.375 -2.334 1 84.81 221 PRO B N 1
ATOM 5015 C CA . PRO B 1 221 ? -9.859 -47.125 -1.63 1 84.81 221 PRO B CA 1
ATOM 5016 C C . PRO B 1 221 ? -9.445 -45.906 -2.443 1 84.81 221 PRO B C 1
ATOM 5018 O O . PRO B 1 221 ? -8.375 -45.906 -3.053 1 84.81 221 PRO B O 1
ATOM 5021 N N . ALA B 1 222 ? -10.352 -44.938 -2.5 1 90 222 ALA B N 1
ATOM 5022 C CA . ALA B 1 222 ? -10.078 -43.719 -3.221 1 90 222 ALA B CA 1
ATOM 5023 C C . ALA B 1 222 ? -9.383 -42.688 -2.316 1 90 222 ALA B C 1
ATOM 5025 O O . ALA B 1 222 ? -9.727 -42.562 -1.139 1 90 222 ALA B O 1
ATOM 5026 N N . ILE B 1 223 ? -8.406 -42.062 -2.764 1 91.06 223 ILE B N 1
ATOM 5027 C CA . ILE B 1 223 ? -7.719 -41 -2.041 1 91.06 223 ILE B CA 1
ATOM 5028 C C . ILE B 1 223 ? -8.414 -39.688 -2.303 1 91.06 223 ILE B C 1
ATOM 5030 O O . ILE B 1 223 ? -8.641 -39.312 -3.455 1 91.06 223 ILE B O 1
ATOM 5034 N N . ALA B 1 224 ? -8.766 -39 -1.248 1 92.69 224 ALA B N 1
ATOM 5035 C CA . ALA B 1 224 ? -9.375 -37.688 -1.414 1 92.69 224 ALA B CA 1
ATOM 5036 C C . ALA B 1 224 ? -8.367 -36.656 -1.944 1 92.69 224 ALA B C 1
ATOM 5038 O O . ALA B 1 224 ? -7.258 -36.562 -1.423 1 92.69 224 ALA B O 1
ATOM 5039 N N . VAL B 1 225 ? -8.734 -36 -2.994 1 94.75 225 VAL B N 1
ATOM 5040 C CA . VAL B 1 225 ? -7.887 -34.969 -3.535 1 94.75 225 VAL B CA 1
ATOM 5041 C C . VAL B 1 225 ? -8.711 -33.688 -3.758 1 94.75 225 VAL B C 1
ATOM 5043 O O . VAL B 1 225 ? -9.945 -33.75 -3.811 1 94.75 225 VAL B O 1
ATOM 5046 N N . SER B 1 226 ? -8.008 -32.625 -3.871 1 94.81 226 SER B N 1
ATOM 5047 C CA . SER B 1 226 ? -8.672 -31.344 -4.125 1 94.81 226 SER B CA 1
ATOM 5048 C C . SER B 1 226 ? -9.195 -31.266 -5.555 1 94.81 226 SER B C 1
ATOM 5050 O O . SER B 1 226 ? -8.531 -31.719 -6.488 1 94.81 226 SER B O 1
ATOM 5052 N N . SER B 1 227 ? -10.391 -30.641 -5.691 1 93.56 227 SER B N 1
ATOM 5053 C CA . SER B 1 227 ? -10.93 -30.422 -7.027 1 93.56 227 SER B CA 1
ATOM 5054 C C . SER B 1 227 ? -10.031 -29.484 -7.828 1 93.56 227 SER B C 1
ATOM 5056 O O . SER B 1 227 ? -9.938 -29.594 -9.055 1 93.56 227 SER B O 1
ATOM 5058 N N . ARG B 1 228 ? -9.305 -28.594 -7.148 1 94.44 228 ARG B N 1
ATOM 5059 C CA . ARG B 1 228 ? -8.398 -27.656 -7.797 1 94.44 228 ARG B CA 1
ATOM 5060 C C . ARG B 1 228 ? -7.172 -28.359 -8.352 1 94.44 228 ARG B C 1
ATOM 5062 O O . ARG B 1 228 ? -6.727 -28.078 -9.469 1 94.44 228 ARG B O 1
ATOM 5069 N N . TRP B 1 229 ? -6.758 -29.281 -7.637 1 96.12 229 TRP B N 1
ATOM 5070 C CA . TRP B 1 229 ? -5.57 -30.016 -8.07 1 96.12 229 TRP B CA 1
ATOM 5071 C C . TRP B 1 229 ? -5.887 -30.906 -9.258 1 96.12 229 TRP B C 1
ATOM 5073 O O . TRP B 1 229 ? -5.145 -30.938 -10.242 1 96.12 229 TRP B O 1
ATOM 5083 N N . ILE B 1 230 ? -6.953 -31.734 -9.117 1 95.56 230 ILE B N 1
ATOM 5084 C CA . ILE B 1 230 ? -7.258 -32.688 -10.164 1 95.56 230 ILE B CA 1
ATOM 5085 C C . ILE B 1 230 ? -7.457 -31.969 -11.492 1 95.56 230 ILE B C 1
ATOM 5087 O O . ILE B 1 230 ? -7.168 -32.531 -12.562 1 95.56 230 ILE B O 1
ATOM 5091 N N . GLY B 1 231 ? -7.863 -30.672 -11.414 1 93.69 231 GLY B N 1
ATOM 5092 C CA . GLY B 1 231 ? -8.039 -29.859 -12.602 1 93.69 231 GLY B CA 1
ATOM 5093 C C . GLY B 1 231 ? -6.73 -29.531 -13.297 1 93.69 231 GLY B C 1
ATOM 5094 O O . GLY B 1 231 ? -6.719 -29.141 -14.461 1 93.69 231 GLY B O 1
ATOM 5095 N N . THR B 1 232 ? -5.637 -29.688 -12.617 1 95.25 232 THR B N 1
ATOM 5096 C CA . THR B 1 232 ? -4.336 -29.375 -13.203 1 95.25 232 THR B CA 1
ATOM 5097 C C . THR B 1 232 ? -3.756 -30.609 -13.898 1 95.25 232 THR B C 1
ATOM 5099 O O . THR B 1 232 ? -2.779 -30.5 -14.648 1 95.25 232 THR B O 1
ATOM 5102 N N . VAL B 1 233 ? -4.273 -31.766 -13.648 1 94.88 233 VAL B N 1
ATOM 5103 C CA . VAL B 1 233 ? -3.828 -33 -14.281 1 94.88 233 VAL B CA 1
ATOM 5104 C C . VAL B 1 233 ? -4.531 -33.188 -15.633 1 94.88 233 VAL B C 1
ATOM 5106 O O . VAL B 1 233 ? -5.75 -33.031 -15.727 1 94.88 233 VAL B O 1
ATOM 5109 N N . ALA B 1 234 ? -3.758 -33.469 -16.641 1 92.5 234 ALA B N 1
ATOM 5110 C CA . ALA B 1 234 ? -4.309 -33.625 -17.984 1 92.5 234 ALA B CA 1
ATOM 5111 C C . ALA B 1 234 ? -5.422 -34.656 -18.016 1 92.5 234 ALA B C 1
ATOM 5113 O O . ALA B 1 234 ? -5.312 -35.719 -17.375 1 92.5 234 ALA B O 1
ATOM 5114 N N . ALA B 1 235 ? -6.457 -34.375 -18.781 1 92.69 235 ALA B N 1
ATOM 5115 C CA . ALA B 1 235 ? -7.613 -35.281 -18.844 1 92.69 235 ALA B CA 1
ATOM 5116 C C . ALA B 1 235 ? -7.469 -36.281 -19.969 1 92.69 235 ALA B C 1
ATOM 5118 O O . ALA B 1 235 ? -6.98 -35.969 -21.047 1 92.69 235 ALA B O 1
ATOM 5119 N N . GLY B 1 236 ? -7.801 -37.469 -19.641 1 91.69 236 GLY B N 1
ATOM 5120 C CA . GLY B 1 236 ? -8.039 -38.5 -20.656 1 91.69 236 GLY B CA 1
ATOM 5121 C C . GLY B 1 236 ? -9.508 -38.75 -20.906 1 91.69 236 GLY B C 1
ATOM 5122 O O . GLY B 1 236 ? -10.367 -38.031 -20.391 1 91.69 236 GLY B O 1
ATOM 5123 N N . ARG B 1 237 ? -9.789 -39.688 -21.688 1 91.62 237 ARG B N 1
ATOM 5124 C CA . ARG B 1 237 ? -11.172 -40.031 -22 1 91.62 237 ARG B CA 1
ATOM 5125 C C . ARG B 1 237 ? -11.875 -40.625 -20.781 1 91.62 237 ARG B C 1
ATOM 5127 O O . ARG B 1 237 ? -11.289 -41.438 -20.047 1 91.62 237 ARG B O 1
ATOM 5134 N N . ASP B 1 238 ? -13.141 -40.25 -20.672 1 93.62 238 ASP B N 1
ATOM 5135 C CA . ASP B 1 238 ? -13.906 -40.781 -19.547 1 93.62 238 ASP B CA 1
ATOM 5136 C C . ASP B 1 238 ? -13.969 -42.312 -19.609 1 93.62 238 ASP B C 1
ATOM 5138 O O . ASP B 1 238 ? -14.133 -42.906 -20.672 1 93.62 238 ASP B O 1
ATOM 5142 N N . LEU B 1 239 ? -13.688 -42.875 -18.469 1 95.19 239 LEU B N 1
ATOM 5143 C CA . LEU B 1 239 ? -13.883 -44.312 -18.344 1 95.19 239 LEU B CA 1
ATOM 5144 C C . LEU B 1 239 ? -15.328 -44.625 -17.984 1 95.19 239 LEU B C 1
ATOM 5146 O O . LEU B 1 239 ? -15.734 -44.469 -16.828 1 95.19 239 LEU B O 1
ATOM 5150 N N . ALA B 1 240 ? -15.969 -45.062 -18.969 1 93.69 240 ALA B N 1
ATOM 5151 C CA . ALA B 1 240 ? -17.391 -45.406 -18.859 1 93.69 240 ALA B CA 1
ATOM 5152 C C . ALA B 1 240 ? -17.734 -46.562 -19.812 1 93.69 240 ALA B C 1
ATOM 5154 O O . ALA B 1 240 ? -16.938 -46.938 -20.656 1 93.69 240 ALA B O 1
ATOM 5155 N N . TYR B 1 241 ? -18.922 -47.094 -19.547 1 92.44 241 TYR B N 1
ATOM 5156 C CA . TYR B 1 241 ? -19.422 -48.094 -20.484 1 92.44 241 TYR B CA 1
ATOM 5157 C C . TYR B 1 241 ? -19.531 -47.5 -21.891 1 92.44 241 TYR B C 1
ATOM 5159 O O . TYR B 1 241 ? -19.797 -46.312 -22.047 1 92.44 241 TYR B O 1
ATOM 5167 N N . ARG B 1 242 ? -19.219 -48.375 -22.812 1 91.81 242 ARG B N 1
ATOM 5168 C CA . ARG B 1 242 ? -19.266 -47.938 -24.219 1 91.81 242 ARG B CA 1
ATOM 5169 C C . ARG B 1 242 ? -20.188 -48.844 -25.016 1 91.81 242 ARG B C 1
ATOM 5171 O O . ARG B 1 242 ? -19.797 -49.938 -25.438 1 91.81 242 ARG B O 1
ATOM 5178 N N . ALA B 1 243 ? -21.359 -48.344 -25.328 1 94.12 243 ALA B N 1
ATOM 5179 C CA . ALA B 1 243 ? -22.312 -49.094 -26.141 1 94.12 243 ALA B CA 1
ATOM 5180 C C . ALA B 1 243 ? -21.969 -49 -27.625 1 94.12 243 ALA B C 1
ATOM 5182 O O . ALA B 1 243 ? -21.578 -47.938 -28.109 1 94.12 243 ALA B O 1
ATOM 5183 N N . ILE B 1 244 ? -22.031 -50.156 -28.234 1 93.94 244 ILE B N 1
ATOM 5184 C CA . ILE B 1 244 ? -21.734 -50.188 -29.656 1 93.94 244 ILE B CA 1
ATOM 5185 C C . ILE B 1 244 ? -23.031 -50.312 -30.453 1 93.94 244 ILE B C 1
ATOM 5187 O O . ILE B 1 244 ? -23.859 -51.188 -30.188 1 93.94 244 ILE B O 1
ATOM 5191 N N . GLU B 1 245 ? -23.141 -49.438 -31.359 1 92.69 245 GLU B N 1
ATOM 5192 C CA . GLU B 1 245 ? -24.328 -49.5 -32.219 1 92.69 245 GLU B CA 1
ATOM 5193 C C . GLU B 1 245 ? -24.391 -50.812 -33 1 92.69 245 GLU B C 1
ATOM 5195 O O . GLU B 1 245 ? -23.375 -51.281 -33.5 1 92.69 245 GLU B O 1
ATOM 5200 N N . ASP B 1 246 ? -25.516 -51.375 -33.125 1 93.06 246 ASP B N 1
ATOM 5201 C CA . ASP B 1 246 ? -25.812 -52.594 -33.875 1 93.06 246 ASP B CA 1
ATOM 5202 C C . ASP B 1 246 ? -25.141 -53.812 -33.281 1 93.06 246 ASP B C 1
ATOM 5204 O O . ASP B 1 246 ? -24.828 -54.75 -33.969 1 93.06 246 ASP B O 1
ATOM 5208 N N . ALA B 1 247 ? -24.828 -53.719 -32 1 96.06 247 ALA B N 1
ATOM 5209 C CA . ALA B 1 247 ? -24.219 -54.875 -31.328 1 96.06 247 ALA B CA 1
ATOM 5210 C C . ALA B 1 247 ? -25.062 -56.125 -31.531 1 96.06 247 ALA B C 1
ATOM 5212 O O . ALA B 1 247 ? -26.281 -56.094 -31.344 1 96.06 247 ALA B O 1
ATOM 5213 N N . GLY B 1 248 ? -24.438 -57.188 -31.906 1 95.38 248 GLY B N 1
ATOM 5214 C CA . GLY B 1 248 ? -25.141 -58.438 -32.094 1 95.38 248 GLY B CA 1
ATOM 5215 C C . GLY B 1 248 ? -25.391 -58.781 -33.531 1 95.38 248 GLY B C 1
ATOM 5216 O O . GLY B 1 248 ? -25.656 -59.938 -33.875 1 95.38 248 GLY B O 1
ATOM 5217 N N . ARG B 1 249 ? -25.406 -57.844 -34.438 1 96.12 249 ARG B N 1
ATOM 5218 C CA . ARG B 1 249 ? -25.562 -58.094 -35.875 1 96.12 249 ARG B CA 1
ATOM 5219 C C . ARG B 1 249 ? -24.344 -58.812 -36.438 1 96.12 249 ARG B C 1
ATOM 5221 O O . ARG B 1 249 ? -23.266 -58.781 -35.812 1 96.12 249 ARG B O 1
ATOM 5228 N N . PRO B 1 250 ? -24.516 -59.5 -37.531 1 95.25 250 PRO B N 1
ATOM 5229 C CA . PRO B 1 250 ? -23.375 -60.219 -38.094 1 95.25 250 PRO B CA 1
ATOM 5230 C C . PRO B 1 250 ? -22.25 -59.312 -38.531 1 95.25 250 PRO B C 1
ATOM 5232 O O . PRO B 1 250 ? -22.5 -58.219 -39.062 1 95.25 250 PRO B O 1
ATOM 5235 N N . GLY B 1 251 ? -21.125 -59.625 -38.125 1 94.44 251 GLY B N 1
ATOM 5236 C CA . GLY B 1 251 ? -19.922 -58.938 -38.562 1 94.44 251 GLY B CA 1
ATOM 5237 C C . GLY B 1 251 ? -19.125 -59.688 -39.594 1 94.44 251 GLY B C 1
ATOM 5238 O O . GLY B 1 251 ? -19.609 -60.688 -40.156 1 94.44 251 GLY B O 1
ATOM 5239 N N . PRO B 1 252 ? -18.031 -59.219 -39.906 1 94.56 252 PRO B N 1
ATOM 5240 C CA . PRO B 1 252 ? -17.203 -59.938 -40.875 1 94.56 252 PRO B CA 1
ATOM 5241 C C . PRO B 1 252 ? -16.672 -61.281 -40.344 1 94.56 252 PRO B C 1
ATOM 5243 O O . PRO B 1 252 ? -16.516 -61.438 -39.125 1 94.56 252 PRO B O 1
ATOM 5246 N N . ARG B 1 253 ? -16.406 -62.156 -41.188 1 94.12 253 ARG B N 1
ATOM 5247 C CA . ARG B 1 253 ? -15.781 -63.438 -40.781 1 94.12 253 ARG B CA 1
ATOM 5248 C C . ARG B 1 253 ? -14.281 -63.25 -40.625 1 94.12 253 ARG B C 1
ATOM 5250 O O . ARG B 1 253 ? -13.625 -62.594 -41.406 1 94.12 253 ARG B O 1
ATOM 5257 N N . VAL B 1 254 ? -13.812 -63.75 -39.625 1 94.44 254 VAL B N 1
ATOM 5258 C CA . VAL B 1 254 ? -12.383 -63.75 -39.344 1 94.44 254 VAL B CA 1
ATOM 5259 C C . VAL B 1 254 ? -11.852 -65.188 -39.344 1 94.44 254 VAL B C 1
ATOM 5261 O O . VAL B 1 254 ? -12 -65.875 -38.344 1 94.44 254 VAL B O 1
ATOM 5264 N N . GLY B 1 255 ? -11.227 -65.5 -40.438 1 91.69 255 GLY B N 1
ATOM 5265 C CA . GLY B 1 255 ? -10.938 -66.938 -40.594 1 91.69 255 GLY B CA 1
ATOM 5266 C C . GLY B 1 255 ? -12.18 -67.812 -40.625 1 91.69 255 GLY B C 1
ATOM 5267 O O . GLY B 1 255 ? -13.109 -67.5 -41.406 1 91.69 255 GLY B O 1
ATOM 5268 N N . ASP B 1 256 ? -12.156 -68.688 -39.719 1 90.75 256 ASP B N 1
ATOM 5269 C CA . ASP B 1 256 ? -13.305 -69.625 -39.656 1 90.75 256 ASP B CA 1
ATOM 5270 C C . ASP B 1 256 ? -14.297 -69.188 -38.594 1 90.75 256 ASP B C 1
ATOM 5272 O O . ASP B 1 256 ? -15.305 -69.812 -38.344 1 90.75 256 ASP B O 1
ATOM 5276 N N . THR B 1 257 ? -14.047 -68.062 -38.062 1 91.31 257 THR B N 1
ATOM 5277 C CA . THR B 1 257 ? -14.867 -67.562 -36.938 1 91.31 257 THR B CA 1
ATOM 5278 C C . THR B 1 257 ? -15.891 -66.562 -37.438 1 91.31 257 THR B C 1
ATOM 5280 O O . THR B 1 257 ? -15.523 -65.5 -38.031 1 91.31 257 THR B O 1
ATOM 5283 N N . ALA B 1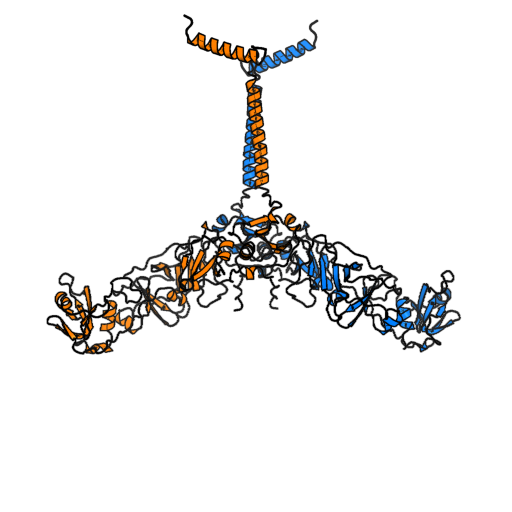 258 ? -17.156 -66.875 -37.25 1 92.5 258 ALA B N 1
ATOM 5284 C CA . ALA B 1 258 ? -18.203 -65.875 -37.469 1 92.5 258 ALA B CA 1
ATOM 5285 C C . ALA B 1 258 ? -18.234 -64.875 -36.312 1 92.5 258 ALA B C 1
ATOM 5287 O O . ALA B 1 258 ? -18.156 -65.25 -35.125 1 92.5 258 ALA B O 1
ATOM 5288 N N . THR B 1 259 ? -18.234 -63.656 -36.656 1 94.69 259 THR B N 1
ATOM 5289 C CA . THR B 1 259 ? -18.188 -62.656 -35.625 1 94.69 259 THR B CA 1
ATOM 5290 C C . THR B 1 259 ? -19.484 -61.844 -35.594 1 94.69 259 THR B C 1
ATOM 5292 O O . THR B 1 259 ? -20.25 -61.875 -36.562 1 94.69 259 THR B O 1
ATOM 5295 N N . LYS B 1 260 ? -19.734 -61.188 -34.469 1 96.44 260 LYS B N 1
ATOM 5296 C CA . LYS B 1 260 ? -20.844 -60.281 -34.312 1 96.44 260 LYS B CA 1
ATOM 5297 C C . LYS B 1 260 ? -20.344 -58.844 -34.031 1 96.44 260 LYS B C 1
ATOM 5299 O O . LYS B 1 260 ? -19.344 -58.688 -33.312 1 96.44 260 LYS B O 1
ATOM 5304 N N . VAL B 1 261 ? -21.078 -57.875 -34.562 1 96.38 261 VAL B N 1
ATOM 5305 C CA . VAL B 1 261 ? -20.75 -56.5 -34.281 1 96.38 261 VAL B CA 1
ATOM 5306 C C . VAL B 1 261 ? -20.766 -56.25 -32.781 1 96.38 261 VAL B C 1
ATOM 5308 O O . VAL B 1 261 ? -21.703 -56.688 -32.094 1 96.38 261 VAL B O 1
ATOM 5311 N N . GLY B 1 262 ? -19.734 -55.562 -32.25 1 96.25 262 GLY B N 1
ATOM 5312 C CA . GLY B 1 262 ? -19.656 -55.281 -30.812 1 96.25 262 GLY B CA 1
ATOM 5313 C C . GLY B 1 262 ? -18.828 -56.312 -30.047 1 96.25 262 GLY B C 1
ATOM 5314 O O . GLY B 1 262 ? -18.5 -56.094 -28.875 1 96.25 262 GLY B O 1
ATOM 5315 N N . SER B 1 263 ? -18.531 -57.438 -30.625 1 95.62 263 SER B N 1
ATOM 5316 C CA . SER B 1 263 ? -17.672 -58.438 -29.953 1 95.62 263 SER B CA 1
ATOM 5317 C C . SER B 1 263 ? -16.219 -58 -30 1 95.62 263 SER B C 1
ATOM 5319 O O . SER B 1 263 ? -15.797 -57.281 -30.906 1 95.62 263 SER B O 1
ATOM 5321 N N . VAL B 1 264 ? -15.508 -58.406 -29.016 1 94.94 264 VAL B N 1
ATOM 5322 C CA . VAL B 1 264 ? -14.086 -58.125 -28.922 1 94.94 264 VAL B CA 1
ATOM 5323 C C . VAL B 1 264 ? -13.273 -59.375 -29.25 1 94.94 264 VAL B C 1
ATOM 5325 O O . VAL B 1 264 ? -13.555 -60.438 -28.734 1 94.94 264 VAL B O 1
ATOM 5328 N N . LEU B 1 265 ? -12.328 -59.125 -30.141 1 93.25 265 LEU B N 1
ATOM 5329 C CA . LEU B 1 265 ? -11.438 -60.219 -30.516 1 93.25 265 LEU B CA 1
ATOM 5330 C C . LEU B 1 265 ? -10.094 -60.094 -29.797 1 93.25 265 LEU B C 1
ATOM 5332 O O . LEU B 1 265 ? -9.578 -59 -29.641 1 93.25 265 LEU B O 1
ATOM 5336 N N . GLY B 1 266 ? -9.547 -61.156 -29.312 1 90.62 266 GLY B N 1
ATOM 5337 C CA . GLY B 1 266 ? -8.203 -61.219 -28.75 1 90.62 266 GLY B CA 1
ATOM 5338 C C . GLY B 1 266 ? -7.258 -62.062 -29.594 1 90.62 266 GLY B C 1
ATOM 5339 O O . GLY B 1 266 ? -7.566 -63.219 -29.906 1 90.62 266 GLY B O 1
ATOM 5340 N N . VAL B 1 267 ? -6.223 -61.344 -29.969 1 86.88 267 VAL B N 1
ATOM 5341 C CA . VAL B 1 267 ? -5.258 -62.094 -30.781 1 86.88 267 VAL B CA 1
ATOM 5342 C C . VAL B 1 267 ? -4.352 -62.938 -29.891 1 86.88 267 VAL B C 1
ATOM 5344 O O . VAL B 1 267 ? -3.768 -62.406 -28.922 1 86.88 267 VAL B O 1
ATOM 5347 N N . ILE B 1 268 ? -4.371 -64.125 -29.969 1 76.62 268 ILE B N 1
ATOM 5348 C CA . ILE B 1 268 ? -3.529 -65.062 -29.188 1 76.62 268 ILE B CA 1
ATOM 5349 C C . ILE B 1 268 ? -2.225 -65.312 -29.938 1 76.62 268 ILE B C 1
ATOM 5351 O O . ILE B 1 268 ? -2.234 -65.562 -31.141 1 76.62 268 ILE B O 1
ATOM 5355 N N . ASP B 1 269 ? -1.171 -64.625 -29.391 1 63.91 269 ASP B N 1
ATOM 5356 C CA . ASP B 1 269 ? 0.129 -65 -29.922 1 63.91 269 ASP B CA 1
ATOM 5357 C C . ASP B 1 269 ? 0.528 -66.375 -29.438 1 63.91 269 ASP B C 1
ATOM 5359 O O . ASP B 1 269 ? 0.56 -66.688 -28.234 1 63.91 269 ASP B O 1
ATOM 5363 N N . ALA B 1 270 ? 0.503 -67.438 -30.281 1 57.22 270 ALA B N 1
ATOM 5364 C CA . ALA B 1 270 ? 0.853 -68.812 -29.969 1 57.22 270 ALA B CA 1
ATOM 5365 C C . ALA B 1 270 ? 2.092 -68.875 -29.078 1 57.22 270 ALA B C 1
ATOM 5367 O O . ALA B 1 270 ? 2.293 -69.875 -28.359 1 57.22 270 ALA B O 1
ATOM 5368 N N . MET B 1 271 ? 3.016 -68 -29.312 1 57.72 271 MET B N 1
ATOM 5369 C CA . MET B 1 271 ? 4.238 -68.062 -28.516 1 57.72 271 MET B CA 1
ATOM 5370 C C . MET B 1 271 ? 4.043 -67.375 -27.172 1 57.72 271 MET B C 1
ATOM 5372 O O . MET B 1 271 ? 4.918 -67.375 -26.312 1 57.72 271 MET B O 1
ATOM 5376 N N . ALA B 1 272 ? 3.055 -66.562 -27.109 1 54 272 ALA B N 1
ATOM 5377 C CA . ALA B 1 272 ? 2.854 -65.812 -25.859 1 54 272 ALA B CA 1
ATOM 5378 C C . ALA B 1 272 ? 2.018 -66.688 -24.875 1 54 272 ALA B C 1
ATOM 5380 O O . ALA B 1 272 ? 1.293 -67.562 -25.297 1 54 272 ALA B O 1
ATOM 5381 N N . SER B 1 273 ? 2.281 -66.75 -23.641 1 49.28 273 SER B N 1
ATOM 5382 C CA . SER B 1 273 ? 1.524 -67.562 -22.672 1 49.28 273 SER B CA 1
ATOM 5383 C C . SER B 1 273 ? 0.023 -67.375 -22.891 1 49.28 273 SER B C 1
ATOM 5385 O O . SER B 1 273 ? -0.458 -66.312 -23.266 1 49.28 273 SER B O 1
ATOM 5387 N N . PRO B 1 274 ? -0.784 -68.438 -22.844 1 41.91 274 PRO B N 1
ATOM 5388 C CA . PRO B 1 274 ? -2.246 -68.562 -22.891 1 41.91 274 PRO B CA 1
ATOM 5389 C C . PRO B 1 274 ? -2.932 -67.562 -21.969 1 41.91 274 PRO B C 1
ATOM 5391 O O . PRO B 1 274 ? -2.527 -67.375 -20.812 1 41.91 274 PRO B O 1
ATOM 5394 N N . GLY B 1 275 ? -3.652 -66.5 -22.422 1 47.06 275 GLY B N 1
ATOM 5395 C CA . GLY B 1 275 ? -4.398 -65.562 -21.609 1 47.06 275 GLY B CA 1
ATOM 5396 C C . GLY B 1 275 ? -3.957 -64.125 -21.828 1 47.06 275 GLY B C 1
ATOM 5397 O O . GLY B 1 275 ? -4.609 -63.188 -21.359 1 47.06 275 GLY B O 1
ATOM 5398 N N . ASP B 1 276 ? -2.738 -64 -22.234 1 56.22 276 ASP B N 1
ATOM 5399 C CA . ASP B 1 276 ? -2.264 -62.656 -22.344 1 56.22 276 ASP B CA 1
ATOM 5400 C C . ASP B 1 276 ? -2.467 -62.094 -23.766 1 56.22 276 ASP B C 1
ATOM 5402 O O . ASP B 1 276 ? -1.653 -62.344 -24.656 1 56.22 276 ASP B O 1
ATOM 5406 N N . ALA B 1 277 ? -3.709 -61.906 -24.188 1 55.16 277 ALA B N 1
ATOM 5407 C CA . ALA B 1 277 ? -3.898 -61.281 -25.484 1 55.16 277 ALA B CA 1
ATOM 5408 C C . ALA B 1 277 ? -2.938 -60.094 -25.672 1 55.16 277 ALA B C 1
ATOM 5410 O O . ALA B 1 277 ? -2.711 -59.312 -24.734 1 55.16 277 ALA B O 1
ATOM 5411 N N . THR B 1 278 ? -2.283 -60.219 -26.812 1 70 278 THR B N 1
ATOM 5412 C CA . THR B 1 278 ? -1.294 -59.188 -27.141 1 70 278 THR B CA 1
ATOM 5413 C C . THR B 1 278 ? -1.965 -57.969 -27.766 1 70 278 THR B C 1
ATOM 5415 O O . THR B 1 278 ? -1.453 -56.844 -27.656 1 70 278 THR B O 1
ATOM 5418 N N . SER B 1 279 ? -3.125 -58.25 -28.438 1 85.94 279 SER B N 1
ATOM 5419 C CA . SER B 1 279 ? -3.848 -57.156 -29.047 1 85.94 279 SER B CA 1
ATOM 5420 C C . SER B 1 279 ? -5.348 -57.406 -29.094 1 85.94 279 SER B C 1
ATOM 5422 O O . SER B 1 279 ? -5.77 -58.562 -29.047 1 85.94 279 SER B O 1
ATOM 5424 N N . TYR B 1 280 ? -6.164 -56.406 -29.141 1 89.31 280 TYR B N 1
ATOM 5425 C CA . TYR B 1 280 ? -7.621 -56.469 -29.141 1 89.31 280 TYR B CA 1
ATOM 5426 C C . TYR B 1 280 ? -8.211 -55.75 -30.328 1 89.31 280 TYR B C 1
ATOM 5428 O O . TYR B 1 280 ? -7.66 -54.75 -30.781 1 89.31 280 TYR B O 1
ATOM 5436 N N . TYR B 1 281 ? -9.305 -56.281 -30.797 1 91.19 281 TYR B N 1
ATOM 5437 C CA . TYR B 1 281 ? -10.031 -55.656 -31.891 1 91.19 281 TYR B CA 1
ATOM 5438 C C . TYR B 1 281 ? -11.531 -55.656 -31.625 1 91.19 281 TYR B C 1
ATOM 5440 O O . TYR B 1 281 ? -12.086 -56.625 -31.125 1 91.19 281 TYR B O 1
ATOM 5448 N N . LEU B 1 282 ? -12.117 -54.562 -31.922 1 93.62 282 LEU B N 1
ATOM 5449 C CA . LEU B 1 282 ? -13.57 -54.438 -31.859 1 93.62 282 LEU B CA 1
ATOM 5450 C C . LEU B 1 282 ? -14.195 -54.719 -33.219 1 93.62 282 LEU B C 1
ATOM 5452 O O . LEU B 1 282 ? -13.781 -54.125 -34.219 1 93.62 282 LEU B O 1
ATOM 5456 N N . VAL B 1 283 ? -15.109 -55.594 -33.188 1 95.75 283 VAL B N 1
ATOM 5457 C CA . VAL B 1 283 ? -15.766 -55.938 -34.438 1 95.75 283 VAL B CA 1
ATOM 5458 C C . VAL B 1 283 ? -16.797 -54.875 -34.812 1 95.75 283 VAL B C 1
ATOM 5460 O O . VAL B 1 283 ? -17.703 -54.562 -34.031 1 95.75 283 VAL B O 1
ATOM 5463 N N . ARG B 1 284 ? -16.625 -54.344 -35.938 1 94.62 284 ARG B N 1
ATOM 5464 C CA . ARG B 1 284 ? -17.578 -53.438 -36.531 1 94.62 284 ARG B CA 1
ATOM 5465 C C . ARG B 1 284 ? -18.25 -54.062 -37.75 1 94.62 284 ARG B C 1
ATOM 5467 O O . ARG B 1 284 ? -17.859 -55.156 -38.188 1 94.62 284 ARG B O 1
ATOM 5474 N N . ALA B 1 285 ? -19.266 -53.312 -38.219 1 92.38 285 ALA B N 1
ATOM 5475 C CA . ALA B 1 285 ? -20.016 -53.844 -39.375 1 92.38 285 ALA B CA 1
ATOM 5476 C C . ALA B 1 285 ? -19.109 -54 -40.594 1 92.38 285 ALA B C 1
ATOM 5478 O O . ALA B 1 285 ? -19.234 -54.938 -41.344 1 92.38 285 ALA B O 1
ATOM 5479 N N . ASP B 1 286 ? -18.156 -53.094 -40.719 1 90.44 286 ASP B N 1
ATOM 5480 C CA . ASP B 1 286 ? -17.391 -53.031 -41.969 1 90.44 286 ASP B CA 1
ATOM 5481 C C . ASP B 1 286 ? -15.953 -53.469 -41.75 1 90.44 286 ASP B C 1
ATOM 5483 O O . ASP B 1 286 ? -15.102 -53.344 -42.625 1 90.44 286 ASP B O 1
ATOM 5487 N N . GLY B 1 287 ? -15.664 -53.938 -40.562 1 93.5 287 GLY B N 1
ATOM 5488 C CA . GLY B 1 287 ? -14.297 -54.375 -40.312 1 93.5 287 GLY B CA 1
ATOM 5489 C C . GLY B 1 287 ? -13.945 -54.438 -38.844 1 93.5 287 GLY B C 1
ATOM 5490 O O . GLY B 1 287 ? -14.836 -54.562 -38 1 93.5 287 GLY B O 1
ATOM 5491 N N . LEU B 1 288 ? -12.609 -54.469 -38.625 1 93.19 288 LEU B N 1
ATOM 5492 C CA . LEU B 1 288 ? -12.102 -54.562 -37.25 1 93.19 288 LEU B CA 1
ATOM 5493 C C . LEU B 1 288 ? -11.445 -53.25 -36.844 1 93.19 288 LEU B C 1
ATOM 5495 O O . LEU B 1 288 ? -10.703 -52.656 -37.594 1 93.19 288 LEU B O 1
ATOM 5499 N N . GLU B 1 289 ? -11.766 -52.781 -35.688 1 91.44 289 GLU B N 1
ATOM 5500 C CA . GLU B 1 289 ? -11.172 -51.594 -35.094 1 91.44 289 GLU B CA 1
ATOM 5501 C C . GLU B 1 289 ? -10.18 -51.969 -34 1 91.44 289 GLU B C 1
ATOM 5503 O O . GLU B 1 289 ? -10.562 -52.531 -32.969 1 91.44 289 GLU B O 1
ATOM 5508 N N . PRO B 1 290 ? -8.922 -51.656 -34.188 1 89.12 290 PRO B N 1
ATOM 5509 C CA . PRO B 1 290 ? -7.98 -51.906 -33.094 1 89.12 290 PRO B CA 1
ATOM 5510 C C . PRO B 1 290 ? -8.281 -51.094 -31.844 1 89.12 290 PRO B C 1
ATOM 5512 O O . PRO B 1 290 ? -8.508 -49.875 -31.922 1 89.12 290 PRO B O 1
ATOM 5515 N N . ILE B 1 291 ? -8.336 -51.719 -30.656 1 87.75 291 ILE B N 1
ATOM 5516 C CA . ILE B 1 291 ? -8.594 -51.031 -29.406 1 87.75 291 ILE B CA 1
ATOM 5517 C C . ILE B 1 291 ? -7.633 -51.531 -28.328 1 87.75 291 ILE B C 1
ATOM 5519 O O . ILE B 1 291 ? -7.012 -52.594 -28.5 1 87.75 291 ILE B O 1
ATOM 5523 N N . GLY B 1 292 ? -7.438 -50.781 -27.281 1 87 292 GLY B N 1
ATOM 5524 C CA . GLY B 1 292 ? -6.613 -51.188 -26.172 1 87 292 GLY B CA 1
ATOM 5525 C C . GLY B 1 292 ? -7.34 -52.125 -25.203 1 87 292 GLY B C 1
ATOM 5526 O O . GLY B 1 292 ? -8.555 -52.312 -25.312 1 87 292 GLY B O 1
ATOM 5527 N N . GLN B 1 293 ? -6.582 -52.656 -24.297 1 88.44 293 GLN B N 1
ATOM 5528 C CA . GLN B 1 293 ? -7.137 -53.594 -23.297 1 88.44 293 GLN B CA 1
ATOM 5529 C C . GLN B 1 293 ? -8.211 -52.906 -22.469 1 88.44 293 GLN B C 1
ATOM 5531 O O . GLN B 1 293 ? -9.242 -53.5 -22.156 1 88.44 293 GLN B O 1
ATOM 5536 N N . THR B 1 294 ? -7.922 -51.688 -22.062 1 91.69 294 THR B N 1
ATOM 5537 C CA . THR B 1 294 ? -8.867 -50.938 -21.234 1 91.69 294 THR B CA 1
ATOM 5538 C C . THR B 1 294 ? -10.195 -50.75 -21.953 1 91.69 294 THR B C 1
ATOM 5540 O O . THR B 1 294 ? -11.258 -51.031 -21.391 1 91.69 294 THR B O 1
ATOM 5543 N N . GLU B 1 295 ? -10.117 -50.312 -23.125 1 90.62 295 GLU B N 1
ATOM 5544 C CA . GLU B 1 295 ? -11.328 -50.125 -23.922 1 90.62 295 GLU B CA 1
ATOM 5545 C C . GLU B 1 295 ? -12.047 -51.438 -24.156 1 90.62 295 GLU B C 1
ATOM 5547 O O . GLU B 1 295 ? -13.273 -51.5 -24.094 1 90.62 295 GLU B O 1
ATOM 5552 N N . ALA B 1 296 ? -11.32 -52.438 -24.406 1 91 296 ALA B N 1
ATOM 5553 C CA . ALA B 1 296 ? -11.898 -53.781 -24.594 1 91 296 ALA B CA 1
ATOM 5554 C C . ALA B 1 296 ? -12.703 -54.219 -23.375 1 91 296 ALA B C 1
ATOM 5556 O O . ALA B 1 296 ? -13.82 -54.719 -23.516 1 91 296 ALA B O 1
ATOM 5557 N N . SER B 1 297 ? -12.078 -54.031 -22.281 1 92.38 297 SER B N 1
ATOM 5558 C CA . SER B 1 297 ? -12.742 -54.406 -21.031 1 92.38 297 SER B CA 1
ATOM 5559 C C . SER B 1 297 ? -14.031 -53.625 -20.844 1 92.38 297 SER B C 1
ATOM 5561 O O . SER B 1 297 ? -15.047 -54.188 -20.406 1 92.38 297 SER B O 1
ATOM 5563 N N . LEU B 1 298 ? -14.047 -52.375 -21.172 1 94.06 298 LEU B N 1
ATOM 5564 C CA . LEU B 1 298 ? -15.227 -51.531 -21.016 1 94.06 298 LEU B CA 1
ATOM 5565 C C . LEU B 1 298 ? -16.328 -51.969 -21.969 1 94.06 298 LEU B C 1
ATOM 5567 O O . LEU B 1 298 ? -17.5 -52.062 -21.578 1 94.06 298 LEU B O 1
ATOM 5571 N N . VAL B 1 299 ? -15.969 -52.25 -23.188 1 93.81 299 VAL B N 1
ATOM 5572 C CA . VAL B 1 299 ? -16.938 -52.688 -24.203 1 93.81 299 VAL B CA 1
ATOM 5573 C C . VAL B 1 299 ? -17.531 -54.031 -23.797 1 93.81 299 VAL B C 1
ATOM 5575 O O . VAL B 1 299 ? -18.75 -54.219 -23.859 1 93.81 299 VAL B O 1
ATOM 5578 N N . LEU B 1 300 ? -16.688 -54.969 -23.359 1 94.38 300 LEU B N 1
ATOM 5579 C CA . LEU B 1 300 ? -17.094 -56.312 -23 1 94.38 300 LEU B CA 1
ATOM 5580 C C . LEU B 1 300 ? -18.109 -56.281 -21.859 1 94.38 300 LEU B C 1
ATOM 5582 O O . LEU B 1 300 ? -19.031 -57.125 -21.828 1 94.38 300 LEU B O 1
ATOM 5586 N N . ASN B 1 301 ? -17.953 -55.375 -21.016 1 93.38 301 ASN B N 1
ATOM 5587 C CA . ASN B 1 301 ? -18.75 -55.375 -19.797 1 93.38 301 ASN B CA 1
ATOM 5588 C C . ASN B 1 301 ? -19.984 -54.5 -19.922 1 93.38 301 ASN B C 1
ATOM 5590 O O . ASN B 1 301 ? -20.797 -54.375 -19 1 93.38 301 ASN B O 1
ATOM 5594 N N . THR B 1 302 ? -20.141 -53.844 -21.016 1 94.94 302 THR B N 1
ATOM 5595 C CA . THR B 1 302 ? -21.297 -53 -21.25 1 94.94 302 THR B CA 1
ATOM 5596 C C . THR B 1 302 ? -22.531 -53.844 -21.531 1 94.94 302 THR B C 1
ATOM 5598 O O . THR B 1 302 ? -22.578 -54.594 -22.5 1 94.94 302 THR B O 1
ATOM 5601 N N . PRO B 1 303 ? -23.562 -53.656 -20.734 1 94 303 PRO B N 1
ATOM 5602 C CA . PRO B 1 303 ? -24.75 -54.5 -20.875 1 94 303 PRO B CA 1
ATOM 5603 C C . PRO B 1 303 ? -25.422 -54.344 -22.234 1 94 303 PRO B C 1
ATOM 5605 O O . PRO B 1 303 ? -25.984 -55.281 -22.766 1 94 303 PRO B O 1
ATOM 5608 N N . GLN B 1 304 ? -25.406 -53.281 -22.828 1 93.94 304 GLN B N 1
ATOM 5609 C CA . GLN B 1 304 ? -26.031 -53 -24.125 1 93.94 304 GLN B CA 1
ATOM 5610 C C . GLN B 1 304 ? -25.375 -53.812 -25.234 1 93.94 304 GLN B C 1
ATOM 5612 O O . GLN B 1 304 ? -25.922 -53.906 -26.344 1 93.94 304 GLN B O 1
ATOM 5617 N N . ASN B 1 305 ? -24.172 -54.344 -24.906 1 96.06 305 ASN B N 1
ATOM 5618 C CA . ASN B 1 305 ? -23.453 -55.125 -25.922 1 96.06 305 ASN B CA 1
ATOM 5619 C C . ASN B 1 305 ? -23.656 -56.625 -25.75 1 96.06 305 ASN B C 1
ATOM 5621 O O . ASN B 1 305 ? -23 -57.406 -26.406 1 96.06 305 ASN B O 1
ATOM 5625 N N . ALA B 1 306 ? -24.453 -57.062 -24.906 1 93.44 306 ALA B N 1
ATOM 5626 C CA . ALA B 1 306 ? -24.609 -58.438 -24.5 1 93.44 306 ALA B CA 1
ATOM 5627 C C . ALA B 1 306 ? -24.938 -59.344 -25.703 1 93.44 306 ALA B C 1
ATOM 5629 O O . ALA B 1 306 ? -24.5 -60.469 -25.766 1 93.44 306 ALA B O 1
ATOM 5630 N N . ASP B 1 307 ? -25.656 -58.781 -26.688 1 94.44 307 ASP B N 1
ATOM 5631 C CA . ASP B 1 307 ? -26.094 -59.562 -27.844 1 94.44 307 ASP B CA 1
ATOM 5632 C C . ASP B 1 307 ? -24.922 -59.906 -28.75 1 94.44 307 ASP B C 1
ATOM 5634 O O . ASP B 1 307 ? -25.031 -60.781 -29.625 1 94.44 307 ASP B O 1
ATOM 5638 N N . ALA B 1 308 ? -23.828 -59.312 -28.5 1 95.06 308 ALA B N 1
ATOM 5639 C CA . ALA B 1 308 ? -22.641 -59.594 -29.297 1 95.06 308 ALA B CA 1
ATOM 5640 C C . ALA B 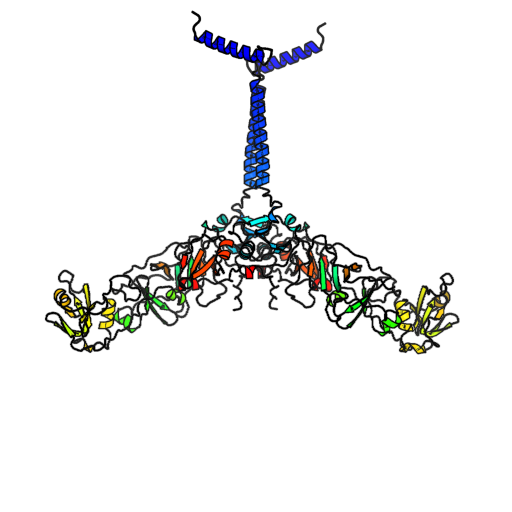1 308 ? -21.953 -60.875 -28.844 1 95.06 308 ALA B C 1
ATOM 5642 O O . ALA B 1 308 ? -21.047 -61.375 -29.516 1 95.06 308 ALA B O 1
ATOM 5643 N N . TYR B 1 309 ? -22.391 -61.406 -27.812 1 92.69 309 TYR B N 1
ATOM 5644 C CA . TYR B 1 309 ? -21.75 -62.594 -27.234 1 92.69 309 TYR B CA 1
ATOM 5645 C C . TYR B 1 309 ? -22.766 -63.688 -26.969 1 92.69 309 TYR B C 1
ATOM 5647 O O . TYR B 1 309 ? -23.953 -63.438 -26.812 1 92.69 309 TYR B O 1
ATOM 5655 N N . ASN B 1 310 ? -22.141 -64.938 -27.094 1 87.12 310 ASN B N 1
ATOM 5656 C CA . ASN B 1 310 ? -22.922 -66.062 -26.688 1 87.12 310 ASN B CA 1
ATOM 5657 C C . ASN B 1 310 ? -22.641 -66.5 -25.25 1 87.12 310 ASN B C 1
ATOM 5659 O O . ASN B 1 310 ? -21.594 -67.062 -24.953 1 87.12 310 ASN B O 1
ATOM 5663 N N . GLY B 1 311 ? -23.328 -65.938 -24.25 1 86.56 311 GLY B N 1
ATOM 5664 C CA . GLY B 1 311 ? -23.094 -66.188 -22.828 1 86.56 311 GLY B CA 1
ATOM 5665 C C . GLY B 1 311 ? -22.344 -65.062 -22.125 1 86.56 311 GLY B C 1
ATOM 5666 O O . GLY B 1 311 ? -22.609 -63.906 -22.359 1 86.56 311 GLY B O 1
ATOM 5667 N N . VAL B 1 312 ? -21.375 -65.562 -21.219 1 86.62 312 VAL B N 1
ATOM 5668 C CA . VAL B 1 312 ? -20.578 -64.562 -20.5 1 86.62 312 VAL B CA 1
ATOM 5669 C C . VAL B 1 312 ? -19.594 -63.906 -21.453 1 86.62 312 VAL B C 1
ATOM 5671 O O . VAL B 1 312 ? -18.797 -64.625 -22.109 1 86.62 312 VAL B O 1
ATOM 5674 N N . PRO B 1 313 ? -19.703 -62.656 -21.578 1 89.62 313 PRO B N 1
ATOM 5675 C CA . PRO B 1 313 ? -18.844 -61.969 -22.531 1 89.62 313 PRO B CA 1
ATOM 5676 C C . PRO B 1 313 ? -17.359 -62.188 -22.297 1 89.62 313 PRO B C 1
ATOM 5678 O O . PRO B 1 313 ? -16.891 -62.062 -21.156 1 89.62 313 PRO B O 1
ATOM 5681 N N . ALA B 1 314 ? -16.625 -62.594 -23.281 1 90 314 ALA B N 1
ATOM 5682 C CA . ALA B 1 314 ? -15.172 -62.812 -23.297 1 90 314 ALA B CA 1
ATOM 5683 C C . ALA B 1 314 ? -14.602 -62.562 -24.688 1 90 314 ALA B C 1
ATOM 5685 O O . ALA B 1 314 ? -15.312 -62.656 -25.703 1 90 314 ALA B O 1
ATOM 5686 N N . PRO B 1 315 ? -13.359 -62.156 -24.656 1 90.75 315 PRO B N 1
ATOM 5687 C CA . PRO B 1 315 ? -12.766 -61.969 -25.984 1 90.75 315 PRO B CA 1
ATOM 5688 C C . PRO B 1 315 ? -12.742 -63.25 -26.797 1 90.75 315 PRO B C 1
ATOM 5690 O O . PRO B 1 315 ? -12.469 -64.312 -26.25 1 90.75 315 PRO B O 1
ATOM 5693 N N . VAL B 1 316 ? -13.047 -63.094 -28 1 90.25 316 VAL B N 1
ATOM 5694 C CA . VAL B 1 316 ? -13 -64.25 -28.906 1 90.25 316 VAL B CA 1
ATOM 5695 C C . VAL B 1 316 ? -11.578 -64.438 -29.438 1 90.25 316 VAL B C 1
ATOM 5697 O O . VAL B 1 316 ? -11.008 -63.5 -30.031 1 90.25 316 VAL B O 1
ATOM 5700 N N . ALA B 1 317 ? -10.977 -65.562 -29.203 1 88.44 317 ALA B N 1
ATOM 5701 C CA . ALA B 1 317 ? -9.602 -65.875 -29.609 1 88.44 317 ALA B CA 1
ATOM 5702 C C . ALA B 1 317 ? -9.508 -66 -31.125 1 88.44 317 ALA B C 1
ATOM 5704 O O . ALA B 1 317 ? -10.266 -66.812 -31.719 1 88.44 317 ALA B O 1
ATOM 5705 N N . VAL B 1 318 ? -8.688 -65.25 -31.719 1 88.5 318 VAL B N 1
ATOM 5706 C CA . VAL B 1 318 ? -8.461 -65.375 -33.156 1 88.5 318 VAL B CA 1
ATOM 5707 C C . VAL B 1 318 ? -6.965 -65.375 -33.438 1 88.5 318 VAL B C 1
ATOM 5709 O O . VAL B 1 318 ? -6.164 -64.938 -32.594 1 88.5 318 VAL B O 1
ATOM 5712 N N . ARG B 1 319 ? -6.566 -65.812 -34.562 1 88 319 ARG B N 1
ATOM 5713 C CA . ARG B 1 319 ? -5.164 -65.812 -34.969 1 88 319 ARG B CA 1
ATOM 5714 C C . ARG B 1 319 ? -4.797 -64.438 -35.625 1 88 319 ARG B C 1
ATOM 5716 O O . ARG B 1 319 ? -5.633 -63.844 -36.312 1 88 319 ARG B O 1
ATOM 5723 N N . ALA B 1 320 ? -3.604 -64.125 -35.531 1 86.5 320 ALA B N 1
ATOM 5724 C CA . ALA B 1 320 ? -3.105 -62.844 -36.094 1 86.5 320 ALA B CA 1
ATOM 5725 C C . ALA B 1 320 ? -3.318 -62.812 -37.625 1 86.5 320 ALA B C 1
ATOM 5727 O O . ALA B 1 320 ? -3.691 -61.781 -38.156 1 86.5 320 ALA B O 1
ATOM 5728 N N . ALA B 1 321 ? -3.143 -63.969 -38.219 1 86.25 321 ALA B N 1
ATOM 5729 C CA . ALA B 1 321 ? -3.252 -64.062 -39.656 1 86.25 321 ALA B CA 1
ATOM 5730 C C . ALA B 1 321 ? -4.688 -63.812 -40.125 1 86.25 321 ALA B C 1
ATOM 5732 O O . ALA B 1 321 ? -4.91 -63.188 -41.188 1 86.25 321 ALA B O 1
ATOM 5733 N N . ASP B 1 322 ? -5.57 -64.375 -39.375 1 90.75 322 ASP B N 1
ATOM 5734 C CA . ASP B 1 322 ? -6.98 -64.188 -39.75 1 90.75 322 ASP B CA 1
ATOM 5735 C C . ASP B 1 322 ? -7.441 -62.75 -39.594 1 90.75 322 ASP B C 1
ATOM 5737 O O . ASP B 1 322 ? -8.25 -62.281 -40.375 1 90.75 322 ASP B O 1
ATOM 5741 N N . VAL B 1 323 ? -6.938 -62.094 -38.531 1 89.94 323 VAL B N 1
ATOM 5742 C CA . VAL B 1 323 ? -7.266 -60.688 -38.281 1 89.94 323 VAL B CA 1
ATOM 5743 C C . VAL B 1 323 ? -6.691 -59.844 -39.406 1 89.94 323 VAL B C 1
ATOM 5745 O O . VAL B 1 323 ? -7.324 -58.875 -39.844 1 89.94 323 VAL B O 1
ATOM 5748 N N . ALA B 1 324 ? -5.484 -60.188 -39.906 1 88.5 324 ALA B N 1
ATOM 5749 C CA . ALA B 1 324 ? -4.797 -59.438 -40.938 1 88.5 324 ALA B CA 1
ATOM 5750 C C . ALA B 1 324 ? -5.602 -59.406 -42.25 1 88.5 324 ALA B C 1
ATOM 5752 O O . ALA B 1 324 ? -5.512 -58.469 -43.031 1 88.5 324 ALA B O 1
ATOM 5753 N N . ALA B 1 325 ? -6.391 -60.406 -42.375 1 91.25 325 ALA B N 1
ATOM 5754 C CA . ALA B 1 325 ? -7.117 -60.594 -43.625 1 91.25 325 ALA B CA 1
ATOM 5755 C C . ALA B 1 325 ? -8.391 -59.75 -43.656 1 91.25 325 ALA B C 1
ATOM 5757 O O . ALA B 1 325 ? -9.039 -59.625 -44.719 1 91.25 325 ALA B O 1
ATOM 5758 N N . VAL B 1 326 ? -8.703 -59.25 -42.562 1 92.75 326 VAL B N 1
ATOM 5759 C CA . VAL B 1 326 ? -9.938 -58.5 -42.438 1 92.75 326 VAL B CA 1
ATOM 5760 C C . VAL B 1 326 ? -9.609 -57 -42.469 1 92.75 326 VAL B C 1
ATOM 5762 O O . VAL B 1 326 ? -8.648 -56.562 -41.844 1 92.75 326 VAL B O 1
ATOM 5765 N N . PRO B 1 327 ? -10.391 -56.156 -43.219 1 91.81 327 PRO B N 1
ATOM 5766 C CA . PRO B 1 327 ? -10.148 -54.719 -43.25 1 91.8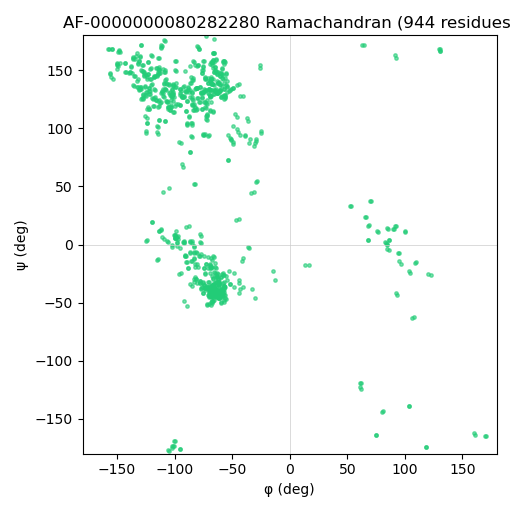1 327 PRO B CA 1
ATOM 5767 C C . PRO B 1 327 ? -10.219 -54.062 -41.875 1 91.81 327 PRO B C 1
ATOM 5769 O O . PRO B 1 327 ? -11.039 -54.438 -41.031 1 91.81 327 PRO B O 1
ATOM 5772 N N . LYS B 1 328 ? -9.305 -53.219 -41.625 1 90.12 328 LYS B N 1
ATOM 5773 C CA . LYS B 1 328 ? -9.305 -52.438 -40.406 1 90.12 328 LYS B CA 1
ATOM 5774 C C . LYS B 1 328 ? -10.055 -51.125 -40.562 1 90.12 328 LYS B C 1
ATOM 5776 O O . LYS B 1 328 ? -9.938 -50.469 -41.594 1 90.12 328 LYS B O 1
ATOM 5781 N N . VAL B 1 329 ? -10.922 -50.906 -39.594 1 83.94 329 VAL B N 1
ATOM 5782 C CA . VAL B 1 329 ? -11.703 -49.688 -39.594 1 83.94 329 VAL B CA 1
ATOM 5783 C C . VAL B 1 329 ? -11.344 -48.812 -38.375 1 83.94 329 VAL B C 1
ATOM 5785 O O . VAL B 1 329 ? -10.82 -49.344 -37.406 1 83.94 329 VAL B O 1
ATOM 5788 N N . GLY B 1 330 ? -11.531 -47.531 -38.594 1 70.06 330 GLY B N 1
ATOM 5789 C CA . GLY B 1 330 ? -11.266 -46.594 -37.5 1 70.06 330 GLY B CA 1
ATOM 5790 C C . GLY B 1 330 ? -9.844 -46.062 -37.531 1 70.06 330 GLY B C 1
ATOM 5791 O O . GLY B 1 330 ? -9.031 -46.469 -38.344 1 70.06 330 GLY B O 1
ATOM 5792 N N . THR B 1 331 ? -9.648 -45.062 -36.938 1 59.78 331 THR B N 1
ATOM 5793 C CA . THR B 1 331 ? -8.367 -44.375 -36.969 1 59.78 331 THR B CA 1
ATOM 5794 C C . THR B 1 331 ? -7.309 -45.125 -36.156 1 59.78 331 THR B C 1
ATOM 5796 O O . THR B 1 331 ? -7.602 -45.688 -35.094 1 59.78 331 THR B O 1
ATOM 5799 N N . ALA B 1 332 ? -6.199 -45.594 -36.906 1 52.94 332 ALA B N 1
ATOM 5800 C CA . ALA B 1 332 ? -5.043 -46.281 -36.312 1 52.94 332 ALA B CA 1
ATOM 5801 C C . ALA B 1 332 ? -4.703 -45.656 -34.938 1 52.94 332 ALA B C 1
ATOM 5803 O O . ALA B 1 332 ? -4.703 -44.438 -34.781 1 52.94 332 ALA B O 1
ATOM 5804 N N . ARG B 1 333 ? -5.016 -46.469 -33.969 1 53.28 333 ARG B N 1
ATOM 5805 C CA . ARG B 1 333 ? -4.559 -46 -32.656 1 53.28 333 ARG B CA 1
ATOM 5806 C C . ARG B 1 333 ? -3.066 -45.688 -32.656 1 53.28 333 ARG B C 1
ATOM 5808 O O . ARG B 1 333 ? -2.252 -46.562 -33 1 53.28 333 ARG B O 1
ATOM 5815 N N . ALA B 1 334 ? -2.623 -44.656 -33.25 1 42.5 334 ALA B N 1
ATOM 5816 C CA . ALA B 1 334 ? -1.195 -44.375 -33.156 1 42.5 334 ALA B CA 1
ATOM 5817 C C . ALA B 1 334 ? -0.69 -44.594 -31.734 1 42.5 334 ALA B C 1
ATOM 5819 O O . ALA B 1 334 ? -1.344 -44.156 -30.781 1 42.5 334 ALA B O 1
ATOM 5820 N N . GLY B 1 335 ? -0.15 -45.781 -31.375 1 41.69 335 GLY B N 1
ATOM 5821 C CA . GLY B 1 335 ? 0.492 -46.125 -30.109 1 41.69 335 GLY B CA 1
ATOM 5822 C C . GLY B 1 335 ? 0.851 -44.938 -29.266 1 41.69 335 GLY B C 1
ATOM 5823 O O . GLY B 1 335 ? 1.398 -45.094 -28.172 1 41.69 335 GLY B O 1
ATOM 5824 N N . GLY B 1 336 ? 0.989 -43.75 -29.922 1 38.25 336 GLY B N 1
ATOM 5825 C CA . GLY B 1 336 ? 1.563 -42.625 -29.219 1 38.25 336 GLY B CA 1
ATOM 5826 C C . GLY B 1 336 ? 0.631 -42.031 -28.188 1 38.25 336 GLY B C 1
ATOM 5827 O O . GLY B 1 336 ? -0.45 -42.562 -27.938 1 38.25 336 GLY B O 1
ATOM 5828 N N . ALA B 1 337 ? 1.091 -40.969 -27.469 1 41.19 337 ALA B N 1
ATOM 5829 C CA . ALA B 1 337 ? 0.501 -40.062 -26.469 1 41.19 337 ALA B CA 1
ATOM 5830 C C . ALA B 1 337 ? -0.866 -39.562 -26.938 1 41.19 337 ALA B C 1
ATOM 5832 O O . ALA B 1 337 ? -1.021 -38.375 -27.266 1 41.19 337 ALA B O 1
ATOM 5833 N N . ASP B 1 338 ? -1.505 -40.188 -27.797 1 47 338 ASP B N 1
ATOM 5834 C CA . ASP B 1 338 ? -2.74 -39.469 -28.109 1 47 338 ASP B CA 1
ATOM 5835 C C . ASP B 1 338 ? -3.518 -39.125 -26.844 1 47 338 ASP B C 1
ATOM 5837 O O . ASP B 1 338 ? -3.951 -40 -26.109 1 47 338 ASP B O 1
ATOM 5841 N N . PRO B 1 339 ? -3.324 -37.938 -26.156 1 49.59 339 PRO B N 1
ATOM 5842 C CA . PRO B 1 339 ? -3.838 -37.344 -24.906 1 49.59 339 PRO B CA 1
ATOM 5843 C C . PRO B 1 339 ? -5.273 -37.75 -24.609 1 49.59 339 PRO B C 1
ATOM 5845 O O . PRO B 1 339 ? -5.672 -37.812 -23.438 1 49.59 339 PRO B O 1
ATOM 5848 N N . ALA B 1 340 ? -6.164 -37.844 -25.672 1 54.28 340 ALA B N 1
ATOM 5849 C CA . ALA B 1 340 ? -7.594 -37.969 -25.406 1 54.28 340 ALA B CA 1
ATOM 5850 C C . ALA B 1 340 ? -8.008 -39.438 -25.297 1 54.28 340 ALA B C 1
ATOM 5852 O O . ALA B 1 340 ? -9.195 -39.75 -25.328 1 54.28 340 ALA B O 1
ATOM 5853 N N . GLU B 1 341 ? -6.887 -40.375 -25.125 1 74.44 341 GLU B N 1
ATOM 5854 C CA . GLU B 1 341 ? -7.375 -41.75 -25.266 1 74.44 341 GLU B CA 1
ATOM 5855 C C . GLU B 1 341 ? -7.309 -42.5 -23.938 1 74.44 341 GLU B C 1
ATOM 5857 O O . GLU B 1 341 ? -6.879 -41.938 -22.938 1 74.44 341 GLU B O 1
ATOM 5862 N N . TYR B 1 342 ? -7.961 -43.75 -23.891 1 86.94 342 TYR B N 1
ATOM 5863 C CA . TYR B 1 342 ? -7.934 -44.656 -22.75 1 86.94 342 TYR B CA 1
ATOM 5864 C C . TYR B 1 342 ? -6.512 -45.156 -22.484 1 86.94 342 TYR B C 1
ATOM 5866 O O . TYR B 1 342 ? -5.668 -45.156 -23.375 1 86.94 342 TYR B O 1
ATOM 5874 N N . PRO B 1 343 ? -6.184 -45.438 -21.219 1 88.44 343 PRO B N 1
ATOM 5875 C CA . PRO B 1 343 ? -4.949 -46.188 -21.031 1 88.44 343 PRO B CA 1
ATOM 5876 C C . PRO B 1 343 ? -4.902 -47.469 -21.891 1 88.44 343 PRO B C 1
ATOM 5878 O O . PRO B 1 343 ? -5.906 -48.188 -22 1 88.44 343 PRO B O 1
ATOM 5881 N N . ASP B 1 344 ? -3.834 -47.688 -22.547 1 84.12 344 ASP B N 1
ATOM 5882 C CA . ASP B 1 344 ? -3.74 -48.844 -23.438 1 84.12 344 ASP B CA 1
ATOM 5883 C C . ASP B 1 344 ? -3.955 -50.156 -22.688 1 84.12 344 ASP B C 1
ATOM 5885 O O . ASP B 1 344 ? -4.648 -51.062 -23.172 1 84.12 344 ASP B O 1
ATOM 5889 N N . ARG B 1 345 ? -3.299 -50.25 -21.547 1 88.38 345 ARG B N 1
ATOM 5890 C CA . ARG B 1 345 ? -3.457 -51.406 -20.672 1 88.38 345 ARG B CA 1
ATOM 5891 C C . ARG B 1 345 ? -4.137 -51 -19.359 1 88.38 345 ARG B C 1
ATOM 5893 O O . ARG B 1 345 ? -4.051 -49.844 -18.938 1 88.38 345 ARG B O 1
ATOM 5900 N N . ILE B 1 346 ? -4.84 -51.938 -18.828 1 90.56 346 ILE B N 1
ATOM 5901 C CA . ILE B 1 346 ? -5.395 -51.688 -17.5 1 90.56 346 ILE B CA 1
ATOM 5902 C C . ILE B 1 346 ? -4.266 -51.594 -16.469 1 90.56 346 ILE B C 1
ATOM 5904 O O . ILE B 1 346 ? -3.531 -52.562 -16.25 1 90.56 346 ILE B O 1
ATOM 5908 N N . PRO B 1 347 ? -4.09 -50.438 -15.898 1 92.25 347 PRO B N 1
ATOM 5909 C CA . PRO B 1 347 ? -2.988 -50.281 -14.953 1 92.25 347 PRO B CA 1
ATOM 5910 C C . PRO B 1 347 ? -3.189 -51.062 -13.664 1 92.25 347 PRO B C 1
ATOM 5912 O O . PRO B 1 347 ? -4.328 -51.375 -13.297 1 92.25 347 PRO B O 1
ATOM 5915 N N . ARG B 1 348 ? -2.061 -51.344 -13.016 1 92.31 348 ARG B N 1
ATOM 5916 C CA . ARG B 1 348 ? -2.123 -52 -11.711 1 92.31 348 ARG B CA 1
ATOM 5917 C C . ARG B 1 348 ? -2.346 -50.969 -10.602 1 92.31 348 ARG B C 1
ATOM 5919 O O . ARG B 1 348 ? -2.047 -49.781 -10.773 1 92.31 348 ARG B O 1
ATOM 5926 N N . LYS B 1 349 ? -2.818 -51.438 -9.594 1 89.06 349 LYS B N 1
ATOM 5927 C CA . LYS B 1 349 ? -3.027 -50.562 -8.438 1 89.06 349 LYS B CA 1
ATOM 5928 C C . LYS B 1 349 ? -1.704 -50.219 -7.766 1 89.06 349 LYS B C 1
ATOM 5930 O O . LYS B 1 349 ? -0.858 -51.094 -7.562 1 89.06 349 LYS B O 1
ATOM 5935 N N . ALA B 1 350 ? -1.555 -48.969 -7.527 1 89.19 350 ALA B N 1
ATOM 5936 C CA . ALA B 1 350 ? -0.384 -48.562 -6.77 1 89.19 350 ALA B CA 1
ATOM 5937 C C . ALA B 1 350 ? -0.649 -48.594 -5.266 1 89.19 350 ALA B C 1
ATOM 5939 O O . ALA B 1 350 ? -1.696 -48.156 -4.797 1 89.19 350 ALA B O 1
ATOM 5940 N N . PRO B 1 351 ? 0.28 -49.188 -4.551 1 81.06 351 PRO B N 1
ATOM 5941 C CA . PRO B 1 351 ? 0.105 -49.188 -3.096 1 81.06 351 PRO B CA 1
ATOM 5942 C C . PRO B 1 351 ? 0.332 -47.812 -2.463 1 81.06 351 PRO B C 1
ATOM 5944 O O . PRO B 1 351 ? 1.367 -47.188 -2.699 1 81.06 351 PRO B O 1
ATOM 5947 N N . VAL B 1 352 ? -0.667 -47.25 -2.012 1 81.44 352 VAL B N 1
ATOM 5948 C CA . VAL B 1 352 ? -0.515 -46 -1.242 1 81.44 352 VAL B CA 1
ATOM 5949 C C . VAL B 1 352 ? -0.809 -46.281 0.231 1 81.44 352 VAL B C 1
ATOM 5951 O O . VAL B 1 352 ? -1.913 -46.688 0.583 1 81.44 352 VAL B O 1
ATOM 5954 N N . THR B 1 353 ? 0.309 -46.281 0.892 1 73 353 THR B N 1
ATOM 5955 C CA . THR B 1 353 ? 0.185 -46.562 2.318 1 73 353 THR B CA 1
ATOM 5956 C C . THR B 1 353 ? 0.546 -45.312 3.143 1 73 353 THR B C 1
ATOM 5958 O O . THR B 1 353 ? 1.197 -44.406 2.641 1 73 353 THR B O 1
ATOM 5961 N N . GLY B 1 354 ? -0.115 -45.156 4.301 1 75.25 354 GLY B N 1
ATOM 5962 C CA . GLY B 1 354 ? 0.26 -44.094 5.238 1 75.25 354 GLY B CA 1
ATOM 5963 C C . GLY B 1 354 ? -0.917 -43.281 5.703 1 75.25 354 GLY B C 1
ATOM 5964 O O . GLY B 1 354 ? -2.004 -43.344 5.125 1 75.25 354 GLY B O 1
ATOM 5965 N N . GLN B 1 355 ? -0.681 -42.5 6.684 1 81.12 355 GLN B N 1
ATOM 5966 C CA . GLN B 1 355 ? -1.704 -41.688 7.316 1 81.12 355 GLN B CA 1
ATOM 5967 C C . GLN B 1 355 ? -1.926 -40.375 6.539 1 81.12 355 GLN B C 1
ATOM 5969 O O . GLN B 1 355 ? -3.025 -39.844 6.551 1 81.12 355 GLN B O 1
ATOM 5974 N N . SER B 1 356 ? -0.889 -39.906 5.969 1 87.44 356 SER B N 1
ATOM 5975 C CA . SER B 1 356 ? -0.956 -38.719 5.129 1 87.44 356 SER B CA 1
ATOM 5976 C C . SER B 1 356 ? -0.461 -39 3.717 1 87.44 356 SER B C 1
ATOM 5978 O O . SER B 1 356 ? 0.51 -39.719 3.531 1 87.44 356 SER B O 1
ATOM 5980 N N . VAL B 1 357 ? -1.255 -38.5 2.746 1 91.56 357 VAL B N 1
ATOM 5981 C CA . VAL B 1 357 ? -0.899 -38.75 1.35 1 91.56 357 VAL B CA 1
ATOM 5982 C C . VAL B 1 357 ? -0.899 -37.406 0.595 1 91.56 357 VAL B C 1
ATOM 5984 O O . VAL B 1 357 ? -1.86 -36.656 0.678 1 91.56 357 VAL B O 1
ATOM 5987 N N . THR B 1 358 ? 0.196 -37.156 -0.002 1 94.38 358 THR B N 1
ATOM 5988 C CA . THR B 1 358 ? 0.317 -36.031 -0.906 1 94.38 358 THR B CA 1
ATOM 5989 C C . THR B 1 358 ? 0.534 -36.5 -2.342 1 94.38 358 THR B C 1
ATOM 5991 O O . THR B 1 358 ? 1.454 -37.281 -2.613 1 94.38 358 THR B O 1
ATOM 5994 N N . LEU B 1 359 ? -0.388 -36.125 -3.178 1 94.75 359 LEU B N 1
ATOM 5995 C CA . LEU B 1 359 ? -0.242 -36.375 -4.609 1 94.75 359 LEU B CA 1
ATOM 5996 C C . LEU B 1 359 ? 0.171 -35.094 -5.344 1 94.75 359 LEU B C 1
ATOM 5998 O O . LEU B 1 359 ? -0.501 -34.062 -5.242 1 94.75 359 LEU B O 1
ATOM 6002 N N . CYS B 1 360 ? 1.275 -35.188 -6.051 1 95.62 360 CYS B N 1
ATOM 6003 C CA . CYS B 1 360 ? 1.782 -34.031 -6.773 1 95.62 360 CYS B CA 1
ATOM 6004 C C . CYS B 1 360 ? 1.889 -34.344 -8.266 1 95.62 360 CYS B C 1
ATOM 6006 O O . CYS B 1 360 ? 2.211 -35.438 -8.664 1 95.62 360 CYS B O 1
ATOM 6008 N N . ALA B 1 361 ? 1.58 -33.344 -9.047 1 94.75 361 ALA B N 1
ATOM 6009 C CA . ALA B 1 361 ? 1.716 -33.438 -10.5 1 94.75 361 ALA B CA 1
ATOM 6010 C C . ALA B 1 361 ? 2.744 -32.406 -11.016 1 94.75 361 ALA B C 1
ATOM 6012 O O . ALA B 1 361 ? 2.689 -31.234 -10.672 1 94.75 361 ALA B O 1
ATOM 6013 N N . GLN B 1 362 ? 3.688 -32.812 -11.727 1 92.88 362 GLN B N 1
ATOM 6014 C CA . GLN B 1 362 ? 4.652 -32 -12.477 1 92.88 362 GLN B CA 1
ATOM 6015 C C . GLN B 1 362 ? 4.668 -32.406 -13.945 1 92.88 362 GLN B C 1
ATOM 6017 O O . GLN B 1 362 ? 5.359 -33.344 -14.336 1 92.88 362 GLN B O 1
ATOM 6022 N N . GLY B 1 363 ? 3.924 -31.641 -14.734 1 87.88 363 GLY B N 1
ATOM 6023 C CA . GLY B 1 363 ? 3.678 -32.125 -16.078 1 87.88 363 GLY B CA 1
ATOM 6024 C C . GLY B 1 363 ? 2.936 -33.469 -16.094 1 87.88 363 GLY B C 1
ATOM 6025 O O . GLY B 1 363 ? 1.854 -33.594 -15.523 1 87.88 363 GLY B O 1
ATOM 6026 N N . SER B 1 364 ? 3.611 -34.469 -16.672 1 88.38 364 SER B N 1
ATOM 6027 C CA . SER B 1 364 ? 2.98 -35.781 -16.75 1 88.38 364 SER B CA 1
ATOM 6028 C C . SER B 1 364 ? 3.477 -36.688 -15.648 1 88.38 364 SER B C 1
ATOM 6030 O O . SER B 1 364 ? 3.076 -37.844 -15.578 1 88.38 364 SER B O 1
ATOM 6032 N N . ARG B 1 365 ? 4.254 -36.125 -14.781 1 91.62 365 ARG B N 1
ATOM 6033 C CA . ARG B 1 365 ? 4.785 -36.906 -13.664 1 91.62 365 ARG B CA 1
ATOM 6034 C C . ARG B 1 365 ? 3.891 -36.781 -12.438 1 91.62 365 ARG B C 1
ATOM 6036 O O . ARG B 1 365 ? 3.512 -35.688 -12.047 1 91.62 365 ARG B O 1
ATOM 6043 N N . ILE B 1 366 ? 3.512 -37.906 -11.938 1 93.69 366 ILE B N 1
ATOM 6044 C CA . ILE B 1 366 ? 2.762 -37.938 -10.688 1 93.69 366 ILE B CA 1
ATOM 6045 C C . ILE B 1 366 ? 3.637 -38.5 -9.57 1 93.69 366 ILE B C 1
ATOM 6047 O O . ILE B 1 366 ? 4.223 -39.562 -9.711 1 93.69 366 ILE B O 1
ATOM 6051 N N . VAL B 1 367 ? 3.701 -37.75 -8.523 1 93.12 367 VAL B N 1
ATOM 6052 C CA . VAL B 1 367 ? 4.555 -38.125 -7.398 1 93.12 367 VAL B CA 1
ATOM 6053 C C . VAL B 1 367 ? 3.707 -38.281 -6.137 1 93.12 367 VAL B C 1
ATOM 6055 O O . VAL B 1 367 ? 2.793 -37.5 -5.895 1 93.12 367 VAL B O 1
ATOM 6058 N N . ILE B 1 368 ? 3.996 -39.312 -5.41 1 92.75 368 ILE B N 1
ATOM 6059 C CA . ILE B 1 368 ? 3.328 -39.594 -4.141 1 92.75 368 ILE B CA 1
ATOM 6060 C C . ILE B 1 368 ? 4.309 -39.375 -2.988 1 92.75 368 ILE B C 1
ATOM 6062 O O . ILE B 1 368 ? 5.438 -39.875 -3.033 1 92.75 368 ILE B O 1
ATOM 6066 N N . SER B 1 369 ? 3.912 -38.656 -2.016 1 92 369 SER B N 1
ATOM 6067 C CA . SER B 1 369 ? 4.734 -38.406 -0.833 1 92 369 SER B CA 1
ATOM 6068 C C . SER B 1 369 ? 3.875 -38.219 0.409 1 92 369 SER B C 1
ATOM 6070 O O . SER B 1 369 ? 2.65 -38.125 0.313 1 92 369 SER B O 1
ATOM 6072 N N . ALA B 1 370 ? 4.488 -38.281 1.526 1 90 370 ALA B N 1
ATOM 6073 C CA . ALA B 1 370 ? 3.771 -38.062 2.777 1 90 370 ALA B CA 1
ATOM 6074 C C . ALA B 1 370 ? 3.537 -36.562 3.008 1 90 370 ALA B C 1
ATOM 6076 O O . ALA B 1 370 ? 2.531 -36.188 3.607 1 90 370 ALA B O 1
ATOM 6077 N N . GLN B 1 371 ? 4.52 -35.781 2.543 1 91 371 GLN B N 1
ATOM 6078 C CA . GLN B 1 371 ? 4.453 -34.344 2.713 1 91 371 GLN B CA 1
ATOM 6079 C C . GLN B 1 371 ? 4.727 -33.625 1.397 1 91 371 GLN B C 1
ATOM 6081 O O . GLN B 1 371 ? 5.273 -34.219 0.463 1 91 371 GLN B O 1
ATOM 6086 N N . VAL B 1 372 ? 4.227 -32.406 1.4 1 93.12 372 VAL B N 1
ATOM 6087 C CA . VAL B 1 372 ? 4.547 -31.578 0.241 1 93.12 372 VAL B CA 1
ATOM 6088 C C . VAL B 1 372 ? 6.062 -31.484 0.082 1 93.12 372 VAL B C 1
ATOM 6090 O O . VAL B 1 372 ? 6.777 -31.188 1.044 1 93.12 372 VAL B O 1
ATOM 6093 N N . PRO B 1 373 ? 6.551 -31.766 -1.051 1 92.75 373 PRO B N 1
ATOM 6094 C CA . PRO B 1 373 ? 8 -31.781 -1.25 1 92.75 373 PRO B CA 1
ATOM 6095 C C . PRO B 1 373 ? 8.586 -30.359 -1.331 1 92.75 373 PRO B C 1
ATOM 6097 O O . PRO B 1 373 ? 8.656 -29.781 -2.416 1 92.75 373 PRO B O 1
ATOM 6100 N N . LEU B 1 374 ? 9.062 -29.844 -0.254 1 91.88 374 LEU B N 1
ATOM 6101 C CA . LEU B 1 374 ? 9.742 -28.562 -0.161 1 91.88 374 LEU B CA 1
ATOM 6102 C C . LEU B 1 374 ? 11.227 -28.75 0.128 1 91.88 374 LEU B C 1
ATOM 6104 O O . LEU B 1 374 ? 11.625 -29.766 0.709 1 91.88 374 LEU B O 1
ATOM 6108 N N . PRO B 1 375 ? 12.039 -27.75 -0.373 1 89.06 375 PRO B N 1
ATOM 6109 C CA . PRO B 1 375 ? 13.438 -27.797 0.058 1 89.06 375 PRO B CA 1
ATOM 6110 C C . PRO B 1 375 ? 13.594 -27.734 1.576 1 89.06 375 PRO B C 1
ATOM 6112 O O . PRO B 1 375 ? 12.68 -27.266 2.271 1 89.06 375 PRO B O 1
ATOM 6115 N N . GLN B 1 376 ? 14.719 -28.234 2.006 1 85.5 376 GLN B N 1
ATOM 6116 C CA . GLN B 1 376 ? 14.961 -28.234 3.443 1 85.5 376 GLN B CA 1
ATOM 6117 C C . GLN B 1 376 ? 14.867 -26.828 4.02 1 85.5 376 GLN B C 1
ATOM 6119 O O . GLN B 1 376 ? 15.484 -25.906 3.494 1 85.5 376 GLN B O 1
ATOM 6124 N N . GLY B 1 377 ? 14.07 -26.703 4.977 1 87.06 377 GLY B N 1
ATOM 6125 C CA . GLY B 1 377 ? 13.961 -25.438 5.68 1 87.06 377 GLY B CA 1
ATOM 6126 C C . GLY B 1 377 ? 13.008 -24.453 5.012 1 87.06 377 GLY B C 1
ATOM 6127 O O . GLY B 1 377 ? 12.75 -23.375 5.535 1 87.06 377 GLY B O 1
ATOM 6128 N N . ALA B 1 378 ? 12.523 -24.875 3.918 1 90.62 378 ALA B N 1
ATOM 6129 C CA . ALA B 1 378 ? 11.625 -23.984 3.182 1 90.62 378 ALA B CA 1
ATOM 6130 C C . ALA B 1 378 ? 10.211 -24.047 3.742 1 90.62 378 ALA B C 1
ATOM 6132 O O . ALA B 1 378 ? 9.852 -25.016 4.43 1 90.62 378 ALA B O 1
ATOM 6133 N N . LYS B 1 379 ? 9.508 -22.953 3.531 1 92 379 LYS B N 1
ATOM 6134 C CA . LYS B 1 379 ? 8.102 -22.875 3.922 1 92 379 LYS B CA 1
ATOM 6135 C C . LYS B 1 379 ? 7.254 -22.312 2.785 1 92 379 LYS B C 1
ATOM 6137 O O . LYS B 1 379 ? 7.668 -21.375 2.09 1 92 379 LYS B O 1
ATOM 6142 N N . ALA B 1 380 ? 6.109 -23 2.596 1 94.31 380 ALA B N 1
ATOM 6143 C CA . ALA B 1 380 ? 5.148 -22.422 1.659 1 94.31 380 ALA B CA 1
ATOM 6144 C C . ALA B 1 380 ? 4.402 -21.25 2.291 1 94.31 380 ALA B C 1
ATOM 6146 O O . ALA B 1 380 ? 4.188 -21.234 3.506 1 94.31 380 ALA B O 1
ATOM 6147 N N . ILE B 1 381 ? 4.066 -20.328 1.486 1 93.56 381 ILE B N 1
ATOM 6148 C CA . ILE B 1 381 ? 3.371 -19.125 1.958 1 93.56 381 ILE B CA 1
ATOM 6149 C C . ILE B 1 381 ? 1.862 -19.375 1.927 1 93.56 381 ILE B C 1
ATOM 6151 O O . ILE B 1 381 ? 1.299 -19.672 0.875 1 93.56 381 ILE B O 1
ATOM 6155 N N . PRO B 1 382 ? 1.224 -19.219 3.027 1 92.06 382 PRO B N 1
ATOM 6156 C CA . PRO B 1 382 ? -0.236 -19.344 3.006 1 92.06 382 PRO B CA 1
ATOM 6157 C C . PRO B 1 382 ? -0.916 -18.203 2.25 1 92.06 382 PRO B C 1
ATOM 6159 O O . PRO B 1 382 ? -0.486 -17.047 2.346 1 92.06 382 PRO B O 1
ATOM 6162 N N . VAL B 1 383 ? -1.903 -18.594 1.497 1 90.31 383 VAL B N 1
ATOM 6163 C CA . VAL B 1 383 ? -2.697 -17.578 0.814 1 90.31 383 VAL B CA 1
ATOM 6164 C C . VAL B 1 383 ? -3.838 -17.109 1.721 1 90.31 383 VAL B C 1
ATOM 6166 O O . VAL B 1 383 ? -4.707 -17.906 2.084 1 90.31 383 VAL B O 1
ATOM 6169 N N . THR B 1 384 ? -3.816 -15.891 2.252 1 76.31 384 THR B N 1
ATOM 6170 C CA . THR B 1 384 ? -4.77 -15.406 3.242 1 76.31 384 THR B CA 1
ATOM 6171 C C . THR B 1 384 ? -6.02 -14.859 2.564 1 76.31 384 THR B C 1
ATOM 6173 O O . THR B 1 384 ? -7.109 -14.883 3.145 1 76.31 384 THR B O 1
ATOM 6176 N N . ALA B 1 385 ? -5.914 -14.273 1.495 1 68.31 385 ALA B N 1
ATOM 6177 C CA . ALA B 1 385 ? -7.086 -13.773 0.786 1 68.31 385 ALA B CA 1
ATOM 6178 C C . ALA B 1 385 ? -7.145 -14.328 -0.636 1 68.31 385 ALA B C 1
ATOM 6180 O O . ALA B 1 385 ? -6.258 -14.062 -1.45 1 68.31 385 ALA B O 1
ATOM 6181 N N . ARG B 1 386 ? -8.164 -15.242 -0.767 1 68.69 386 ARG B N 1
ATOM 6182 C CA . ARG B 1 386 ? -8.281 -15.836 -2.096 1 68.69 386 ARG B CA 1
ATOM 6183 C C . ARG B 1 386 ? -9.07 -14.914 -3.029 1 68.69 386 ARG B C 1
ATOM 6185 O O . ARG B 1 386 ? -10.188 -14.508 -2.709 1 68.69 386 ARG B O 1
ATOM 6192 N N . THR B 1 387 ? -8.453 -14.578 -4.004 1 68.81 387 THR B N 1
ATOM 6193 C CA . THR B 1 387 ? -9.062 -13.75 -5.035 1 68.81 387 THR B CA 1
ATOM 6194 C C . THR B 1 387 ? -10.047 -14.555 -5.875 1 68.81 387 THR B C 1
ATOM 6196 O O . THR B 1 387 ? -10.914 -13.992 -6.543 1 68.81 387 THR B O 1
ATOM 6199 N N . ASP B 1 388 ? -9.789 -15.859 -5.895 1 80.06 388 ASP B N 1
ATOM 6200 C CA . ASP B 1 388 ? -10.57 -16.797 -6.707 1 80.06 388 ASP B CA 1
ATOM 6201 C C . ASP B 1 388 ? -10.664 -18.156 -6.035 1 80.06 388 ASP B C 1
ATOM 6203 O O . ASP B 1 388 ? -9.781 -18.531 -5.254 1 80.06 388 ASP B O 1
ATOM 6207 N N . ALA B 1 389 ? -11.703 -18.891 -6.395 1 84.88 389 ALA B N 1
ATOM 6208 C CA . ALA B 1 389 ? -11.938 -20.203 -5.789 1 84.88 389 ALA B CA 1
ATOM 6209 C C . ALA B 1 389 ? -10.859 -21.203 -6.215 1 84.88 389 ALA B C 1
ATOM 6211 O O . ALA B 1 389 ? -10.609 -22.188 -5.516 1 84.88 389 ALA B O 1
ATOM 6212 N N . LEU B 1 390 ? -10.18 -20.938 -7.262 1 91.81 390 LEU B N 1
ATOM 6213 C CA . LEU B 1 390 ? -9.227 -21.906 -7.809 1 91.81 390 LEU B CA 1
ATOM 6214 C C . LEU B 1 390 ? -7.84 -21.688 -7.219 1 91.81 390 LEU B C 1
ATOM 6216 O O . LEU B 1 390 ? -6.961 -22.547 -7.371 1 91.81 390 LEU B O 1
ATOM 6220 N N . VAL B 1 391 ? -7.688 -20.609 -6.504 1 94.69 391 VAL B N 1
ATOM 6221 C CA . VAL B 1 391 ? -6.371 -20.281 -5.961 1 94.69 391 VAL B CA 1
ATOM 6222 C C . VAL B 1 391 ? -5.984 -21.312 -4.895 1 94.69 391 VAL B C 1
ATOM 6224 O O . VAL B 1 391 ? -6.812 -21.703 -4.074 1 94.69 391 VAL B O 1
ATOM 6227 N N . ALA B 1 392 ? -4.785 -21.703 -4.918 1 96.38 392 ALA B N 1
ATOM 6228 C CA . ALA B 1 392 ? -4.27 -22.688 -3.98 1 96.38 392 ALA B CA 1
ATOM 6229 C C . ALA B 1 392 ? -4.266 -22.156 -2.553 1 96.38 392 ALA B C 1
ATOM 6231 O O . ALA B 1 392 ? -4.418 -20.953 -2.338 1 96.38 392 ALA B O 1
ATOM 6232 N N . ASP B 1 393 ? -4.125 -23.062 -1.627 1 94.88 393 ASP B N 1
ATOM 6233 C CA . ASP B 1 393 ? -4.066 -22.688 -0.216 1 94.88 393 ASP B CA 1
ATOM 6234 C C . ASP B 1 393 ? -2.689 -22.141 0.153 1 94.88 393 ASP B C 1
ATOM 6236 O O . ASP B 1 393 ? -2.566 -21.328 1.063 1 94.88 393 ASP B O 1
ATOM 6240 N N . GLU B 1 394 ? -1.684 -22.688 -0.564 1 95.5 394 GLU B N 1
ATOM 6241 C CA . GLU B 1 394 ? -0.303 -22.281 -0.316 1 95.5 394 GLU B CA 1
ATOM 6242 C C . GLU B 1 394 ? 0.495 -22.219 -1.615 1 95.5 394 GLU B C 1
ATOM 6244 O O . GLU B 1 394 ? 0.238 -22.984 -2.547 1 95.5 394 GLU B O 1
ATOM 6249 N N . VAL B 1 395 ? 1.407 -21.312 -1.589 1 96.06 395 VAL B N 1
ATOM 6250 C CA . VAL B 1 395 ? 2.305 -21.156 -2.729 1 96.06 395 VAL B CA 1
ATOM 6251 C C . VAL B 1 395 ? 3.754 -21.141 -2.246 1 96.06 395 VAL B C 1
ATOM 6253 O O . VAL B 1 395 ? 4.074 -20.5 -1.244 1 96.06 395 VAL B O 1
ATOM 6256 N N . PHE B 1 396 ? 4.527 -21.859 -2.9 1 96 396 PHE B N 1
ATOM 6257 C CA . PHE B 1 396 ? 5.953 -21.797 -2.604 1 96 396 PHE B CA 1
ATOM 6258 C C . PHE B 1 396 ? 6.723 -21.219 -3.785 1 96 396 PHE B C 1
ATOM 6260 O O . PHE B 1 396 ? 6.59 -21.688 -4.914 1 96 396 PHE B O 1
ATOM 6267 N N . VAL B 1 397 ? 7.41 -20.219 -3.533 1 96.31 397 VAL B N 1
ATOM 6268 C CA . VAL B 1 397 ? 8.406 -19.609 -4.41 1 96.31 397 VAL B CA 1
ATOM 6269 C C . VAL B 1 397 ? 9.727 -19.453 -3.66 1 96.31 397 VAL B C 1
ATOM 6271 O O . VAL B 1 397 ? 9.75 -19.031 -2.504 1 96.31 397 VAL B O 1
ATOM 6274 N N . PRO B 1 398 ? 10.836 -19.938 -4.289 1 95.44 398 PRO B N 1
ATOM 6275 C CA . PRO B 1 398 ? 12.102 -19.719 -3.584 1 95.44 398 PRO B CA 1
ATOM 6276 C C . PRO B 1 398 ? 12.289 -18.281 -3.131 1 95.44 398 PRO B C 1
ATOM 6278 O O . PRO B 1 398 ? 12.008 -17.344 -3.889 1 95.44 398 PRO B O 1
ATOM 6281 N N . PRO B 1 399 ? 12.734 -18.109 -1.859 1 95.38 399 PRO B N 1
ATOM 6282 C CA . PRO B 1 399 ? 12.938 -16.734 -1.363 1 95.38 399 PRO B CA 1
ATOM 6283 C C . PRO B 1 399 ? 13.859 -15.922 -2.258 1 95.38 399 PRO B C 1
ATOM 6285 O O . PRO B 1 399 ? 14.867 -16.438 -2.754 1 95.38 399 PRO B O 1
ATOM 6288 N N . SER B 1 400 ? 13.477 -14.617 -2.537 1 95.5 400 SER B N 1
ATOM 6289 C CA . SER B 1 400 ? 14.188 -13.656 -3.379 1 95.5 400 SER B CA 1
ATOM 6290 C C . SER B 1 400 ? 14.164 -14.086 -4.844 1 95.5 400 SER B C 1
ATOM 6292 O O . SER B 1 400 ? 14.828 -13.469 -5.684 1 95.5 400 SER B O 1
ATOM 6294 N N . GLY B 1 401 ? 13.461 -15.164 -5.102 1 95.31 401 GLY B N 1
ATOM 6295 C CA . GLY B 1 401 ? 13.289 -15.633 -6.469 1 95.31 401 GLY B CA 1
ATOM 6296 C C . GLY B 1 401 ? 11.953 -15.242 -7.07 1 95.31 401 GLY B C 1
ATOM 6297 O O . GLY B 1 401 ? 11.258 -14.375 -6.543 1 95.31 401 GLY B O 1
ATOM 6298 N N . GLY B 1 402 ? 11.68 -15.828 -8.18 1 96.75 402 GLY B N 1
ATOM 6299 C CA . GLY B 1 402 ? 10.445 -15.578 -8.914 1 96.75 402 GLY B CA 1
ATOM 6300 C C . GLY B 1 402 ? 10.445 -16.188 -10.305 1 96.75 402 GLY B C 1
ATOM 6301 O O . GLY B 1 402 ? 11.195 -17.141 -10.57 1 96.75 402 GLY B O 1
ATOM 6302 N N . ALA B 1 403 ? 9.5 -15.734 -11.133 1 97.62 403 ALA B N 1
ATOM 6303 C CA . ALA B 1 403 ? 9.406 -16.266 -12.492 1 97.62 403 ALA B CA 1
ATOM 6304 C C . ALA B 1 403 ? 8.711 -15.266 -13.414 1 97.62 403 ALA B C 1
ATOM 6306 O O . ALA B 1 403 ? 7.914 -14.438 -12.961 1 97.62 403 ALA B O 1
ATOM 6307 N N . VAL B 1 404 ? 9.141 -15.281 -14.664 1 98.12 404 VAL B N 1
ATOM 6308 C CA . VAL B 1 404 ? 8.383 -14.648 -15.742 1 98.12 404 VAL B CA 1
ATOM 6309 C C . VAL B 1 404 ? 7.707 -15.711 -16.594 1 98.12 404 VAL B C 1
ATOM 6311 O O . VAL B 1 404 ? 8.375 -16.578 -17.172 1 98.12 404 VAL B O 1
ATOM 6314 N N . VAL B 1 405 ? 6.363 -15.648 -16.609 1 97.62 405 VAL B N 1
ATOM 6315 C CA . VAL B 1 405 ? 5.648 -16.75 -17.25 1 97.62 405 VAL B CA 1
ATOM 6316 C C . VAL B 1 405 ? 4.668 -16.203 -18.281 1 97.62 405 VAL B C 1
ATOM 6318 O O . VAL B 1 405 ? 4.27 -15.031 -18.219 1 97.62 405 VAL B O 1
ATOM 6321 N N . THR B 1 406 ? 4.379 -17.016 -19.234 1 96.62 406 THR B N 1
ATOM 6322 C CA . THR B 1 406 ? 3.35 -16.719 -20.219 1 96.62 406 THR B CA 1
ATOM 6323 C C . THR B 1 406 ? 2.207 -17.734 -20.125 1 96.62 406 THR B C 1
ATOM 6325 O O . THR B 1 406 ? 2.441 -18.922 -19.969 1 96.62 406 THR B O 1
ATOM 6328 N N . GLU B 1 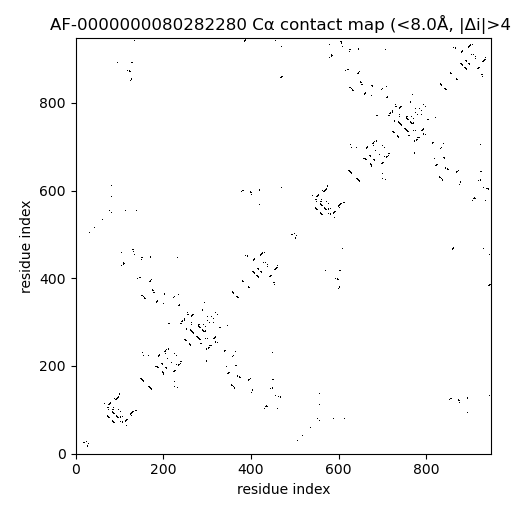407 ? 1.047 -17.219 -19.938 1 94.69 407 GLU B N 1
ATOM 6329 C CA . GLU B 1 407 ? -0.117 -18.109 -19.938 1 94.69 407 GLU B CA 1
ATOM 6330 C C . GLU B 1 407 ? -0.282 -18.812 -21.281 1 94.69 407 GLU B C 1
ATOM 6332 O O . GLU B 1 407 ? -0.339 -18.156 -22.328 1 94.69 407 GLU B O 1
ATOM 6337 N N . SER B 1 408 ? -0.455 -20.109 -21.047 1 87.88 408 SER B N 1
ATOM 6338 C CA . SER B 1 408 ? -0.649 -20.859 -22.281 1 87.88 408 SER B CA 1
ATOM 6339 C C . SER B 1 408 ? -1.987 -20.531 -22.922 1 87.88 408 SER B C 1
ATOM 6341 O O . SER B 1 408 ? -3.014 -20.453 -22.25 1 87.88 408 SER B O 1
ATOM 6343 N N . GLY B 1 409 ? -2.129 -20.141 -24.156 1 86.31 409 GLY B N 1
ATOM 6344 C CA . GLY B 1 409 ? -3.348 -19.797 -24.875 1 86.31 409 GLY B CA 1
ATOM 6345 C C . GLY B 1 409 ? -3.479 -18.297 -25.141 1 86.31 409 GLY B C 1
ATOM 6346 O O . GLY B 1 409 ? -3.402 -17.875 -26.297 1 86.31 409 GLY B O 1
ATOM 6347 N N . SER B 1 410 ? -3.553 -17.469 -23.906 1 87.31 410 SER B N 1
ATOM 6348 C CA . SER B 1 410 ? -3.801 -16.047 -24.062 1 87.31 410 SER B CA 1
ATOM 6349 C C . SER B 1 410 ? -2.518 -15.289 -24.406 1 87.31 410 SER B C 1
ATOM 6351 O O . SER B 1 410 ? -2.566 -14.203 -24.984 1 87.31 410 SER B O 1
ATOM 6353 N N . GLY B 1 411 ? -1.406 -15.859 -23.906 1 91.94 411 GLY B N 1
ATOM 6354 C CA . GLY B 1 411 ? -0.139 -15.18 -24.141 1 91.94 411 GLY B CA 1
ATOM 6355 C C . GLY B 1 411 ? 0.151 -14.094 -23.125 1 91.94 411 GLY B C 1
ATOM 6356 O O . GLY B 1 411 ? 1.188 -13.43 -23.203 1 91.94 411 GLY B O 1
ATOM 6357 N N . THR B 1 412 ? -0.743 -13.914 -22.203 1 95.69 412 THR B N 1
ATOM 6358 C CA . THR B 1 412 ? -0.538 -12.906 -21.172 1 95.69 412 THR B CA 1
ATOM 6359 C C . THR B 1 412 ? 0.721 -13.203 -20.359 1 95.69 412 THR B C 1
ATOM 6361 O O . THR B 1 412 ? 0.978 -14.359 -20.016 1 95.69 412 THR B O 1
ATOM 6364 N N . VAL B 1 413 ? 1.527 -12.211 -20.156 1 97.88 413 VAL B N 1
ATOM 6365 C CA . VAL B 1 413 ? 2.771 -12.367 -19.422 1 97.88 413 VAL B CA 1
ATOM 6366 C C . VAL B 1 413 ? 2.553 -11.984 -17.953 1 97.88 413 VAL B C 1
ATOM 6368 O O . VAL B 1 413 ? 1.904 -10.977 -17.656 1 97.88 413 VAL B O 1
ATOM 6371 N N . TYR B 1 414 ? 3.055 -12.828 -17.078 1 98.12 414 TYR B N 1
ATOM 6372 C CA . TYR B 1 414 ? 2.98 -12.57 -15.648 1 98.12 414 TYR B CA 1
ATOM 6373 C C . TYR B 1 414 ? 4.371 -12.562 -15.023 1 98.12 414 TYR B C 1
ATOM 6375 O O . TYR B 1 414 ? 5.27 -13.266 -15.484 1 98.12 414 TYR B O 1
ATOM 6383 N N . VAL B 1 415 ? 4.5 -11.727 -14.016 1 98.31 415 VAL B N 1
ATOM 6384 C CA . VAL B 1 415 ? 5.648 -11.812 -13.117 1 98.31 415 VAL B CA 1
ATOM 6385 C C . VAL B 1 415 ? 5.211 -12.398 -11.773 1 98.31 415 VAL B C 1
ATOM 6387 O O . VAL B 1 415 ? 4.254 -11.922 -11.164 1 98.31 415 VAL B O 1
ATOM 6390 N N . VAL B 1 416 ? 5.828 -13.469 -11.398 1 97.75 416 VAL B N 1
ATOM 6391 C CA . VAL B 1 416 ? 5.582 -14.078 -10.094 1 97.75 416 VAL B CA 1
ATOM 6392 C C . VAL B 1 416 ? 6.715 -13.719 -9.133 1 97.75 416 VAL B C 1
ATOM 6394 O O . VAL B 1 416 ? 7.891 -13.852 -9.477 1 97.75 416 VAL B O 1
ATOM 6397 N N . THR B 1 417 ? 6.355 -13.258 -7.945 1 97 417 THR B N 1
ATOM 6398 C CA . THR B 1 417 ? 7.371 -12.883 -6.965 1 97 417 THR B CA 1
ATOM 6399 C C . THR B 1 417 ? 7.402 -13.875 -5.809 1 97 417 THR B C 1
ATOM 6401 O O . THR B 1 417 ? 6.59 -14.797 -5.758 1 97 417 THR B O 1
ATOM 6404 N N . ASP B 1 418 ? 8.375 -13.664 -4.887 1 96 418 ASP B N 1
ATOM 6405 C CA . ASP B 1 418 ? 8.562 -14.609 -3.793 1 96 418 ASP B CA 1
ATOM 6406 C C . ASP B 1 418 ? 7.512 -14.414 -2.707 1 96 418 ASP B C 1
ATOM 6408 O O . ASP B 1 418 ? 7.523 -15.102 -1.687 1 96 418 ASP B O 1
ATOM 6412 N N . THR B 1 419 ? 6.582 -13.43 -2.979 1 93.56 419 THR B N 1
ATOM 6413 C CA . THR B 1 419 ? 5.445 -13.305 -2.078 1 93.56 419 THR B CA 1
ATOM 6414 C C . THR B 1 419 ? 4.312 -14.234 -2.498 1 93.56 419 THR B C 1
ATOM 6416 O O . THR B 1 419 ? 3.295 -14.336 -1.812 1 93.56 419 THR B O 1
ATOM 6419 N N . GLY B 1 420 ? 4.43 -14.883 -3.59 1 93.88 420 GLY B N 1
ATOM 6420 C CA . GLY B 1 420 ? 3.488 -15.898 -4.02 1 93.88 420 GLY B CA 1
ATOM 6421 C C . GLY B 1 420 ? 2.369 -15.359 -4.887 1 93.88 420 GLY B C 1
ATOM 6422 O O . GLY B 1 420 ? 1.353 -16.016 -5.09 1 93.88 420 GLY B O 1
ATOM 6423 N N . PHE B 1 421 ? 2.562 -14.148 -5.414 1 94.81 421 PHE B N 1
ATOM 6424 C CA . PHE B 1 421 ? 1.561 -13.539 -6.281 1 94.81 421 PHE B CA 1
ATOM 6425 C C . PHE B 1 421 ? 2.049 -13.5 -7.727 1 94.81 421 PHE B C 1
ATOM 6427 O O . PHE B 1 421 ? 3.25 -13.391 -7.977 1 94.81 421 PHE B O 1
ATOM 6434 N N . LYS B 1 422 ? 1.09 -13.609 -8.586 1 96.44 422 LYS B N 1
ATOM 6435 C CA . LYS B 1 422 ? 1.377 -13.344 -9.992 1 96.44 422 LYS B CA 1
ATOM 6436 C C . LYS B 1 422 ? 0.811 -11.992 -10.422 1 96.44 422 LYS B C 1
ATOM 6438 O O . LYS B 1 422 ? -0.308 -11.633 -10.047 1 96.44 422 LYS B O 1
ATOM 6443 N N . TYR B 1 423 ? 1.583 -11.273 -11.172 1 97.69 423 TYR B N 1
ATOM 6444 C CA . TYR B 1 423 ? 1.198 -9.938 -11.609 1 97.69 423 TYR B CA 1
ATOM 6445 C C . TYR B 1 423 ? 1.194 -9.844 -13.133 1 97.69 423 TYR B C 1
ATOM 6447 O O . TYR B 1 423 ? 2.232 -10.023 -13.773 1 97.69 423 TYR B O 1
ATOM 6455 N N . PRO B 1 424 ? -0.017 -9.594 -13.711 1 98.06 424 PRO B N 1
ATOM 6456 C CA . PRO B 1 424 ? 0.001 -9.398 -15.164 1 98.06 424 PRO B CA 1
ATOM 6457 C C . PRO B 1 424 ? 0.746 -8.141 -15.586 1 98.06 424 PRO B C 1
ATOM 6459 O O . PRO B 1 424 ? 0.662 -7.113 -14.906 1 98.06 424 PRO B O 1
ATOM 6462 N N . VAL B 1 425 ? 1.525 -8.234 -16.594 1 98.38 425 VAL B N 1
ATOM 6463 C CA . VAL B 1 425 ? 2.305 -7.109 -17.109 1 98.38 425 VAL B CA 1
ATOM 6464 C C . VAL B 1 425 ? 1.64 -6.535 -18.359 1 98.38 425 VAL B C 1
ATOM 6466 O O . VAL B 1 425 ? 1.297 -7.277 -19.281 1 98.38 425 VAL B O 1
ATOM 6469 N N . ALA B 1 426 ? 1.499 -5.281 -18.438 1 96.06 426 ALA B N 1
ATOM 6470 C CA . ALA B 1 426 ? 0.637 -4.617 -19.406 1 96.06 426 ALA B CA 1
ATOM 6471 C C . ALA B 1 426 ? 1.27 -4.629 -20.797 1 96.06 426 ALA B C 1
ATOM 6473 O O . ALA B 1 426 ? 0.563 -4.617 -21.812 1 96.06 426 ALA B O 1
ATOM 6474 N N . SER B 1 427 ? 2.637 -4.574 -20.922 1 95.88 427 SER B N 1
ATOM 6475 C CA . SER B 1 427 ? 3.297 -4.461 -22.219 1 95.88 427 SER B CA 1
ATOM 6476 C C . SER B 1 427 ? 4.734 -4.961 -22.141 1 95.88 427 SER B C 1
ATOM 6478 O O . SER B 1 427 ? 5.27 -5.188 -21.062 1 95.88 427 SER B O 1
ATOM 6480 N N . THR B 1 428 ? 5.289 -5.105 -23.359 1 95.44 428 THR B N 1
ATOM 6481 C CA . THR B 1 428 ? 6.688 -5.512 -23.469 1 95.44 428 THR B CA 1
ATOM 6482 C C . THR B 1 428 ? 7.605 -4.43 -22.906 1 95.44 428 THR B C 1
ATOM 6484 O O . THR B 1 428 ? 8.641 -4.734 -22.312 1 95.44 428 THR B O 1
ATOM 6487 N N . GLU B 1 429 ? 7.242 -3.191 -23.047 1 96.44 429 GLU B N 1
ATOM 6488 C CA . GLU B 1 429 ? 8.008 -2.08 -22.5 1 96.44 429 GLU B CA 1
ATOM 6489 C C . GLU B 1 429 ? 7.98 -2.096 -20.969 1 96.44 429 GLU B C 1
ATOM 6491 O O . GLU B 1 429 ? 9 -1.83 -20.328 1 96.44 429 GLU B O 1
ATOM 6496 N N . ALA B 1 430 ? 6.781 -2.385 -20.469 1 98 430 ALA B N 1
ATOM 6497 C CA . ALA B 1 430 ? 6.66 -2.508 -19.016 1 98 430 ALA B CA 1
ATOM 6498 C C . ALA B 1 430 ? 7.543 -3.635 -18.484 1 98 430 ALA B C 1
ATOM 6500 O O . ALA B 1 430 ? 8.219 -3.475 -17.469 1 98 430 ALA B O 1
ATOM 6501 N N . LEU B 1 431 ? 7.543 -4.762 -19.203 1 98.06 431 LEU B N 1
ATOM 6502 C CA . LEU B 1 431 ? 8.359 -5.902 -18.812 1 98.06 431 LEU B CA 1
ATOM 6503 C C . LEU B 1 431 ? 9.844 -5.535 -18.812 1 98.06 431 LEU B C 1
ATOM 6505 O O . LEU B 1 431 ? 10.578 -5.922 -17.891 1 98.06 431 LEU B O 1
ATOM 6509 N N . ALA B 1 432 ? 10.281 -4.785 -19.797 1 97.44 432 ALA B N 1
ATOM 6510 C CA . ALA B 1 432 ? 11.672 -4.336 -19.875 1 97.44 432 ALA B CA 1
ATOM 6511 C C . ALA B 1 432 ? 12.016 -3.389 -18.734 1 97.44 432 ALA B C 1
ATOM 6513 O O . ALA B 1 432 ? 13.094 -3.48 -18.141 1 97.44 432 ALA B O 1
ATOM 6514 N N . SER B 1 433 ? 11.078 -2.498 -18.406 1 97.25 433 SER B N 1
ATOM 6515 C CA . SER B 1 433 ? 11.305 -1.542 -17.328 1 97.25 433 SER B CA 1
ATOM 6516 C C . SER B 1 433 ? 11.461 -2.252 -15.992 1 97.25 433 SER B C 1
ATOM 6518 O O . SER B 1 433 ? 12.109 -1.731 -15.078 1 97.25 433 SER B O 1
ATOM 6520 N N . LEU B 1 434 ? 10.844 -3.428 -15.922 1 98.12 434 LEU B N 1
ATOM 6521 C CA . LEU B 1 434 ? 10.938 -4.215 -14.695 1 98.12 434 LEU B CA 1
ATOM 6522 C C . LEU B 1 434 ? 12.234 -5.027 -14.672 1 98.12 434 LEU B C 1
ATOM 6524 O O . LEU B 1 434 ? 12.531 -5.688 -13.68 1 98.12 434 LEU B O 1
ATOM 6528 N N . GLY B 1 435 ? 12.961 -5.012 -15.758 1 96.56 435 GLY B N 1
ATOM 6529 C CA . GLY B 1 435 ? 14.25 -5.676 -15.836 1 96.56 435 GLY B CA 1
ATOM 6530 C C . GLY B 1 435 ? 14.188 -7.023 -16.531 1 96.56 435 GLY B C 1
ATOM 6531 O O . GLY B 1 435 ? 15.156 -7.777 -16.531 1 96.56 435 GLY B O 1
ATOM 6532 N N . TYR B 1 436 ? 13.047 -7.316 -17.188 1 97.88 436 TYR B N 1
ATOM 6533 C CA . TYR B 1 436 ? 12.859 -8.672 -17.688 1 97.88 436 TYR B CA 1
ATOM 6534 C C . TYR B 1 436 ? 12.703 -8.68 -19.203 1 97.88 436 TYR B C 1
ATOM 6536 O O . TYR B 1 436 ? 12.125 -9.617 -19.766 1 97.88 436 TYR B O 1
ATOM 6544 N N . GLY B 1 437 ? 13.125 -7.633 -19.844 1 94.88 437 GLY B N 1
ATOM 6545 C CA . GLY B 1 437 ? 12.984 -7.543 -21.297 1 94.88 437 GLY B CA 1
ATOM 6546 C C . GLY B 1 437 ? 13.539 -8.75 -22.016 1 94.88 437 GLY B C 1
ATOM 6547 O O . GLY B 1 437 ? 12.953 -9.219 -23 1 94.88 437 GLY B O 1
ATOM 6548 N N . GLN B 1 438 ? 14.609 -9.32 -21.469 1 91.81 438 GLN B N 1
ATOM 6549 C CA . GLN B 1 438 ? 15.266 -10.43 -22.141 1 91.81 438 GLN B CA 1
ATOM 6550 C C . GLN B 1 438 ? 15.125 -11.727 -21.344 1 91.81 438 GLN B C 1
ATOM 6552 O O . GLN B 1 438 ? 15.828 -12.703 -21.609 1 91.81 438 GLN B O 1
ATOM 6557 N N . ALA B 1 439 ? 14.312 -11.656 -20.438 1 92.12 439 ALA B N 1
ATOM 6558 C CA . ALA B 1 439 ? 14.141 -12.844 -19.594 1 92.12 439 ALA B CA 1
ATOM 6559 C C . ALA B 1 439 ? 13.383 -13.938 -20.328 1 92.12 439 ALA B C 1
ATOM 6561 O O . ALA B 1 439 ? 12.5 -13.648 -21.141 1 92.12 439 ALA B O 1
ATOM 6562 N N . GLU B 1 440 ? 13.789 -15.172 -20.062 1 90.69 440 GLU B N 1
ATOM 6563 C CA . GLU B 1 440 ? 13.055 -16.312 -20.609 1 90.69 440 GLU B CA 1
ATOM 6564 C C . GLU B 1 440 ? 11.648 -16.391 -20.016 1 90.69 440 GLU B C 1
ATOM 6566 O O . GLU B 1 440 ? 11.469 -16.281 -18.797 1 90.69 440 GLU B O 1
ATOM 6571 N N . ARG B 1 441 ? 10.688 -16.5 -20.906 1 93.25 441 ARG B N 1
ATOM 6572 C CA . ARG B 1 441 ? 9.297 -16.625 -20.484 1 93.25 441 ARG B CA 1
ATOM 6573 C C . ARG B 1 441 ? 8.828 -18.078 -20.562 1 93.25 441 ARG B C 1
ATOM 6575 O O . ARG B 1 441 ? 8.75 -18.656 -21.641 1 93.25 441 ARG B O 1
ATOM 6582 N N . GLN B 1 442 ? 8.562 -18.609 -19.453 1 92.56 442 GLN B N 1
ATOM 6583 C CA . GLN B 1 442 ? 8.141 -20 -19.375 1 92.56 442 GLN B CA 1
ATOM 6584 C C . GLN B 1 442 ? 6.637 -20.141 -19.609 1 92.56 442 GLN B C 1
ATOM 6586 O O . GLN B 1 442 ? 5.84 -19.484 -18.938 1 92.56 442 GLN B O 1
ATOM 6591 N N . PRO B 1 443 ? 6.246 -20.969 -20.578 1 94 443 PRO B N 1
ATOM 6592 C CA . PRO B 1 443 ? 4.809 -21.203 -20.719 1 94 443 PRO B CA 1
ATOM 6593 C C . PRO B 1 443 ? 4.234 -22.047 -19.578 1 94 443 PRO B C 1
ATOM 6595 O O . PRO B 1 443 ? 4.84 -23.031 -19.172 1 94 443 PRO B O 1
ATOM 6598 N N . VAL B 1 444 ? 3.199 -21.609 -19 1 94.25 444 VAL B N 1
ATOM 6599 C CA . VAL B 1 444 ? 2.523 -22.312 -17.922 1 94.25 444 VAL B CA 1
ATOM 6600 C C . VAL B 1 444 ? 1.05 -22.5 -18.281 1 94.25 444 VAL B C 1
ATOM 6602 O O . VAL B 1 444 ? 0.369 -21.562 -18.672 1 94.25 444 VAL B O 1
ATOM 6605 N N . PRO B 1 445 ? 0.538 -23.766 -18.172 1 92.75 445 PRO B N 1
ATOM 6606 C CA . PRO B 1 445 ? -0.878 -24 -18.453 1 92.75 445 PRO B CA 1
ATOM 6607 C C . PRO B 1 445 ? -1.808 -23.188 -17.562 1 92.75 445 PRO B C 1
ATOM 6609 O O . PRO B 1 445 ? -1.461 -22.891 -16.406 1 92.75 445 PRO B O 1
ATOM 6612 N N . ASN B 1 446 ? -2.967 -22.859 -18.016 1 92.25 446 ASN B N 1
ATOM 6613 C CA . ASN B 1 446 ? -3.943 -22.031 -17.297 1 92.25 446 ASN B CA 1
ATOM 6614 C C . ASN B 1 446 ? -4.336 -22.672 -15.969 1 92.25 446 ASN B C 1
ATOM 6616 O O . ASN B 1 446 ? -4.477 -21.969 -14.961 1 92.25 446 ASN B O 1
ATOM 6620 N N . GLY B 1 447 ? -4.52 -23.984 -15.977 1 91.5 447 GLY B N 1
ATOM 6621 C CA . GLY B 1 447 ? -4.906 -24.656 -14.75 1 91.5 447 GLY B CA 1
ATOM 6622 C C . GLY B 1 447 ? -3.916 -24.453 -13.617 1 91.5 447 GLY B C 1
ATOM 6623 O O . GLY B 1 447 ? -4.312 -24.25 -12.469 1 91.5 447 GLY B O 1
ATOM 6624 N N . LEU B 1 448 ? -2.66 -24.469 -13.984 1 94.06 448 LEU B N 1
ATOM 6625 C CA . LEU B 1 448 ? -1.608 -24.281 -12.992 1 94.06 448 LEU B CA 1
ATOM 6626 C C . LEU B 1 448 ? -1.51 -22.812 -12.586 1 94.06 448 LEU B C 1
ATOM 6628 O O . LEU B 1 448 ? -1.369 -22.484 -11.406 1 94.06 448 LEU B O 1
ATOM 6632 N N . LEU B 1 449 ? -1.606 -21.922 -13.523 1 95.06 449 LEU B N 1
ATOM 6633 C CA . LEU B 1 449 ? -1.49 -20.484 -13.281 1 95.06 449 LEU B CA 1
ATOM 6634 C C . LEU B 1 449 ? -2.627 -20 -12.391 1 95.06 449 LEU B C 1
ATOM 6636 O O . LEU B 1 449 ? -2.436 -19.078 -11.578 1 95.06 449 LEU B O 1
ATOM 6640 N N . SER B 1 450 ? -3.773 -20.625 -12.516 1 94.62 450 SER B N 1
ATOM 6641 C CA . SER B 1 450 ? -4.945 -20.203 -11.75 1 94.62 450 SER B CA 1
ATOM 6642 C C . SER B 1 450 ? -4.77 -20.5 -10.266 1 94.62 450 SER B C 1
ATOM 6644 O O . SER B 1 450 ? -5.477 -19.938 -9.422 1 94.62 450 SER B O 1
ATOM 6646 N N . LEU B 1 451 ? -3.848 -21.375 -9.93 1 96.06 451 LEU B N 1
ATOM 6647 C CA . LEU B 1 451 ? -3.607 -21.719 -8.531 1 96.06 451 LEU B CA 1
ATOM 6648 C C . LEU B 1 451 ? -2.865 -20.609 -7.816 1 96.06 451 LEU B C 1
ATOM 6650 O O . LEU B 1 451 ? -2.85 -20.547 -6.582 1 96.06 451 LEU B O 1
ATOM 6654 N N . VAL B 1 452 ? -2.201 -19.75 -8.531 1 95.75 452 VAL B N 1
ATOM 6655 C CA . VAL B 1 452 ? -1.428 -18.656 -7.949 1 95.75 452 VAL B CA 1
ATOM 6656 C C . VAL B 1 452 ? -2.301 -17.406 -7.832 1 95.75 452 VAL B C 1
ATOM 6658 O O . VAL B 1 452 ? -2.945 -17 -8.805 1 95.75 452 VAL B O 1
ATOM 6661 N N . PRO B 1 453 ? -2.359 -16.812 -6.645 1 95.06 453 PRO B N 1
ATOM 6662 C CA . PRO B 1 453 ? -3.164 -15.602 -6.504 1 95.06 453 PRO B CA 1
ATOM 6663 C C . PRO B 1 453 ? -2.688 -14.469 -7.41 1 95.06 453 PRO B C 1
ATOM 6665 O O . PRO B 1 453 ? -1.488 -14.352 -7.676 1 95.06 453 PRO B O 1
ATOM 6668 N N . ARG B 1 454 ? -3.619 -13.672 -7.852 1 94.19 454 ARG B N 1
ATOM 6669 C CA . ARG B 1 454 ? -3.344 -12.602 -8.805 1 94.19 454 ARG B CA 1
ATOM 6670 C C . ARG B 1 454 ? -3.254 -11.25 -8.102 1 94.19 454 ARG B C 1
ATOM 6672 O O . ARG B 1 454 ? -4.094 -10.93 -7.262 1 94.19 454 ARG B O 1
ATOM 6679 N N . GLY B 1 455 ? -2.209 -10.516 -8.359 1 94.5 455 GLY B N 1
ATOM 6680 C CA . GLY B 1 455 ? -2.088 -9.133 -7.938 1 94.5 455 GLY B CA 1
ATOM 6681 C C . GLY B 1 455 ? -2.504 -8.141 -9.008 1 94.5 455 GLY B C 1
ATOM 6682 O O . GLY B 1 455 ? -2.992 -8.531 -10.07 1 94.5 455 GLY B O 1
ATOM 6683 N N . PRO B 1 456 ? -2.352 -6.879 -8.742 1 95.38 456 PRO B N 1
ATOM 6684 C CA . PRO B 1 456 ? -2.73 -5.859 -9.719 1 95.38 456 PRO B CA 1
ATOM 6685 C C . PRO B 1 456 ? -1.86 -5.887 -10.977 1 95.38 456 PRO B C 1
ATOM 6687 O O . PRO B 1 456 ? -0.732 -6.387 -10.938 1 95.38 456 PRO B O 1
ATOM 6690 N N . ALA B 1 457 ? -2.418 -5.324 -12.023 1 97.88 457 ALA B N 1
ATOM 6691 C CA . ALA B 1 457 ? -1.661 -5.246 -13.266 1 97.88 457 ALA B CA 1
ATOM 6692 C C . ALA B 1 457 ? -0.504 -4.258 -13.148 1 97.88 457 ALA B C 1
ATOM 6694 O O . ALA B 1 457 ? -0.653 -3.188 -12.555 1 97.88 457 ALA B O 1
ATOM 6695 N N . LEU B 1 458 ? 0.615 -4.699 -13.602 1 98.56 458 LEU B N 1
ATOM 6696 C CA . LEU B 1 458 ? 1.777 -3.816 -13.656 1 98.56 458 LEU B CA 1
ATOM 6697 C C . LEU B 1 458 ? 1.776 -2.992 -14.938 1 98.56 458 LEU B C 1
ATOM 6699 O O . LEU B 1 458 ? 2.305 -3.43 -15.961 1 98.56 458 LEU B O 1
ATOM 6703 N N . ASP B 1 459 ? 1.195 -1.838 -14.766 1 98.12 459 ASP B N 1
ATOM 6704 C CA . ASP B 1 459 ? 0.961 -0.908 -15.867 1 98.12 459 ASP B CA 1
ATOM 6705 C C . ASP B 1 459 ? 1.517 0.477 -15.539 1 98.12 459 ASP B C 1
ATOM 6707 O O . ASP B 1 459 ? 1.122 1.093 -14.547 1 98.12 459 ASP B O 1
ATOM 6711 N N . PRO B 1 460 ? 2.402 0.987 -16.469 1 97.12 460 PRO B N 1
ATOM 6712 C CA . PRO B 1 460 ? 2.973 2.312 -16.219 1 97.12 460 PRO B CA 1
ATOM 6713 C C . PRO B 1 460 ? 1.904 3.389 -16.047 1 97.12 460 PRO B C 1
ATOM 6715 O O . PRO B 1 460 ? 2.084 4.312 -15.242 1 97.12 460 PRO B O 1
ATOM 6718 N N . ALA B 1 461 ? 0.848 3.338 -16.719 1 96.56 461 ALA B N 1
ATOM 6719 C CA . ALA B 1 461 ? -0.225 4.32 -16.578 1 96.56 461 ALA B CA 1
ATOM 6720 C C . ALA B 1 461 ? -0.807 4.312 -15.172 1 96.56 461 ALA B C 1
ATOM 6722 O O . ALA B 1 461 ? -1.108 5.367 -14.609 1 96.56 461 ALA B O 1
ATOM 6723 N N . GLN B 1 462 ? -0.96 3.188 -14.625 1 96.31 462 GLN B N 1
ATOM 6724 C CA . GLN B 1 462 ? -1.485 3.068 -13.266 1 96.31 462 GLN B CA 1
ATOM 6725 C C . GLN B 1 462 ? -0.436 3.471 -12.234 1 96.31 462 GLN B C 1
ATOM 6727 O O . GLN B 1 462 ? -0.771 4.027 -11.188 1 96.31 462 GLN B O 1
ATOM 6732 N N . ALA B 1 463 ? 0.79 3.162 -12.547 1 97.31 463 ALA B N 1
ATOM 6733 C CA . ALA B 1 463 ? 1.886 3.467 -11.633 1 97.31 463 ALA B CA 1
ATOM 6734 C C . ALA B 1 463 ? 2.014 4.969 -11.406 1 97.31 463 ALA B C 1
ATOM 6736 O O . ALA B 1 463 ? 2.475 5.41 -10.352 1 97.31 463 ALA B O 1
ATOM 6737 N N . GLY B 1 464 ? 1.646 5.77 -12.398 1 95.5 464 GLY B N 1
ATOM 6738 C CA . GLY B 1 464 ? 1.789 7.215 -12.32 1 95.5 464 GLY B CA 1
ATOM 6739 C C . GLY B 1 464 ? 0.606 7.895 -11.656 1 95.5 464 GLY B C 1
ATOM 6740 O O . GLY B 1 464 ? 0.612 9.109 -11.469 1 95.5 464 GLY B O 1
ATOM 6741 N N . ARG B 1 465 ? -0.307 7.16 -11.227 1 93.31 465 ARG B N 1
ATOM 6742 C CA . ARG B 1 465 ? -1.498 7.742 -10.617 1 93.31 465 ARG B CA 1
ATOM 6743 C C . ARG B 1 465 ? -1.269 8.047 -9.141 1 93.31 465 ARG B C 1
ATOM 6745 O O . ARG B 1 465 ? -0.619 7.27 -8.438 1 93.31 465 ARG B O 1
ATOM 6752 N N . THR B 1 466 ? -1.82 9.164 -8.711 1 91.75 466 THR B N 1
ATOM 6753 C CA . THR B 1 466 ? -1.714 9.562 -7.309 1 91.75 466 THR B CA 1
ATOM 6754 C C . THR B 1 466 ? -2.537 8.633 -6.422 1 91.75 466 THR B C 1
ATOM 6756 O O . THR B 1 466 ? -3.604 8.164 -6.824 1 91.75 466 THR B O 1
ATOM 6759 N N . VAL B 1 467 ? -1.952 8.32 -5.246 1 86.56 467 VAL B N 1
ATOM 6760 C CA . VAL B 1 467 ? -2.586 7.402 -4.305 1 86.56 467 VAL B CA 1
ATOM 6761 C C . VAL B 1 467 ? -3.621 8.148 -3.471 1 86.56 467 VAL B C 1
ATOM 6763 O O . VAL B 1 467 ? -3.367 9.266 -3.01 1 86.56 467 VAL B O 1
ATOM 6766 N N . SER B 1 468 ? -4.797 7.754 -3.6 1 68.62 468 SER B N 1
ATOM 6767 C CA . SER B 1 468 ? -5.812 8.359 -2.742 1 68.62 468 SER B CA 1
ATOM 6768 C C . SER B 1 468 ? -5.746 7.797 -1.326 1 68.62 468 SER B C 1
ATOM 6770 O O . SER B 1 468 ? -5.379 6.633 -1.131 1 68.62 468 SER B O 1
ATOM 6772 N N . ALA B 1 469 ? -5.723 8.664 -0.324 1 55.06 469 ALA B N 1
ATOM 6773 C CA . ALA B 1 469 ? -5.707 8.195 1.06 1 55.06 469 ALA B CA 1
ATOM 6774 C C . ALA B 1 469 ? -6.797 7.152 1.297 1 55.06 469 ALA B C 1
ATOM 6776 O O . ALA B 1 469 ? -7.965 7.379 0.969 1 55.06 469 ALA B O 1
ATOM 6777 N N . ALA B 1 470 ? -6.672 5.895 1.088 1 46.69 470 ALA B N 1
ATOM 6778 C CA . ALA B 1 470 ? -7.625 4.828 1.383 1 46.69 470 ALA B CA 1
ATOM 6779 C C . ALA B 1 470 ? -8.398 5.129 2.664 1 46.69 470 ALA B C 1
ATOM 6781 O O . ALA B 1 470 ? -7.805 5.383 3.711 1 46.69 470 ALA B O 1
ATOM 6782 N N . GLY B 1 471 ? -9.562 5.797 2.578 1 35.97 471 GLY B N 1
ATOM 6783 C CA . GLY B 1 471 ? -10.516 5.91 3.67 1 35.97 471 GLY B CA 1
ATOM 6784 C C . GLY B 1 471 ? -10.516 4.707 4.594 1 35.97 471 GLY B C 1
ATOM 6785 O O . GLY B 1 471 ? -10.602 3.564 4.133 1 35.97 471 GLY B O 1
ATOM 6786 N N . GLY B 1 472 ? -9.648 4.633 5.594 1 30.53 472 GLY B N 1
ATOM 6787 C CA . GLY B 1 472 ? -10.031 3.688 6.629 1 30.53 472 GLY B CA 1
ATOM 6788 C C . GLY B 1 472 ? -11.523 3.438 6.695 1 30.53 472 GLY B C 1
ATOM 6789 O O . GLY B 1 472 ? -12.32 4.379 6.629 1 30.53 472 GLY B O 1
ATOM 6790 N N . THR B 1 473 ? -12.164 2.346 6.066 1 25.62 473 THR B N 1
ATOM 6791 C CA . THR B 1 473 ? -13.477 1.968 6.574 1 25.62 473 THR B CA 1
ATOM 6792 C C . THR B 1 473 ? -13.609 2.311 8.055 1 25.62 473 THR B C 1
ATOM 6794 O O . THR B 1 473 ? -12.797 1.871 8.867 1 25.62 473 THR B O 1
ATOM 6797 N N . GLY B 1 474 ? -14.109 3.529 8.531 1 20.39 474 GLY B N 1
ATOM 6798 C CA . GLY B 1 474 ? -14.906 3.518 9.742 1 20.39 474 GLY B CA 1
ATOM 6799 C C . GLY B 1 474 ? -15.742 2.26 9.891 1 20.39 474 GLY B C 1
ATOM 6800 O O . GLY B 1 474 ? -16.188 1.684 8.898 1 20.39 474 GLY B O 1
#

Foldseek 3Di:
DCDPVNVVVVVVLVVLLVVCCVVVVDSPPPPPPVVCVVVVVVVVVVVVVVVVVVVVVCCVVCVPCDVCQQVFLAWEAEPPPRWIWGQDPVFATATFDADLLSLLQSFFQADRYDYDYPVVNVVGHYDFHFFDPFDHRAAFDLVQAFQAFKKKKWKDFPPDDLQDATFIEIETPFDDDFAWDDQQAWAWAAENVGWIWIAHQQETATEDCLLCVLLVNNPPDHHYGHPLQNLQTQYAAHRAADADPQQQPWFDDQVPDTFTQLAKAFADDPPDPPPDGPWIWGTHRQWTETAAPSNNSRSQSHPNNPSRDDPRHDHHYHHPVSNVVIDYDDDPPPPDPPRHYDDRYSGHHDDDDDRMWMWMHGRSIIGIDRDDRGPVPFDWAADPDAPDPSAGRTYADPASYWHWAAEDPPRFIWTGHRNQETETEDDLSSCSSNNCNPRDYHYDYPSSNSRTGYTYHSDNVNSGDGDDPPPPPD/DCDPVNVVVVVVLVVLLVVCCVPVVDSPPPPPPVVCVVVVVVVVVVVVVVVVVVVVVCCVVCVCCDVCQQVFLAWEAEPPPRWIWGQDPVQATATFDADLLSLLQSFFQADRYDYDYPVVNVVGHYDFHFFDPFDHRAAFDLVQAAQAFKKKKWKDFPPDDLQDATFIEIETPFDDDFAWDDQQAWAWAAENVGWIWIAHQQETATEDCLLCVLLVNNPPDHHYGHPLQNLQTFYAAHRAADADPQQQPWFDDQVPDTFTQLAKAFEDDPVDPPPPRPWIWGTHRQWTETAAPSNNSRSQSHPNNPNRDDPRHDHHYHHPVSNVVIDYDDDPPPPDPPSHYDDRYSGHYDDDDDRMWMWMHGRSIIGIDRDDRGPVPFDWAADPDAPDPSAGRTYADPASYWHWAAEDPPRFIWTGHRNQETETEDDLSSCSSNNCNPRDYHYDYPSSNSRTGYTYHSDNVNSGDGDDPPPPPD

Solvent-accessible surface area (backbone atoms only — not comparable to full-atom values): 49209 Å² total; per-residue (Å²): 127,88,53,71,66,60,52,52,56,47,47,52,51,46,48,52,37,48,52,36,29,70,70,56,77,49,51,78,59,79,66,64,72,59,54,61,52,48,47,48,49,50,50,48,49,50,49,51,50,44,54,50,48,52,53,48,35,46,48,59,60,43,58,64,61,43,91,65,75,75,70,46,57,31,28,36,24,32,51,87,48,20,28,36,30,36,57,42,96,85,63,20,36,19,42,30,67,23,36,49,25,32,27,33,69,26,33,67,64,43,71,57,61,46,62,36,50,53,78,64,53,34,76,38,26,36,36,56,43,23,20,42,81,77,45,45,38,58,76,49,49,77,88,41,44,47,82,56,73,51,33,41,26,20,39,34,48,72,82,50,57,76,72,54,74,30,48,30,37,37,31,42,60,47,62,95,56,65,44,70,58,50,67,60,23,26,45,44,31,28,29,59,89,63,57,34,28,38,39,37,60,31,26,31,20,45,40,38,75,67,31,22,53,55,70,68,48,64,86,50,78,59,45,63,33,18,65,58,44,59,61,53,39,46,62,32,33,67,38,45,69,45,75,41,84,66,31,36,40,75,26,53,62,44,67,91,40,82,38,23,8,44,26,42,34,23,29,52,48,87,86,44,67,92,84,56,58,78,46,38,30,37,31,31,74,84,22,33,24,70,44,35,54,36,54,47,41,28,32,56,64,17,73,75,21,49,62,22,36,90,70,79,64,64,64,42,78,40,48,59,68,33,54,69,72,40,54,75,38,76,75,78,70,62,88,60,85,58,62,69,43,67,58,53,57,72,55,40,79,51,89,81,77,74,60,35,46,16,47,30,39,44,76,55,44,38,26,42,28,66,54,81,54,61,54,88,80,54,51,63,25,62,56,84,46,74,85,47,91,54,30,33,50,24,29,30,35,51,36,54,11,26,30,42,32,22,36,52,92,81,58,51,39,31,42,32,35,37,82,39,36,30,23,42,45,71,42,71,66,40,36,13,3,67,44,44,61,84,53,76,65,42,76,38,53,53,56,59,54,46,31,43,39,71,46,49,70,45,34,48,75,53,17,68,32,70,57,58,66,74,69,70,84,125,128,88,52,72,67,61,52,52,54,49,47,52,53,48,49,52,36,48,52,35,30,70,70,57,76,49,54,78,60,81,66,63,71,58,54,60,53,50,49,49,50,50,50,47,50,49,50,50,51,43,52,50,47,52,52,49,35,46,48,59,59,43,57,66,61,42,92,64,75,75,69,45,58,32,29,37,23,31,51,87,48,20,27,36,29,36,56,41,97,85,64,21,36,20,40,29,65,24,36,49,24,33,27,34,68,25,32,69,64,44,70,54,60,47,63,36,50,52,79,66,52,34,76,37,26,36,36,57,43,24,19,42,82,76,46,44,37,58,75,47,50,76,88,42,44,48,81,56,73,49,33,42,27,18,37,33,46,73,83,50,57,77,72,55,74,29,48,30,36,37,31,43,61,44,61,94,58,65,43,71,56,51,64,61,24,27,44,43,32,27,28,59,90,62,56,34,29,38,38,37,60,30,26,31,21,46,41,38,77,67,28,23,52,56,71,68,48,63,85,51,78,59,44,64,31,19,65,58,42,59,60,52,40,47,62,31,34,69,38,46,68,45,75,42,84,65,30,36,41,76,26,53,62,42,69,91,41,83,37,23,8,44,26,41,35,22,27,51,48,87,86,44,67,90,85,54,57,78,46,36,28,37,32,31,73,85,21,33,26,71,43,37,55,35,52,46,42,28,32,58,61,16,73,77,21,48,62,22,38,89,68,81,65,64,66,42,78,40,49,61,68,32,55,69,73,39,55,74,36,76,76,78,68,63,89,60,83,59,60,69,42,66,58,54,56,72,55,40,79,53,89,82,78,75,61,34,47,17,47,30,38,43,77,55,43,38,27,42,28,65,54,82,54,60,54,88,81,53,51,61,24,63,55,83,46,75,83,46,91,52,31,33,48,24,26,29,35,51,36,56,11,24,29,41,33,24,37,51,90,82,58,51,39,30,43,32,35,39,80,40,35,31,22,41,45,72,42,71,65,42,36,13,4,67,45,42,62,82,54,74,66,42,74,37,54,53,54,59,54,46,30,42,40,72,46,51,67,46,34,47,76,52,17,69,32,70,56,58,66,74,71,72,81,125

Secondary structure (DSSP, 8-state):
---HHHHHHHHHHHHHHHHHHHHHS-TT--S-HHHHHHHHHHHHHHHHHHHHHHHHHHHHHS----GGGGGSSSEEEETTT--EEEE-TTS-EEEESSHHHHHHHH-TTS--EEEE-HHHHTTS-B---B--TT--S----GGGB--SPPEEEEEEETTS-TTS--EEEEESS----SEE--TTEEEEEE-TTS-EEEEETTEEEEB-HHHHHHTT-TTSPPEE--HHHHTTSEE---B---PPTTTTSB---BTTB--BTT-EEEE--TTS-TT--SEEEEEETTEEEEE-HHHHHHHHH-GGGGGGSSSS--PEEE-HHHHHTSPB-S----SS--TTS--SS-PEEP---SSEEEEEEETTEEEEESS----TT--PEE-SS-SSTTS-SEEE--TT-BEEEEETTT--EEEE-TTS-EEEB--HHHHHHTT-TT---EEE-HHHHTTSPB---B-HHHHTSBPP------/---HHHHHHHHHHHHHHHHHHHHHS-TT--S-THHHHHHHHHHHHHHHHHHHHHHHHHHHHS----GGGGGSSSEEEETTT--EEEE-TTS-EEEESSHHHHHHHH-TTS--EEEE-HHHHTTS-B---B--TT--S----GGGB--SPPEEEEEEETTS-TTS--EEEEESS----SEE--TTEEEEEE-TTS-EEEEETTEEEEB-HHHHHHTT-TTSPPEE--HHHHTTSEE---B---PPTTTTSB---BTTB--BTT-EEEE--TTS-TT--SEEEEEETTEEEEE-HHHHHHHHT-GGGGGGSSSS--PEEE-HHHHHTSPB-S----SS--TTS--SS-PEEP---SSEEEEEEETTEEEEESS----TT--PEE-SS-SSTTS-SEEE--TT-EEEEEETTT--EEEEETTS-EEEB--HHHHHHTT-TT---EEE-HHHHTTSPB---B-HHHHTSBPP------

Organism: Amycolatopsis orientalis (NCBI:txid31958)

Radius of gyration: 47.17 Å; Cα contacts (8 Å, |Δi|>4): 2135; chains: 2; bounding box: 132×138×86 Å